Protein 1UT1 (pdb70)

Structure (mmCIF, N/CA/C/O backbone):
data_1UT1
#
_entry.id   1UT1
#
_cell.length_a   68.879
_cell.length_b   108.507
_cell.length_c   119.622
_cell.angle_alpha   90.00
_cell.angle_beta   90.00
_cell.angle_gamma   90.00
#
_symmetry.space_group_name_H-M   'P 21 21 21'
#
loop_
_entity.id
_entity.type
_entity.pdbx_description
1 polymer 'DR HEMAGGLUTININ STRUCTURAL SUBUNIT'
2 non-polymer 'SULFATE ION'
3 non-polymer 1,2-ETHANEDIOL
4 water water
#
loop_
_atom_site.group_PDB
_atom_site.id
_atom_site.type_symbol
_atom_site.label_atom_id
_atom_site.label_alt_id
_atom_site.label_comp_id
_atom_site.label_asym_id
_atom_site.label_entity_id
_atom_site.label_seq_id
_atom_site.pdbx_PDB_ins_code
_atom_site.Cartn_x
_atom_site.Cartn_y
_atom_site.Cartn_z
_atom_site.occupancy
_atom_site.B_iso_or_equiv
_atom_site.auth_seq_id
_atom_site.auth_comp_id
_atom_site.auth_asym_id
_atom_site.auth_atom_id
_atom_site.pdbx_PDB_model_num
ATOM 1 N N . GLY A 1 9 ? 67.253 32.762 91.402 1.00 35.13 0 GLY A N 1
ATOM 2 C CA . GLY A 1 9 ? 66.652 33.857 92.177 1.00 32.56 0 GLY A CA 1
ATOM 3 C C . GLY A 1 9 ? 65.208 33.542 92.559 1.00 31.54 0 GLY A C 1
ATOM 4 O O . GLY A 1 9 ? 64.581 32.652 91.989 1.00 31.09 0 GLY A O 1
ATOM 5 N N . SER A 1 10 ? 64.662 34.292 93.505 1.00 24.17 1 SER A N 1
ATOM 6 C CA . SER A 1 10 ? 63.289 34.049 93.905 1.00 22.36 1 SER A CA 1
ATOM 7 C C . SER A 1 10 ? 62.515 35.338 94.084 1.00 19.76 1 SER A C 1
ATOM 8 O O . SER A 1 10 ? 63.080 36.345 94.488 1.00 17.03 1 SER A O 1
ATOM 11 N N . PHE A 1 11 ? 61.202 35.257 93.861 1.00 15.47 2 PHE A N 1
ATOM 12 C CA . PHE A 1 11 ? 60.310 36.395 94.018 1.00 13.63 2 PHE A CA 1
ATOM 13 C C . PHE A 1 11 ? 59.537 36.305 95.331 1.00 16.29 2 PHE A C 1
ATOM 14 O O . PHE A 1 11 ? 58.955 35.264 95.657 1.00 16.04 2 PHE A O 1
ATOM 22 N N . THR A 1 12 ? 59.541 37.404 96.077 1.00 13.00 3 THR A N 1
ATOM 23 C CA . THR A 1 12 ? 58.760 37.524 97.302 1.00 12.89 3 THR A CA 1
ATOM 24 C C . THR A 1 12 ? 57.570 38.462 97.043 1.00 13.95 3 THR A C 1
ATOM 25 O O . THR A 1 12 ? 57.760 39.650 96.847 1.00 13.78 3 THR A O 1
ATOM 29 N N . PRO A 1 13 ? 56.354 37.928 97.077 1.00 12.93 4 PRO A N 1
ATOM 30 C CA . PRO A 1 13 ? 55.179 38.764 96.859 1.00 12.42 4 PRO A CA 1
ATOM 31 C C . PRO A 1 13 ? 55.066 39.759 98.002 1.00 14.99 4 PRO A C 1
ATOM 32 O O . PRO A 1 13 ? 55.096 39.379 99.191 1.00 16.26 4 PRO A O 1
ATOM 36 N N . SER A 1 14 ? 54.973 41.040 97.666 1.00 11.13 5 SER A N 1
ATOM 37 C CA . SER A 1 14 ? 54.884 42.093 98.694 1.00 10.92 5 SER A CA 1
ATOM 38 C C . SER A 1 14 ? 54.463 43.411 98.046 1.00 12.05 5 SER A C 1
ATOM 39 O O . SER A 1 14 ? 55.296 44.219 97.652 1.00 10.15 5 SER A O 1
ATOM 42 N N . GLY A 1 15 ? 53.164 43.577 97.890 1.00 9.67 6 GLY A N 1
ATOM 43 C CA . GLY A 1 15 ? 52.644 44.731 97.174 1.00 10.65 6 GLY A CA 1
ATOM 44 C C . GLY A 1 15 ? 51.235 44.441 96.685 1.00 13.43 6 GLY A C 1
ATOM 45 O O . GLY A 1 15 ? 50.633 43.403 96.999 1.00 13.64 6 GLY A O 1
ATOM 46 N N . THR A 1 16 ? 50.761 45.286 95.798 1.00 8.31 7 THR A N 1
ATOM 47 C CA . THR A 1 16 ? 49.463 45.085 95.230 1.00 7.79 7 THR A CA 1
ATOM 48 C C . THR A 1 16 ? 49.510 44.533 93.777 1.00 11.21 7 THR A C 1
ATOM 49 O O . THR A 1 16 ? 50.573 44.320 93.202 1.00 10.13 7 THR A O 1
ATOM 53 N N . THR A 1 17 ? 48.340 44.312 93.217 1.00 12.16 8 THR A N 1
ATOM 54 C CA . THR A 1 17 ? 48.219 43.694 91.914 1.00 12.34 8 THR A CA 1
ATOM 55 C C . THR A 1 17 ? 47.540 44.618 90.916 1.00 16.11 8 THR A C 1
ATOM 56 O O . THR A 1 17 ? 46.483 45.222 91.211 1.00 15.41 8 THR A O 1
ATOM 60 N N . GLY A 1 18 ? 48.161 44.746 89.751 1.00 12.37 9 GLY A N 1
ATOM 61 C CA . GLY A 1 18 ? 47.606 45.539 88.663 1.00 12.43 9 GLY A CA 1
ATOM 62 C C . GLY A 1 18 ? 47.099 44.578 87.573 1.00 14.57 9 GLY A C 1
ATOM 63 O O . GLY A 1 18 ? 47.813 43.653 87.160 1.00 13.96 9 GLY A O 1
ATOM 64 N N . THR A 1 19 ? 45.883 44.823 87.088 1.00 10.39 10 THR A N 1
ATOM 65 C CA . THR A 1 19 ? 45.310 43.986 86.054 1.00 9.69 10 THR A CA 1
ATOM 66 C C . THR A 1 19 ? 45.084 44.837 84.810 1.00 16.63 10 THR A C 1
ATOM 67 O O . THR A 1 19 ? 44.403 45.863 84.884 1.00 19.71 10 THR A O 1
ATOM 74 N N . THR A 1 20 ? 45.717 44.444 83.699 1.00 10.32 11 THR A N 1
ATOM 75 C CA . THR A 1 20 ? 45.604 45.140 82.407 1.00 9.91 11 THR A CA 1
ATOM 76 C C . THR A 1 20 ? 44.665 44.334 81.534 1.00 13.98 11 THR A C 1
ATOM 77 O O . THR A 1 20 ? 44.869 43.141 81.332 1.00 12.79 11 THR A O 1
ATOM 81 N N . LYS A 1 21 ? 43.579 44.962 81.109 1.00 12.01 12 LYS A N 1
ATOM 82 C CA . LYS A 1 21 ? 42.524 44.271 80.391 1.00 10.40 12 LYS A CA 1
ATOM 83 C C . LYS A 1 21 ? 42.332 44.883 79.027 1.00 16.50 12 LYS A C 1
ATOM 84 O O . LYS A 1 21 ? 42.502 46.117 78.836 1.00 14.89 12 LYS A O 1
ATOM 90 N N . LEU A 1 22 ? 41.947 44.040 78.075 1.00 10.36 13 LEU A N 1
ATOM 91 C CA . LEU A 1 22 ? 41.686 44.523 76.734 1.00 10.45 13 LEU A CA 1
ATOM 92 C C . LEU A 1 22 ? 40.633 43.619 76.119 1.00 11.64 13 LEU A C 1
ATOM 93 O O . LEU A 1 22 ? 40.781 42.428 76.151 1.00 11.75 13 LEU A O 1
ATOM 98 N N . THR A 1 23 ? 39.599 44.201 75.522 1.00 10.74 14 THR A N 1
ATOM 99 C CA . THR A 1 23 ? 38.658 43.434 74.730 1.00 10.61 14 THR A CA 1
ATOM 100 C C . THR A 1 23 ? 39.015 43.626 73.254 1.00 12.68 14 THR A C 1
ATOM 101 O O . THR A 1 23 ? 39.140 44.762 72.767 1.00 12.43 14 THR A O 1
ATOM 105 N N . VAL A 1 24 ? 39.196 42.509 72.557 1.00 9.90 15 VAL A N 1
ATOM 106 C CA . VAL A 1 24 ? 39.560 42.514 71.139 1.00 7.93 15 VAL A CA 1
ATOM 107 C C . VAL A 1 24 ? 38.274 42.234 70.338 1.00 11.08 15 VAL A C 1
ATOM 108 O O . VAL A 1 24 ? 37.488 41.361 70.706 1.00 11.35 15 VAL A O 1
ATOM 112 N N . THR A 1 25 ? 38.026 43.042 69.317 1.00 8.98 16 THR A N 1
ATOM 113 C CA . THR A 1 25 ? 36.835 42.869 68.504 1.00 11.92 16 THR A CA 1
ATOM 114 C C . THR A 1 25 ? 37.158 42.744 67.012 1.00 15.27 16 THR A C 1
ATOM 115 O O . THR A 1 25 ? 38.325 42.915 66.589 1.00 12.62 16 THR A O 1
ATOM 119 N N . GLU A 1 26 ? 36.102 42.539 66.209 1.00 12.34 17 GLU A N 1
ATOM 120 C CA . GLU A 1 26 ? 36.238 42.637 64.758 1.00 12.01 17 GLU A CA 1
ATOM 121 C C . GLU A 1 26 ? 35.989 44.113 64.388 1.00 16.43 17 GLU A C 1
ATOM 122 O O . GLU A 1 26 ? 35.731 44.935 65.261 1.00 15.26 17 GLU A O 1
ATOM 132 N N . LYS A 1 27 ? 36.036 44.442 63.099 1.00 13.40 18 LYS A N 1
ATOM 133 C CA . LYS A 1 27 ? 35.759 45.817 62.652 1.00 13.85 18 LYS A CA 1
ATOM 134 C C . LYS A 1 27 ? 34.329 46.285 63.028 1.00 15.88 18 LYS A C 1
ATOM 135 O O . LYS A 1 27 ? 34.135 47.436 63.416 1.00 18.16 18 LYS A O 1
ATOM 141 N N . CYS A 1 28 ? 33.336 45.398 62.883 1.00 13.04 19 CYS A N 1
ATOM 142 C CA . CYS A 1 28 ? 31.952 45.731 63.330 1.00 14.08 19 CYS A CA 1
ATOM 143 C C . CYS A 1 28 ? 31.980 45.463 64.822 1.00 15.12 19 CYS A C 1
ATOM 144 O O . CYS A 1 28 ? 32.165 44.322 65.244 1.00 15.79 19 CYS A O 1
ATOM 147 N N . GLN A 1 29 ? 32.002 46.545 65.590 1.00 13.71 20 GLN A N 1
ATOM 148 C CA . GLN A 1 29 ? 32.271 46.499 67.026 1.00 12.81 20 GLN A CA 1
ATOM 149 C C . GLN A 1 29 ? 31.055 47.040 67.764 1.00 16.54 20 GLN A C 1
ATOM 150 O O . GLN A 1 29 ? 30.666 48.181 67.548 1.00 17.97 20 GLN A O 1
ATOM 156 N N . VAL A 1 30 ? 30.506 46.253 68.698 1.00 11.09 21 VAL A N 1
ATOM 157 C CA . VAL A 1 30 ? 29.307 46.683 69.414 1.00 9.86 21 VAL A CA 1
ATOM 158 C C . VAL A 1 30 ? 29.609 46.861 70.892 1.00 13.78 21 VAL A C 1
ATOM 159 O O . VAL A 1 30 ? 29.841 45.869 71.608 1.00 13.84 21 VAL A O 1
ATOM 163 N N . ARG A 1 31 ? 29.659 48.122 71.326 1.00 10.44 22 ARG A N 1
ATOM 164 C CA . ARG A 1 31 ? 30.005 48.464 72.718 1.00 11.33 22 ARG A CA 1
ATOM 165 C C . ARG A 1 31 ? 28.731 48.391 73.535 1.00 14.33 22 ARG A C 1
ATOM 166 O O . ARG A 1 31 ? 27.718 48.965 73.169 1.00 16.23 22 ARG A O 1
ATOM 174 N N . VAL A 1 32 ? 28.771 47.611 74.603 1.00 13.22 23 VAL A N 1
ATOM 175 C CA . VAL A 1 32 ? 27.628 47.432 75.472 1.00 11.53 23 VAL A CA 1
ATOM 176 C C . VAL A 1 32 ? 27.993 47.921 76.866 1.00 17.63 23 VAL A C 1
ATOM 177 O O . VAL A 1 32 ? 28.967 47.453 77.465 1.00 14.99 23 VAL A O 1
ATOM 181 N N . GLY A 1 33 ? 27.208 48.864 77.375 1.00 18.25 24 GLY A N 1
ATOM 182 C CA . GLY A 1 33 ? 27.399 49.364 78.730 1.00 20.40 24 GLY A CA 1
ATOM 183 C C . GLY A 1 33 ? 28.537 50.348 78.816 1.00 27.82 24 GLY A C 1
ATOM 184 O O . GLY A 1 33 ? 28.949 50.949 77.828 1.00 27.07 24 GLY A O 1
ATOM 185 N N . ASP A 1 34 ? 29.097 50.449 80.007 1.00 31.98 25 ASP A N 1
ATOM 186 C CA . ASP A 1 34 ? 30.149 51.410 80.279 1.00 34.20 25 ASP A CA 1
ATOM 187 C C . ASP A 1 34 ? 31.366 51.256 79.393 1.00 37.57 25 ASP A C 1
ATOM 188 O O . ASP A 1 34 ? 31.703 50.152 78.955 1.00 35.20 25 ASP A O 1
ATOM 193 N N . LEU A 1 35 ? 32.004 52.378 79.103 1.00 35.38 26 LEU A N 1
ATOM 194 C CA . LEU A 1 35 ? 33.179 52.358 78.266 1.00 35.91 26 LEU A CA 1
ATOM 195 C C . LEU A 1 35 ? 34.259 51.525 78.937 1.00 35.93 26 LEU A C 1
ATOM 196 O O . LEU A 1 35 ? 34.511 51.668 80.133 1.00 32.72 26 LEU A O 1
ATOM 201 N N . THR A 1 36 ? 34.875 50.642 78.155 1.00 30.89 27 THR A N 1
ATOM 202 C CA . THR A 1 36 ? 36.013 49.857 78.608 1.00 29.93 27 THR A CA 1
ATOM 203 C C . THR A 1 36 ? 37.025 49.828 77.469 1.00 31.04 27 THR A C 1
ATOM 204 O O . THR A 1 36 ? 36.694 50.160 76.335 1.00 29.68 27 THR A O 1
ATOM 208 N N . VAL A 1 37 ? 38.262 49.451 77.779 1.00 25.91 28 VAL A N 1
ATOM 209 C CA . VAL A 1 37 ? 39.326 49.426 76.790 1.00 24.94 28 VAL A CA 1
ATOM 210 C C . VAL A 1 37 ? 39.069 48.322 75.749 1.00 25.44 28 VAL A C 1
ATOM 211 O O . VAL A 1 37 ? 39.208 47.129 76.057 1.00 20.27 28 VAL A O 1
ATOM 215 N N . ALA A 1 38 ? 38.765 48.733 74.515 1.00 21.53 29 ALA A N 1
ATOM 216 C CA . ALA A 1 38 ? 38.561 47.773 73.423 1.00 20.18 29 ALA A CA 1
ATOM 217 C C . ALA A 1 38 ? 39.338 48.199 72.183 1.00 22.38 29 ALA A C 1
ATOM 218 O O . ALA A 1 38 ? 39.446 49.395 71.908 1.00 22.25 29 ALA A O 1
ATOM 220 N N . LYS A 1 39 ? 39.833 47.221 71.418 1.00 13.71 30 LYS A N 1
ATOM 221 C CA . LYS A 1 39 ? 40.492 47.482 70.121 1.00 11.32 30 LYS A CA 1
ATOM 222 C C . LYS A 1 39 ? 39.962 46.466 69.124 1.00 15.62 30 LYS A C 1
ATOM 223 O O . LYS A 1 39 ? 39.715 45.298 69.498 1.00 13.83 30 LYS A O 1
ATOM 229 N N . THR A 1 40 ? 39.953 46.822 67.834 1.00 12.48 31 THR A N 1
ATOM 230 C CA . THR A 1 40 ? 39.682 45.805 66.810 1.00 11.58 31 THR A CA 1
ATOM 231 C C . THR A 1 40 ? 41.003 45.004 66.690 1.00 14.16 31 THR A C 1
ATOM 232 O O . THR A 1 40 ? 42.077 45.494 67.041 1.00 14.51 31 THR A O 1
ATOM 236 N N . ARG A 1 41 ? 40.945 43.821 66.116 1.00 12.22 32 ARG A N 1
ATOM 237 C CA . ARG A 1 41 ? 42.173 43.047 65.995 1.00 13.19 32 ARG A CA 1
ATOM 238 C C . ARG A 1 41 ? 43.123 43.705 64.991 1.00 15.92 32 ARG A C 1
ATOM 239 O O . ARG A 1 41 ? 44.311 43.650 65.166 1.00 13.53 32 ARG A O 1
ATOM 247 N N . GLY A 1 42 ? 42.573 44.486 64.069 1.00 15.85 33 GLY A N 1
ATOM 248 C CA . GLY A 1 42 ? 43.397 45.234 63.109 1.00 15.02 33 GLY A CA 1
ATOM 249 C C . GLY A 1 42 ? 44.259 46.294 63.790 1.00 19.87 33 GLY A C 1
ATOM 250 O O . GLY A 1 42 ? 45.237 46.757 63.206 1.00 20.12 33 GLY A O 1
ATOM 251 N N . GLN A 1 43 ? 43.887 46.697 65.015 1.00 16.34 34 GLN A N 1
ATOM 252 C CA . GLN A 1 43 ? 44.635 47.708 65.773 1.00 13.74 34 GLN A CA 1
ATOM 253 C C . GLN A 1 43 ? 45.781 47.082 66.572 1.00 15.32 34 GLN A C 1
ATOM 254 O O . GLN A 1 43 ? 46.538 47.787 67.241 1.00 12.42 34 GLN A O 1
ATOM 260 N N . LEU A 1 44 ? 45.865 45.748 66.535 1.00 13.62 35 LEU A N 1
ATOM 261 C CA . LEU A 1 44 ? 46.904 45.030 67.232 1.00 12.06 35 LEU A CA 1
ATOM 262 C C . LEU A 1 44 ? 48.183 44.974 66.410 1.00 14.29 35 LEU A C 1
ATOM 263 O O . LEU A 1 44 ? 48.729 43.914 66.173 1.00 13.18 35 LEU A O 1
ATOM 268 N N . THR A 1 45 ? 48.653 46.155 66.014 1.00 12.30 36 THR A N 1
ATOM 269 C CA . THR A 1 45 ? 49.875 46.277 65.226 1.00 11.68 36 THR A CA 1
ATOM 270 C C . THR A 1 45 ? 51.112 46.242 66.133 1.00 14.36 36 THR A C 1
ATOM 271 O O . THR A 1 45 ? 51.008 46.264 67.369 1.00 11.02 36 THR A O 1
ATOM 275 N N . ASP A 1 46 ? 52.283 46.067 65.524 1.00 11.12 37 ASP A N 1
ATOM 276 C CA . ASP A 1 46 ? 53.510 45.922 66.301 1.00 10.99 37 ASP A CA 1
ATOM 277 C C . ASP A 1 46 ? 53.755 47.160 67.174 1.00 13.87 37 ASP A C 1
ATOM 278 O O . ASP A 1 46 ? 53.663 48.309 66.694 1.00 11.92 37 ASP A O 1
ATOM 283 N N . ALA A 1 47 ? 54.010 46.910 68.455 1.00 11.05 38 ALA A N 1
ATOM 284 C CA . ALA A 1 47 ? 54.213 47.962 69.466 1.00 12.47 38 ALA A CA 1
ATOM 285 C C . ALA A 1 47 ? 52.973 48.778 69.856 1.00 14.51 38 ALA A C 1
ATOM 286 O O . ALA A 1 47 ? 53.089 49.805 70.560 1.00 13.30 38 ALA A O 1
ATOM 288 N N . ALA A 1 48 ? 51.782 48.363 69.407 1.00 11.22 39 ALA A N 1
ATOM 289 C CA . ALA A 1 48 ? 50.581 49.097 69.778 1.00 10.60 39 ALA A CA 1
ATOM 290 C C . ALA A 1 48 ? 50.460 49.045 71.292 1.00 13.85 39 ALA A C 1
ATOM 291 O O . ALA A 1 48 ? 50.678 47.997 71.905 1.00 11.01 39 ALA A O 1
ATOM 293 N N A PRO A 1 49 ? 50.117 50.170 71.905 0.65 9.09 40 PRO A N 1
ATOM 294 N N B PRO A 1 49 ? 50.155 50.180 71.911 0.35 9.51 40 PRO A N 1
ATOM 295 C CA . PRO A 1 49 ? 50.057 50.202 73.365 1.00 8.79 40 PRO A CA 1
ATOM 296 C C . PRO A 1 49 ? 48.797 49.534 73.868 1.00 10.86 40 PRO A C 1
ATOM 297 O O . PRO A 1 49 ? 47.721 49.717 73.325 1.00 12.83 40 PRO A O 1
ATOM 304 N N . ILE A 1 50 ? 48.966 48.678 74.858 1.00 9.50 41 ILE A N 1
ATOM 305 C CA . ILE A 1 50 ? 47.822 48.051 75.534 1.00 9.48 41 ILE A CA 1
ATOM 306 C C . ILE A 1 50 ? 47.426 48.930 76.709 1.00 14.20 41 ILE A C 1
ATOM 307 O O . ILE A 1 50 ? 46.262 49.300 76.833 1.00 14.63 41 ILE A O 1
ATOM 314 N N . GLY A 1 51 ? 48.408 49.386 77.486 1.00 10.50 42 GLY A N 1
ATOM 315 C CA . GLY A 1 51 ? 48.112 50.355 78.540 1.00 10.44 42 GLY A CA 1
ATOM 316 C C . GLY A 1 51 ? 49.319 50.532 79.445 1.00 9.26 42 GLY A C 1
ATOM 317 O O . GLY A 1 51 ? 50.259 49.767 79.389 1.00 10.01 42 GLY A O 1
ATOM 318 N N . PRO A 1 52 ? 49.286 51.562 80.271 1.00 8.78 43 PRO A N 1
ATOM 319 C CA . PRO A 1 52 ? 50.335 51.779 81.244 1.00 8.40 43 PRO A CA 1
ATOM 320 C C . PRO A 1 52 ? 49.996 51.043 82.551 1.00 9.27 43 PRO A C 1
ATOM 321 O O . PRO A 1 52 ? 48.825 50.871 82.904 1.00 10.30 43 PRO A O 1
ATOM 325 N N . VAL A 1 53 ? 51.028 50.757 83.332 1.00 7.60 44 VAL A N 1
ATOM 326 C CA . VAL A 1 53 ? 50.837 50.241 84.706 1.00 9.34 44 VAL A CA 1
ATOM 327 C C . VAL A 1 53 ? 51.735 51.083 85.600 1.00 11.34 44 VAL A C 1
ATOM 328 O O . VAL A 1 53 ? 52.959 51.100 85.405 1.00 11.74 44 VAL A O 1
ATOM 332 N N . THR A 1 54 ? 51.143 51.810 86.554 1.00 9.27 45 THR A N 1
ATOM 333 C CA . THR A 1 54 ? 51.948 52.641 87.439 1.00 9.93 45 THR A CA 1
ATOM 334 C C . THR A 1 54 ? 52.533 51.776 88.566 1.00 11.90 45 THR A C 1
ATOM 335 O O . THR A 1 54 ? 51.898 50.817 89.041 1.00 10.91 45 THR A O 1
ATOM 342 N N . VAL A 1 55 ? 53.774 52.061 88.929 1.00 8.42 46 VAL A N 1
ATOM 343 C CA . VAL A 1 55 ? 54.427 51.282 89.988 1.00 9.04 46 VAL A CA 1
ATOM 344 C C . VAL A 1 55 ? 55.034 52.243 90.984 1.00 11.51 46 VAL A C 1
ATOM 345 O O . VAL A 1 55 ? 55.684 53.222 90.610 1.00 11.39 46 VAL A O 1
ATOM 349 N N . GLN A 1 56 ? 54.834 51.976 92.264 1.00 10.12 47 GLN A N 1
ATOM 350 C CA . GLN A 1 56 ? 55.530 52.772 93.277 1.00 10.81 47 GLN A CA 1
ATOM 351 C C . GLN A 1 56 ? 55.946 51.927 94.431 1.00 13.78 47 GLN A C 1
ATOM 352 O O . GLN A 1 56 ? 55.096 51.352 95.130 1.00 13.30 47 GLN A O 1
ATOM 358 N N . ALA A 1 57 ? 57.256 51.822 94.622 1.00 11.45 48 ALA A N 1
ATOM 359 C CA . ALA A 1 57 ? 57.806 50.985 95.697 1.00 11.78 48 ALA A CA 1
ATOM 360 C C . ALA A 1 57 ? 58.171 51.890 96.863 1.00 16.25 48 ALA A C 1
ATOM 361 O O . ALA A 1 57 ? 58.602 53.022 96.665 1.00 17.39 48 ALA A O 1
ATOM 363 N N . LEU A 1 58 ? 57.979 51.385 98.073 1.00 15.58 49 LEU A N 1
ATOM 364 C CA . LEU A 1 58 ? 58.375 52.096 99.295 1.00 17.25 49 LEU A CA 1
ATOM 365 C C . LEU A 1 58 ? 59.050 51.077 100.204 1.00 16.57 49 LEU A C 1
ATOM 366 O O . LEU A 1 58 ? 58.588 49.949 100.296 1.00 14.84 49 LEU A O 1
ATOM 371 N N . GLY A 1 59 ? 60.101 51.492 100.924 1.00 15.14 50 GLY A N 1
ATOM 372 C CA . GLY A 1 59 ? 60.791 50.589 101.861 1.00 14.33 50 GLY A CA 1
ATOM 373 C C . GLY A 1 59 ? 61.702 49.550 101.195 1.00 19.33 50 GLY A C 1
ATOM 374 O O . GLY A 1 59 ? 62.083 48.549 101.821 1.00 17.86 50 GLY A O 1
ATOM 375 N N . CYS A 1 60 ? 62.078 49.803 99.939 1.00 15.65 51 CYS A N 1
ATOM 376 C CA . CYS A 1 60 ? 62.852 48.847 99.168 1.00 15.08 51 CYS A CA 1
ATOM 377 C C . CYS A 1 60 ? 64.219 49.391 98.853 1.00 19.04 51 CYS A C 1
ATOM 378 O O . CYS A 1 60 ? 64.812 49.036 97.824 1.00 17.06 51 CYS A O 1
ATOM 381 N N . ASP A 1 61 ? 64.749 50.220 99.742 1.00 18.32 52 ASP A N 1
ATOM 382 C CA . ASP A 1 61 ? 66.063 50.814 99.469 1.00 20.55 52 ASP A CA 1
ATOM 383 C C . ASP A 1 61 ? 67.141 49.753 99.251 1.00 23.52 52 ASP A C 1
ATOM 384 O O . ASP A 1 61 ? 68.059 49.949 98.462 1.00 24.17 52 ASP A O 1
ATOM 389 N N . ALA A 1 62 ? 66.951 48.586 99.849 1.00 19.69 53 ALA A N 1
ATOM 390 C CA . ALA A 1 62 ? 67.921 47.493 99.753 1.00 19.49 53 ALA A CA 1
ATOM 391 C C . ALA A 1 62 ? 67.427 46.253 99.003 1.00 22.55 53 ALA A C 1
ATOM 392 O O . ALA A 1 62 ? 67.987 45.161 99.157 1.00 22.28 53 ALA A O 1
ATOM 394 N N . ARG A 1 63 ? 66.313 46.375 98.285 1.00 17.61 54 ARG A N 1
ATOM 395 C CA . ARG A 1 63 ? 65.772 45.225 97.563 1.00 16.16 54 ARG A CA 1
ATOM 396 C C . ARG A 1 63 ? 65.619 45.601 96.097 1.00 15.03 54 ARG A C 1
ATOM 397 O O . ARG A 1 63 ? 65.476 46.784 95.772 1.00 13.62 54 ARG A O 1
ATOM 405 N N . GLN A 1 64 ? 65.498 44.583 95.255 1.00 11.31 55 GLN A N 1
ATOM 406 C CA . GLN A 1 64 ? 65.238 44.786 93.813 1.00 11.37 55 GLN A CA 1
ATOM 407 C C . GLN A 1 64 ? 63.737 44.673 93.540 1.00 14.31 55 GLN A C 1
ATOM 408 O O . GLN A 1 64 ? 63.148 43.604 93.677 1.00 13.19 55 GLN A O 1
ATOM 414 N N . VAL A 1 65 ? 63.127 45.786 93.175 1.00 11.48 56 VAL A N 1
ATOM 415 C CA . VAL A 1 65 ? 61.697 45.836 92.894 1.00 11.33 56 VAL A CA 1
ATOM 416 C C . VAL A 1 65 ? 61.382 44.872 91.763 1.00 12.59 56 VAL A C 1
ATOM 417 O O . VAL A 1 65 ? 62.150 44.769 90.788 1.00 12.22 56 VAL A O 1
ATOM 421 N N . ALA A 1 66 ? 60.203 44.254 91.836 1.00 10.15 57 ALA A N 1
ATOM 422 C CA . ALA A 1 66 ? 59.824 43.227 90.875 1.00 9.72 57 ALA A CA 1
ATOM 423 C C . ALA A 1 66 ? 58.321 43.108 90.665 1.00 12.60 57 ALA A C 1
ATOM 424 O O . ALA A 1 66 ? 57.522 43.377 91.565 1.00 10.73 57 ALA A O 1
ATOM 426 N N . LEU A 1 67 ? 57.941 42.683 89.465 1.00 9.67 58 LEU A N 1
ATOM 427 C CA . LEU A 1 67 ? 56.550 42.427 89.157 1.00 9.52 58 LEU A CA 1
ATOM 428 C C . LEU A 1 67 ? 56.467 40.980 88.698 1.00 13.16 58 LEU A C 1
ATOM 429 O O . LEU A 1 67 ? 57.247 40.548 87.828 1.00 13.68 58 LEU A O 1
ATOM 434 N N . LYS A 1 68 ? 55.538 40.235 89.263 1.00 9.93 59 LYS A N 1
ATOM 435 C CA . LYS A 1 68 ? 55.378 38.852 88.856 1.00 9.92 59 LYS A CA 1
ATOM 436 C C . LYS A 1 68 ? 54.077 38.727 88.081 1.00 11.51 59 LYS A C 1
ATOM 437 O O . LYS A 1 68 ? 53.013 39.096 88.573 1.00 12.85 59 LYS A O 1
ATOM 443 N N . ALA A 1 69 ? 54.160 38.132 86.900 1.00 9.46 60 ALA A N 1
ATOM 444 C CA . ALA A 1 69 ? 52.977 37.857 86.114 1.00 10.82 60 ALA A CA 1
ATOM 445 C C . ALA A 1 69 ? 52.264 36.611 86.678 1.00 14.13 60 ALA A C 1
ATOM 446 O O . ALA A 1 69 ? 52.902 35.667 87.164 1.00 14.24 60 ALA A O 1
ATOM 448 N N . ASP A 1 70 ? 50.953 36.593 86.571 1.00 11.06 61 ASP A N 1
ATOM 449 C CA . ASP A 1 70 ? 50.199 35.394 86.916 1.00 11.48 61 ASP A CA 1
ATOM 450 C C . ASP A 1 70 ? 50.742 34.225 86.088 1.00 14.76 61 ASP A C 1
ATOM 451 O O . ASP A 1 70 ? 51.206 34.399 84.965 1.00 13.35 61 ASP A O 1
ATOM 459 N N . THR A 1 71 ? 50.660 33.021 86.640 1.00 14.10 62 THR A N 1
ATOM 460 C CA . THR A 1 71 ? 51.114 31.830 85.944 1.00 14.64 62 THR A CA 1
ATOM 461 C C . THR A 1 71 ? 50.595 31.736 84.523 1.00 16.94 62 THR A C 1
ATOM 462 O O . THR A 1 71 ? 51.285 31.239 83.638 1.00 18.26 62 THR A O 1
ATOM 466 N N . ASP A 1 72 ? 49.343 32.125 84.319 1.00 14.07 63 ASP A N 1
ATOM 467 C CA . ASP A 1 72 ? 48.730 31.997 83.008 1.00 13.52 63 ASP A CA 1
ATOM 468 C C . ASP A 1 72 ? 49.180 33.037 81.986 1.00 16.33 63 ASP A C 1
ATOM 469 O O . ASP A 1 72 ? 48.677 33.052 80.847 1.00 15.67 63 ASP A O 1
ATOM 474 N N . ASN A 1 73 ? 50.065 33.950 82.405 1.00 12.69 64 ASN A N 1
ATOM 475 C CA . ASN A 1 73 ? 50.476 35.071 81.531 1.00 12.29 64 ASN A CA 1
ATOM 476 C C . ASN A 1 73 ? 51.927 34.984 81.047 1.00 14.16 64 ASN A C 1
ATOM 477 O O . ASN A 1 73 ? 52.463 35.959 80.510 1.00 12.28 64 ASN A O 1
ATOM 482 N N . PHE A 1 74 ? 52.596 33.878 81.340 1.00 12.06 65 PHE A N 1
ATOM 483 C CA . PHE A 1 74 ? 53.968 33.727 80.906 1.00 10.89 65 PHE A CA 1
ATOM 484 C C . PHE A 1 74 ? 54.327 32.290 80.562 1.00 18.11 65 PHE A C 1
ATOM 485 O O . PHE A 1 74 ? 53.833 31.331 81.181 1.00 18.13 65 PHE A O 1
ATOM 500 N N . GLU A 1 75 ? 55.265 32.176 79.638 1.00 19.14 66 GLU A N 1
ATOM 501 C CA . GLU A 1 75 ? 55.860 30.907 79.270 1.00 23.64 66 GLU A CA 1
ATOM 502 C C . GLU A 1 75 ? 57.116 31.149 78.449 1.00 33.01 66 GLU A C 1
ATOM 503 O O . GLU A 1 75 ? 57.105 31.943 77.514 1.00 30.79 66 GLU A O 1
ATOM 509 N N . GLN A 1 76 ? 58.174 30.401 78.747 1.00 34.93 67 GLN A N 1
ATOM 510 C CA . GLN A 1 76 ? 59.352 30.417 77.893 1.00 36.01 67 GLN A CA 1
ATOM 511 C C . GLN A 1 76 ? 59.873 31.837 77.684 1.00 37.75 67 GLN A C 1
ATOM 512 O O . GLN A 1 76 ? 60.118 32.251 76.559 1.00 39.37 67 GLN A O 1
ATOM 518 N N . GLY A 1 77 ? 60.066 32.566 78.779 1.00 32.68 68 GLY A N 1
ATOM 519 C CA . GLY A 1 77 ? 60.616 33.922 78.720 1.00 31.44 68 GLY A CA 1
ATOM 520 C C . GLY A 1 77 ? 59.720 34.930 77.987 1.00 29.31 68 GLY A C 1
ATOM 521 O O . GLY A 1 77 ? 60.138 36.053 77.731 1.00 28.69 68 GLY A O 1
ATOM 522 N N . LYS A 1 78 ? 58.479 34.541 77.710 1.00 22.52 69 LYS A N 1
ATOM 523 C CA . LYS A 1 78 ? 57.522 35.435 77.034 1.00 20.40 69 LYS A CA 1
ATOM 524 C C . LYS A 1 78 ? 56.317 35.766 77.906 1.00 19.75 69 LYS A C 1
ATOM 525 O O . LYS A 1 78 ? 55.759 34.885 78.570 1.00 21.43 69 LYS A O 1
ATOM 531 N N . PHE A 1 79 ? 55.888 37.031 77.858 1.00 12.65 70 PHE A N 1
ATOM 532 C CA . PHE A 1 79 ? 54.676 37.468 78.559 1.00 9.63 70 PHE A CA 1
ATOM 533 C C . PHE A 1 79 ? 53.557 37.623 77.521 1.00 9.82 70 PHE A C 1
ATOM 534 O O . PHE A 1 79 ? 53.798 37.984 76.360 1.00 9.94 70 PHE A O 1
ATOM 542 N N . PHE A 1 80 ? 52.321 37.448 77.980 1.00 8.85 71 PHE A N 1
ATOM 543 C CA . PHE A 1 80 ? 51.171 37.637 77.092 1.00 9.64 71 PHE A CA 1
ATOM 544 C C . PHE A 1 80 ? 49.939 37.872 77.911 1.00 10.36 71 PHE A C 1
ATOM 545 O O . PHE A 1 80 ? 49.824 37.346 79.036 1.00 10.73 71 PHE A O 1
ATOM 553 N N . LEU A 1 81 ? 49.026 38.678 77.378 1.00 8.03 72 LEU A N 1
ATOM 554 C CA . LEU A 1 81 ? 47.677 38.730 77.926 1.00 8.52 72 LEU A CA 1
ATOM 555 C C . LEU A 1 81 ? 47.060 37.400 77.501 1.00 11.09 72 LEU A C 1
ATOM 556 O O . LEU A 1 81 ? 47.430 36.842 76.472 1.00 10.56 72 LEU A O 1
ATOM 561 N N . ILE A 1 82 ? 46.130 36.905 78.303 1.00 10.99 73 ILE A N 1
ATOM 562 C CA . ILE A 1 82 ? 45.494 35.624 78.027 1.00 10.58 73 ILE A CA 1
ATOM 563 C C . ILE A 1 82 ? 43.979 35.808 77.958 1.00 13.62 73 ILE A C 1
ATOM 564 O O . ILE A 1 82 ? 43.418 36.619 78.681 1.00 11.16 73 ILE A O 1
ATOM 569 N N . SER A 1 83 ? 43.324 35.086 77.046 1.00 11.09 74 SER A N 1
ATOM 570 C CA . SER A 1 83 ? 41.855 35.168 76.933 1.00 10.18 74 SER A CA 1
ATOM 571 C C . SER A 1 83 ? 41.166 34.578 78.188 1.00 13.53 74 SER A C 1
ATOM 572 O O . SER A 1 83 ? 41.770 33.820 78.958 1.00 11.96 74 SER A O 1
ATOM 575 N N . ASP A 1 84 ? 39.892 34.912 78.365 1.00 14.04 75 ASP A N 1
ATOM 576 C CA . ASP A 1 84 ? 39.113 34.424 79.506 1.00 13.80 75 ASP A CA 1
ATOM 577 C C . ASP A 1 84 ? 39.136 32.870 79.598 1.00 16.83 75 ASP A C 1
ATOM 578 O O . ASP A 1 84 ? 39.181 32.311 80.692 1.00 17.83 75 ASP A O 1
ATOM 583 N N . ASN A 1 85 ? 39.136 32.197 78.451 1.00 13.85 76 ASN A N 1
ATOM 584 C CA . ASN A 1 85 ? 39.148 30.715 78.444 1.00 14.13 76 ASN A CA 1
ATOM 585 C C . ASN A 1 85 ? 40.540 30.065 78.557 1.00 15.60 76 ASN A C 1
ATOM 586 O O . ASN A 1 85 ? 40.655 28.835 78.593 1.00 16.02 76 ASN A O 1
ATOM 591 N N . ASN A 1 86 ? 41.569 30.900 78.779 1.00 11.39 77 ASN A N 1
ATOM 592 C CA . ASN A 1 86 ? 42.947 30.463 78.957 1.00 11.39 77 ASN A CA 1
ATOM 593 C C . ASN A 1 86 ? 43.617 29.961 77.710 1.00 14.08 77 ASN A C 1
ATOM 594 O O . ASN A 1 86 ? 44.752 29.510 77.742 1.00 14.75 77 ASN A O 1
ATOM 599 N N . ARG A 1 87 ? 42.945 30.073 76.579 1.00 13.58 78 ARG A N 1
ATOM 600 C CA . ARG A 1 87 ? 43.526 29.537 75.358 1.00 14.13 78 ARG A CA 1
ATOM 601 C C . ARG A 1 87 ? 44.386 30.454 74.514 1.00 16.19 78 ARG A C 1
ATOM 602 O O . ARG A 1 87 ? 45.396 30.021 73.954 1.00 15.68 78 ARG A O 1
ATOM 610 N N . ASP A 1 88 ? 43.900 31.666 74.284 1.00 12.15 79 ASP A N 1
ATOM 611 C CA . ASP A 1 88 ? 44.490 32.536 73.289 1.00 11.03 79 ASP A CA 1
ATOM 612 C C . ASP A 1 88 ? 45.396 33.582 73.903 1.00 13.54 79 ASP A C 1
ATOM 613 O O . ASP A 1 88 ? 45.048 34.215 74.918 1.00 11.22 79 ASP A O 1
ATOM 618 N N . LYS A 1 89 ? 46.594 33.679 73.325 1.00 11.26 80 LYS A N 1
ATOM 619 C CA . LYS A 1 89 ? 47.622 34.587 73.806 1.00 10.75 80 LYS A CA 1
ATOM 620 C C . LYS A 1 89 ? 47.772 35.855 72.948 1.00 12.26 80 LYS A C 1
ATOM 621 O O . LYS A 1 89 ? 47.732 35.810 71.702 1.00 11.76 80 LYS A O 1
ATOM 627 N N . LEU A 1 90 ? 48.048 36.969 73.624 1.00 10.14 81 LEU A N 1
ATOM 628 C CA . LEU A 1 90 ? 48.416 38.211 72.932 1.00 10.34 81 LEU A CA 1
ATOM 629 C C . LEU A 1 90 ? 49.771 38.599 73.509 1.00 12.33 81 LEU A C 1
ATOM 630 O O . LEU A 1 90 ? 49.857 39.018 74.671 1.00 10.79 81 LEU A O 1
ATOM 635 N N . TYR A 1 91 ? 50.842 38.320 72.755 1.00 9.90 82 TYR A N 1
ATOM 636 C CA . TYR A 1 91 ? 52.195 38.531 73.257 1.00 8.85 82 TYR A CA 1
ATOM 637 C C . TYR A 1 91 ? 52.471 40.005 73.409 1.00 10.72 82 TYR A C 1
ATOM 638 O O . TYR A 1 91 ? 52.183 40.810 72.508 1.00 9.60 82 TYR A O 1
ATOM 647 N N . VAL A 1 92 ? 53.154 40.339 74.493 1.00 8.59 83 VAL A N 1
ATOM 648 C CA . VAL A 1 92 ? 53.488 41.730 74.749 1.00 8.12 83 VAL A CA 1
ATOM 649 C C . VAL A 1 92 ? 54.936 41.915 75.191 1.00 10.77 83 VAL A C 1
ATOM 650 O O . VAL A 1 92 ? 55.540 41.014 75.797 1.00 10.21 83 VAL A O 1
ATOM 654 N N . ASN A 1 93 ? 55.408 43.159 75.043 1.00 8.07 84 ASN A N 1
ATOM 655 C CA . ASN A 1 93 ? 56.643 43.615 75.677 1.00 9.87 84 ASN A CA 1
ATOM 656 C C . ASN A 1 93 ? 56.257 44.486 76.850 1.00 12.29 84 ASN A C 1
ATOM 657 O O . ASN A 1 93 ? 55.219 45.141 76.831 1.00 10.69 84 ASN A O 1
ATOM 662 N N . ILE A 1 94 ? 57.073 44.435 77.888 1.00 9.83 85 ILE A N 1
ATOM 663 C CA . ILE A 1 94 ? 56.860 45.213 79.109 1.00 11.32 85 ILE A CA 1
ATOM 664 C C . ILE A 1 94 ? 58.090 46.076 79.261 1.00 13.02 85 ILE A C 1
ATOM 665 O O . ILE A 1 94 ? 59.216 45.569 79.229 1.00 11.34 85 ILE A O 1
ATOM 670 N N . ARG A 1 95 ? 57.895 47.393 79.341 1.00 10.60 86 ARG A N 1
ATOM 671 C CA . ARG A 1 95 ? 59.023 48.321 79.292 1.00 10.47 86 ARG A CA 1
ATOM 672 C C . ARG A 1 95 ? 58.781 49.554 80.184 1.00 11.32 86 ARG A C 1
ATOM 673 O O . ARG A 1 95 ? 57.818 50.266 79.982 1.00 10.81 86 ARG A O 1
ATOM 681 N N . PRO A 1 96 ? 59.693 49.839 81.108 1.00 11.19 87 PRO A N 1
ATOM 682 C CA . PRO A 1 96 ? 59.580 51.071 81.930 1.00 9.43 87 PRO A CA 1
ATOM 683 C C . PRO A 1 96 ? 59.755 52.251 81.021 1.00 13.44 87 PRO A C 1
ATOM 684 O O . PRO A 1 96 ? 60.432 52.143 79.996 1.00 13.15 87 PRO A O 1
ATOM 688 N N . THR A 1 97 ? 59.172 53.391 81.385 1.00 10.31 88 THR A N 1
ATOM 689 C CA . THR A 1 97 ? 59.246 54.561 80.506 1.00 11.42 88 THR A CA 1
ATOM 690 C C . THR A 1 97 ? 60.505 55.399 80.748 1.00 16.41 88 THR A C 1
ATOM 691 O O . THR A 1 97 ? 60.758 56.361 80.028 1.00 15.84 88 THR A O 1
ATOM 695 N N . ASP A 1 98 ? 61.268 55.078 81.786 1.00 13.05 89 ASP A N 1
ATOM 696 C CA . ASP A 1 98 ? 62.507 55.817 82.031 1.00 12.71 89 ASP A CA 1
ATOM 697 C C . ASP A 1 98 ? 63.657 54.981 81.446 1.00 18.18 89 ASP A C 1
ATOM 698 O O . ASP A 1 98 ? 63.427 54.037 80.687 1.00 19.82 89 ASP A O 1
ATOM 703 N N . ASN A 1 99 ? 64.877 55.292 81.817 1.00 20.39 90 ASN A N 1
ATOM 704 C CA . ASN A 1 99 ? 66.040 54.583 81.250 1.00 24.97 90 ASN A CA 1
ATOM 705 C C . ASN A 1 99 ? 66.421 53.309 81.982 1.00 29.43 90 ASN A C 1
ATOM 706 O O . ASN A 1 99 ? 67.534 52.819 81.798 1.00 30.50 90 ASN A O 1
ATOM 711 N N . SER A 1 100 ? 65.589 52.862 82.915 1.00 20.56 91 SER A N 1
ATOM 712 C CA . SER A 1 100 ? 66.016 51.825 83.825 1.00 15.86 91 SER A CA 1
ATOM 713 C C . SER A 1 100 ? 66.093 50.434 83.237 1.00 16.97 91 SER A C 1
ATOM 714 O O . SER A 1 100 ? 65.382 50.106 82.296 1.00 14.43 91 SER A O 1
ATOM 717 N N . ALA A 1 101 ? 67.031 49.640 83.754 1.00 15.16 92 ALA A N 1
ATOM 718 C CA . ALA A 1 101 ? 67.268 48.291 83.237 1.00 15.50 92 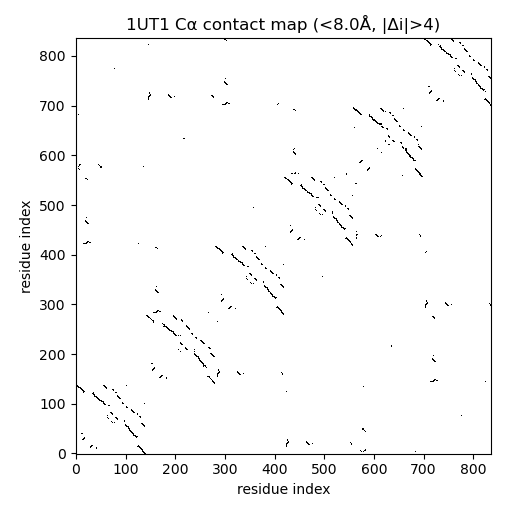ALA A CA 1
ATOM 719 C C . ALA A 1 101 ? 66.614 47.241 84.128 1.00 15.15 92 ALA A C 1
ATOM 720 O O . ALA A 1 101 ? 66.790 47.245 85.346 1.00 13.46 92 ALA A O 1
ATOM 722 N N . TRP A 1 102 ? 65.925 46.310 83.482 1.00 11.98 93 TRP A N 1
ATOM 723 C CA . TRP A 1 102 ? 65.202 45.234 84.146 1.00 11.15 93 TRP A CA 1
ATOM 724 C C . TRP A 1 102 ? 65.524 43.913 83.459 1.00 14.64 93 TRP A C 1
ATOM 725 O O . TRP A 1 102 ? 65.978 43.882 82.288 1.00 15.29 93 TRP A O 1
ATOM 736 N N . THR A 1 103 ? 65.248 42.821 84.165 1.00 11.90 94 THR A N 1
ATOM 737 C CA . THR A 1 103 ? 65.500 41.506 83.649 1.00 12.89 94 THR A CA 1
ATOM 738 C C . THR A 1 103 ? 64.217 40.677 83.723 1.00 15.30 94 THR A C 1
ATOM 739 O O . THR A 1 103 ? 63.434 40.827 84.648 1.00 13.32 94 THR A O 1
ATOM 743 N N . THR A 1 104 ? 64.056 39.754 82.782 1.00 14.36 95 THR A N 1
ATOM 744 C CA . THR A 1 104 ? 62.951 38.808 82.813 1.00 15.76 95 THR A CA 1
ATOM 745 C C . THR A 1 104 ? 63.465 37.421 83.262 1.00 21.93 95 THR A C 1
ATOM 746 O O . THR A 1 104 ? 64.463 36.902 82.722 1.00 22.89 95 THR A O 1
ATOM 750 N N . ASP A 1 105 ? 62.830 36.851 84.284 1.00 16.91 96 ASP A N 1
ATOM 751 C CA . ASP A 1 105 ? 63.206 35.527 84.785 1.00 17.18 96 ASP A CA 1
ATOM 752 C C . ASP A 1 105 ? 61.956 34.748 85.142 1.00 20.74 96 ASP A C 1
ATOM 753 O O . ASP A 1 105 ? 61.340 35.019 86.173 1.00 18.56 96 ASP A O 1
ATOM 758 N N . ASN A 1 106 ? 61.549 33.824 84.270 1.00 19.34 97 ASN A N 1
ATOM 759 C CA . ASN A 1 106 ? 60.435 32.920 84.570 1.00 20.07 97 ASN A CA 1
ATOM 760 C C . ASN A 1 106 ? 59.163 33.623 85.105 1.00 20.43 97 ASN A C 1
ATOM 761 O O . ASN A 1 106 ? 58.664 33.278 86.172 1.00 21.60 97 ASN A O 1
ATOM 766 N N . GLY A 1 107 ? 58.669 34.624 84.392 1.00 15.75 98 GLY A N 1
ATOM 767 C CA . GLY A 1 107 ? 57.418 35.290 84.789 1.00 14.60 98 GLY A CA 1
ATOM 768 C C . GLY A 1 107 ? 57.632 36.510 85.690 1.00 15.96 98 GLY A C 1
ATOM 769 O O . GLY A 1 107 ? 56.690 37.257 85.952 1.00 13.16 98 GLY A O 1
ATOM 770 N N . VAL A 1 108 ? 58.868 36.711 86.149 1.00 12.93 99 VAL A N 1
ATOM 771 C CA . VAL A 1 108 ? 59.181 37.858 86.985 1.00 12.36 99 VAL A CA 1
ATOM 772 C C . VAL A 1 108 ? 59.954 38.899 86.182 1.00 14.18 99 VAL A C 1
ATOM 773 O O . VAL A 1 108 ? 60.923 38.574 85.468 1.00 15.06 99 VAL A O 1
ATOM 777 N N . PHE A 1 109 ? 59.513 40.149 86.272 1.00 10.31 100 PHE A N 1
ATOM 778 C CA . PHE A 1 109 ? 60.188 41.254 85.609 1.00 10.82 100 PHE A CA 1
ATOM 779 C C . PHE A 1 109 ? 60.754 42.105 86.740 1.00 13.13 100 PHE A C 1
ATOM 780 O O . PHE A 1 109 ? 59.998 42.706 87.510 1.00 11.19 100 PHE A O 1
ATOM 788 N N . TYR A 1 110 ? 62.069 42.019 86.951 1.00 10.93 101 TYR A N 1
ATOM 789 C CA . TYR A 1 110 ? 62.684 42.656 88.126 1.00 10.94 101 TYR A CA 1
ATOM 790 C C . TYR A 1 110 ? 63.732 43.677 87.739 1.00 11.66 101 TYR A C 1
ATOM 791 O O . TYR A 1 110 ? 64.361 43.556 86.682 1.00 13.79 101 TYR A O 1
ATOM 800 N N . LYS A 1 111 ? 63.923 44.676 88.595 1.00 8.73 102 LYS A N 1
ATOM 801 C CA . LYS A 1 111 ? 64.836 45.768 88.311 1.00 10.31 102 LYS A CA 1
ATOM 802 C C . LYS A 1 111 ? 66.270 45.337 88.611 1.00 14.78 102 LYS A C 1
ATOM 803 O O . LYS A 1 111 ? 66.512 44.569 89.552 1.00 14.73 102 LYS A O 1
ATOM 809 N N . ASN A 1 112 ? 67.198 45.718 87.743 1.00 11.26 103 ASN A N 1
ATOM 810 C CA . ASN A 1 112 ? 68.581 45.208 87.879 1.00 12.87 103 ASN A CA 1
ATOM 811 C C . ASN A 1 112 ? 69.334 45.717 89.116 1.00 20.22 103 ASN A C 1
ATOM 812 O O . ASN A 1 112 ? 70.360 45.143 89.476 1.00 21.64 103 ASN A O 1
ATOM 817 N N . ASP A 1 113 ? 68.890 46.834 89.699 1.00 17.55 104 ASP A N 1
ATOM 818 C CA . ASP A 1 113 ? 69.528 47.398 90.920 1.00 18.66 104 ASP A CA 1
ATOM 819 C C . ASP A 1 113 ? 68.515 47.555 92.029 1.00 21.36 104 ASP A C 1
ATOM 820 O O . ASP A 1 113 ? 67.320 47.736 91.757 1.00 20.20 104 ASP A O 1
ATOM 825 N N . VAL A 1 114 ? 69.008 47.708 93.261 1.00 15.64 105 VAL A N 1
ATOM 826 C CA . VAL A 1 114 ? 68.108 47.919 94.401 1.00 15.88 105 VAL A CA 1
ATOM 827 C C . VAL A 1 114 ? 67.592 49.349 94.435 1.00 19.27 105 VAL A C 1
ATOM 828 O O . VAL A 1 114 ? 68.117 50.229 93.762 1.00 19.38 105 VAL A O 1
ATOM 832 N N . GLY A 1 115 ? 66.563 49.589 95.234 1.00 16.19 106 GLY A N 1
ATOM 833 C CA . GLY A 1 115 ? 66.048 50.934 95.387 1.00 14.68 106 GLY A CA 1
ATOM 834 C C . GLY A 1 115 ? 64.533 50.965 95.272 1.00 17.07 106 GLY A C 1
ATOM 835 O O . GLY A 1 115 ? 63.924 50.119 94.604 1.00 15.97 106 GLY A O 1
ATOM 836 N N . SER A 1 116 ? 63.935 51.943 95.936 1.00 13.67 107 SER A N 1
ATOM 837 C CA . SER A 1 116 ? 62.484 52.105 95.946 1.00 13.30 107 SER A CA 1
ATOM 838 C C . SER A 1 116 ? 62.025 52.825 94.681 1.00 17.53 107 SER A C 1
ATOM 839 O O . SER A 1 116 ? 61.680 53.993 94.716 1.00 19.23 107 SER A O 1
ATOM 842 N N . TRP A 1 117 ? 62.011 52.103 93.568 1.00 14.92 108 TRP A N 1
ATOM 843 C CA . TRP A 1 117 ? 61.660 52.678 92.280 1.00 13.57 108 TRP A CA 1
ATOM 844 C C . TRP A 1 117 ? 60.178 53.050 92.202 1.00 16.45 108 TRP A C 1
ATOM 845 O O . TRP A 1 117 ? 59.301 52.297 92.674 1.00 16.16 108 TRP A O 1
ATOM 856 N N . GLY A 1 118 ? 59.909 54.133 91.477 1.00 13.11 109 GLY A N 1
ATOM 857 C CA . GLY A 1 118 ? 58.560 54.514 91.114 1.00 13.43 109 GLY A CA 1
ATOM 858 C C . GLY A 1 118 ? 58.652 54.865 89.632 1.00 14.44 109 GLY A C 1
ATOM 859 O O . GLY A 1 118 ? 59.670 55.408 89.165 1.00 13.73 109 GLY A O 1
ATOM 860 N N . GLY A 1 119 ? 57.606 54.556 88.894 1.00 10.50 110 GLY A N 1
ATOM 861 C CA . GLY A 1 119 ? 57.617 54.820 87.468 1.00 10.33 110 GLY A CA 1
ATOM 862 C C . GLY A 1 119 ? 56.384 54.256 86.760 1.00 12.47 110 GLY A C 1
ATOM 863 O O . GLY A 1 119 ? 55.373 53.918 87.371 1.00 12.63 110 GLY A O 1
ATOM 864 N N . ILE A 1 120 ? 56.481 54.212 85.455 1.00 9.67 111 ILE A N 1
ATOM 865 C CA . ILE A 1 120 ? 55.383 53.779 84.612 1.00 8.25 111 ILE A CA 1
ATOM 866 C C . ILE A 1 120 ? 55.927 52.644 83.775 1.00 11.30 111 ILE A C 1
ATOM 867 O O . ILE A 1 120 ? 57.003 52.760 83.193 1.00 9.01 111 ILE A O 1
ATOM 872 N N . ILE A 1 121 ? 55.216 51.528 83.769 1.00 9.28 112 ILE A N 1
ATOM 873 C CA . ILE A 1 121 ? 55.570 50.388 82.932 1.00 10.18 112 ILE A CA 1
ATOM 874 C C . ILE A 1 121 ? 54.545 50.383 81.780 1.00 13.32 112 ILE A C 1
ATOM 875 O O . ILE A 1 121 ? 53.347 50.414 82.017 1.00 15.40 112 ILE A O 1
ATOM 880 N N . GLY A 1 122 ? 55.021 50.385 80.548 1.00 8.96 113 GLY A N 1
ATOM 881 C CA . GLY A 1 122 ? 54.140 50.307 79.389 1.00 8.88 113 GLY A CA 1
ATOM 882 C C . GLY A 1 122 ? 54.028 48.838 78.953 1.00 13.04 113 GLY A C 1
ATOM 883 O O . GLY A 1 122 ? 55.014 48.097 78.969 1.00 10.93 113 GLY A O 1
ATOM 884 N N . ILE A 1 123 ? 52.838 48.445 78.540 1.00 8.33 114 ILE A N 1
ATOM 885 C CA . ILE A 1 123 ? 52.607 47.096 78.014 1.00 7.28 114 ILE A CA 1
ATOM 886 C C . ILE A 1 123 ? 52.279 47.318 76.520 1.00 10.95 114 ILE A C 1
ATOM 887 O O . ILE A 1 123 ? 51.359 48.100 76.204 1.00 12.08 114 ILE A O 1
ATOM 892 N N . TYR A 1 124 ? 53.017 46.652 75.616 1.00 8.39 115 TYR A N 1
ATOM 893 C CA . TYR A 1 124 ? 52.839 46.882 74.171 1.00 9.02 115 TYR A CA 1
ATOM 894 C C . TYR A 1 124 ? 52.714 45.572 73.436 1.00 12.03 115 TYR A C 1
ATOM 895 O O . TYR A 1 124 ? 53.367 44.587 73.777 1.00 11.47 115 TYR A O 1
ATOM 904 N N . VAL A 1 125 ? 51.980 45.590 72.337 1.00 8.92 116 VAL A N 1
ATOM 905 C CA . VAL A 1 125 ? 51.874 44.386 71.499 1.00 8.01 116 VAL A CA 1
ATOM 906 C C . VAL A 1 125 ? 53.272 44.042 70.951 1.00 11.78 116 VAL A C 1
ATOM 907 O O . VAL A 1 125 ? 53.982 44.904 70.459 1.00 13.65 116 VAL A O 1
ATOM 911 N N . ASP A 1 126 ? 53.683 42.786 71.086 1.00 9.91 117 ASP A N 1
ATOM 912 C CA . ASP A 1 126 ? 55.008 42.363 70.592 1.00 10.33 117 ASP A CA 1
ATOM 913 C C . ASP A 1 126 ? 54.836 41.580 69.272 1.00 15.21 117 ASP A C 1
ATOM 914 O O . ASP A 1 126 ? 54.521 40.400 69.299 1.00 15.20 117 ASP A O 1
ATOM 919 N N . GLY A 1 127 ? 55.046 42.254 68.149 1.00 13.76 118 GLY A N 1
ATOM 920 C CA . GLY A 1 127 ? 54.863 41.645 66.821 1.00 13.42 118 GLY A CA 1
ATOM 921 C C . GLY A 1 127 ? 53.394 41.835 66.438 1.00 15.98 118 GLY A C 1
ATOM 922 O O . GLY A 1 127 ? 52.511 41.728 67.301 1.00 12.86 118 GLY A O 1
ATOM 923 N N . GLN A 1 128 ? 53.135 42.197 65.176 1.00 12.66 119 GLN A N 1
ATOM 924 C CA . GLN A 1 128 ? 51.760 42.430 64.734 1.00 12.92 119 GLN A CA 1
ATOM 925 C C . GLN A 1 128 ? 50.944 41.177 64.997 1.00 14.55 119 GLN A C 1
ATOM 926 O O . GLN A 1 128 ? 51.389 40.042 64.708 1.00 11.93 119 GLN A O 1
ATOM 932 N N . GLN A 1 129 ? 49.794 41.358 65.649 1.00 11.45 120 GLN A N 1
ATOM 933 C CA . GLN A 1 129 ? 48.930 40.216 65.981 1.00 11.24 120 GLN A CA 1
ATOM 934 C C . GLN A 1 129 ? 47.492 40.503 65.570 1.00 15.98 120 GLN A C 1
ATOM 935 O O . GLN A 1 129 ? 46.543 40.356 66.357 1.00 13.63 120 GLN A O 1
ATOM 941 N N . THR A 1 130 ? 47.352 40.957 64.319 1.00 12.79 121 THR A N 1
ATOM 942 C CA . THR A 1 130 ? 46.069 41.368 63.775 1.00 12.76 121 THR A CA 1
ATOM 943 C C . THR A 1 130 ? 45.060 40.238 63.506 1.00 15.68 121 THR A C 1
ATOM 944 O O . THR A 1 130 ? 43.938 40.503 63.075 1.00 16.67 121 THR A O 1
ATOM 948 N N . ASN A 1 131 ? 45.451 38.996 63.765 1.00 14.95 122 ASN A N 1
ATOM 949 C CA . ASN A 1 131 ? 44.526 37.840 63.653 1.00 16.30 122 ASN A CA 1
ATOM 950 C C . ASN A 1 131 ? 44.091 37.304 65.019 1.00 19.24 122 ASN A C 1
ATOM 951 O O . ASN A 1 131 ? 43.533 36.207 65.118 1.00 19.33 122 ASN A O 1
ATOM 956 N N . THR A 1 132 ? 44.376 38.057 66.079 1.00 13.92 123 THR A N 1
ATOM 957 C CA . THR A 1 132 ? 43.979 37.642 67.421 1.00 12.79 123 THR A CA 1
ATOM 958 C C . THR A 1 132 ? 42.470 37.435 67.460 1.00 12.97 123 THR A C 1
ATOM 959 O O . THR A 1 132 ? 41.724 38.294 67.019 1.00 13.96 123 THR A O 1
ATOM 963 N N . PRO A 1 133 ? 42.011 36.303 67.991 1.00 13.35 124 PRO A N 1
ATOM 964 C CA . PRO A 1 133 ? 40.555 36.071 68.058 1.00 13.27 124 PRO A CA 1
ATOM 965 C C . PRO A 1 133 ? 39.882 37.108 68.976 1.00 14.41 124 PRO A C 1
ATOM 966 O O . PRO A 1 133 ? 40.396 37.429 70.060 1.00 13.60 124 PRO A O 1
ATOM 970 N N . PRO A 1 134 ? 38.686 37.558 68.601 1.00 12.68 125 PRO A N 1
ATOM 971 C CA . PRO A 1 134 ? 37.934 38.451 69.486 1.00 12.85 125 PRO A CA 1
ATOM 972 C C . PRO A 1 134 ? 37.679 37.772 70.850 1.00 14.95 125 PRO A C 1
ATOM 973 O O . PRO A 1 134 ? 37.455 36.556 70.936 1.00 16.34 125 PRO A O 1
ATOM 977 N N . GLY A 1 135 ? 37.792 38.556 71.916 1.00 11.51 126 GLY A N 1
ATOM 978 C CA . GLY A 1 135 ? 37.578 38.053 73.263 1.00 10.74 126 GLY A CA 1
ATOM 979 C C . GLY A 1 135 ? 38.110 39.061 74.282 1.00 13.35 126 GLY A C 1
ATOM 980 O O . GLY A 1 135 ? 38.484 40.178 73.922 1.00 12.30 126 GLY A O 1
ATOM 981 N N . ASN A 1 136 ? 38.083 38.659 75.553 1.00 9.96 127 ASN A N 1
ATOM 982 C CA . ASN A 1 136 ? 38.583 39.479 76.669 1.00 9.36 127 ASN A CA 1
ATOM 983 C C . ASN A 1 136 ? 39.903 38.916 77.110 1.00 10.69 127 ASN A C 1
ATOM 984 O O . ASN A 1 136 ? 40.034 37.716 77.373 1.00 10.09 127 ASN A O 1
ATOM 989 N N . TYR A 1 137 ? 40.897 39.779 77.159 1.00 8.48 128 TYR A N 1
ATOM 990 C CA . TYR A 1 137 ? 42.264 39.382 77.443 1.00 8.16 128 TYR A CA 1
ATOM 991 C C . TYR A 1 137 ? 42.730 40.111 78.667 1.00 11.51 128 TYR A C 1
ATOM 992 O O . TYR A 1 137 ? 42.370 41.251 78.878 1.00 11.18 128 TYR A O 1
ATOM 1001 N N . THR A 1 138 ? 43.579 39.452 79.447 1.00 10.12 129 THR A N 1
ATOM 1002 C CA . THR A 1 138 ? 44.012 40.009 80.730 1.00 10.22 129 THR A CA 1
ATOM 1003 C C . THR A 1 138 ? 45.492 39.699 80.991 1.00 12.46 129 THR A C 1
ATOM 1004 O O . THR A 1 138 ? 45.969 38.584 80.678 1.00 11.58 129 THR A O 1
ATOM 1008 N N . LEU A 1 139 ? 46.187 40.654 81.630 1.00 8.96 130 LEU A N 1
ATOM 1009 C CA . LEU A 1 139 ? 47.553 40.455 82.098 1.00 9.45 130 LEU A CA 1
ATOM 1010 C C . LEU A 1 139 ? 47.572 40.941 83.546 1.00 13.60 130 LEU A C 1
ATOM 1011 O O . LEU A 1 139 ? 47.194 42.079 83.834 1.00 13.60 130 LEU A O 1
ATOM 1016 N N . THR A 1 140 ? 47.933 40.054 84.465 1.00 9.40 131 THR A N 1
ATOM 1017 C CA . THR A 1 140 ? 47.909 40.402 85.884 1.00 9.10 131 THR A CA 1
ATOM 1018 C C . THR A 1 140 ? 49.342 40.428 86.445 1.00 11.54 131 THR A C 1
ATOM 1019 O O . THR A 1 140 ? 50.117 39.481 86.225 1.00 12.07 131 THR A O 1
ATOM 1023 N N . LEU A 1 141 ? 49.710 41.534 87.095 1.00 8.99 132 LEU A N 1
ATOM 1024 C CA . LEU A 1 141 ? 51.080 41.732 87.627 1.00 8.84 132 LEU A CA 1
ATOM 1025 C C . LEU A 1 141 ? 51.007 42.078 89.113 1.00 12.89 132 LEU A C 1
ATOM 1026 O O . LEU A 1 141 ? 50.240 42.956 89.527 1.00 13.74 132 LEU A O 1
ATOM 1031 N N . THR A 1 142 ? 51.807 41.386 89.901 1.00 9.50 133 THR A N 1
ATOM 1032 C CA . THR A 1 142 ? 51.807 41.574 91.349 1.00 9.11 133 THR A CA 1
ATOM 1033 C C . THR A 1 142 ? 53.165 42.092 91.778 1.00 10.23 133 THR A C 1
ATOM 1034 O O . THR A 1 142 ? 54.196 41.545 91.397 1.00 9.62 133 THR A O 1
ATOM 1038 N N . GLY A 1 143 ? 53.159 43.102 92.636 1.00 8.05 134 GLY A N 1
ATOM 1039 C CA . GLY A 1 143 ? 54.394 43.715 93.109 1.00 8.20 134 GLY A CA 1
ATOM 1040 C C . GLY A 1 143 ? 55.057 42.902 94.183 1.00 11.79 134 GLY A C 1
ATOM 1041 O O . GLY A 1 143 ? 54.400 42.181 94.955 1.00 12.38 134 GLY A O 1
ATOM 1042 N N . GLY A 1 144 ? 56.367 43.031 94.251 1.00 9.96 135 GLY A N 1
ATOM 1043 C CA . GLY A 1 144 ? 57.150 42.295 95.232 1.00 9.73 135 GLY A CA 1
ATOM 1044 C C . GLY A 1 144 ? 58.615 42.597 94.987 1.00 11.71 135 GLY A C 1
ATOM 1045 O O . GLY A 1 144 ? 58.950 43.644 94.444 1.00 10.67 135 GLY A O 1
ATOM 1046 N N . TYR A 1 145 ? 59.498 41.740 95.495 1.00 10.43 136 TYR A N 1
ATOM 1047 C CA . TYR A 1 145 ? 60.936 41.970 95.296 1.00 10.95 136 TYR A CA 1
ATOM 1048 C C . TYR A 1 145 ? 61.649 40.691 94.983 1.00 14.60 136 TYR A C 1
ATOM 1049 O O . TYR A 1 145 ? 61.137 39.590 95.251 1.00 14.48 136 TYR A O 1
ATOM 1058 N N . TRP A 1 146 ? 62.761 40.820 94.285 1.00 11.54 137 TRP A N 1
ATOM 1059 C CA . TRP A 1 146 ? 63.454 39.647 93.788 1.00 14.22 137 TRP A CA 1
ATOM 1060 C C . TRP A 1 146 ? 64.837 39.564 94.424 1.00 18.33 137 TRP A C 1
ATOM 1061 O O . TRP A 1 146 ? 65.449 40.591 94.759 1.00 15.79 137 TRP A O 1
ATOM 1072 N N . ALA A 1 147 ? 65.332 38.336 94.567 1.00 18.14 138 ALA A N 1
ATOM 1073 C CA . ALA A 1 147 ? 66.705 38.116 95.023 1.00 20.77 138 ALA A CA 1
ATOM 1074 C C . ALA A 1 147 ? 67.269 36.814 94.455 1.00 24.45 138 ALA A C 1
ATOM 1075 O O . ALA A 1 147 ? 66.518 35.876 94.146 1.00 23.16 138 ALA A O 1
ATOM 1077 N N . LYS A 1 148 ? 68.597 36.765 94.282 1.00 24.22 139 LYS A N 1
ATOM 1078 C CA . LYS A 1 148 ? 69.277 35.517 93.888 1.00 25.11 139 LYS A CA 1
ATOM 1079 C C . LYS A 1 148 ? 69.475 34.696 95.167 1.00 36.17 139 LYS A C 1
ATOM 1080 O O . LYS A 1 148 ? 70.226 35.190 96.043 1.00 47.07 139 LYS A O 1
ATOM 1086 N N . GLY B 1 9 ? 67.875 21.542 90.652 1.00 36.21 0 GLY B N 1
ATOM 1087 C CA . GLY B 1 9 ? 67.123 20.566 89.856 1.00 33.87 0 GLY B CA 1
ATOM 1088 C C . GLY B 1 9 ? 65.671 20.991 89.611 1.00 31.93 0 GLY B C 1
ATOM 1089 O O . GLY B 1 9 ? 65.213 21.986 90.136 1.00 31.50 0 GLY B O 1
ATOM 1090 N N . SER B 1 10 ? 64.969 20.254 88.757 1.00 24.06 1 SER B N 1
ATOM 1091 C CA . SER B 1 10 ? 63.580 20.565 88.496 1.00 22.54 1 SER B CA 1
ATOM 1092 C C . SER B 1 10 ? 62.800 19.316 88.112 1.00 21.54 1 SER B C 1
ATOM 1093 O O . SER B 1 10 ? 63.359 18.337 87.647 1.00 20.82 1 SER B O 1
ATOM 1096 N N . PHE B 1 11 ? 61.506 19.359 88.377 1.00 17.04 2 PHE B N 1
ATOM 1097 C CA . PHE B 1 11 ? 60.607 18.244 88.088 1.00 15.88 2 PHE B CA 1
ATOM 1098 C C . PHE B 1 11 ? 60.075 18.406 86.682 1.00 19.66 2 PHE B C 1
ATOM 1099 O O . PHE B 1 11 ? 59.511 19.450 86.334 1.00 18.32 2 PHE B O 1
ATOM 1107 N N . THR B 1 12 ? 60.121 17.314 85.926 1.00 18.14 3 THR B N 1
ATOM 1108 C CA . THR B 1 12 ? 59.471 17.270 84.618 1.00 16.73 3 THR B CA 1
ATOM 1109 C C . THR B 1 12 ? 58.265 16.319 84.769 1.00 16.75 3 THR B C 1
ATOM 1110 O O . THR B 1 12 ? 58.451 15.119 84.963 1.00 15.01 3 THR B O 1
ATOM 1114 N N . PRO B 1 13 ? 57.052 16.854 84.671 1.00 15.32 4 PRO B N 1
ATOM 1115 C CA . PRO B 1 13 ? 55.852 15.998 84.716 1.00 15.17 4 PRO B CA 1
ATOM 1116 C C . PRO B 1 13 ? 55.863 15.002 83.561 1.00 18.77 4 PRO B C 1
ATOM 1117 O O . PRO B 1 13 ? 56.060 15.382 82.381 1.00 19.93 4 PRO B O 1
ATOM 1121 N N . SER B 1 14 ? 55.763 13.717 83.896 1.00 13.98 5 SER B N 1
ATOM 1122 C CA . SER B 1 14 ? 55.768 12.662 82.885 1.00 13.40 5 SER B CA 1
ATOM 1123 C C . SER B 1 14 ? 55.251 11.381 83.489 1.00 15.32 5 SER B C 1
ATOM 1124 O O . SER B 1 14 ? 56.007 10.569 83.977 1.00 15.38 5 SER B O 1
ATOM 1127 N N . GLY B 1 15 ? 53.948 11.220 83.506 1.00 11.73 6 GLY B N 1
ATOM 1128 C CA . GLY B 1 15 ? 53.404 10.047 84.153 1.00 11.22 6 GLY B CA 1
ATOM 1129 C C . GLY B 1 15 ? 51.944 10.314 84.458 1.00 14.85 6 GLY B C 1
ATOM 1130 O O . GLY B 1 15 ? 51.339 11.278 83.943 1.00 17.79 6 GLY B O 1
ATOM 1131 N N . THR B 1 16 ? 51.402 9.540 85.374 1.00 11.34 7 THR B N 1
ATOM 1132 C CA . THR B 1 16 ? 50.017 9.726 85.730 1.00 10.44 7 THR B CA 1
ATOM 1133 C C . THR B 1 16 ? 49.918 10.247 87.145 1.00 14.08 7 THR B C 1
ATOM 1134 O O . THR B 1 16 ? 50.927 10.362 87.848 1.00 11.88 7 THR B O 1
ATOM 1138 N N . THR B 1 17 ? 48.685 10.484 87.580 1.00 11.56 8 THR B N 1
ATOM 1139 C CA . THR B 1 17 ? 48.416 11.089 88.860 1.00 13.87 8 THR B CA 1
ATOM 1140 C C . THR B 1 17 ? 47.644 10.153 89.752 1.00 18.07 8 THR B C 1
ATOM 1141 O O . THR B 1 17 ? 46.628 9.573 89.335 1.00 19.86 8 THR B O 1
ATOM 1145 N N . GLY B 1 18 ? 48.119 10.017 90.976 1.00 14.45 9 GLY B N 1
ATOM 1146 C CA . GLY B 1 18 ? 47.467 9.206 92.001 1.00 14.37 9 GLY B CA 1
ATOM 1147 C C . GLY B 1 18 ? 46.864 10.119 93.059 1.00 16.36 9 GLY B C 1
ATOM 1148 O O . GLY B 1 18 ? 47.529 11.036 93.565 1.00 14.61 9 GLY B O 1
ATOM 1149 N N . THR B 1 19 ? 45.606 9.864 93.411 1.00 12.04 10 THR B N 1
ATOM 1150 C CA . THR B 1 19 ? 44.922 10.704 94.384 1.00 12.04 10 THR B CA 1
ATOM 1151 C C . THR B 1 19 ? 44.563 9.893 95.630 1.00 19.18 10 THR B C 1
ATOM 1152 O O . THR B 1 19 ? 43.917 8.839 95.538 1.00 20.18 10 THR B O 1
ATOM 1159 N N . THR B 1 20 ? 45.131 10.306 96.762 1.00 12.20 11 THR B N 1
ATOM 1160 C CA . THR B 1 20 ? 44.853 9.675 98.054 1.00 11.69 11 THR B CA 1
ATOM 1161 C C . THR B 1 20 ? 43.804 10.484 98.793 1.00 15.55 11 THR B C 1
ATOM 1162 O O . THR B 1 20 ? 43.974 11.680 99.018 1.00 15.18 11 THR B O 1
ATOM 1166 N N . LYS B 1 21 ? 42.680 9.845 99.109 1.00 12.57 12 LYS B N 1
ATOM 1167 C CA . LYS B 1 21 ? 41.572 10.541 99.762 1.00 13.11 12 LYS B CA 1
ATOM 1168 C C . LYS B 1 21 ? 41.260 9.945 101.121 1.00 18.14 12 LYS B C 1
ATOM 1169 O O . LYS B 1 21 ? 41.419 8.745 101.338 1.00 16.80 12 LYS B O 1
ATOM 1175 N N . LEU B 1 22 ? 40.760 10.784 102.021 1.00 12.63 13 LEU B N 1
ATOM 1176 C CA . LEU B 1 22 ? 40.323 10.309 103.317 1.00 12.66 13 LEU B CA 1
ATOM 1177 C C . LEU B 1 22 ? 39.205 11.217 103.805 1.00 14.30 13 LEU B C 1
ATOM 1178 O O . LEU B 1 22 ? 39.335 12.432 103.735 1.00 12.77 13 LEU B O 1
ATOM 1183 N N . THR B 1 23 ? 38.108 10.630 104.277 1.00 10.96 14 THR B N 1
ATOM 1184 C CA . THR B 1 23 ? 37.073 11.409 104.956 1.00 10.89 14 THR B CA 1
ATOM 1185 C C . THR B 1 23 ? 37.266 11.232 106.452 1.00 13.84 14 THR B C 1
ATOM 1186 O O . THR B 1 23 ? 37.352 10.105 106.953 1.00 13.73 14 THR B O 1
ATOM 1190 N N . VAL B 1 24 ? 37.376 12.357 107.150 1.00 11.32 15 VAL B N 1
ATOM 1191 C CA . VAL B 1 24 ? 37.564 12.372 108.610 1.00 10.05 15 VAL B CA 1
ATOM 1192 C C . VAL B 1 24 ? 36.208 12.691 109.235 1.00 12.90 15 VAL B C 1
ATOM 1193 O O . VAL B 1 24 ? 35.475 13.541 108.742 1.00 11.95 15 VAL B O 1
ATOM 1197 N N . THR B 1 25 ? 35.852 11.919 110.253 1.00 11.51 16 THR B N 1
ATOM 1198 C CA . THR B 1 25 ? 34.564 12.074 110.918 1.00 12.09 16 THR B CA 1
ATOM 1199 C C . THR B 1 25 ? 34.755 12.133 112.428 1.00 16.54 16 THR B C 1
ATOM 1200 O O . THR B 1 25 ? 35.850 11.920 112.936 1.00 15.53 16 THR B O 1
ATOM 1204 N N . GLU B 1 26 ? 33.662 12.385 113.137 1.00 12.53 17 GLU B N 1
ATOM 1205 C CA . GLU B 1 26 ? 33.652 12.267 114.590 1.00 13.32 17 GLU B CA 1
ATOM 1206 C C . GLU B 1 26 ? 33.344 10.799 114.910 1.00 17.35 17 GLU B C 1
ATOM 1207 O O . GLU B 1 26 ? 33.072 9.991 114.003 1.00 15.15 17 GLU B O 1
ATOM 1217 N N . LYS B 1 27 ? 33.307 10.458 116.203 1.00 14.41 18 LYS B N 1
ATOM 1218 C CA . LYS B 1 27 ? 33.014 9.098 116.627 1.00 14.21 18 LYS B CA 1
ATOM 1219 C C . LYS B 1 27 ? 31.646 8.628 116.105 1.00 15.40 18 LYS B C 1
ATOM 1220 O O . LYS B 1 27 ? 31.487 7.471 115.767 1.00 17.34 18 LYS B O 1
ATOM 1226 N N . CYS B 1 28 ? 30.635 9.494 116.188 1.00 13.72 19 CYS B N 1
ATOM 1227 C CA . CYS B 1 28 ? 29.319 9.148 115.639 1.00 13.20 19 CYS B CA 1
ATOM 1228 C C . CYS B 1 28 ? 29.446 9.433 114.158 1.00 14.51 19 CYS B C 1
ATOM 1229 O O . CYS B 1 28 ? 29.613 10.596 113.745 1.00 13.40 19 CYS B O 1
ATOM 1232 N N . GLN B 1 29 ? 29.501 8.344 113.384 1.00 12.19 20 GLN B N 1
ATOM 1233 C CA . GLN B 1 29 ? 29.918 8.377 111.979 1.00 11.58 20 GLN B CA 1
ATOM 1234 C C . GLN B 1 29 ? 28.810 7.828 111.094 1.00 14.07 20 GLN B C 1
ATOM 1235 O O . GLN B 1 29 ? 28.331 6.739 111.329 1.00 14.56 20 GLN B O 1
ATOM 1241 N N . VAL B 1 30 ? 28.355 8.622 110.126 1.00 10.60 21 VAL B N 1
ATOM 1242 C CA . VAL B 1 30 ? 27.237 8.212 109.267 1.00 8.83 21 VAL B CA 1
ATOM 1243 C C . VAL B 1 30 ? 27.679 8.006 107.820 1.00 10.61 21 VAL B C 1
ATOM 1244 O O . VAL B 1 30 ? 27.921 8.948 107.101 1.00 9.75 21 VAL B O 1
ATOM 1248 N N . ARG B 1 31 ? 27.870 6.749 107.445 1.00 9.63 22 ARG B N 1
ATOM 1249 C CA . ARG B 1 31 ? 28.259 6.429 106.069 1.00 10.04 22 ARG B CA 1
ATOM 1250 C C . ARG B 1 31 ? 27.059 6.489 105.149 1.00 12.91 22 ARG B C 1
ATOM 1251 O O . ARG B 1 31 ? 26.029 5.882 105.427 1.00 14.61 22 ARG B O 1
ATOM 1259 N N . VAL B 1 32 ? 27.195 7.222 104.061 1.00 10.44 23 VAL B N 1
ATOM 1260 C CA . VAL B 1 32 ? 26.098 7.403 103.099 1.00 10.14 23 VAL B CA 1
ATOM 1261 C C . VAL B 1 32 ? 26.611 6.951 101.730 1.00 16.70 23 VAL B C 1
ATOM 1262 O O . VAL B 1 32 ? 27.640 7.417 101.266 1.00 14.74 23 VAL B O 1
ATOM 1266 N N . GLY B 1 33 ? 25.961 5.944 101.155 1.00 16.49 24 GLY B N 1
ATOM 1267 C CA . GLY B 1 33 ? 26.316 5.473 99.821 1.00 18.01 24 GLY B CA 1
ATOM 1268 C C . GLY B 1 33 ? 27.442 4.482 99.910 1.00 23.63 24 GLY B C 1
ATOM 1269 O O . GLY B 1 33 ? 27.716 3.924 100.976 1.00 23.46 24 GLY B O 1
ATOM 1270 N N . ASP B 1 34 ? 28.153 4.323 98.799 1.00 25.34 25 ASP B N 1
ATOM 1271 C CA . ASP B 1 34 ? 29.215 3.326 98.713 1.00 26.42 25 ASP B CA 1
ATOM 1272 C C . ASP B 1 34 ? 30.363 3.541 99.671 1.00 32.12 25 ASP B C 1
ATOM 1273 O O . ASP B 1 34 ? 30.653 4.663 100.093 1.00 31.93 25 ASP B O 1
ATOM 1278 N N . LEU B 1 35 ? 30.976 2.435 100.064 1.00 29.78 26 LEU B N 1
ATOM 1279 C CA . LEU B 1 35 ? 32.053 2.469 101.020 1.00 29.56 26 LEU B CA 1
ATOM 1280 C C . LEU B 1 35 ? 33.234 3.271 100.472 1.00 30.73 26 LEU B C 1
ATOM 1281 O O . LEU B 1 35 ? 33.618 3.130 99.317 1.00 28.58 26 LEU B O 1
ATOM 1286 N N . THR B 1 36 ? 33.754 4.164 101.300 1.00 26.63 27 THR B N 1
ATOM 1287 C CA . THR B 1 36 ? 34.935 4.940 100.957 1.00 25.78 27 THR B CA 1
ATOM 1288 C C . THR B 1 36 ? 35.839 4.996 102.183 1.00 28.14 27 THR B C 1
ATOM 1289 O O . THR B 1 36 ? 35.443 4.600 103.272 1.00 29.53 27 THR B O 1
ATOM 1293 N N . VAL B 1 37 ? 37.070 5.424 101.986 1.00 23.30 28 VAL B N 1
ATOM 1294 C CA . VAL B 1 37 ? 38.033 5.469 103.067 1.00 24.04 28 VAL B CA 1
ATOM 1295 C C . VAL B 1 37 ? 37.671 6.590 104.055 1.00 24.32 28 VAL B C 1
ATOM 1296 O O . VAL B 1 37 ? 37.741 7.764 103.707 1.00 19.42 28 VAL B O 1
ATOM 1300 N N . ALA B 1 38 ? 37.284 6.210 105.275 1.00 21.73 29 ALA B N 1
ATOM 1301 C CA . ALA B 1 38 ? 36.927 7.174 106.317 1.00 21.24 29 ALA B CA 1
ATOM 1302 C C . ALA B 1 38 ? 37.524 6.745 107.654 1.00 24.28 29 ALA B C 1
ATOM 1303 O O . ALA B 1 38 ? 37.544 5.554 107.974 1.00 25.63 29 ALA B O 1
ATOM 1305 N N . LYS B 1 39 ? 37.986 7.715 108.438 1.00 15.91 30 LYS B N 1
ATOM 1306 C CA . LYS B 1 39 ? 38.474 7.448 109.799 1.00 13.34 30 LYS B CA 1
ATOM 1307 C C . LYS B 1 39 ? 37.847 8.485 110.718 1.00 16.31 30 LYS B C 1
ATOM 1308 O O . LYS B 1 39 ? 37.666 9.627 110.323 1.00 14.22 30 LYS B O 1
ATOM 1314 N N . THR B 1 40 ? 37.688 8.140 111.984 1.00 13.90 31 THR B N 1
ATOM 1315 C CA . THR B 1 40 ? 37.324 9.138 112.989 1.00 14.18 31 THR B CA 1
ATOM 1316 C C . THR B 1 40 ? 38.598 9.931 113.303 1.00 19.30 31 THR B C 1
ATOM 1317 O O . THR B 1 40 ? 39.709 9.462 113.026 1.00 18.69 31 THR B O 1
ATOM 1321 N N . ARG B 1 41 ? 38.449 11.155 113.792 1.00 17.54 32 ARG B N 1
ATOM 1322 C CA . ARG B 1 41 ? 39.630 11.960 114.050 1.00 18.19 32 ARG B CA 1
ATOM 1323 C C . ARG B 1 41 ? 40.477 11.329 115.162 1.00 21.92 32 ARG B C 1
ATOM 1324 O O . ARG B 1 41 ? 41.703 11.467 115.166 1.00 20.86 32 ARG B O 1
ATOM 1332 N N . GLY B 1 42 ? 39.835 10.512 115.989 1.00 17.80 33 GLY B N 1
ATOM 1333 C CA . GLY B 1 42 ? 40.523 9.771 117.040 1.00 18.25 33 GLY B CA 1
ATOM 1334 C C . GLY B 1 42 ? 41.457 8.719 116.463 1.00 24.96 33 GLY B C 1
ATOM 1335 O O . GLY B 1 42 ? 42.375 8.262 117.143 1.00 25.04 33 GLY B O 1
ATOM 1336 N N . GLN B 1 43 ? 41.195 8.305 115.218 1.00 20.92 34 GLN B N 1
ATOM 1337 C CA . GLN B 1 43 ? 42.014 7.317 114.527 1.00 19.04 34 GLN B CA 1
ATOM 1338 C C . GLN B 1 43 ? 43.265 7.934 113.856 1.00 18.94 34 GLN B C 1
ATOM 1339 O O . GLN B 1 43 ? 44.077 7.209 113.274 1.00 19.35 34 GLN B O 1
ATOM 1345 N N . LEU B 1 44 ? 43.393 9.251 113.914 1.00 17.58 35 LEU B N 1
ATOM 1346 C CA . LEU B 1 44 ? 44.484 9.963 113.256 1.00 16.84 35 LEU B CA 1
ATOM 1347 C C . LEU B 1 44 ? 45.708 10.033 114.178 1.00 19.82 35 LEU B C 1
ATOM 1348 O O . LEU B 1 44 ? 46.168 11.116 114.550 1.00 17.98 35 LEU B O 1
ATOM 1353 N N . THR B 1 45 ? 46.128 8.853 114.602 1.00 19.46 36 THR B N 1
ATOM 1354 C CA . THR B 1 45 ? 47.265 8.665 115.517 1.00 20.33 36 THR B CA 1
ATOM 1355 C C . THR B 1 45 ? 48.590 8.599 114.740 1.00 21.63 36 THR B C 1
ATOM 1356 O O . THR B 1 45 ? 48.602 8.484 113.504 1.00 16.36 36 THR B O 1
ATOM 1360 N N . ASP B 1 46 ? 49.707 8.776 115.445 1.00 18.54 37 ASP B N 1
ATOM 1361 C CA . ASP B 1 46 ? 50.981 8.811 114.750 1.00 17.04 37 ASP B CA 1
ATOM 1362 C C . ASP B 1 46 ? 51.152 7.565 113.942 1.00 17.18 37 ASP B C 1
ATOM 1363 O O . ASP B 1 46 ? 50.906 6.452 114.435 1.00 17.59 37 ASP B O 1
ATOM 1368 N N . ALA B 1 47 ? 51.675 7.744 112.725 1.00 14.48 38 ALA B N 1
ATOM 1369 C CA . ALA B 1 47 ? 51.958 6.613 111.830 1.00 15.38 38 ALA B CA 1
ATOM 1370 C C . ALA B 1 47 ? 50.731 5.810 111.348 1.00 17.95 38 ALA B C 1
ATOM 1371 O O . ALA B 1 47 ? 50.893 4.785 110.661 1.00 15.69 38 ALA B O 1
ATOM 1373 N N . ALA B 1 48 ? 49.516 6.294 111.623 1.00 13.58 39 ALA B N 1
ATOM 1374 C CA . ALA B 1 48 ? 48.324 5.618 111.090 1.00 14.81 39 ALA B CA 1
ATOM 1375 C C . ALA B 1 48 ? 48.377 5.699 109.563 1.00 16.44 39 ALA B C 1
ATOM 1376 O O . ALA B 1 48 ? 48.649 6.743 108.999 1.00 14.85 39 ALA B O 1
ATOM 1378 N N A PRO B 1 49 ? 48.098 4.586 108.901 0.65 13.08 40 PRO B N 1
ATOM 1379 N N B PRO B 1 49 ? 48.093 4.587 108.901 0.35 13.06 40 PRO B N 1
ATOM 1380 C CA A PRO B 1 49 ? 48.125 4.562 107.453 0.65 11.77 40 PRO B CA 1
ATOM 1381 C CA B PRO B 1 49 ? 48.179 4.551 107.449 0.35 12.21 40 PRO B CA 1
ATOM 1382 C C A PRO B 1 49 ? 46.948 5.299 106.864 0.65 14.19 40 PRO B C 1
ATOM 1383 C C B PRO B 1 49 ? 46.966 5.172 106.766 0.35 14.76 40 PRO B C 1
ATOM 1384 O O A PRO B 1 49 ? 45.798 5.128 107.292 0.65 15.07 40 PRO B O 1
ATOM 1385 O O B PRO B 1 49 ? 45.817 4.811 107.046 0.35 14.75 40 PRO B O 1
ATOM 1391 N N . ILE B 1 50 ? 47.237 6.091 105.848 1.00 10.70 41 ILE B N 1
ATOM 1392 C CA . ILE B 1 50 ? 46.198 6.756 105.099 1.00 11.34 41 ILE B CA 1
ATOM 1393 C C . ILE B 1 50 ? 45.931 5.877 103.887 1.00 15.37 41 ILE B C 1
ATOM 1394 O O . ILE B 1 50 ? 44.790 5.504 103.619 1.00 15.91 41 ILE B O 1
ATOM 1401 N N . GLY B 1 51 ? 46.997 5.428 103.237 1.00 12.72 42 GLY B N 1
ATOM 1402 C CA . GLY B 1 51 ? 46.832 4.456 102.157 1.00 13.13 42 GLY B CA 1
ATOM 1403 C C . GLY B 1 51 ? 48.138 4.247 101.423 1.00 12.55 42 GLY B C 1
ATOM 1404 O O . GLY B 1 51 ? 49.065 5.008 101.591 1.00 11.47 42 GLY B O 1
ATOM 1405 N N . PRO B 1 52 ? 48.168 3.249 100.547 1.00 10.64 43 PRO B N 1
ATOM 1406 C CA . PRO B 1 52 ? 49.313 3.009 99.702 1.00 10.21 43 PRO B CA 1
ATOM 1407 C C . PRO B 1 52 ? 49.156 3.704 98.358 1.00 11.97 43 PRO B C 1
ATOM 1408 O O . PRO B 1 52 ? 48.035 3.931 97.882 1.00 13.02 43 PRO B O 1
ATOM 1412 N N . VAL B 1 53 ? 50.283 3.949 97.706 1.00 8.17 44 VAL B N 1
ATOM 1413 C CA . VAL B 1 53 ? 50.281 4.482 96.359 1.00 10.77 44 VAL B CA 1
ATOM 1414 C C . VAL B 1 53 ? 51.262 3.619 95.537 1.00 14.23 44 VAL B C 1
ATOM 1415 O O . VAL B 1 53 ? 52.464 3.503 95.861 1.00 14.53 44 VAL B O 1
ATOM 1419 N N . THR B 1 54 ? 50.747 2.958 94.523 1.00 10.82 45 THR B N 1
ATOM 1420 C CA . THR B 1 54 ? 51.632 2.145 93.706 1.00 9.98 45 THR B CA 1
ATOM 1421 C C . THR B 1 54 ? 52.320 3.040 92.658 1.00 11.81 45 THR B C 1
ATOM 1422 O O . THR B 1 54 ? 51.733 3.977 92.159 1.00 11.98 45 THR B O 1
ATOM 1426 N N . VAL B 1 55 ? 53.574 2.727 92.357 1.00 9.26 46 VAL B N 1
ATOM 1427 C CA . VAL B 1 55 ? 54.352 3.492 91.385 1.00 10.33 46 VAL B CA 1
ATOM 1428 C C . VAL B 1 55 ? 55.073 2.520 90.470 1.00 13.16 46 VAL B C 1
ATOM 1429 O O . VAL B 1 55 ? 55.649 1.528 90.930 1.00 13.21 46 VAL B O 1
ATOM 1433 N N . GLN B 1 56 ? 55.009 2.786 89.169 1.00 12.47 47 GLN B N 1
ATOM 1434 C CA . GLN B 1 56 ? 55.768 2.000 88.210 1.00 12.50 47 GLN B CA 1
ATOM 1435 C C . GLN B 1 56 ? 56.334 2.881 87.120 1.00 14.78 47 GLN B C 1
ATOM 1436 O O . GLN B 1 56 ? 55.592 3.495 86.351 1.00 13.96 47 GLN B O 1
ATOM 1442 N N . ALA B 1 57 ? 57.656 2.994 87.088 1.00 13.87 48 ALA B N 1
ATOM 1443 C CA . ALA B 1 57 ? 58.294 3.801 86.064 1.00 14.87 48 ALA B CA 1
ATOM 1444 C C . ALA B 1 57 ? 58.721 2.883 84.913 1.00 17.93 48 ALA B C 1
ATOM 1445 O O . ALA B 1 57 ? 59.041 1.732 85.118 1.00 18.30 48 ALA B O 1
ATOM 1447 N N . LEU B 1 58 ? 58.701 3.417 83.710 1.00 17.45 49 LEU B N 1
ATOM 1448 C CA . LEU B 1 58 ? 59.174 2.723 82.509 1.00 19.40 49 LEU B CA 1
ATOM 1449 C C . LEU B 1 58 ? 59.897 3.757 81.652 1.00 20.71 49 LEU B C 1
ATOM 1450 O O . LEU B 1 58 ? 59.451 4.899 81.551 1.00 19.67 49 LEU B O 1
ATOM 1455 N N . GLY B 1 59 ? 61.001 3.352 81.016 1.00 19.18 50 GLY B N 1
ATOM 1456 C CA . GLY B 1 59 ? 61.759 4.249 80.139 1.00 18.20 50 GLY B CA 1
ATOM 1457 C C . GLY B 1 59 ? 62.674 5.207 80.915 1.00 22.09 50 GLY B C 1
ATOM 1458 O O . GLY B 1 59 ? 63.167 6.182 80.353 1.00 20.55 50 GLY B O 1
ATOM 1459 N N . CYS B 1 60 ? 62.875 4.944 82.206 1.00 18.50 51 CYS B N 1
ATOM 1460 C CA . CYS B 1 60 ? 63.630 5.873 83.068 1.00 17.70 51 CYS B CA 1
ATOM 1461 C C . CYS B 1 60 ? 64.952 5.311 83.526 1.00 21.85 51 CYS B C 1
ATOM 1462 O O . CYS B 1 60 ? 65.420 5.630 84.610 1.00 19.31 51 CYS B O 1
ATOM 1465 N N . ASP B 1 61 ? 65.582 4.490 82.697 1.00 22.60 52 ASP B N 1
ATOM 1466 C CA . ASP B 1 61 ? 66.846 3.889 83.096 1.00 23.42 52 ASP B CA 1
ATOM 1467 C C . ASP B 1 61 ? 67.926 4.956 83.329 1.00 26.88 52 ASP B C 1
ATOM 1468 O O . ASP B 1 61 ? 68.794 4.787 84.176 1.00 26.86 52 ASP B O 1
ATOM 1473 N N . ALA B 1 62 ? 67.794 6.089 82.649 1.00 23.64 53 ALA B N 1
ATOM 1474 C CA . ALA B 1 62 ? 68.738 7.207 82.791 1.00 24.45 53 ALA B CA 1
ATOM 1475 C C . ALA B 1 62 ? 68.160 8.412 83.525 1.00 27.28 53 ALA B C 1
ATOM 1476 O O . ALA B 1 62 ? 68.716 9.517 83.445 1.00 25.37 53 ALA B O 1
ATOM 1478 N N . ARG B 1 63 ? 67.016 8.223 84.186 1.00 21.76 54 ARG B N 1
ATOM 1479 C CA . ARG B 1 63 ? 66.345 9.325 84.883 1.00 19.37 54 ARG B CA 1
ATOM 1480 C C . ARG B 1 63 ? 66.088 8.985 86.346 1.00 19.61 54 ARG B C 1
ATOM 1481 O O . ARG B 1 63 ? 66.075 7.808 86.734 1.00 18.05 54 ARG B O 1
ATOM 1489 N N . GLN B 1 64 ? 65.972 10.018 87.172 1.00 15.12 55 GLN B N 1
ATOM 1490 C CA . GLN B 1 64 ? 65.617 9.818 88.577 1.00 14.31 55 GLN B CA 1
ATOM 1491 C C . GLN B 1 64 ? 64.098 9.959 88.718 1.00 15.36 55 GLN B C 1
ATOM 1492 O O . GLN B 1 64 ? 63.543 11.032 88.537 1.00 13.15 55 GLN B O 1
ATOM 1498 N N . VAL B 1 65 ? 63.446 8.852 89.040 1.00 13.23 56 VAL B N 1
ATOM 1499 C CA . VAL B 1 65 ? 61.991 8.827 89.225 1.00 13.24 56 VAL B CA 1
ATOM 1500 C C . VAL B 1 65 ? 61.575 9.793 90.321 1.00 14.24 56 VAL B C 1
ATOM 1501 O O . VAL B 1 65 ? 62.272 9.927 91.342 1.00 11.98 56 VAL B O 1
ATOM 1505 N N . ALA B 1 66 ? 60.484 10.535 90.082 1.00 12.20 57 ALA B N 1
ATOM 1506 C CA . ALA B 1 66 ? 60.034 11.536 91.059 1.00 11.70 57 ALA B CA 1
ATOM 1507 C C . ALA B 1 66 ? 58.512 11.578 91.110 1.00 15.25 57 ALA B C 1
ATOM 1508 O O . ALA B 1 66 ? 57.841 11.226 90.143 1.00 13.59 57 ALA B O 1
ATOM 1510 N N . LEU B 1 67 ? 57.994 12.039 92.244 1.00 12.18 58 LEU B N 1
ATOM 1511 C CA . LEU B 1 67 ? 56.559 12.247 92.451 1.00 12.22 58 LEU B CA 1
ATOM 1512 C C . LEU B 1 67 ? 56.452 13.652 92.968 1.00 16.44 58 LEU B C 1
ATOM 1513 O O . LEU B 1 67 ? 57.176 14.018 93.915 1.00 15.68 58 LEU B O 1
ATOM 1518 N N . LYS B 1 68 ? 55.557 14.438 92.358 1.00 12.46 59 LYS B N 1
ATOM 1519 C CA . LYS B 1 68 ? 55.344 15.824 92.763 1.00 13.02 59 LYS B CA 1
ATOM 1520 C C . LYS B 1 68 ? 53.961 15.980 93.355 1.00 16.20 59 LYS B C 1
ATOM 1521 O O . LYS B 1 68 ? 52.972 15.597 92.719 1.00 15.35 59 LYS B O 1
ATOM 1527 N N . ALA B 1 69 ? 53.898 16.517 94.571 1.00 11.68 60 ALA B N 1
ATOM 1528 C CA . ALA B 1 69 ? 52.607 16.784 95.203 1.00 11.03 60 ALA B CA 1
ATOM 1529 C C . ALA B 1 69 ? 51.987 18.034 94.591 1.00 18.06 60 ALA B C 1
ATOM 1530 O O . ALA B 1 69 ? 52.692 18.974 94.159 1.00 16.66 60 ALA B O 1
ATOM 1532 N N . ASP B 1 70 ? 50.666 18.058 94.539 1.00 13.48 61 ASP B N 1
ATOM 1533 C CA . ASP B 1 70 ? 49.981 19.247 94.086 1.00 13.94 61 ASP B CA 1
ATOM 1534 C C . ASP B 1 70 ? 50.436 20.465 94.950 1.00 17.76 61 ASP B C 1
ATOM 1535 O O . ASP B 1 70 ? 50.738 20.316 96.146 1.00 15.57 61 ASP B O 1
ATOM 1543 N N . THR B 1 71 ? 50.418 21.662 94.363 1.00 16.47 62 THR B N 1
ATOM 1544 C CA . THR B 1 71 ? 50.787 22.873 95.107 1.00 17.51 62 THR B CA 1
ATOM 1545 C C . THR B 1 71 ? 50.115 22.986 96.465 1.00 19.77 62 THR B C 1
ATOM 1546 O O . THR B 1 71 ? 50.723 23.435 97.437 1.00 19.31 62 THR B O 1
ATOM 1550 N N . ASP B 1 72 ? 48.836 22.633 96.524 1.00 17.39 63 ASP B N 1
ATOM 1551 C CA . ASP B 1 72 ? 48.103 22.774 97.762 1.00 15.86 63 ASP B CA 1
ATOM 1552 C C . ASP B 1 72 ? 48.412 21.699 98.787 1.00 17.34 63 ASP B C 1
ATOM 1553 O O . ASP B 1 72 ? 47.811 21.689 99.864 1.00 15.96 63 ASP B O 1
ATOM 1558 N N . ASN B 1 73 ? 49.356 20.803 98.466 1.00 13.33 64 ASN B N 1
ATOM 1559 C CA . ASN B 1 73 ? 49.675 19.695 99.355 1.00 13.27 64 ASN B CA 1
ATOM 1560 C C . ASN B 1 73 ? 51.047 19.773 99.993 1.00 15.98 64 ASN B C 1
ATOM 1561 O O . ASN B 1 73 ? 51.500 18.823 100.594 1.00 15.17 64 ASN B O 1
ATOM 1566 N N . PHE B 1 74 ? 51.765 20.865 99.785 1.00 12.79 65 PHE B N 1
ATOM 1567 C CA . PHE B 1 74 ? 53.076 20.932 100.413 1.00 12.28 65 PHE B CA 1
ATOM 1568 C C . PHE B 1 74 ? 53.432 22.359 100.791 1.00 18.80 65 PHE B C 1
ATOM 1569 O O . PHE B 1 74 ? 52.937 23.301 100.193 1.00 17.52 65 PHE B O 1
ATOM 1584 N N . GLU B 1 75 ? 54.322 22.479 101.756 1.00 21.57 66 GLU B N 1
ATOM 1585 C CA . GLU B 1 75 ? 54.832 23.772 102.189 1.00 26.23 66 GLU B CA 1
ATOM 1586 C C . GLU B 1 75 ? 55.922 23.565 103.215 1.00 35.00 66 GLU B C 1
ATOM 1587 O O . GLU B 1 75 ? 55.703 22.914 104.224 1.00 34.43 66 GLU B O 1
ATOM 1593 N N . GLN B 1 76 ? 57.083 24.162 102.980 1.00 38.04 67 GLN B N 1
ATOM 1594 C CA . GLN B 1 76 ? 58.141 24.185 103.991 1.00 39.41 67 GLN B CA 1
ATOM 1595 C C . GLN B 1 76 ? 58.682 22.775 104.331 1.00 43.27 67 GLN B C 1
ATOM 1596 O O . GLN B 1 76 ? 58.853 22.422 105.500 1.00 45.09 67 GLN B O 1
ATOM 1602 N N . GLY B 1 77 ? 58.985 21.994 103.292 1.00 36.88 68 GLY B N 1
ATOM 1603 C CA . GLY B 1 77 ? 59.533 20.650 103.464 1.00 34.71 68 GLY B CA 1
ATOM 1604 C C . GLY B 1 77 ? 58.514 19.654 104.026 1.00 33.83 68 GLY B C 1
ATOM 1605 O O . GLY B 1 77 ? 58.847 18.512 104.315 1.00 33.96 68 GLY B O 1
ATOM 1606 N N . LYS B 1 78 ? 57.271 20.093 104.163 1.00 26.55 69 LYS B N 1
ATOM 1607 C CA . LYS B 1 78 ? 56.209 19.231 104.694 1.00 23.90 69 LYS B CA 1
ATOM 1608 C C . LYS B 1 78 ? 55.133 18.931 103.668 1.00 21.57 69 LYS B C 1
ATOM 1609 O O . LYS B 1 78 ? 54.819 19.775 102.822 1.00 19.93 69 LYS B O 1
ATOM 1615 N N . PHE B 1 79 ? 54.603 17.700 103.734 1.00 15.02 70 PHE B N 1
ATOM 1616 C CA . PHE B 1 79 ? 53.509 17.252 102.838 1.00 12.76 70 PHE B CA 1
ATOM 1617 C C . PHE B 1 79 ? 52.275 17.101 103.710 1.00 12.84 70 PHE B C 1
ATOM 1618 O O . PHE B 1 79 ? 52.385 16.728 104.881 1.00 12.66 70 PHE B O 1
ATOM 1626 N N . PHE B 1 80 ? 51.101 17.284 103.113 1.00 10.98 71 PHE B N 1
ATOM 1627 C CA . PHE B 1 80 ? 49.862 17.101 103.868 1.00 11.86 71 PHE B CA 1
ATOM 1628 C C . PHE B 1 80 ? 48.690 16.917 102.929 1.00 13.35 71 PHE B C 1
ATOM 1629 O O . PHE B 1 80 ? 48.675 17.481 101.827 1.00 12.68 71 PHE B O 1
ATOM 1637 N N . LEU B 1 81 ? 47.706 16.126 103.369 1.00 11.07 72 LEU B N 1
ATOM 1638 C CA . LEU B 1 81 ? 46.433 16.066 102.679 1.00 10.58 72 LEU B CA 1
ATOM 1639 C C . LEU B 1 81 ? 45.799 17.424 103.003 1.00 14.91 72 LEU B C 1
ATOM 1640 O O . LEU B 1 81 ? 46.035 17.972 104.069 1.00 14.61 72 LEU B O 1
ATOM 1645 N N . ILE B 1 82 ? 44.978 17.937 102.097 1.00 12.45 73 ILE B N 1
ATOM 1646 C CA . ILE B 1 82 ? 44.307 19.228 102.311 1.00 12.05 73 ILE B CA 1
ATOM 1647 C C . ILE B 1 82 ? 42.799 19.035 102.200 1.00 15.53 73 ILE B C 1
ATOM 1648 O O . ILE B 1 82 ? 42.329 18.181 101.428 1.00 12.64 73 ILE B O 1
ATOM 1653 N N . SER B 1 83 ? 42.047 19.769 103.027 1.00 11.14 74 SER B N 1
ATOM 1654 C CA . SER B 1 83 ? 40.582 19.668 103.007 1.00 11.85 74 SER B CA 1
ATOM 1655 C C . SER B 1 83 ? 40.016 20.249 101.717 1.00 15.09 74 SER B C 1
ATOM 1656 O O . SER B 1 83 ? 40.691 21.004 101.023 1.00 14.65 74 SER B O 1
ATOM 1659 N N . ASP B 1 84 ? 38.780 19.882 101.381 1.00 14.08 75 ASP B N 1
ATOM 1660 C CA . ASP B 1 84 ? 38.136 20.385 100.152 1.00 14.50 75 ASP B CA 1
ATOM 1661 C C . ASP B 1 84 ? 38.161 21.914 100.031 1.00 17.30 75 ASP B C 1
ATOM 1662 O O . ASP B 1 84 ? 38.229 22.446 98.919 1.00 18.22 75 ASP B O 1
ATOM 1667 N N . ASN B 1 85 ? 38.019 22.593 101.156 1.00 13.74 76 ASN B N 1
ATOM 1668 C CA . ASN B 1 85 ? 38.023 24.065 101.159 1.00 15.53 76 ASN B CA 1
ATOM 1669 C C . ASN B 1 85 ? 39.415 24.728 101.185 1.00 17.77 76 ASN B C 1
ATOM 1670 O O . ASN B 1 85 ? 39.530 25.956 101.232 1.00 16.80 76 ASN B O 1
ATOM 1675 N N . ASN B 1 86 ? 40.455 23.898 101.126 1.00 15.58 77 ASN B N 1
ATOM 1676 C CA . ASN B 1 86 ? 41.851 24.340 101.066 1.00 14.69 77 ASN B CA 1
ATOM 1677 C C . ASN B 1 86 ? 42.385 24.862 102.383 1.00 15.08 77 ASN B C 1
ATOM 1678 O O . ASN B 1 86 ? 43.531 25.240 102.482 1.00 16.27 77 ASN B O 1
ATOM 1683 N N . ARG B 1 87 ? 41.587 24.772 103.433 1.00 12.78 78 ARG B N 1
ATOM 1684 C CA . ARG B 1 87 ? 42.015 25.315 104.709 1.00 14.11 78 ARG B CA 1
ATOM 1685 C C . ARG B 1 87 ? 42.774 24.397 105.652 1.00 18.97 78 ARG B C 1
ATOM 1686 O O . ARG B 1 87 ? 43.776 24.814 106.229 1.00 19.77 78 ARG B O 1
ATOM 1694 N N . ASP B 1 88 ? 42.250 23.186 105.871 1.00 11.93 79 ASP B N 1
ATOM 1695 C CA . ASP B 1 88 ? 42.742 22.293 106.914 1.00 11.63 79 ASP B CA 1
ATOM 1696 C C . ASP B 1 88 ? 43.737 21.249 106.398 1.00 16.05 79 ASP B C 1
ATOM 1697 O O . ASP B 1 88 ? 43.548 20.701 105.320 1.00 13.53 79 ASP B O 1
ATOM 1702 N N . LYS B 1 89 ? 44.868 21.131 107.096 1.00 14.01 80 LYS B N 1
ATOM 1703 C CA . LYS B 1 89 ? 45.967 20.230 106.696 1.00 14.78 80 LYS B CA 1
ATOM 1704 C C . LYS B 1 89 ? 46.050 18.997 107.586 1.00 16.99 80 LYS B C 1
ATOM 1705 O O . LYS B 1 89 ? 45.854 19.069 108.811 1.00 17.23 80 LYS B O 1
ATOM 1711 N N . LEU B 1 90 ? 46.374 17.860 106.975 1.00 12.64 81 LEU B N 1
ATOM 1712 C CA . LEU B 1 90 ? 46.625 16.636 107.719 1.00 11.80 81 LEU B CA 1
ATOM 1713 C C . LEU B 1 90 ? 48.031 16.174 107.306 1.00 14.86 81 LEU B C 1
ATOM 1714 O O . LEU B 1 90 ? 48.222 15.674 106.220 1.00 13.90 81 LEU B O 1
ATOM 1719 N N . TYR B 1 91 ? 49.017 16.461 108.143 1.00 12.60 82 TYR B N 1
ATOM 1720 C CA . TYR B 1 91 ? 50.416 16.208 107.821 1.00 11.62 82 TYR B CA 1
ATOM 1721 C C . TYR B 1 91 ? 50.691 14.728 107.731 1.00 11.56 82 TYR B C 1
ATOM 1722 O O . TYR B 1 91 ? 50.273 13.943 108.582 1.00 14.34 82 TYR B O 1
ATOM 1731 N N . VAL B 1 92 ? 51.466 14.372 106.729 1.00 10.94 83 VAL B N 1
ATOM 1732 C CA . VAL B 1 92 ? 51.790 12.959 106.482 1.00 9.88 83 VAL B CA 1
ATOM 1733 C C . VAL B 1 92 ? 53.263 12.761 106.168 1.00 13.27 83 VAL B C 1
ATOM 1734 O O . VAL B 1 92 ? 53.929 13.686 105.701 1.00 13.26 83 VAL B O 1
ATOM 1738 N N . ASN B 1 93 ? 53.748 11.541 106.444 1.00 12.35 84 ASN B N 1
ATOM 1739 C CA . ASN B 1 93 ? 55.050 11.053 105.977 1.00 12.75 84 ASN B CA 1
ATOM 1740 C C . ASN B 1 93 ? 54.804 10.172 104.740 1.00 16.22 84 ASN B C 1
ATOM 1741 O O . ASN B 1 93 ? 53.784 9.476 104.651 1.00 15.75 84 ASN B O 1
ATOM 1746 N N . ILE B 1 94 ? 55.708 10.261 103.771 1.00 12.57 85 ILE B N 1
ATOM 1747 C CA . ILE B 1 94 ? 55.609 9.497 102.525 1.00 12.67 85 ILE B CA 1
ATOM 1748 C C . ILE B 1 94 ? 56.853 8.620 102.500 1.00 16.61 85 ILE B C 1
ATOM 1749 O O . ILE B 1 94 ? 57.963 9.133 102.666 1.00 15.43 85 ILE B O 1
ATOM 1754 N N . ARG B 1 95 ? 56.668 7.293 102.473 1.00 13.04 86 ARG B N 1
ATOM 1755 C CA . ARG B 1 95 ? 57.818 6.388 102.583 1.00 12.80 86 ARG B CA 1
ATOM 1756 C C . ARG B 1 95 ? 57.671 5.150 101.690 1.00 14.81 86 ARG B C 1
ATOM 1757 O O . ARG B 1 95 ? 56.693 4.441 101.808 1.00 12.62 86 ARG B O 1
ATOM 1765 N N . PRO B 1 96 ? 58.666 4.871 100.830 1.00 13.52 87 PRO B N 1
ATOM 1766 C CA . PRO B 1 96 ? 58.618 3.644 100.018 1.00 11.59 87 PRO B CA 1
ATOM 1767 C C . PRO B 1 96 ? 58.745 2.440 100.945 1.00 17.99 87 PRO B C 1
ATOM 1768 O O . PRO B 1 96 ? 59.271 2.545 102.058 1.00 18.05 87 PRO B O 1
ATOM 1772 N N . THR B 1 97 ? 58.197 1.308 100.524 1.00 12.84 88 THR B N 1
ATOM 1773 C CA . THR B 1 97 ? 58.192 0.124 101.386 1.00 13.69 88 THR B CA 1
ATOM 1774 C C . THR B 1 97 ? 59.451 -0.704 101.260 1.00 18.72 88 THR B C 1
ATOM 1775 O O . THR B 1 97 ? 59.643 -1.637 102.027 1.00 19.39 88 THR B O 1
ATOM 1779 N N . ASP B 1 98 ? 60.288 -0.400 100.271 1.00 15.59 89 ASP B N 1
ATOM 1780 C CA . ASP B 1 98 ? 61.563 -1.112 100.123 1.00 16.59 89 ASP B CA 1
ATOM 1781 C C . ASP B 1 98 ? 62.658 -0.275 100.789 1.00 24.07 89 ASP B C 1
ATOM 1782 O O . ASP B 1 98 ? 62.361 0.626 101.591 1.00 22.47 89 ASP B O 1
ATOM 1787 N N . ASN B 1 99 ? 63.913 -0.561 100.504 1.00 24.13 90 ASN B N 1
ATOM 1788 C CA . ASN B 1 99 ? 64.930 0.296 101.092 1.00 27.91 90 ASN B CA 1
ATOM 1789 C C . ASN B 1 99 ? 65.637 1.307 100.203 1.00 33.52 90 ASN B C 1
ATOM 1790 O O . ASN B 1 99 ? 66.793 1.648 100.419 1.00 34.86 90 ASN B O 1
ATOM 1795 N N . SER B 1 100 ? 64.891 1.827 99.227 1.00 26.98 91 SER B N 1
ATOM 1796 C CA . SER B 1 100 ? 65.406 2.814 98.301 1.00 23.66 91 SER B CA 1
ATOM 1797 C C . SER B 1 100 ? 65.527 4.183 99.001 1.00 24.36 91 SER B C 1
ATOM 1798 O O . SER B 1 100 ? 64.803 4.479 99.955 1.00 22.38 91 SER B O 1
ATOM 1801 N N . ALA B 1 101 ? 66.482 4.984 98.553 1.00 22.49 92 ALA B N 1
ATOM 1802 C CA . ALA B 1 101 ? 66.704 6.292 99.175 1.00 22.22 92 ALA B CA 1
ATOM 1803 C C . ALA B 1 101 ? 66.101 7.367 98.311 1.00 20.05 92 ALA B C 1
ATOM 1804 O O . ALA B 1 101 ? 66.381 7.438 97.096 1.00 18.87 92 ALA B O 1
ATOM 1806 N N . TRP B 1 102 ? 65.353 8.261 98.963 1.00 15.68 93 TRP B N 1
ATOM 1807 C CA . TRP B 1 102 ? 64.687 9.361 98.278 1.00 15.15 93 TRP B CA 1
ATOM 1808 C C . TRP B 1 102 ? 65.006 10.664 98.961 1.00 17.15 93 TRP B C 1
ATOM 1809 O O . TRP B 1 102 ? 65.371 10.689 100.140 1.00 17.14 93 TRP B O 1
ATOM 1820 N N . THR B 1 103 ? 64.804 11.735 98.219 1.00 15.56 94 THR B N 1
ATOM 1821 C CA . THR B 1 103 ? 65.013 13.090 98.711 1.00 15.61 94 THR B CA 1
ATOM 1822 C C . THR B 1 103 ? 63.764 13.935 98.502 1.00 18.05 94 THR B C 1
ATOM 1823 O O . THR B 1 103 ? 63.049 13.766 97.534 1.00 15.93 94 THR B O 1
ATOM 1827 N N . THR B 1 104 ? 63.516 14.845 99.437 1.00 16.43 95 THR B N 1
ATOM 1828 C CA . THR B 1 104 ? 62.384 15.766 99.356 1.00 16.52 95 THR B CA 1
ATOM 1829 C C . THR B 1 104 ? 62.899 17.139 99.032 1.00 21.96 95 THR B C 1
ATOM 1830 O O . THR B 1 104 ? 63.832 17.631 99.680 1.00 21.79 95 THR B O 1
ATOM 1834 N N . ASP B 1 105 ? 62.313 17.750 98.018 1.00 17.52 96 ASP B N 1
ATOM 1835 C CA . ASP B 1 105 ? 62.717 19.078 97.590 1.00 17.90 96 ASP B CA 1
ATOM 1836 C C . ASP B 1 105 ? 61.520 19.897 97.097 1.00 20.25 96 ASP B C 1
ATOM 1837 O O . ASP B 1 105 ? 61.054 19.712 95.968 1.00 19.63 96 ASP B O 1
ATOM 1842 N N . ASN B 1 106 ? 61.016 20.787 97.955 1.00 21.47 97 ASN B N 1
ATOM 1843 C CA . ASN B 1 106 ? 59.960 21.729 97.568 1.00 20.37 97 ASN B CA 1
ATOM 1844 C C . ASN B 1 106 ? 58.776 21.047 96.866 1.00 19.90 97 ASN B C 1
ATOM 1845 O O . ASN B 1 106 ? 58.416 21.399 95.734 1.00 19.26 97 ASN B O 1
ATOM 1850 N N . GLY B 1 107 ? 58.181 20.070 97.544 1.00 16.36 98 GLY B N 1
ATOM 1851 C CA . GLY B 1 107 ? 56.995 19.377 97.013 1.00 15.55 98 GLY B CA 1
ATOM 1852 C C . GLY B 1 107 ? 57.299 18.165 96.107 1.00 18.23 98 GLY B C 1
ATOM 1853 O O . GLY B 1 107 ? 56.385 17.464 95.703 1.00 16.84 98 GLY B O 1
ATOM 1854 N N . VAL B 1 108 ? 58.571 17.970 95.747 1.00 13.85 99 VAL B N 1
ATOM 1855 C CA . VAL B 1 108 ? 58.973 16.824 94.930 1.00 13.14 99 VAL B CA 1
ATOM 1856 C C . VAL B 1 108 ? 59.686 15.789 95.790 1.00 14.95 99 VAL B C 1
ATOM 1857 O O . VAL B 1 108 ? 60.531 16.123 96.624 1.00 16.25 99 VAL B O 1
ATOM 1861 N N . PHE B 1 109 ? 59.331 14.528 95.596 1.00 11.95 100 PHE B N 1
ATOM 1862 C CA . PHE B 1 109 ? 59.906 13.419 96.360 1.00 11.10 100 PHE B CA 1
ATOM 1863 C C . PHE B 1 109 ? 60.587 12.547 95.290 1.00 15.95 100 PHE B C 1
ATOM 1864 O O . PHE B 1 109 ? 59.901 11.995 94.423 1.00 14.72 100 PHE B O 1
ATOM 1872 N N . TYR B 1 110 ? 61.921 12.621 95.193 1.00 12.25 101 TYR B N 1
ATOM 1873 C CA . TYR B 1 110 ? 62.616 11.943 94.085 1.00 13.22 101 TYR B CA 1
ATOM 1874 C C . TYR B 1 110 ? 63.645 10.922 94.510 1.00 15.19 101 TYR B C 1
ATOM 1875 O O . TYR B 1 110 ? 64.211 11.005 95.602 1.00 15.22 101 TYR B O 1
ATOM 1884 N N . LYS B 1 111 ? 63.859 9.920 93.660 1.00 12.87 102 LYS B N 1
ATOM 1885 C CA . LYS B 1 111 ? 64.790 8.847 93.991 1.00 12.04 102 LYS B CA 1
ATOM 1886 C C . LYS B 1 111 ? 66.218 9.306 93.808 1.00 16.70 102 LYS B C 1
ATOM 1887 O O . LYS B 1 111 ? 66.526 9.973 92.829 1.00 16.65 102 LYS B O 1
ATOM 1893 N N . ASN B 1 112 ? 67.063 8.942 94.764 1.00 17.52 103 ASN B N 1
ATOM 1894 C CA . ASN B 1 112 ? 68.468 9.387 94.832 1.00 19.13 103 ASN B CA 1
ATOM 1895 C C . ASN B 1 112 ? 69.345 8.916 93.680 1.00 25.18 103 ASN B C 1
ATOM 1896 O O . ASN B 1 112 ? 70.480 9.366 93.539 1.00 26.18 103 ASN B O 1
ATOM 1901 N N . ASP B 1 113 ? 68.852 7.977 92.888 1.00 22.48 104 ASP B N 1
ATOM 1902 C CA . ASP B 1 113 ? 69.617 7.482 91.738 1.00 24.77 104 ASP B CA 1
ATOM 1903 C C . ASP B 1 113 ? 68.722 7.198 90.557 1.00 27.20 104 ASP B C 1
ATOM 1904 O O . ASP B 1 113 ? 67.495 7.108 90.710 1.00 27.61 104 ASP B O 1
ATOM 1909 N N . VAL B 1 114 ? 69.334 7.059 89.381 1.00 22.35 105 VAL B N 1
ATOM 1910 C CA . VAL B 1 114 ? 68.583 6.785 88.159 1.00 21.51 105 VAL B CA 1
ATOM 1911 C C . VAL B 1 114 ? 68.072 5.339 88.157 1.00 22.53 105 VAL B C 1
ATOM 1912 O O . VAL B 1 114 ? 68.490 4.536 88.973 1.00 22.60 105 VAL B O 1
ATOM 1916 N N . GLY B 1 115 ? 67.108 5.044 87.285 1.00 19.43 106 GLY B N 1
ATOM 1917 C CA . GLY B 1 115 ? 66.575 3.688 87.182 1.00 18.19 106 GLY B CA 1
ATOM 1918 C C . GLY B 1 115 ? 65.053 3.706 87.122 1.00 21.40 106 GLY B C 1
ATOM 1919 O O . GLY B 1 115 ? 64.399 4.591 87.706 1.00 19.42 106 GLY B O 1
ATOM 1920 N N . SER B 1 116 ? 64.497 2.755 86.380 1.00 16.29 107 SER B N 1
ATOM 1921 C CA . SER B 1 116 ? 63.041 2.624 86.243 1.00 16.66 107 SER B CA 1
ATOM 1922 C C . SER B 1 116 ? 62.418 1.905 87.460 1.00 20.71 107 SER B C 1
ATOM 1923 O O . SER B 1 116 ? 62.006 0.738 87.388 1.00 21.80 107 SER B O 1
ATOM 1926 N N . TRP B 1 117 ? 62.286 2.631 88.558 1.00 17.63 108 TRP B N 1
ATOM 1927 C CA . TRP B 1 117 ? 61.800 2.029 89.787 1.00 16.60 108 TRP B CA 1
ATOM 1928 C C . TRP B 1 117 ? 60.331 1.675 89.739 1.00 18.49 108 TRP B C 1
ATOM 1929 O O . TRP B 1 117 ? 59.537 2.396 89.158 1.00 18.18 108 TRP B O 1
ATOM 1940 N N . GLY B 1 118 ? 59.988 0.582 90.410 1.00 16.05 109 GLY B N 1
ATOM 1941 C CA . GLY B 1 118 ? 58.596 0.215 90.669 1.00 15.56 109 GLY B CA 1
ATOM 1942 C C . GLY B 1 118 ? 58.524 -0.083 92.160 1.00 17.38 109 GLY B C 1
ATOM 1943 O O . GLY B 1 118 ? 59.440 -0.689 92.727 1.00 16.29 109 GLY B O 1
ATOM 1944 N N . GLY B 1 119 ? 57.416 0.259 92.794 1.00 12.46 110 GLY B N 1
ATOM 1945 C CA . GLY B 1 119 ? 57.285 -0.033 94.216 1.00 13.21 110 GLY B CA 1
ATOM 1946 C C . GLY B 1 119 ? 55.974 0.484 94.826 1.00 14.46 110 GLY B C 1
ATOM 1947 O O . GLY B 1 119 ? 55.042 0.847 94.115 1.00 13.50 110 GLY B O 1
ATOM 1948 N N . ILE B 1 120 ? 55.943 0.512 96.157 1.00 11.79 111 ILE B N 1
ATOM 1949 C CA . ILE B 1 120 ? 54.816 0.963 96.896 1.00 11.03 111 ILE B CA 1
ATOM 1950 C C . ILE B 1 120 ? 55.274 2.098 97.803 1.00 14.29 111 ILE B C 1
ATOM 1951 O O . ILE B 1 120 ? 56.293 1.990 98.496 1.00 11.38 111 ILE B O 1
ATOM 1956 N N . ILE B 1 121 ? 54.522 3.180 97.778 1.00 12.21 112 ILE B N 1
ATOM 1957 C CA . ILE B 1 121 ? 54.785 4.316 98.630 1.00 13.28 112 ILE B CA 1
ATOM 1958 C C . ILE B 1 121 ? 53.653 4.337 99.655 1.00 16.61 112 ILE B C 1
ATOM 1959 O O . ILE B 1 121 ? 52.474 4.260 99.272 1.00 16.92 112 ILE B O 1
ATOM 1964 N N . GLY B 1 122 ? 54.001 4.346 100.936 1.00 12.57 113 GLY B N 1
ATOM 1965 C CA . GLY B 1 122 ? 52.983 4.393 101.984 1.00 12.95 113 GLY B CA 1
ATOM 1966 C C . GLY B 1 122 ? 52.797 5.861 102.409 1.00 14.76 113 GLY B C 1
ATOM 1967 O O . GLY B 1 122 ? 53.770 6.612 102.463 1.00 12.89 113 GLY B O 1
ATOM 1968 N N . ILE B 1 123 ? 51.563 6.225 102.760 1.00 9.29 114 ILE B N 1
ATOM 1969 C CA . ILE B 1 123 ? 51.246 7.591 103.243 1.00 10.72 114 ILE B CA 1
ATOM 1970 C C . ILE B 1 123 ? 50.707 7.419 104.643 1.00 12.99 114 ILE B C 1
ATOM 1971 O O . ILE B 1 123 ? 49.735 6.669 104.867 1.00 13.38 114 ILE B O 1
ATOM 1976 N N . TYR B 1 124 ? 51.363 8.062 105.610 1.00 10.88 115 TYR B N 1
ATOM 1977 C CA . TYR B 1 124 ? 51.071 7.835 107.008 1.00 11.39 115 TYR B CA 1
ATOM 1978 C C . TYR B 1 124 ? 50.883 9.157 107.743 1.00 15.60 115 TYR B C 1
ATOM 1979 O O . TYR B 1 124 ? 51.600 10.125 107.480 1.00 13.89 115 TYR B O 1
ATOM 1988 N N . VAL B 1 125 ? 50.015 9.148 108.748 1.00 12.14 116 VAL B N 1
ATOM 1989 C CA . VAL B 1 125 ? 49.812 10.350 109.572 1.00 11.13 116 VAL B CA 1
ATOM 1990 C C . VAL B 1 125 ? 51.156 10.677 110.263 1.00 14.80 116 VAL B C 1
ATOM 1991 O O . VAL B 1 125 ? 51.791 9.794 110.839 1.00 16.05 116 VAL B O 1
ATOM 1995 N N . ASP B 1 126 ? 51.621 11.913 110.116 1.00 12.29 117 ASP B N 1
ATOM 1996 C CA . ASP B 1 126 ? 52.875 12.359 110.741 1.00 13.37 117 ASP B CA 1
ATOM 1997 C C . ASP B 1 126 ? 52.551 13.187 112.006 1.00 16.92 117 ASP B C 1
ATOM 1998 O O . ASP B 1 126 ? 52.245 14.389 111.904 1.00 16.89 117 ASP B O 1
ATOM 2003 N N . GLY B 1 127 ? 52.591 12.522 113.160 1.00 16.75 118 GLY B N 1
ATOM 2004 C CA . GLY B 1 127 ? 52.316 13.140 114.467 1.00 17.40 118 GLY B CA 1
ATOM 2005 C C . GLY B 1 127 ? 50.819 12.994 114.741 1.00 22.17 118 GLY B C 1
ATOM 2006 O O . GLY B 1 127 ? 50.012 13.156 113.839 1.00 18.19 118 GLY B O 1
ATOM 2007 N N . GLN B 1 128 ? 50.454 12.567 115.945 1.00 21.34 119 GLN B N 1
ATOM 2008 C CA . GLN B 1 128 ? 49.049 12.357 116.230 1.00 21.24 119 GLN B CA 1
ATOM 2009 C C . GLN B 1 128 ? 48.249 13.668 115.985 1.00 21.67 119 GLN B C 1
ATOM 2010 O O . GLN B 1 128 ? 48.710 14.776 116.262 1.00 22.46 119 GLN B O 1
ATOM 2016 N N . GLN B 1 129 ? 47.177 13.553 115.216 1.00 17.95 120 GLN B N 1
ATOM 2017 C CA . GLN B 1 129 ? 46.408 14.738 114.810 1.00 17.01 120 GLN B CA 1
ATOM 2018 C C . GLN B 1 129 ? 44.922 14.468 114.984 1.00 22.94 120 GLN B C 1
ATOM 2019 O O . GLN B 1 129 ? 44.126 14.594 114.039 1.00 22.37 120 GLN B O 1
ATOM 2025 N N . THR B 1 130 ? 44.575 14.073 116.204 1.00 20.67 121 THR B N 1
ATOM 2026 C CA . THR B 1 130 ? 43.232 13.654 116.566 1.00 19.81 121 THR B CA 1
ATOM 2027 C C . THR B 1 130 ? 42.252 14.795 116.754 1.00 22.16 121 THR B C 1
ATOM 2028 O O . THR B 1 130 ? 41.101 14.547 117.080 1.00 26.00 121 THR B O 1
ATOM 2032 N N . ASN B 1 131 ? 42.667 16.021 116.432 1.00 18.74 122 ASN B N 1
ATOM 2033 C CA . ASN B 1 131 ? 41.812 17.205 116.468 1.00 20.48 122 ASN B CA 1
ATOM 2034 C C . ASN B 1 131 ? 41.490 17.776 115.053 1.00 23.52 122 ASN B C 1
ATOM 2035 O O . ASN B 1 131 ? 40.969 18.882 114.913 1.00 23.13 122 ASN B O 1
ATOM 2040 N N . THR B 1 132 ? 41.882 17.047 114.015 1.00 18.39 123 THR B N 1
ATOM 2041 C CA . THR B 1 132 ? 41.634 17.445 112.637 1.00 16.26 123 THR B CA 1
ATOM 2042 C C . THR B 1 132 ? 40.106 17.605 112.478 1.00 17.31 123 THR B C 1
ATOM 2043 O O . THR B 1 132 ? 39.350 16.752 112.928 1.00 16.62 123 THR B O 1
ATOM 2047 N N . PRO B 1 133 ? 39.674 18.696 111.855 1.00 16.39 124 PRO B N 1
ATOM 2048 C CA . PRO B 1 133 ? 38.231 18.927 111.635 1.00 16.55 124 PRO B CA 1
ATOM 2049 C C . PRO B 1 133 ? 37.649 17.854 110.686 1.00 18.48 124 PRO B C 1
ATOM 2050 O O . PRO B 1 133 ? 38.289 17.511 109.692 1.00 15.31 124 PRO B O 1
ATOM 2054 N N . PRO B 1 134 ? 36.424 17.372 110.967 1.00 15.47 125 PRO B N 1
ATOM 2055 C CA . PRO B 1 134 ? 35.779 16.423 110.044 1.00 13.54 125 PRO B CA 1
ATOM 2056 C C . PRO B 1 134 ? 35.642 17.077 108.663 1.00 15.69 125 PRO B C 1
ATOM 2057 O O . PRO B 1 134 ? 35.368 18.278 108.550 1.00 16.24 125 PRO B O 1
ATOM 2061 N N . GLY B 1 135 ? 35.896 16.305 107.607 1.00 10.88 126 GLY B N 1
ATOM 2062 C CA . GLY B 1 135 ? 35.845 16.846 106.271 1.00 10.53 126 GLY B CA 1
ATOM 2063 C C . GLY B 1 135 ? 36.487 15.857 105.283 1.00 12.59 126 GLY B C 1
ATOM 2064 O O . GLY B 1 135 ? 36.813 14.727 105.665 1.00 14.26 126 GLY B O 1
ATOM 2065 N N . ASN B 1 136 ? 36.567 16.256 104.013 1.00 10.18 127 ASN B N 1
ATOM 2066 C CA . ASN B 1 136 ? 37.207 15.427 102.992 1.00 10.89 127 ASN B CA 1
ATOM 2067 C C . ASN B 1 136 ? 38.596 15.949 102.687 1.00 13.21 127 ASN B C 1
ATOM 2068 O O . ASN B 1 136 ? 38.771 17.144 102.389 1.00 12.04 127 ASN B O 1
ATOM 2073 N N . TYR B 1 137 ? 39.564 15.044 102.713 1.00 10.35 128 TYR B N 1
ATOM 2074 C CA . TYR B 1 137 ? 40.983 15.412 102.580 1.00 9.22 128 TYR B CA 1
ATOM 2075 C C . TYR B 1 137 ? 41.604 14.708 101.402 1.00 13.11 128 TYR B C 1
ATOM 2076 O O . TYR B 1 137 ? 41.345 13.543 101.186 1.00 11.48 128 TYR B O 1
ATOM 2085 N N . THR B 1 138 ? 42.492 15.401 100.695 1.00 10.59 129 THR B N 1
ATOM 2086 C CA . THR B 1 138 ? 43.099 14.842 99.486 1.00 10.85 129 THR B CA 1
ATOM 2087 C C . THR B 1 138 ? 44.587 15.159 99.382 1.00 13.12 129 THR B C 1
ATOM 2088 O O . THR B 1 138 ? 45.022 16.277 99.696 1.00 12.71 129 THR B O 1
ATOM 2092 N N . LEU B 1 139 ? 45.343 14.172 98.914 1.00 10.54 130 LEU B N 1
ATOM 2093 C CA . LEU B 1 139 ? 46.755 14.327 98.562 1.00 9.73 130 LEU B CA 1
ATOM 2094 C C . LEU B 1 139 ? 46.877 13.843 97.129 1.00 13.51 130 LEU B C 1
ATOM 2095 O O . LEU B 1 139 ? 46.503 12.690 96.804 1.00 12.62 130 LEU B O 1
ATOM 2100 N N . THR B 1 140 ? 47.445 14.684 96.276 1.00 10.22 131 THR B N 1
ATOM 2101 C CA . THR B 1 140 ? 47.558 14.348 94.864 1.00 9.42 131 THR B CA 1
ATOM 2102 C C . THR B 1 140 ? 49.016 14.312 94.444 1.00 12.90 131 THR B C 1
ATOM 2103 O O . THR B 1 140 ? 49.758 15.240 94.714 1.00 13.22 131 THR B O 1
ATOM 2107 N N . LEU B 1 141 ? 49.440 13.194 93.867 1.00 9.89 132 LEU B N 1
ATOM 2108 C CA . LEU B 1 141 ? 50.853 13.014 93.492 1.00 9.98 132 LEU B CA 1
ATOM 2109 C C . LEU B 1 141 ? 50.966 12.692 92.021 1.00 13.59 132 LEU B C 1
ATOM 2110 O O . LEU B 1 141 ? 50.260 11.831 91.524 1.00 13.16 132 LEU B O 1
ATOM 2115 N N . THR B 1 142 ? 51.851 13.398 91.316 1.00 12.04 133 THR B N 1
ATOM 2116 C CA . THR B 1 142 ? 52.023 13.200 89.876 1.00 11.84 133 THR B CA 1
ATOM 2117 C C . THR B 1 142 ? 53.404 12.651 89.567 1.00 14.00 133 THR B C 1
ATOM 2118 O O . THR B 1 142 ? 54.390 13.094 90.118 1.00 14.33 133 THR B O 1
ATOM 2122 N N . GLY B 1 143 ? 53.457 11.664 88.697 1.00 10.08 134 GLY B N 1
ATOM 2123 C CA . GLY B 1 143 ? 54.711 11.021 88.368 1.00 10.41 134 GLY B CA 1
ATOM 2124 C C . GLY B 1 143 ? 55.519 11.831 87.348 1.00 12.11 134 GLY B C 1
ATOM 2125 O O . GLY B 1 143 ? 54.988 12.490 86.475 1.00 10.60 134 GLY B O 1
ATOM 2126 N N . GLY B 1 144 ? 56.818 11.706 87.439 1.00 11.08 135 GLY B N 1
ATOM 2127 C CA . GLY B 1 144 ? 57.685 12.416 86.510 1.00 11.84 135 GLY B CA 1
ATOM 2128 C C . GLY B 1 144 ? 59.127 12.087 86.874 1.00 14.23 135 GLY B C 1
ATOM 2129 O O . GLY B 1 144 ? 59.403 11.049 87.440 1.00 12.90 135 GLY B O 1
ATOM 2130 N N . TYR B 1 145 ? 60.037 12.994 86.568 1.00 13.22 136 TYR B N 1
ATOM 2131 C CA . TYR B 1 145 ? 61.447 12.768 86.869 1.00 13.22 136 TYR B CA 1
ATOM 2132 C C . TYR B 1 145 ? 62.164 14.063 87.213 1.00 16.97 136 TYR B C 1
ATOM 2133 O O . TYR B 1 145 ? 61.676 15.152 86.914 1.00 15.13 136 TYR B O 1
ATOM 2142 N N . TRP B 1 146 ? 63.248 13.922 87.970 1.00 16.86 137 TRP B N 1
ATOM 2143 C CA . TRP B 1 146 ? 63.986 15.033 88.547 1.00 19.57 137 TRP B CA 1
ATOM 2144 C C . TRP B 1 146 ? 65.203 15.294 87.700 1.00 24.63 137 TRP B C 1
ATOM 2145 O O . TRP B 1 146 ? 66.147 14.530 87.738 1.00 24.23 137 TRP B O 1
ATOM 2156 N N . ALA B 1 147 ? 65.153 16.342 86.898 1.00 24.59 138 ALA B N 1
ATOM 2157 C CA . ALA B 1 147 ? 66.222 16.610 85.925 1.00 26.41 138 ALA B CA 1
ATOM 2158 C C . ALA B 1 147 ? 66.869 17.970 86.118 1.00 30.05 138 ALA B C 1
ATOM 2159 O O . ALA B 1 147 ? 66.629 18.634 87.117 1.00 28.32 138 ALA B O 1
ATOM 2161 N N . GLY C 1 9 ? 18.120 22.589 117.237 1.00 33.65 0 GLY C N 1
ATOM 2162 C CA . GLY C 1 9 ? 19.463 22.030 117.104 1.00 31.67 0 GLY C CA 1
ATOM 2163 C C . GLY C 1 9 ? 20.100 22.358 115.748 1.00 29.37 0 GLY C C 1
ATOM 2164 O O . GLY C 1 9 ? 19.600 23.183 114.989 1.00 28.51 0 GLY C O 1
ATOM 2165 N N . SER C 1 10 ? 21.218 21.710 115.448 1.00 22.25 1 SER C N 1
ATOM 2166 C CA . SER C 1 10 ? 21.872 21.943 114.171 1.00 21.08 1 SER C CA 1
ATOM 2167 C C . SER C 1 10 ? 22.630 20.709 113.703 1.00 19.53 1 SER C C 1
ATOM 2168 O O . SER C 1 10 ? 22.900 19.818 114.473 1.00 17.40 1 SER C O 1
ATOM 2171 N N . PHE C 1 11 ? 22.991 20.701 112.429 1.00 15.34 2 PHE C N 1
ATOM 2172 C CA . PHE C 1 11 ? 23.704 19.580 111.824 1.00 12.36 2 PHE C CA 1
ATOM 2173 C C . PHE C 1 11 ? 25.217 19.643 112.049 1.00 13.79 2 PHE C C 1
ATOM 2174 O O . PHE C 1 11 ? 25.861 20.640 111.759 1.00 15.17 2 PHE C O 1
ATOM 2182 N N . THR C 1 12 ? 25.787 18.539 112.488 1.00 10.31 3 THR C N 1
ATOM 2183 C CA . THR C 1 12 ? 27.240 18.400 112.595 1.00 8.66 3 THR C CA 1
ATOM 2184 C C . THR C 1 12 ? 27.661 17.393 111.489 1.00 12.64 3 THR C C 1
ATOM 2185 O O . THR C 1 12 ? 27.322 16.210 111.568 1.00 10.62 3 THR C O 1
ATOM 2189 N N . PRO C 1 13 ? 28.427 17.842 110.491 1.00 8.45 4 PRO C N 1
ATOM 2190 C CA . PRO C 1 13 ? 28.913 16.910 109.445 1.00 9.32 4 PRO C CA 1
ATOM 2191 C C . PRO C 1 13 ? 29.825 15.859 110.078 1.00 11.68 4 PRO C C 1
ATOM 2192 O O . PRO C 1 13 ? 30.743 16.180 110.840 1.00 12.23 4 PRO C O 1
ATOM 2196 N N . SER C 1 14 ? 29.555 14.591 109.804 1.00 9.52 5 SER C N 1
ATOM 2197 C CA . SER C 1 14 ? 30.350 13.527 110.390 1.00 8.91 5 SER C CA 1
ATOM 2198 C C . SER C 1 14 ? 29.945 12.255 109.702 1.00 11.18 5 SER C C 1
ATOM 2199 O O . SER C 1 14 ? 29.026 11.550 110.130 1.00 11.89 5 SER C O 1
ATOM 2202 N N . GLY C 1 15 ? 30.618 11.970 108.610 1.00 9.82 6 GLY C N 1
ATOM 2203 C CA . GLY C 1 15 ? 30.250 10.810 107.831 1.00 9.53 6 GLY C CA 1
ATOM 2204 C C . GLY C 1 15 ? 30.668 11.003 106.385 1.00 14.74 6 GLY C C 1
ATOM 2205 O O . GLY C 1 15 ? 31.471 11.860 106.066 1.00 15.01 6 GLY C O 1
ATOM 2206 N N . THR C 1 16 ? 30.151 10.175 105.514 1.00 10.84 7 THR C N 1
ATOM 2207 C CA . THR C 1 16 ? 30.540 10.303 104.126 1.00 9.32 7 THR C CA 1
ATOM 2208 C C . THR C 1 16 ? 29.375 10.845 103.287 1.00 12.61 7 THR C C 1
ATOM 2209 O O . THR C 1 16 ? 28.282 11.078 103.793 1.00 10.67 7 THR C O 1
ATOM 2213 N N . THR C 1 17 ? 29.616 10.976 101.993 1.00 12.42 8 THR C N 1
ATOM 2214 C CA . THR C 1 17 ? 28.646 11.603 101.096 1.00 11.74 8 THR C CA 1
ATOM 2215 C C . THR C 1 17 ? 28.253 10.650 99.980 1.00 16.89 8 THR C C 1
ATOM 2216 O O . THR C 1 17 ? 29.117 10.034 99.346 1.00 17.49 8 THR C O 1
ATOM 2220 N N . GLY C 1 18 ? 26.951 10.547 99.728 1.00 13.50 9 GLY C N 1
ATOM 2221 C CA . GLY C 1 18 ? 26.442 9.736 98.627 1.00 14.16 9 GLY C CA 1
ATOM 2222 C C . GLY C 1 18 ? 25.797 10.673 97.603 1.00 16.80 9 GLY C C 1
ATOM 2223 O O . GLY C 1 18 ? 25.107 11.634 97.966 1.00 14.87 9 GLY C O 1
ATOM 2224 N N . THR C 1 19 ? 26.058 10.409 96.325 1.00 13.29 10 THR C N 1
ATOM 2225 C CA . THR C 1 19 ? 25.514 11.220 95.241 1.00 12.07 10 THR C CA 1
ATOM 2226 C C . THR C 1 19 ? 24.605 10.364 94.396 1.00 16.74 10 THR C C 1
ATOM 2227 O O . THR C 1 19 ? 25.025 9.333 93.882 1.00 16.84 10 THR C O 1
ATOM 2231 N N . THR C 1 20 ? 23.348 10.790 94.299 1.00 11.18 11 THR C N 1
ATOM 2232 C CA . THR C 1 20 ? 22.321 10.141 93.489 1.00 11.03 11 THR C CA 1
ATOM 2233 C C . THR C 1 20 ? 22.286 10.867 92.159 1.00 15.07 11 THR C C 1
ATOM 2234 O O . THR C 1 20 ? 22.233 12.111 92.124 1.00 14.29 11 THR C O 1
ATOM 2238 N N . LYS C 1 21 ? 22.435 10.106 91.069 1.00 11.21 12 LYS C N 1
ATOM 2239 C CA . LYS C 1 21 ? 22.521 10.694 89.735 1.00 11.97 12 LYS C CA 1
ATOM 2240 C C . LYS C 1 21 ? 21.414 10.178 88.832 1.00 17.16 12 LYS C C 1
ATOM 2241 O O . LYS C 1 21 ? 21.023 9.010 88.917 1.00 18.39 12 LYS C O 1
ATOM 2247 N N . LEU C 1 22 ? 20.868 11.072 88.004 1.00 11.94 13 LEU C N 1
ATOM 2248 C CA . LEU C 1 22 ? 19.876 10.681 87.025 1.00 10.67 13 LEU C CA 1
ATOM 2249 C C . LEU C 1 22 ? 20.080 11.542 85.783 1.00 13.91 13 LEU C C 1
ATOM 2250 O O . LEU C 1 22 ? 20.103 12.753 85.876 1.00 11.90 13 LEU C O 1
ATOM 2255 N N . THR C 1 23 ? 20.121 10.916 84.616 1.00 11.34 14 THR C N 1
ATOM 2256 C CA . THR C 1 23 ? 20.094 11.680 83.379 1.00 9.84 14 THR C CA 1
ATOM 2257 C C . THR C 1 23 ? 18.671 11.666 82.824 1.00 13.05 14 THR C C 1
ATOM 2258 O O . THR C 1 23 ? 18.056 10.604 82.684 1.00 13.68 14 THR C O 1
ATOM 2262 N N . VAL C 1 24 ? 18.131 12.853 82.569 1.00 8.80 15 VAL C N 1
ATOM 2263 C CA . VAL C 1 24 ? 16.787 12.981 82.013 1.00 7.68 15 VAL C CA 1
ATOM 2264 C C . VAL C 1 24 ? 16.916 13.282 80.525 1.00 10.25 15 VAL C C 1
ATOM 2265 O O . VAL C 1 24 ? 17.784 14.058 80.109 1.00 10.30 15 VAL C O 1
ATOM 2269 N N . THR C 1 25 ? 16.133 12.594 79.721 1.00 9.58 16 THR C N 1
ATOM 2270 C CA . THR C 1 25 ? 16.242 12.742 78.270 1.00 9.90 16 THR C CA 1
ATOM 2271 C C . THR C 1 25 ? 14.849 12.984 77.672 1.00 14.32 16 THR C C 1
ATOM 2272 O O . THR C 1 25 ? 13.827 12.890 78.368 1.00 12.72 16 THR C O 1
ATOM 2276 N N . GLU C 1 26 ? 14.808 13.177 76.360 1.00 10.82 17 GLU C N 1
ATOM 2277 C CA . GLU C 1 26 ? 13.543 13.166 75.650 1.00 11.18 17 GLU C CA 1
ATOM 2278 C C . GLU C 1 26 ? 13.283 11.683 75.253 1.00 13.77 17 GLU C C 1
ATOM 2279 O O . GLU C 1 26 ? 14.095 10.803 75.544 1.00 12.57 17 GLU C O 1
ATOM 2289 N N . LYS C 1 27 ? 12.209 11.413 74.512 1.00 11.43 18 LYS C N 1
ATOM 2290 C CA . LYS C 1 27 ? 11.964 10.048 74.021 1.00 11.50 18 LYS C CA 1
ATOM 2291 C C . LYS C 1 27 ? 13.079 9.504 73.073 1.00 14.14 18 LYS C C 1
ATOM 2292 O O . LYS C 1 27 ? 13.452 8.337 73.166 1.00 13.78 18 LYS C O 1
ATOM 2298 N N . CYS C 1 28 ? 13.559 10.314 72.138 1.00 12.11 19 CYS C N 1
ATOM 2299 C CA . CYS C 1 28 ? 14.743 9.930 71.337 1.00 11.71 19 CYS C CA 1
ATOM 2300 C C . CYS C 1 28 ? 15.934 10.232 72.225 1.00 14.85 19 CYS C C 1
ATOM 2301 O O . CYS C 1 28 ? 16.152 11.373 72.609 1.00 15.27 19 CYS C O 1
ATOM 2304 N N . GLN C 1 29 ? 16.575 9.166 72.678 1.00 12.37 20 GLN C N 1
ATOM 2305 C CA . GLN C 1 29 ? 17.609 9.237 73.701 1.00 13.30 20 GLN C CA 1
ATOM 2306 C C . GLN C 1 29 ? 18.852 8.497 73.229 1.00 16.93 20 GLN C C 1
ATOM 2307 O O . GLN C 1 29 ? 18.785 7.347 72.736 1.00 16.37 20 GLN C O 1
ATOM 2318 N N . VAL C 1 30 ? 19.998 9.148 73.377 1.00 10.79 21 VAL C N 1
ATOM 2319 C CA . VAL C 1 30 ? 21.239 8.584 72.889 1.00 10.76 21 VAL C CA 1
ATOM 2320 C C . VAL C 1 30 ? 22.255 8.367 74.022 1.00 14.47 21 VAL C C 1
ATOM 2321 O O . VAL C 1 30 ? 22.805 9.324 74.575 1.00 13.71 21 VAL C O 1
ATOM 2325 N N . ARG C 1 31 ? 22.508 7.096 74.324 1.00 10.28 22 ARG C N 1
ATOM 2326 C CA . ARG C 1 31 ? 23.480 6.709 75.343 1.00 11.63 22 ARG C CA 1
ATOM 2327 C C . ARG C 1 31 ? 24.890 6.718 74.781 1.00 14.54 22 ARG C C 1
ATOM 2328 O O . ARG C 1 31 ? 25.161 6.154 73.729 1.00 15.10 22 ARG C O 1
ATOM 2342 N N . VAL C 1 32 ? 25.754 7.491 75.410 1.00 11.33 23 VAL C N 1
ATOM 2343 C CA . VAL C 1 32 ? 27.119 7.629 74.921 1.00 11.34 23 VAL C CA 1
ATOM 2344 C C . VAL C 1 32 ? 28.042 7.224 76.036 1.00 17.77 23 VAL C C 1
ATOM 2345 O O . VAL C 1 32 ? 27.988 7.804 77.117 1.00 18.46 23 VAL C O 1
ATOM 2349 N N . GLY C 1 33 ? 28.898 6.247 75.783 1.00 14.62 24 GLY C N 1
ATOM 2350 C CA . GLY C 1 33 ? 29.886 5.849 76.792 1.00 15.12 24 GLY C CA 1
ATOM 2351 C C . GLY C 1 33 ? 29.303 4.860 77.801 1.00 20.94 24 GLY C C 1
ATOM 2352 O O . GLY C 1 33 ? 28.378 4.122 77.488 1.00 18.06 24 GLY C O 1
ATOM 2353 N N . ASP C 1 34 ? 29.820 4.884 79.030 1.00 22.50 25 ASP C N 1
ATOM 2354 C CA . ASP C 1 34 ? 29.377 3.939 80.062 1.00 24.26 25 ASP C CA 1
ATOM 2355 C C . ASP C 1 34 ? 27.905 3.988 80.426 1.00 24.01 25 ASP C C 1
ATOM 2356 O O . ASP C 1 34 ? 27.280 5.050 80.449 1.00 21.06 25 ASP C O 1
ATOM 2361 N N . LEU C 1 35 ? 27.373 2.834 80.799 1.00 21.49 26 LEU C N 1
ATOM 2362 C CA . LEU C 1 35 ? 25.978 2.727 81.185 1.00 22.35 26 LEU C CA 1
ATOM 2363 C C . LEU C 1 35 ? 25.710 3.604 82.406 1.00 24.94 26 LEU C C 1
ATOM 2364 O O . LEU C 1 35 ? 26.424 3.514 83.415 1.00 26.41 26 LEU C O 1
ATOM 2369 N N . THR C 1 36 ? 24.679 4.442 82.318 1.00 20.42 27 THR C N 1
ATOM 2370 C CA . THR C 1 36 ? 24.306 5.344 83.424 1.00 19.88 27 THR C CA 1
ATOM 2371 C C . THR C 1 36 ? 22.776 5.330 83.558 1.00 23.65 27 THR C C 1
ATOM 2372 O O . THR C 1 36 ? 22.068 5.116 82.567 1.00 24.17 27 THR C O 1
ATOM 2376 N N . VAL C 1 37 ? 22.266 5.542 84.771 1.00 19.96 28 VAL C N 1
ATOM 2377 C CA . VAL C 1 37 ? 20.811 5.528 84.999 1.00 20.66 28 VAL C CA 1
ATOM 2378 C C . VAL C 1 37 ? 20.147 6.717 84.293 1.00 20.39 28 VAL C C 1
ATOM 2379 O O . VAL C 1 37 ? 20.570 7.844 84.471 1.00 15.72 28 VAL C O 1
ATOM 2383 N N . ALA C 1 38 ? 19.190 6.444 83.403 1.00 18.02 29 ALA C N 1
ATOM 2384 C CA . ALA C 1 38 ? 18.528 7.504 82.635 1.00 18.06 29 ALA C CA 1
ATOM 2385 C C . ALA C 1 38 ? 17.039 7.271 82.594 1.00 23.81 29 ALA C C 1
ATOM 2386 O O . ALA C 1 38 ? 16.583 6.126 82.601 1.00 27.35 29 ALA C O 1
ATOM 2388 N N . LYS C 1 39 ? 16.275 8.344 82.507 1.00 15.81 30 LYS C N 1
ATOM 2389 C CA . LYS C 1 39 ? 14.823 8.239 82.363 1.00 14.57 30 LYS C CA 1
ATOM 2390 C C . LYS C 1 39 ? 14.399 9.270 81.339 1.00 17.70 30 LYS C C 1
ATOM 2391 O O . LYS C 1 39 ? 15.013 10.341 81.240 1.00 16.51 30 LYS C O 1
ATOM 2397 N N . THR C 1 40 ? 13.298 9.011 80.635 1.00 13.73 31 THR C N 1
ATOM 2398 C CA . THR C 1 40 ? 12.764 10.047 79.759 1.00 13.42 31 THR C CA 1
ATOM 2399 C C . THR C 1 40 ? 11.956 10.959 80.671 1.00 14.36 31 THR C C 1
ATOM 2400 O O . THR C 1 40 ? 11.544 10.538 81.754 1.00 14.60 31 THR C O 1
ATOM 2404 N N . ARG C 1 41 ? 11.743 12.215 80.280 1.00 12.91 32 ARG C N 1
ATOM 2405 C CA . ARG C 1 41 ? 11.011 13.117 81.180 1.00 13.47 32 ARG C CA 1
ATOM 2406 C C . ARG C 1 41 ? 9.577 12.613 81.385 1.00 17.62 32 ARG C C 1
ATOM 2407 O O . ARG C 1 41 ? 8.975 12.877 82.410 1.00 16.00 32 ARG C O 1
ATOM 2415 N N . GLY C 1 42 ? 9.072 11.825 80.434 1.00 15.05 33 GLY C N 1
ATOM 2416 C CA . GLY C 1 42 ? 7.733 11.212 80.559 1.00 14.84 33 GLY C CA 1
ATOM 2417 C C . GLY C 1 42 ? 7.626 10.227 81.737 1.00 18.07 33 GLY C C 1
ATOM 2418 O O . GLY C 1 42 ? 6.518 9.964 82.255 1.00 18.60 33 GLY C O 1
ATOM 2419 N N . GLN C 1 43 ? 8.768 9.683 82.165 1.00 14.45 34 GLN C N 1
ATOM 2420 C CA . GLN C 1 43 ? 8.798 8.758 83.307 1.00 12.40 34 GLN C CA 1
ATOM 2421 C C . GLN C 1 43 ? 8.754 9.453 84.656 1.00 12.98 34 GLN C C 1
ATOM 2422 O O . GLN C 1 43 ? 8.658 8.783 85.697 1.00 15.26 34 GLN C O 1
ATOM 2428 N N . LEU C 1 44 ? 8.843 10.785 84.646 1.00 11.45 35 LEU C N 1
ATOM 2429 C CA . LEU C 1 44 ? 8.940 11.545 85.886 1.00 12.13 35 LEU C CA 1
ATOM 2430 C C . LEU C 1 44 ? 7.561 11.874 86.398 1.00 14.02 35 LEU C C 1
ATOM 2431 O O . LEU C 1 44 ? 7.229 13.045 86.643 1.00 12.39 35 LEU C O 1
ATOM 2436 N N . THR C 1 45 ? 6.762 10.827 86.601 1.00 11.99 36 THR C N 1
ATOM 2437 C CA . THR C 1 45 ? 5.432 11.007 87.181 1.00 10.21 36 THR C CA 1
ATOM 2438 C C . THR C 1 45 ? 5.534 11.042 88.724 1.00 13.05 36 THR C C 1
ATOM 2439 O O . THR C 1 45 ? 6.589 10.747 89.303 1.00 11.70 36 THR C O 1
ATOM 2443 N N . ASP C 1 46 ? 4.438 11.423 89.378 1.00 11.61 37 ASP C N 1
ATOM 2444 C CA . ASP C 1 46 ? 4.426 11.533 90.836 1.00 12.74 37 ASP C CA 1
ATOM 2445 C C . ASP C 1 46 ? 4.874 10.208 91.450 1.00 15.64 37 ASP C C 1
ATOM 2446 O O . ASP C 1 46 ? 4.370 9.149 91.095 1.00 15.66 37 ASP C O 1
ATOM 2451 N N . ALA C 1 47 ? 5.771 10.301 92.417 1.00 13.15 38 ALA C N 1
ATOM 2452 C CA . ALA C 1 47 ? 6.266 9.137 93.163 1.00 13.92 38 ALA C CA 1
ATOM 2453 C C . ALA C 1 47 ? 7.122 8.154 92.382 1.00 16.03 38 ALA C C 1
ATOM 2454 O O . ALA C 1 47 ? 7.537 7.126 92.918 1.00 17.08 38 ALA C O 1
ATOM 2456 N N . ALA C 1 48 ? 7.481 8.502 91.157 1.00 12.12 39 ALA C N 1
ATOM 2457 C CA . ALA C 1 48 ? 8.380 7.651 90.401 1.00 12.93 39 ALA C CA 1
ATOM 2458 C C . ALA C 1 48 ? 9.721 7.542 91.164 1.00 16.36 39 ALA C C 1
ATOM 2459 O O . ALA C 1 48 ? 10.228 8.529 91.689 1.00 12.22 39 ALA C O 1
ATOM 2461 N N . PRO C 1 49 ? 10.284 6.341 91.253 1.00 13.88 40 PRO C N 1
ATOM 2462 C CA . PRO C 1 49 ? 11.552 6.173 91.970 1.00 12.25 40 PRO C CA 1
ATOM 2463 C C . PRO C 1 49 ? 12.736 6.724 91.217 1.00 15.67 40 PRO C C 1
ATOM 2464 O O . PRO C 1 49 ? 12.838 6.553 90.002 1.00 17.30 40 PRO C O 1
ATOM 2468 N N . ILE C 1 50 ? 13.655 7.353 91.946 1.00 11.38 41 ILE C N 1
ATOM 2469 C CA . ILE C 1 50 ? 14.906 7.811 91.371 1.00 10.89 41 ILE C CA 1
ATOM 2470 C C . ILE C 1 50 ? 16.030 6.863 91.782 1.00 17.19 41 ILE C C 1
ATOM 2471 O O . ILE C 1 50 ? 16.764 6.335 90.939 1.00 18.32 41 ILE C O 1
ATOM 2478 N N . GLY C 1 51 ? 16.094 6.535 93.062 1.00 12.88 42 GLY C N 1
ATOM 2479 C CA . GLY C 1 51 ? 17.049 5.527 93.493 1.00 12.83 42 GLY C CA 1
ATOM 2480 C C . GLY C 1 51 ? 17.120 5.415 95.003 1.00 11.51 42 GLY C C 1
ATOM 2481 O O . GLY C 1 51 ? 16.554 6.234 95.714 1.00 11.44 42 GLY C O 1
ATOM 2482 N N . PRO C 1 52 ? 17.849 4.409 95.471 1.00 8.47 43 PRO C N 1
ATOM 2483 C CA . PRO C 1 52 ? 18.071 4.196 96.906 1.00 8.52 43 PRO C CA 1
ATOM 2484 C C . PRO C 1 52 ? 19.378 4.852 97.334 1.00 10.69 43 PRO C C 1
ATOM 2485 O O . PRO C 1 52 ? 20.353 4.924 96.559 1.00 9.84 43 PRO C O 1
ATOM 2489 N N . VAL C 1 53 ? 19.468 5.132 98.627 1.00 8.29 44 VAL C N 1
ATOM 2490 C CA . VAL C 1 53 ? 20.718 5.573 99.216 1.00 9.36 44 VAL C CA 1
ATOM 2491 C C . VAL C 1 53 ? 20.903 4.772 100.484 1.00 13.22 44 VAL C C 1
ATOM 2492 O O . VAL C 1 53 ? 20.036 4.784 101.353 1.00 12.42 44 VAL C O 1
ATOM 2496 N N . THR C 1 54 ? 22.014 4.062 100.581 1.00 10.53 45 THR C N 1
ATOM 2497 C CA . THR C 1 54 ? 22.263 3.237 101.771 1.00 8.08 45 THR C CA 1
ATOM 2498 C C . THR C 1 54 ? 22.869 4.110 102.845 1.00 10.74 45 THR C C 1
ATOM 2499 O O . THR C 1 54 ? 23.689 4.974 102.549 1.00 10.70 45 THR C O 1
ATOM 2503 N N . VAL C 1 55 ? 22.446 3.892 104.088 1.00 7.71 46 VAL C N 1
ATOM 2504 C CA . VAL C 1 55 ? 22.963 4.674 105.220 1.00 8.58 46 VAL C CA 1
ATOM 2505 C C . VAL C 1 55 ? 23.335 3.733 106.360 1.00 12.62 46 VAL C C 1
ATOM 2506 O O . VAL C 1 55 ? 22.537 2.884 106.747 1.00 11.49 46 VAL C O 1
ATOM 2510 N N . GLN C 1 56 ? 24.533 3.893 106.907 1.00 8.48 47 GLN C N 1
ATOM 2511 C CA . GLN C 1 56 ? 24.930 3.071 108.049 1.00 8.39 47 GLN C CA 1
ATOM 2512 C C . GLN C 1 56 ? 25.685 3.914 109.057 1.00 12.56 47 GLN C C 1
ATOM 2513 O O . GLN C 1 56 ? 26.756 4.458 108.755 1.00 12.21 47 GLN C O 1
ATOM 2519 N N . ALA C 1 57 ? 25.078 4.096 110.224 1.00 10.81 48 ALA C N 1
ATOM 2520 C CA . ALA C 1 57 ? 25.686 4.890 111.272 1.00 11.39 48 ALA C CA 1
ATOM 2521 C C . ALA C 1 57 ? 26.376 3.980 112.244 1.00 17.24 48 ALA C C 1
ATOM 2522 O O . ALA C 1 57 ? 25.924 2.867 112.485 1.00 17.49 48 ALA C O 1
ATOM 2524 N N . LEU C 1 58 ? 27.442 4.484 112.851 1.00 17.02 49 LEU C N 1
ATOM 2525 C CA . LEU C 1 58 ? 28.105 3.768 113.937 1.00 18.56 49 LEU C CA 1
ATOM 2526 C C . LEU C 1 58 ? 28.646 4.775 114.930 1.00 15.19 49 LEU C C 1
ATOM 2527 O O . LEU C 1 58 ? 28.979 5.893 114.560 1.00 12.75 49 LEU C O 1
ATOM 2532 N N . GLY C 1 59 ? 28.596 4.431 116.217 1.00 13.50 50 GLY C N 1
ATOM 2533 C CA . GLY C 1 59 ? 29.043 5.355 117.266 1.00 13.77 50 GLY C CA 1
ATOM 2534 C C . GLY C 1 59 ? 27.983 6.391 117.626 1.00 15.71 50 GLY C C 1
ATOM 2535 O O . GLY C 1 59 ? 28.276 7.376 118.311 1.00 14.14 50 GLY C O 1
ATOM 2536 N N . CYS C 1 60 ? 26.761 6.197 117.107 1.00 13.34 51 CYS C N 1
ATOM 2537 C CA . CYS C 1 60 ? 25.683 7.163 117.295 1.00 12.35 51 CYS C CA 1
ATOM 2538 C C . CYS C 1 60 ? 24.587 6.718 118.281 1.00 15.43 51 CYS C C 1
ATOM 2539 O O . CYS C 1 60 ? 23.449 7.170 118.187 1.00 13.16 51 CYS C O 1
ATOM 2542 N N . ASP C 1 61 ? 24.916 5.851 119.234 1.00 15.64 52 ASP C N 1
ATOM 2543 C CA . ASP C 1 61 ? 23.882 5.407 120.188 1.00 17.16 52 ASP C CA 1
ATOM 2544 C C . ASP C 1 61 ? 23.182 6.556 120.934 1.00 19.00 52 ASP C C 1
ATOM 2545 O O . ASP C 1 61 ? 22.001 6.466 121.246 1.00 20.04 52 ASP C O 1
ATOM 2550 N N . ALA C 1 62 ? 23.894 7.650 121.142 1.00 15.62 53 ALA C N 1
ATOM 2551 C CA . ALA C 1 62 ? 23.350 8.812 121.841 1.00 16.02 53 ALA C CA 1
ATOM 2552 C C . ALA C 1 62 ? 23.063 10.033 120.953 1.00 17.12 53 ALA C C 1
ATOM 2553 O O . ALA C 1 62 ? 22.814 11.111 121.470 1.00 16.15 53 ALA C O 1
ATOM 2555 N N . ARG C 1 63 ? 23.116 9.874 119.624 1.00 11.97 54 ARG C N 1
ATOM 2556 C CA . ARG C 1 63 ? 22.851 11.008 118.726 1.00 11.03 54 ARG C CA 1
ATOM 2557 C C . ARG C 1 63 ? 21.784 10.678 117.690 1.00 12.03 54 ARG C C 1
ATOM 2558 O O . ARG C 1 63 ? 21.566 9.519 117.366 1.00 9.82 54 ARG C O 1
ATOM 2566 N N . GLN C 1 64 ? 21.141 11.718 117.160 1.00 10.69 55 GLN C N 1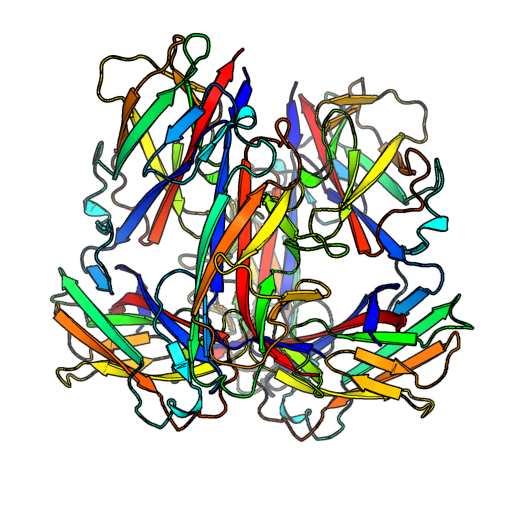
ATOM 2567 C CA . GLN C 1 64 ? 20.182 11.557 116.057 1.00 10.09 55 GLN C CA 1
ATOM 2568 C C . GLN C 1 64 ? 20.918 11.582 114.727 1.00 12.69 55 GLN C C 1
ATOM 2569 O O . GLN C 1 64 ? 21.479 12.622 114.330 1.00 11.37 55 GLN C O 1
ATOM 2575 N N . VAL C 1 65 ? 20.880 10.455 114.021 1.00 9.97 56 VAL C N 1
ATOM 2576 C CA . VAL C 1 65 ? 21.495 10.368 112.685 1.00 10.39 56 VAL C CA 1
ATOM 2577 C C . VAL C 1 65 ? 20.831 11.411 111.753 1.00 11.21 56 VAL C C 1
ATOM 2578 O O . VAL C 1 65 ? 19.634 11.687 111.841 1.00 9.19 56 VAL C O 1
ATOM 2582 N N . ALA C 1 66 ? 21.633 12.012 110.877 1.00 9.06 57 ALA C N 1
ATOM 2583 C CA . ALA C 1 66 ? 21.104 13.032 109.987 1.00 8.56 57 ALA C CA 1
ATOM 2584 C C . ALA C 1 66 ? 21.785 12.938 108.648 1.00 9.56 57 ALA C C 1
ATOM 2585 O O . ALA C 1 66 ? 22.941 12.523 108.553 1.00 10.74 57 ALA C O 1
ATOM 2587 N N . LEU C 1 67 ? 21.084 13.436 107.635 1.00 7.59 58 LEU C N 1
ATOM 2588 C CA . LEU C 1 67 ? 21.639 13.611 106.304 1.00 7.37 58 LEU C CA 1
ATOM 2589 C C . LEU C 1 67 ? 21.420 15.083 105.910 1.00 10.68 58 LEU C C 1
ATOM 2590 O O . LEU C 1 67 ? 20.299 15.581 106.012 1.00 11.51 58 LEU C O 1
ATOM 2598 N N . LYS C 1 68 ? 22.450 15.729 105.346 1.00 7.64 59 LYS C N 1
ATOM 2599 C CA . LYS C 1 68 ? 22.307 17.084 104.869 1.00 6.72 59 LYS C CA 1
ATOM 2600 C C . LYS C 1 68 ? 22.508 17.144 103.361 1.00 10.19 59 LYS C C 1
ATOM 2601 O O . LYS C 1 68 ? 23.508 16.657 102.848 1.00 9.55 59 LYS C O 1
ATOM 2607 N N . ALA C 1 69 ? 21.582 17.795 102.675 1.00 9.89 60 ALA C N 1
ATOM 2608 C CA . ALA C 1 69 ? 21.706 18.004 101.230 1.00 8.99 60 ALA C CA 1
ATOM 2609 C C . ALA C 1 69 ? 22.656 19.161 100.911 1.00 11.34 60 ALA C C 1
ATOM 2610 O O . ALA C 1 69 ? 22.791 20.098 101.696 1.00 12.13 60 ALA C O 1
ATOM 2612 N N . ASP C 1 70 ? 23.313 19.098 99.761 1.00 10.72 61 ASP C N 1
ATOM 2613 C CA . ASP C 1 70 ? 24.146 20.218 99.313 1.00 11.25 61 ASP C CA 1
ATOM 2614 C C . ASP C 1 70 ? 23.260 21.439 99.179 1.00 13.48 61 ASP C C 1
ATOM 2615 O O . ASP C 1 70 ? 22.039 21.326 99.016 1.00 12.81 61 ASP C O 1
ATOM 2620 N N . THR C 1 71 ? 23.882 22.620 99.265 1.00 13.40 62 THR C N 1
ATOM 2621 C CA . THR C 1 71 ? 23.157 23.874 99.211 1.00 13.15 62 THR C CA 1
ATOM 2622 C C . THR C 1 71 ? 22.327 24.012 97.936 1.00 15.42 62 THR C C 1
ATOM 2623 O O . THR C 1 71 ? 21.299 24.667 97.939 1.00 16.75 62 THR C O 1
ATOM 2627 N N . ASP C 1 72 ? 22.785 23.416 96.842 1.00 15.12 63 ASP C N 1
ATOM 2628 C CA . ASP C 1 72 ? 22.011 23.485 95.585 1.00 14.27 63 ASP C CA 1
ATOM 2629 C C . ASP C 1 72 ? 20.984 22.345 95.419 1.00 15.63 63 ASP C C 1
ATOM 2630 O O . ASP C 1 72 ? 20.532 22.080 94.298 1.00 14.81 63 ASP C O 1
ATOM 2635 N N . ASN C 1 73 ? 20.612 21.696 96.532 1.00 10.29 64 ASN C N 1
ATOM 2636 C CA . ASN C 1 73 ? 19.629 20.600 96.522 1.00 10.31 64 ASN C CA 1
ATOM 2637 C C . ASN C 1 73 ? 18.411 20.810 97.438 1.00 14.18 64 ASN C C 1
ATOM 2638 O O . ASN C 1 73 ? 17.631 19.889 97.644 1.00 11.26 64 ASN C O 1
ATOM 2643 N N . PHE C 1 74 ? 18.233 22.012 97.991 1.00 12.41 65 PHE C N 1
ATOM 2644 C CA . PHE C 1 74 ? 17.059 22.268 98.799 1.00 10.99 65 PHE C CA 1
ATOM 2645 C C . PHE C 1 74 ? 16.756 23.758 98.848 1.00 16.42 65 PHE C C 1
ATOM 2646 O O . PHE C 1 74 ? 17.610 24.599 98.572 1.00 15.66 65 PHE C O 1
ATOM 2654 N N . GLU C 1 75 ? 15.523 24.050 99.192 1.00 15.36 66 GLU C N 1
ATOM 2655 C CA . GLU C 1 75 ? 15.091 25.398 99.467 1.00 17.42 66 GLU C CA 1
ATOM 2656 C C . GLU C 1 75 ? 14.088 25.227 100.595 1.00 26.20 66 GLU C C 1
ATOM 2657 O O . GLU C 1 75 ? 13.159 24.439 100.477 1.00 24.54 66 GLU C O 1
ATOM 2663 N N . GLN C 1 76 ? 14.473 25.699 101.778 1.00 27.80 67 GLN C N 1
ATOM 2664 C CA . GLN C 1 76 ? 13.675 25.483 102.973 1.00 29.27 67 GLN C CA 1
ATOM 2665 C C . GLN C 1 76 ? 13.390 23.997 103.195 1.00 33.55 67 GLN C C 1
ATOM 2666 O O . GLN C 1 76 ? 14.316 23.176 103.370 1.00 33.87 67 GLN C O 1
ATOM 2672 N N . GLY C 1 77 ? 12.097 23.655 103.141 1.00 28.04 68 GLY C N 1
ATOM 2673 C CA . GLY C 1 77 ? 11.642 22.294 103.424 1.00 26.32 68 GLY C CA 1
ATOM 2674 C C . GLY C 1 77 ? 11.569 21.335 102.223 1.00 27.66 68 GLY C C 1
ATOM 2675 O O . GLY C 1 77 ? 11.236 20.165 102.409 1.00 26.05 68 GLY C O 1
ATOM 2676 N N . LYS C 1 78 ? 11.909 21.827 101.016 1.00 18.02 69 LYS C N 1
ATOM 2677 C CA . LYS C 1 78 ? 11.846 21.030 99.796 1.00 18.03 69 LYS C CA 1
ATOM 2678 C C . LYS C 1 78 ? 13.231 20.587 99.315 1.00 18.67 69 LYS C C 1
ATOM 2679 O O . LYS C 1 78 ? 14.180 21.361 99.335 1.00 19.59 69 LYS C O 1
ATOM 2685 N N . PHE C 1 79 ? 13.329 19.332 98.868 1.00 10.14 70 PHE C N 1
ATOM 2686 C CA . PHE C 1 79 ? 14.581 18.806 98.306 1.00 8.92 70 PHE C CA 1
ATOM 2687 C C . PHE C 1 79 ? 14.419 18.659 96.802 1.00 8.38 70 PHE C C 1
ATOM 2688 O O . PHE C 1 79 ? 13.317 18.456 96.304 1.00 9.75 70 PHE C O 1
ATOM 2696 N N . PHE C 1 80 ? 15.531 18.750 96.094 1.00 9.21 71 PHE C N 1
ATOM 2697 C CA . PHE C 1 80 ? 15.535 18.535 94.652 1.00 9.93 71 PHE C CA 1
ATOM 2698 C C . PHE C 1 80 ? 16.874 18.102 94.135 1.00 10.23 71 PHE C C 1
ATOM 2699 O O . PHE C 1 80 ? 17.921 18.543 94.645 1.00 9.86 71 PHE C O 1
ATOM 2707 N N . LEU C 1 81 ? 16.856 17.324 93.048 1.00 8.99 72 LEU C N 1
ATOM 2708 C CA . LEU C 1 81 ? 18.086 17.068 92.317 1.00 8.52 72 LEU C CA 1
ATOM 2709 C C . LEU C 1 81 ? 18.261 18.348 91.489 1.00 11.50 72 LEU C C 1
ATOM 2710 O O . LEU C 1 81 ? 17.268 19.022 91.133 1.00 11.55 72 LEU C O 1
ATOM 2715 N N . ILE C 1 82 ? 19.510 18.709 91.249 1.00 9.19 73 ILE C N 1
ATOM 2716 C CA . ILE C 1 82 ? 19.830 19.913 90.452 1.00 9.16 73 ILE C CA 1
ATOM 2717 C C . ILE C 1 82 ? 20.580 19.497 89.184 1.00 12.46 73 ILE C C 1
ATOM 2718 O O . ILE C 1 82 ? 21.450 18.622 89.217 1.00 11.28 73 ILE C O 1
ATOM 2723 N N . SER C 1 83 ? 20.209 20.095 88.059 1.00 9.17 74 SER C N 1
ATOM 2724 C CA . SER C 1 83 ? 20.906 19.870 86.806 1.00 9.62 74 SER C CA 1
ATOM 2725 C C . SER C 1 83 ? 22.373 20.303 86.917 1.00 13.77 74 SER C C 1
ATOM 2726 O O . SER C 1 83 ? 22.716 21.228 87.676 1.00 14.15 74 SER C O 1
ATOM 2729 N N . ASP C 1 84 ? 23.210 19.758 86.040 1.00 11.23 75 ASP C N 1
ATOM 2730 C CA . ASP C 1 84 ? 24.593 20.199 85.945 1.00 12.88 75 ASP C CA 1
ATOM 2731 C C . ASP C 1 84 ? 24.674 21.669 85.454 1.00 18.66 75 ASP C C 1
ATOM 2732 O O . ASP C 1 84 ? 25.747 22.290 85.540 1.00 18.43 75 ASP C O 1
ATOM 2737 N N . ASN C 1 85 ? 23.567 22.207 84.918 1.00 15.54 76 ASN C N 1
ATOM 2738 C CA . ASN C 1 85 ? 23.526 23.656 84.550 1.00 17.08 76 ASN C CA 1
ATOM 2739 C C . ASN C 1 85 ? 23.263 24.546 85.777 1.00 17.94 76 ASN C C 1
ATOM 2740 O O . ASN C 1 85 ? 23.202 25.787 85.676 1.00 17.26 76 ASN C O 1
ATOM 2745 N N . ASN C 1 86 ? 23.158 23.902 86.946 1.00 14.61 77 ASN C N 1
ATOM 2746 C CA . ASN C 1 86 ? 22.915 24.593 88.229 1.00 15.60 77 ASN C CA 1
ATOM 2747 C C . ASN C 1 86 ? 21.559 25.281 88.417 1.00 17.67 77 ASN C C 1
ATOM 2748 O O . ASN C 1 86 ? 21.304 25.835 89.488 1.00 17.64 77 ASN C O 1
ATOM 2753 N N . ARG C 1 87 ? 20.671 25.189 87.417 1.00 13.52 78 ARG C N 1
ATOM 2754 C CA . ARG C 1 87 ? 19.374 25.850 87.462 1.00 15.02 78 ARG C CA 1
ATOM 2755 C C . ARG C 1 87 ? 18.165 24.925 87.569 1.00 15.99 78 ARG C C 1
ATOM 2756 O O . ARG C 1 87 ? 17.274 25.169 88.375 1.00 16.72 78 ARG C O 1
ATOM 2764 N N . ASP C 1 88 ? 18.069 23.957 86.655 1.00 12.57 79 ASP C N 1
ATOM 2765 C CA . ASP C 1 88 ? 16.868 23.134 86.532 1.00 11.85 79 ASP C CA 1
ATOM 2766 C C . ASP C 1 88 ? 16.760 22.187 87.731 1.00 13.40 79 ASP C C 1
ATOM 2767 O O . ASP C 1 88 ? 17.748 21.586 88.128 1.00 12.85 79 ASP C O 1
ATOM 2772 N N . LYS C 1 89 ? 15.573 22.138 88.314 1.00 11.09 80 LYS C N 1
ATOM 2773 C CA . LYS C 1 89 ? 15.325 21.377 89.547 1.00 10.49 80 LYS C CA 1
ATOM 2774 C C . LYS C 1 89 ? 14.376 20.220 89.281 1.00 14.33 80 LYS C C 1
ATOM 2775 O O . LYS C 1 89 ? 13.406 20.352 88.517 1.00 14.14 80 LYS C O 1
ATOM 2781 N N . LEU C 1 90 ? 14.612 19.111 89.962 1.00 10.62 81 LEU C N 1
ATOM 2782 C CA . LEU C 1 90 ? 13.683 17.989 89.910 1.00 8.81 81 LEU C CA 1
ATOM 2783 C C . LEU C 1 90 ? 13.344 17.701 91.395 1.00 12.03 81 LEU C C 1
ATOM 2784 O O . LEU C 1 90 ? 14.170 17.101 92.128 1.00 11.36 81 LEU C O 1
ATOM 2789 N N . TYR C 1 91 ? 12.162 18.156 91.825 1.00 8.84 82 TYR C N 1
ATOM 2790 C CA . TYR C 1 91 ? 11.749 18.032 93.234 1.00 8.82 82 TYR C CA 1
ATOM 2791 C C . TYR C 1 91 ? 11.487 16.590 93.618 1.00 10.31 82 TYR C C 1
ATOM 2792 O O . TYR C 1 91 ? 10.913 15.826 92.848 1.00 11.09 82 TYR C O 1
ATOM 2801 N N . VAL C 1 92 ? 11.995 16.217 94.785 1.00 9.26 83 VAL C N 1
ATOM 2802 C CA . VAL C 1 92 ? 11.884 14.841 95.262 1.00 8.78 83 VAL C CA 1
ATOM 2803 C C . VAL C 1 92 ? 11.497 14.789 96.711 1.00 12.38 83 VAL C C 1
ATOM 2804 O O . VAL C 1 92 ? 11.665 15.767 97.467 1.00 11.38 83 VAL C O 1
ATOM 2808 N N . ASN C 1 93 ? 10.949 13.639 97.086 1.00 9.69 84 ASN C N 1
ATOM 2809 C CA . ASN C 1 93 ? 10.706 13.300 98.481 1.00 10.19 84 ASN C CA 1
ATOM 2810 C C . ASN C 1 93 ? 11.748 12.230 98.873 1.00 14.17 84 ASN C C 1
ATOM 2811 O O . ASN C 1 93 ? 12.148 11.407 98.059 1.00 12.32 84 ASN C O 1
ATOM 2816 N N . ILE C 1 94 ? 12.207 12.308 100.112 1.00 10.52 85 ILE C N 1
ATOM 2817 C CA . ILE C 1 94 ? 13.158 11.340 100.641 1.00 10.42 85 ILE C CA 1
ATOM 2818 C C . ILE C 1 94 ? 12.462 10.602 101.780 1.00 10.79 85 ILE C C 1
ATOM 2819 O O . ILE C 1 94 ? 11.832 11.221 102.641 1.00 10.85 85 ILE C O 1
ATOM 2828 N N . ARG C 1 95 ? 12.505 9.271 101.749 1.00 9.85 86 ARG C N 1
ATOM 2829 C CA . ARG C 1 95 ? 11.759 8.469 102.727 1.00 10.04 86 ARG C CA 1
ATOM 2830 C C . ARG C 1 95 ? 12.521 7.181 103.097 1.00 11.88 86 ARG C C 1
ATOM 2831 O O . ARG C 1 95 ? 12.893 6.417 102.212 1.00 11.84 86 ARG C O 1
ATOM 2839 N N . PRO C 1 96 ? 12.710 6.925 104.395 1.00 9.43 87 PRO C N 1
ATOM 2840 C CA . PRO C 1 96 ? 13.362 5.652 104.824 1.00 6.93 87 PRO C CA 1
ATOM 2841 C C . PRO C 1 96 ? 12.462 4.466 104.482 1.00 10.79 87 PRO C C 1
ATOM 2842 O O . PRO C 1 96 ? 11.246 4.610 104.349 1.00 11.01 87 PRO C O 1
ATOM 2846 N N . THR C 1 97 ? 13.061 3.309 104.217 1.00 11.56 88 THR C N 1
ATOM 2847 C CA . THR C 1 97 ? 12.239 2.148 103.800 1.00 11.97 88 THR C CA 1
ATOM 2848 C C . THR C 1 97 ? 11.586 1.383 104.950 1.00 16.70 88 THR C C 1
ATOM 2849 O O . THR C 1 97 ? 10.759 0.496 104.724 1.00 15.43 88 THR C O 1
ATOM 2853 N N . ASP C 1 98 ? 12.004 1.691 106.179 1.00 12.79 89 ASP C N 1
ATOM 2854 C CA . ASP C 1 98 ? 11.475 1.059 107.381 1.00 12.42 89 ASP C CA 1
ATOM 2855 C C . ASP C 1 98 ? 10.400 1.911 108.066 1.00 17.83 89 ASP C C 1
ATOM 2856 O O . ASP C 1 98 ? 9.991 1.633 109.180 1.00 16.96 89 ASP C O 1
ATOM 2861 N N . ASN C 1 99 ? 9.952 2.945 107.380 1.00 19.70 90 ASN C N 1
ATOM 2862 C CA . ASN C 1 99 ? 8.992 3.897 107.939 1.00 24.07 90 ASN C CA 1
ATOM 2863 C C . ASN C 1 99 ? 9.246 4.395 109.372 1.00 25.23 90 ASN C C 1
ATOM 2864 O O . ASN C 1 99 ? 8.324 4.696 110.148 1.00 26.38 90 ASN C O 1
ATOM 2869 N N . SER C 1 100 ? 10.518 4.551 109.685 1.00 15.12 91 SER C N 1
ATOM 2870 C CA . SER C 1 100 ? 10.911 5.155 110.939 1.00 12.91 91 SER C CA 1
ATOM 2871 C C . SER C 1 100 ? 10.590 6.675 110.798 1.00 14.60 91 SER C C 1
ATOM 2872 O O . SER C 1 100 ? 10.411 7.185 109.682 1.00 12.38 91 SER C O 1
ATOM 2875 N N . ALA C 1 101 ? 10.559 7.397 111.916 1.00 13.32 92 ALA C N 1
ATOM 2876 C CA . ALA C 1 101 ? 10.159 8.803 111.904 1.00 10.83 92 ALA C CA 1
ATOM 2877 C C . ALA C 1 101 ? 11.363 9.743 111.820 1.00 12.79 92 ALA C C 1
ATOM 2878 O O . ALA C 1 101 ? 12.285 9.659 112.638 1.00 11.84 92 ALA C O 1
ATOM 2880 N N . TRP C 1 102 ? 11.286 10.678 110.865 1.00 11.08 93 TRP C N 1
ATOM 2881 C CA . TRP C 1 102 ? 12.344 11.663 110.596 1.00 9.53 93 TRP C CA 1
ATOM 2882 C C . TRP C 1 102 ? 11.735 13.063 110.450 1.00 13.25 93 TRP C C 1
ATOM 2883 O O . TRP C 1 102 ? 10.527 13.227 110.193 1.00 13.71 93 TRP C O 1
ATOM 2894 N N . THR C 1 103 ? 12.581 14.065 110.603 1.00 9.67 94 THR C N 1
ATOM 2895 C CA . THR C 1 103 ? 12.164 15.464 110.513 1.00 10.88 94 THR C CA 1
ATOM 2896 C C . THR C 1 103 ? 13.026 16.182 109.491 1.00 15.08 94 THR C C 1
ATOM 2897 O O . THR C 1 103 ? 14.216 15.902 109.369 1.00 12.65 94 THR C O 1
ATOM 2901 N N . THR C 1 104 ? 12.406 17.080 108.731 1.00 13.23 95 THR C N 1
ATOM 2902 C CA . THR C 1 104 ? 13.148 17.881 107.741 1.00 14.03 95 THR C CA 1
ATOM 2903 C C . THR C 1 104 ? 13.290 19.304 108.294 1.00 17.24 95 THR C C 1
ATOM 2904 O O . THR C 1 104 ? 12.325 19.895 108.757 1.00 17.19 95 THR C O 1
ATOM 2908 N N . ASP C 1 105 ? 14.498 19.824 108.263 1.00 14.45 96 ASP C N 1
ATOM 2909 C CA . ASP C 1 105 ? 14.753 21.173 108.722 1.00 15.29 96 ASP C CA 1
ATOM 2910 C C . ASP C 1 105 ? 15.810 21.831 107.856 1.00 15.24 96 ASP C C 1
ATOM 2911 O O . ASP C 1 105 ? 16.988 21.539 107.971 1.00 14.38 96 ASP C O 1
ATOM 2916 N N . ASN C 1 106 ? 15.366 22.691 106.950 1.00 15.52 97 ASN C N 1
ATOM 2917 C CA . ASN C 1 106 ? 16.285 23.479 106.127 1.00 15.85 97 ASN C CA 1
ATOM 2918 C C . ASN C 1 106 ? 17.451 22.703 105.544 1.00 14.88 97 ASN C C 1
ATOM 2919 O O . ASN C 1 106 ? 18.611 23.025 105.813 1.00 15.27 97 ASN C O 1
ATOM 2924 N N . GLY C 1 107 ? 17.160 21.704 104.715 1.00 12.36 98 GLY C N 1
ATOM 2925 C CA . GLY C 1 107 ? 18.221 20.957 104.037 1.00 11.05 98 GLY C CA 1
ATOM 2926 C C . GLY C 1 107 ? 18.642 19.709 104.789 1.00 14.42 98 GLY C C 1
ATOM 2927 O O . GLY C 1 107 ? 19.431 18.925 104.279 1.00 13.32 98 GLY C O 1
ATOM 2928 N N . VAL C 1 108 ? 18.262 19.619 106.057 1.00 9.59 99 VAL C N 1
ATOM 2929 C CA . VAL C 1 108 ? 18.700 18.478 106.879 1.00 8.84 99 VAL C CA 1
ATOM 2930 C C . VAL C 1 108 ? 17.521 17.522 107.096 1.00 12.12 99 VAL C C 1
ATOM 2931 O O . VAL C 1 108 ? 16.426 17.939 107.429 1.00 11.67 99 VAL C O 1
ATOM 2935 N N . PHE C 1 109 ? 17.767 16.234 106.904 1.00 10.20 100 PHE C N 1
ATOM 2936 C CA . PHE C 1 109 ? 16.749 15.207 107.136 1.00 8.52 100 PHE C CA 1
ATOM 2937 C C . PHE C 1 109 ? 17.314 14.391 108.283 1.00 11.66 100 PHE C C 1
ATOM 2938 O O . PHE C 1 109 ? 18.339 13.741 108.127 1.00 10.73 100 PHE C O 1
ATOM 2946 N N . TYR C 1 110 ? 16.708 14.523 109.462 1.00 9.05 101 TYR C N 1
ATOM 2947 C CA . TYR C 1 110 ? 17.260 13.888 110.641 1.00 9.63 101 TYR C CA 1
ATOM 2948 C C . TYR C 1 110 ? 16.285 12.964 111.354 1.00 11.84 101 TYR C C 1
ATOM 2949 O O . TYR C 1 110 ? 15.056 13.171 111.330 1.00 10.70 101 TYR C O 1
ATOM 2958 N N . LYS C 1 111 ? 16.829 11.976 112.052 1.00 10.12 102 LYS C N 1
ATOM 2959 C CA . LYS C 1 111 ? 15.980 10.954 112.660 1.00 9.11 102 LYS C CA 1
ATOM 2960 C C . LYS C 1 111 ? 15.432 11.439 113.994 1.00 12.74 102 LYS C C 1
ATOM 2961 O O . LYS C 1 111 ? 16.158 12.076 114.773 1.00 10.95 102 LYS C O 1
ATOM 2967 N N . ASN C 1 112 ? 14.166 11.127 114.273 1.00 10.09 103 ASN C N 1
ATOM 2968 C CA . ASN C 1 112 ? 13.530 11.635 115.502 1.00 10.43 103 ASN C CA 1
ATOM 2969 C C . ASN C 1 112 ? 14.101 10.972 116.763 1.00 11.82 103 ASN C C 1
ATOM 2970 O O . ASN C 1 112 ? 13.915 11.466 117.865 1.00 13.32 103 ASN C O 1
ATOM 2975 N N . ASP C 1 113 ? 14.689 9.805 116.602 1.00 10.35 104 ASP C N 1
ATOM 2976 C CA . ASP C 1 113 ? 15.239 9.075 117.740 1.00 9.04 104 ASP C CA 1
ATOM 2977 C C . ASP C 1 113 ? 16.772 9.012 117.638 1.00 14.82 104 ASP C C 1
ATOM 2978 O O . ASP C 1 113 ? 17.349 9.080 116.528 1.00 12.40 104 ASP C O 1
ATOM 2983 N N . VAL C 1 114 ? 17.426 8.862 118.786 1.00 12.57 105 VAL C N 1
ATOM 2984 C CA . VAL C 1 114 ? 18.877 8.623 118.815 1.00 11.18 105 VAL C CA 1
ATOM 2985 C C . VAL C 1 114 ? 19.096 7.167 118.386 1.00 13.94 105 VAL C C 1
ATOM 2986 O O . VAL C 1 114 ? 18.156 6.336 118.402 1.00 14.33 105 VAL C O 1
ATOM 2990 N N . GLY C 1 115 ? 20.329 6.832 118.022 1.00 11.94 106 GLY C N 1
ATOM 2991 C CA . GLY C 1 115 ? 20.663 5.437 117.708 1.00 13.06 106 GLY C CA 1
ATOM 2992 C C . GLY C 1 115 ? 21.477 5.303 116.449 1.00 15.92 106 GLY C C 1
ATOM 2993 O O . GLY C 1 115 ? 21.375 6.134 115.541 1.00 13.32 106 GLY C O 1
ATOM 2994 N N . SER C 1 116 ? 22.288 4.247 116.389 1.00 10.99 107 SER C N 1
ATOM 2995 C CA . SER C 1 116 ? 23.118 3.972 115.216 1.00 11.39 107 SER C CA 1
ATOM 2996 C C . SER C 1 116 ? 22.290 3.252 114.151 1.00 15.35 107 SER C C 1
ATOM 2997 O O . SER C 1 116 ? 22.414 2.036 113.928 1.00 18.58 107 SER C O 1
ATOM 3000 N N . TRP C 1 117 ? 21.486 4.022 113.454 1.00 12.10 108 TRP C N 1
ATOM 3001 C CA . TRP C 1 117 ? 20.588 3.479 112.456 1.00 11.30 108 TRP C CA 1
ATOM 3002 C C . TRP C 1 117 ? 21.318 2.931 111.244 1.00 15.19 108 TRP C C 1
ATOM 3003 O O . TRP C 1 117 ? 22.298 3.518 110.785 1.00 14.36 108 TRP C O 1
ATOM 3014 N N . GLY C 1 118 ? 20.788 1.826 110.714 1.00 12.02 109 GLY C N 1
ATOM 3015 C CA . GLY C 1 118 ? 21.256 1.222 109.471 1.00 13.60 109 GLY C CA 1
ATOM 3016 C C . GLY C 1 118 ? 19.984 1.147 108.621 1.00 15.08 109 GLY C C 1
ATOM 3017 O O . GLY C 1 118 ? 18.956 0.671 109.083 1.00 14.01 109 GLY C O 1
ATOM 3018 N N . GLY C 1 119 ? 20.025 1.665 107.409 1.00 12.77 110 GLY C N 1
ATOM 3019 C CA . GLY C 1 119 ? 18.788 1.726 106.632 1.00 13.51 110 GLY C CA 1
ATOM 3020 C C . GLY C 1 119 ? 18.983 2.083 105.170 1.00 13.57 110 GLY C C 1
ATOM 3021 O O . GLY C 1 119 ? 20.108 2.226 104.689 1.00 12.57 110 GLY C O 1
ATOM 3022 N N . ILE C 1 120 ? 17.867 2.247 104.475 1.00 9.81 111 ILE C N 1
ATOM 3023 C CA . ILE C 1 120 ? 17.876 2.613 103.089 1.00 9.06 111 ILE C CA 1
ATOM 3024 C C . ILE C 1 120 ? 16.935 3.794 102.933 1.00 11.50 111 ILE C C 1
ATOM 3025 O O . ILE C 1 120 ? 15.811 3.788 103.473 1.00 8.98 111 ILE C O 1
ATOM 3030 N N . ILE C 1 121 ? 17.417 4.833 102.275 1.00 10.83 112 ILE C N 1
ATOM 3031 C CA . ILE C 1 121 ? 16.589 5.997 102.021 1.00 10.41 112 ILE C CA 1
ATOM 3032 C C . ILE C 1 121 ? 16.180 5.949 100.555 1.00 13.79 112 ILE C C 1
ATOM 3033 O O . ILE C 1 121 ? 17.038 5.839 99.671 1.00 15.50 112 ILE C O 1
ATOM 3038 N N . GLY C 1 122 ? 14.887 6.029 100.299 1.00 10.37 113 GLY C N 1
ATOM 3039 C CA . GLY C 1 122 ? 14.377 6.043 98.935 1.00 8.35 113 GLY C CA 1
ATOM 3040 C C . GLY C 1 122 ? 14.245 7.502 98.469 1.00 10.81 113 GLY C C 1
ATOM 3041 O O . GLY C 1 122 ? 13.812 8.335 99.225 1.00 10.16 113 GLY C O 1
ATOM 3042 N N . ILE C 1 123 ? 14.549 7.762 97.196 1.00 8.09 114 ILE C N 1
ATOM 3043 C CA . ILE C 1 123 ? 14.392 9.120 96.609 1.00 7.55 114 ILE C CA 1
ATOM 3044 C C . ILE C 1 123 ? 13.328 9.006 95.510 1.00 11.55 114 ILE C C 1
ATOM 3045 O O . ILE C 1 123 ? 13.423 8.129 94.642 1.00 12.28 114 ILE C O 1
ATOM 3050 N N . TYR C 1 124 ? 12.262 9.793 95.617 1.00 9.49 115 TYR C N 1
ATOM 3051 C CA . TYR C 1 124 ? 11.094 9.656 94.726 1.00 8.40 115 TYR C CA 1
ATOM 3052 C C . TYR C 1 124 ? 10.730 10.991 94.139 1.00 11.91 115 TYR C C 1
ATOM 3053 O O . TYR C 1 124 ? 10.802 12.010 94.831 1.00 10.63 115 TYR C O 1
ATOM 3062 N N . VAL C 1 125 ? 10.232 10.977 92.906 1.00 9.54 116 VAL C N 1
ATOM 3063 C CA . VAL C 1 125 ? 9.717 12.223 92.298 1.00 8.21 116 VAL C CA 1
ATOM 3064 C C . VAL C 1 125 ? 8.565 12.814 93.152 1.00 11.45 116 VAL C C 1
ATOM 3065 O O . VAL C 1 125 ? 7.652 12.097 93.553 1.00 12.26 116 VAL C O 1
ATOM 3069 N N . ASP C 1 126 ? 8.655 14.110 93.471 1.00 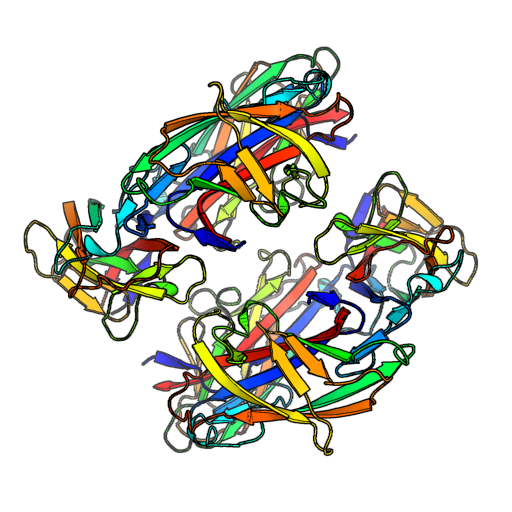9.21 117 ASP C N 1
ATOM 3070 C CA . ASP C 1 126 ? 7.613 14.769 94.242 1.00 10.96 117 ASP C CA 1
ATOM 3071 C C . ASP C 1 126 ? 6.749 15.647 93.340 1.00 14.98 117 ASP C C 1
ATOM 3072 O O . ASP C 1 126 ? 7.092 16.779 93.053 1.00 14.30 117 ASP C O 1
ATOM 3077 N N . GLY C 1 127 ? 5.640 15.096 92.876 1.00 13.38 118 GLY C N 1
ATOM 3078 C CA . GLY C 1 127 ? 4.728 15.798 91.982 1.00 13.44 118 GLY C CA 1
ATOM 3079 C C . GLY C 1 127 ? 5.121 15.518 90.527 1.00 14.98 118 GLY C C 1
ATOM 3080 O O . GLY C 1 127 ? 6.305 15.505 90.188 1.00 13.59 118 GLY C O 1
ATOM 3081 N N . GLN C 1 128 ? 4.125 15.373 89.655 1.00 12.25 119 GLN C N 1
ATOM 3082 C CA . GLN C 1 128 ? 4.402 15.150 88.241 1.00 11.30 119 GLN C CA 1
ATOM 3083 C C . GLN C 1 128 ? 5.321 16.247 87.699 1.00 13.72 119 GLN C C 1
ATOM 3084 O O . GLN C 1 128 ? 5.043 17.446 87.876 1.00 13.78 119 GLN C O 1
ATOM 3090 N N . GLN C 1 129 ? 6.419 15.831 87.059 1.00 10.96 120 GLN C N 1
ATOM 3091 C CA . GLN C 1 129 ? 7.371 16.754 86.467 1.00 11.35 120 GLN C CA 1
ATOM 3092 C C . GLN C 1 129 ? 7.843 16.224 85.107 1.00 15.95 120 GLN C C 1
ATOM 3093 O O . GLN C 1 129 ? 9.050 16.165 84.815 1.00 14.03 120 GLN C O 1
ATOM 3099 N N . THR C 1 130 ? 6.876 15.892 84.263 1.00 12.31 121 THR C N 1
ATOM 3100 C CA . THR C 1 130 ? 7.155 15.283 82.973 1.00 12.70 121 THR C CA 1
ATOM 3101 C C . THR C 1 130 ? 7.641 16.286 81.918 1.00 19.28 121 THR C C 1
ATOM 3102 O O . THR C 1 130 ? 7.901 15.907 80.772 1.00 20.05 121 THR C O 1
ATOM 3106 N N . ASN C 1 131 ? 7.751 17.559 82.303 1.00 16.17 122 ASN C N 1
ATOM 3107 C CA . ASN C 1 131 ? 8.333 18.582 81.429 1.00 18.43 122 ASN C CA 1
ATOM 3108 C C . ASN C 1 131 ? 9.729 19.016 81.922 1.00 20.31 122 ASN C C 1
ATOM 3109 O O . ASN C 1 131 ? 10.190 20.090 81.579 1.00 19.54 122 ASN C O 1
ATOM 3114 N N . THR C 1 132 ? 10.359 18.221 82.773 1.00 15.38 123 THR C N 1
ATOM 3115 C CA . THR C 1 132 ? 11.704 18.567 83.287 1.00 13.72 123 THR C CA 1
ATOM 3116 C C . THR C 1 132 ? 12.631 18.626 82.060 1.00 13.34 123 THR C C 1
ATOM 3117 O O . THR C 1 132 ? 12.596 17.703 81.249 1.00 12.59 123 THR C O 1
ATOM 3121 N N . PRO C 1 133 ? 13.554 19.589 82.012 1.00 11.84 124 PRO C N 1
ATOM 3122 C CA . PRO C 1 133 ? 14.456 19.689 80.867 1.00 11.82 124 PRO C CA 1
ATOM 3123 C C . PRO C 1 133 ? 15.475 18.552 80.873 1.00 13.30 124 PRO C C 1
ATOM 3124 O O . PRO C 1 133 ? 15.907 18.110 81.935 1.00 11.66 124 PRO C O 1
ATOM 3128 N N . PRO C 1 134 ? 15.900 18.102 79.691 1.00 13.36 125 PRO C N 1
ATOM 3129 C CA . PRO C 1 134 ? 16.945 17.077 79.664 1.00 11.44 125 PRO C CA 1
ATOM 3130 C C . PRO C 1 134 ? 18.202 17.617 80.346 1.00 14.47 125 PRO C C 1
ATOM 3131 O O . PRO C 1 134 ? 18.452 18.840 80.357 1.00 13.01 125 PRO C O 1
ATOM 3135 N N . GLY C 1 135 ? 18.944 16.726 80.990 1.00 11.03 126 GLY C N 1
ATOM 3136 C CA . GLY C 1 135 ? 20.169 17.144 81.668 1.00 11.05 126 GLY C CA 1
ATOM 3137 C C . GLY C 1 135 ? 20.643 16.056 82.610 1.00 12.77 126 GLY C C 1
ATOM 3138 O O . GLY C 1 135 ? 19.978 15.031 82.770 1.00 11.89 126 GLY C O 1
ATOM 3139 N N . ASN C 1 136 ? 21.823 16.252 83.184 1.00 9.92 127 ASN C N 1
ATOM 3140 C CA . ASN C 1 136 ? 22.352 15.290 84.162 1.00 9.40 127 ASN C CA 1
ATOM 3141 C C . ASN C 1 136 ? 22.102 15.907 85.516 1.00 12.89 127 ASN C C 1
ATOM 3142 O O . ASN C 1 136 ? 22.537 17.027 85.776 1.00 15.16 127 ASN C O 1
ATOM 3147 N N . TYR C 1 137 ? 21.260 15.250 86.304 1.00 8.42 128 TYR C N 1
ATOM 3148 C CA . TYR C 1 137 ? 20.820 15.793 87.587 1.00 7.90 128 TYR C CA 1
ATOM 3149 C C . TYR C 1 137 ? 21.494 15.040 88.724 1.00 13.08 128 TYR C C 1
ATOM 3150 O O . TYR C 1 137 ? 21.743 13.820 88.616 1.00 10.72 128 TYR C O 1
ATOM 3159 N N . THR C 1 138 ? 21.687 15.719 89.858 1.00 9.77 129 THR C N 1
ATOM 3160 C CA . THR C 1 138 ? 22.310 15.047 91.027 1.00 8.90 129 THR C CA 1
ATOM 3161 C C . THR C 1 138 ? 21.718 15.518 92.345 1.00 11.66 129 THR C C 1
ATOM 3162 O O . THR C 1 138 ? 21.324 16.654 92.483 1.00 11.95 129 THR C O 1
ATOM 3166 N N . LEU C 1 139 ? 21.695 14.634 93.330 1.00 10.37 130 LEU C N 1
ATOM 3167 C CA . LEU C 1 139 ? 21.326 15.009 94.693 1.00 9.45 130 LEU C CA 1
ATOM 3168 C C . LEU C 1 139 ? 22.423 14.448 95.571 1.00 13.10 130 LEU C C 1
ATOM 3169 O O . LEU C 1 139 ? 22.728 13.256 95.501 1.00 12.44 130 LEU C O 1
ATOM 3174 N N . THR C 1 140 ? 23.037 15.323 96.364 1.00 9.99 131 THR C N 1
ATOM 3175 C CA . THR C 1 140 ? 24.185 14.971 97.193 1.00 8.88 131 THR C CA 1
ATOM 3176 C C . THR C 1 140 ? 23.823 15.078 98.659 1.00 10.92 131 THR C C 1
ATOM 3177 O O . THR C 1 140 ? 23.320 16.095 99.082 1.00 10.56 131 THR C O 1
ATOM 3181 N N . LEU C 1 141 ? 23.977 13.962 99.382 1.00 8.81 132 LEU C N 1
ATOM 3182 C CA . LEU C 1 141 ? 23.608 13.872 100.812 1.00 9.69 132 LEU C CA 1
ATOM 3183 C C . LEU C 1 141 ? 24.849 13.505 101.625 1.00 12.00 132 LEU C C 1
ATOM 3184 O O . LEU C 1 141 ? 25.494 12.522 101.340 1.00 12.19 132 LEU C O 1
ATOM 3189 N N . THR C 1 142 ? 25.111 14.254 102.684 1.00 8.36 133 THR C N 1
ATOM 3190 C CA . THR C 1 142 ? 26.252 13.997 103.552 1.00 8.75 133 THR C CA 1
ATOM 3191 C C . THR C 1 142 ? 25.795 13.539 104.930 1.00 10.04 133 THR C C 1
ATOM 3192 O O . THR C 1 142 ? 24.882 14.120 105.519 1.00 10.59 133 THR C O 1
ATOM 3196 N N . GLY C 1 143 ? 26.429 12.494 105.442 1.00 11.05 134 GLY C N 1
ATOM 3197 C CA . GLY C 1 143 ? 26.059 11.963 106.771 1.00 9.56 134 GLY C CA 1
ATOM 3198 C C . GLY C 1 143 ? 26.578 12.858 107.916 1.00 10.79 134 GLY C C 1
ATOM 3199 O O . GLY C 1 143 ? 27.625 13.525 107.804 1.00 9.91 134 GLY C O 1
ATOM 3200 N N . GLY C 1 144 ? 25.850 12.848 109.024 1.00 7.57 135 GLY C N 1
ATOM 3201 C CA . GLY C 1 144 ? 26.283 13.530 110.242 1.00 7.72 135 GLY C CA 1
ATOM 3202 C C . GLY C 1 144 ? 25.192 13.344 111.272 1.00 11.08 135 GLY C C 1
ATOM 3203 O O . GLY C 1 144 ? 24.472 12.367 111.250 1.00 10.09 135 GLY C O 1
ATOM 3204 N N . TYR C 1 145 ? 25.141 14.232 112.243 1.00 9.93 136 TYR C N 1
ATOM 3205 C CA . TYR C 1 145 ? 24.130 14.057 113.263 1.00 10.82 136 TYR C CA 1
ATOM 3206 C C . TYR C 1 145 ? 23.574 15.396 113.692 1.00 15.60 136 TYR C C 1
ATOM 3207 O O . TYR C 1 145 ? 24.143 16.433 113.411 1.00 13.67 136 TYR C O 1
ATOM 3216 N N . TRP C 1 146 ? 22.403 15.339 114.299 1.00 12.63 137 TRP C N 1
ATOM 3217 C CA . TRP C 1 146 ? 21.662 16.516 114.716 1.00 15.42 137 TRP C CA 1
ATOM 3218 C C . TRP C 1 146 ? 21.996 16.713 116.187 1.00 24.79 137 TRP C C 1
ATOM 3219 O O . TRP C 1 146 ? 21.690 15.855 116.994 1.00 23.31 137 TRP C O 1
ATOM 3230 N N . ALA C 1 147 ? 22.679 17.809 116.513 1.00 27.12 138 ALA C N 1
ATOM 3231 C CA . ALA C 1 147 ? 23.126 18.051 117.895 1.00 28.62 138 ALA C CA 1
ATOM 3232 C C . ALA C 1 147 ? 22.434 19.264 118.508 1.00 30.36 138 ALA C C 1
ATOM 3233 O O . ALA C 1 147 ? 21.814 20.058 117.795 1.00 28.90 138 ALA C O 1
ATOM 3235 N N . GLY D 1 9 ? 20.986 31.934 60.938 1.00 35.47 0 GLY D N 1
ATOM 3236 C CA . GLY D 1 9 ? 22.226 32.692 61.094 1.00 33.31 0 GLY D CA 1
ATOM 3237 C C . GLY D 1 9 ? 22.906 32.322 62.404 1.00 32.58 0 GLY D C 1
ATOM 3238 O O . GLY D 1 9 ? 22.542 31.342 63.050 1.00 31.44 0 GLY D O 1
ATOM 3239 N N . SER D 1 10 ? 23.918 33.090 62.793 1.00 25.52 1 SER D N 1
ATOM 3240 C CA . SER D 1 10 ? 24.585 32.818 64.055 1.00 23.90 1 SER D CA 1
ATOM 3241 C C . SER D 1 10 ? 25.285 34.058 64.585 1.00 22.05 1 SER D C 1
ATOM 3242 O O . SER D 1 10 ? 25.447 35.033 63.872 1.00 20.75 1 SER D O 1
ATOM 3245 N N . PHE D 1 11 ? 25.562 34.049 65.878 1.00 18.30 2 PHE D N 1
ATOM 3246 C CA . PHE D 1 11 ? 26.162 35.203 66.545 1.00 16.47 2 PHE D CA 1
ATOM 3247 C C . PHE D 1 11 ? 27.678 35.178 66.448 1.00 17.61 2 PHE D C 1
ATOM 3248 O O . PHE D 1 11 ? 28.301 34.163 66.744 1.00 17.01 2 PHE D O 1
ATOM 3256 N N . THR D 1 12 ? 28.266 36.327 66.127 1.00 12.76 3 THR D N 1
ATOM 3257 C CA . THR D 1 12 ? 29.741 36.492 66.157 1.00 11.70 3 THR D CA 1
ATOM 3258 C C . THR D 1 12 ? 30.063 37.511 67.251 1.00 13.28 3 THR D C 1
ATOM 3259 O O . THR D 1 12 ? 29.703 38.685 67.148 1.00 13.08 3 THR D O 1
ATOM 3263 N N . PRO D 1 13 ? 30.704 37.059 68.320 1.00 12.40 4 PRO D N 1
ATOM 3264 C CA . PRO D 1 13 ? 31.075 37.979 69.391 1.00 12.20 4 PRO D CA 1
ATOM 3265 C C . PRO D 1 13 ? 32.041 39.036 68.842 1.00 16.84 4 PRO D C 1
ATOM 3266 O O . PRO D 1 13 ? 33.041 38.716 68.216 1.00 17.26 4 PRO D O 1
ATOM 3270 N N . SER D 1 14 ? 31.734 40.305 69.069 1.00 12.55 5 SER D N 1
ATOM 3271 C CA . SER D 1 14 ? 32.593 41.372 68.583 1.00 10.09 5 SER D CA 1
ATOM 3272 C C . SER D 1 14 ? 32.157 42.647 69.228 1.00 12.29 5 SER D C 1
ATOM 3273 O O . SER D 1 14 ? 31.292 43.346 68.719 1.00 12.20 5 SER D O 1
ATOM 3276 N N . GLY D 1 15 ? 32.631 42.864 70.440 1.00 10.54 6 GLY D N 1
ATOM 3277 C CA . GLY D 1 15 ? 32.204 44.031 71.192 1.00 11.31 6 GLY D CA 1
ATOM 3278 C C . GLY D 1 15 ? 32.511 43.838 72.669 1.00 14.77 6 GLY D C 1
ATOM 3279 O O . GLY D 1 15 ? 33.264 42.942 73.053 1.00 15.41 6 GLY D O 1
ATOM 3280 N N . THR D 1 16 ? 31.930 44.697 73.488 1.00 11.17 7 THR D N 1
ATOM 3281 C CA . THR D 1 16 ? 32.142 44.628 74.923 1.00 10.53 7 THR D CA 1
ATOM 3282 C C . THR D 1 16 ? 30.901 44.049 75.641 1.00 13.53 7 THR D C 1
ATOM 3283 O O . THR D 1 16 ? 29.890 43.715 75.018 1.00 12.09 7 THR D O 1
ATOM 3287 N N . THR D 1 17 ? 31.021 43.882 76.951 1.00 14.16 8 THR D N 1
ATOM 3288 C CA . THR D 1 17 ? 29.988 43.213 77.742 1.00 13.86 8 THR D CA 1
ATOM 3289 C C . THR D 1 17 ? 29.473 44.157 78.820 1.00 19.40 8 THR D C 1
ATOM 3290 O O . THR D 1 17 ? 30.245 44.815 79.504 1.00 19.59 8 THR D O 1
ATOM 3294 N N . GLY D 1 18 ? 28.159 44.226 78.948 1.00 15.63 9 GLY D N 1
ATOM 3295 C CA . GLY D 1 18 ? 27.527 45.052 79.953 1.00 15.95 9 GLY D CA 1
ATOM 3296 C C . GLY D 1 18 ? 26.810 44.119 80.936 1.00 18.18 9 GLY D C 1
ATOM 3297 O O . GLY D 1 18 ? 26.183 43.155 80.533 1.00 16.06 9 GLY D O 1
ATOM 3298 N N . THR D 1 19 ? 26.983 44.381 82.226 1.00 14.77 10 THR D N 1
ATOM 3299 C CA . THR D 1 19 ? 26.319 43.594 83.258 1.00 11.73 10 THR D CA 1
ATOM 3300 C C . THR D 1 19 ? 25.299 44.446 83.991 1.00 16.22 10 THR D C 1
ATOM 3301 O O . THR D 1 19 ? 25.620 45.530 84.461 1.00 18.03 10 THR D O 1
ATOM 3305 N N . THR D 1 20 ? 24.054 43.994 83.998 1.00 10.34 11 THR D N 1
ATOM 3306 C CA . THR D 1 20 ? 22.973 44.672 84.722 1.00 11.83 11 THR D CA 1
ATOM 3307 C C . THR D 1 20 ? 22.806 43.932 86.042 1.00 16.14 11 THR D C 1
ATOM 3308 O O . THR D 1 20 ? 22.649 42.704 86.042 1.00 14.62 11 THR D O 1
ATOM 3312 N N . LYS D 1 21 ? 22.915 44.662 87.155 1.00 12.51 12 LYS D N 1
ATOM 3313 C CA . LYS D 1 21 ? 22.857 44.054 88.497 1.00 13.55 12 LYS D CA 1
ATOM 3314 C C . LYS D 1 21 ? 21.654 44.560 89.275 1.00 16.91 12 LYS D C 1
ATOM 3315 O O . LYS D 1 21 ? 21.262 45.713 89.138 1.00 17.96 12 LYS D O 1
ATOM 3321 N N . LEU D 1 22 ? 21.057 43.689 90.082 1.00 12.68 13 LEU D N 1
ATOM 3322 C CA . LEU D 1 22 ? 19.926 44.069 90.937 1.00 11.96 13 LEU D CA 1
ATOM 3323 C C . LEU D 1 22 ? 19.972 43.199 92.168 1.00 14.19 13 LEU D C 1
ATOM 3324 O O . LEU D 1 22 ? 20.045 41.973 92.065 1.00 11.71 13 LEU D O 1
ATOM 3329 N N . THR D 1 23 ? 19.922 43.820 93.334 1.00 11.20 14 THR D N 1
ATOM 3330 C CA . THR D 1 23 ? 19.793 43.043 94.557 1.00 9.80 14 THR D CA 1
ATOM 3331 C C . THR D 1 23 ? 18.315 43.041 94.929 1.00 12.22 14 THR D C 1
ATOM 3332 O O . THR D 1 23 ? 17.693 44.115 95.021 1.00 13.48 14 THR D O 1
ATOM 3336 N N . VAL D 1 24 ? 17.759 41.845 95.161 1.00 9.53 15 VAL D N 1
ATOM 3337 C CA . VAL D 1 24 ? 16.342 41.712 95.523 1.00 9.58 15 VAL D CA 1
ATOM 3338 C C . VAL D 1 24 ? 16.292 41.435 97.022 1.00 12.41 15 VAL D C 1
ATOM 3339 O O . VAL D 1 24 ? 17.083 40.661 97.525 1.00 11.80 15 VAL D O 1
ATOM 3343 N N . THR D 1 25 ? 15.446 42.165 97.741 1.00 11.00 16 THR D N 1
ATOM 3344 C CA . THR D 1 25 ? 15.373 42.045 99.206 1.00 10.83 16 THR D CA 1
ATOM 3345 C C . THR D 1 25 ? 13.927 41.807 99.678 1.00 15.57 16 THR D C 1
ATOM 3346 O O . THR D 1 25 ? 12.984 41.862 98.890 1.00 13.46 16 THR D O 1
ATOM 3350 N N . GLU D 1 26 ? 13.769 41.567 100.974 1.00 12.19 17 GLU D N 1
ATOM 3351 C CA . GLU D 1 26 ? 12.429 41.589 101.589 1.00 12.98 17 GLU D CA 1
ATOM 3352 C C . GLU D 1 26 ? 12.119 43.040 101.978 1.00 15.91 17 GLU D C 1
ATOM 3353 O O . GLU D 1 26 ? 12.912 43.963 101.726 1.00 15.42 17 GLU D O 1
ATOM 3363 N N . LYS D 1 27 ? 10.961 43.259 102.597 1.00 14.92 18 LYS D N 1
ATOM 3364 C CA . LYS D 1 27 ? 10.575 44.601 103.054 1.00 15.20 18 LYS D CA 1
ATOM 3365 C C . LYS D 1 27 ? 11.611 45.195 104.035 1.00 16.80 18 LYS D C 1
ATOM 3366 O O . LYS D 1 27 ? 11.943 46.354 103.934 1.00 17.54 18 LYS D O 1
ATOM 3372 N N . CYS D 1 28 ? 12.036 44.416 105.021 1.00 14.08 19 CYS D N 1
ATOM 3373 C CA . CYS D 1 28 ? 13.114 44.844 105.928 1.00 14.34 19 CYS D CA 1
ATOM 3374 C C . CYS D 1 28 ? 14.395 44.562 105.137 1.00 17.37 19 CYS D C 1
ATOM 3375 O O . CYS D 1 28 ? 14.730 43.413 104.866 1.00 17.43 19 CYS D O 1
ATOM 3378 N N . GLN D 1 29 ? 15.052 45.639 104.745 1.00 15.35 20 GLN D N 1
ATOM 3379 C CA . GLN D 1 29 ? 16.162 45.663 103.792 1.00 14.61 20 GLN D CA 1
ATOM 3380 C C . GLN D 1 29 ? 17.375 46.328 104.484 1.00 16.30 20 GLN D C 1
ATOM 3381 O O . GLN D 1 29 ? 17.284 47.467 104.966 1.00 16.04 20 GLN D O 1
ATOM 3387 N N . VAL D 1 30 ? 18.509 45.642 104.487 1.00 13.74 21 VAL D N 1
ATOM 3388 C CA . VAL D 1 30 ? 19.725 46.166 105.130 1.00 11.53 21 VAL D CA 1
ATOM 3389 C C . VAL D 1 30 ? 20.827 46.423 104.102 1.00 12.33 21 VAL D C 1
ATOM 3390 O O . VAL D 1 30 ? 21.410 45.486 103.571 1.00 12.69 21 VAL D O 1
ATOM 3394 N N . ARG D 1 31 ? 21.066 47.692 103.804 1.00 12.27 22 ARG D N 1
ATOM 3395 C CA . ARG D 1 31 ? 22.098 48.081 102.850 1.00 13.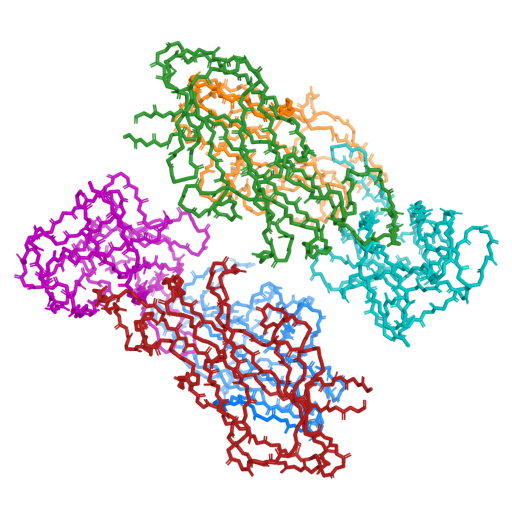57 22 ARG D CA 1
ATOM 3396 C C . ARG D 1 31 ? 23.440 48.059 103.561 1.00 16.28 22 ARG D C 1
ATOM 3397 O O . ARG D 1 31 ? 23.575 48.627 104.634 1.00 15.94 22 ARG D O 1
ATOM 3405 N N . VAL D 1 32 ? 24.398 47.302 103.016 1.00 11.16 23 VAL D N 1
ATOM 3406 C CA . VAL D 1 32 ? 25.711 47.174 103.662 1.00 10.64 23 VAL D CA 1
ATOM 3407 C C . VAL D 1 32 ? 26.794 47.593 102.670 1.00 16.42 23 VAL D C 1
ATOM 3408 O O . VAL D 1 32 ? 26.849 47.085 101.553 1.00 16.41 23 VAL D O 1
ATOM 3412 N N . GLY D 1 33 ? 27.628 48.557 103.052 1.00 14.30 24 GLY D N 1
ATOM 3413 C CA . GLY D 1 33 ? 28.705 48.996 102.148 1.00 14.38 24 GLY D CA 1
ATOM 3414 C C . GLY D 1 33 ? 28.240 49.971 101.089 1.00 19.99 24 GLY D C 1
ATOM 3415 O O . GLY D 1 33 ? 27.304 50.749 101.289 1.00 17.94 24 GLY D O 1
ATOM 3416 N N . ASP D 1 34 ? 28.931 49.952 99.959 1.00 21.72 25 ASP D N 1
ATOM 3417 C CA . ASP D 1 34 ? 28.657 50.887 98.880 1.00 22.81 25 ASP D CA 1
ATOM 3418 C C . ASP D 1 34 ? 27.238 50.790 98.392 1.00 27.38 25 ASP D C 1
ATOM 3419 O O . ASP D 1 34 ? 26.661 49.697 98.326 1.00 25.71 25 ASP D O 1
ATOM 3424 N N . LEU D 1 35 ? 26.707 51.932 97.958 1.00 22.92 26 LEU D N 1
ATOM 3425 C CA . LEU D 1 35 ? 25.369 52.013 97.408 1.00 23.14 26 LEU D CA 1
ATOM 3426 C C . LEU D 1 35 ? 25.208 51.103 96.185 1.00 27.10 26 LEU D C 1
ATOM 3427 O O . LEU D 1 35 ? 26.071 51.047 95.314 1.00 26.44 26 LEU D O 1
ATOM 3432 N N . THR D 1 36 ? 24.101 50.382 96.134 1.00 24.98 27 THR D N 1
ATOM 3433 C CA . THR D 1 36 ? 23.848 49.461 95.020 1.00 24.76 27 THR D CA 1
ATOM 3434 C C . THR D 1 36 ? 22.367 49.433 94.772 1.00 25.15 27 THR D C 1
ATOM 3435 O O . THR D 1 36 ? 21.592 49.713 95.660 1.00 26.50 27 THR D O 1
ATOM 3439 N N . VAL D 1 37 ? 21.986 49.232 93.523 1.00 22.49 28 VAL D N 1
ATOM 3440 C CA . VAL D 1 37 ? 20.584 49.246 93.155 1.00 23.17 28 VAL D CA 1
ATOM 3441 C C . VAL D 1 37 ? 19.915 48.036 93.753 1.00 22.53 28 VAL D C 1
ATOM 3442 O O . VAL D 1 37 ? 20.367 46.900 93.552 1.00 19.42 28 VAL D O 1
ATOM 3446 N N . ALA D 1 38 ? 18.866 48.279 94.527 1.00 20.43 29 ALA D N 1
ATOM 3447 C CA . ALA D 1 38 ? 18.142 47.193 95.188 1.00 19.08 29 ALA D CA 1
ATOM 3448 C C . ALA D 1 38 ? 16.646 47.431 95.063 1.00 24.56 29 ALA D C 1
ATOM 3449 O O . ALA D 1 38 ? 16.204 48.575 94.994 1.00 26.91 29 ALA D O 1
ATOM 3451 N N . LYS D 1 39 ? 15.872 46.347 95.017 1.00 17.81 30 LYS D N 1
ATOM 3452 C CA . LYS D 1 39 ? 14.418 46.425 95.004 1.00 15.75 30 LYS D CA 1
ATOM 3453 C C . LYS D 1 39 ? 13.887 45.386 95.974 1.00 17.33 30 LYS D C 1
ATOM 3454 O O . LYS D 1 39 ? 14.472 44.311 96.091 1.00 14.96 30 LYS D O 1
ATOM 3460 N N . THR D 1 40 ? 12.732 45.659 96.615 1.00 13.09 31 THR D N 1
ATOM 3461 C CA . THR D 1 40 ? 12.113 44.638 97.422 1.00 12.71 31 THR D CA 1
ATOM 3462 C C . THR D 1 40 ? 11.422 43.734 96.420 1.00 14.53 31 THR D C 1
ATOM 3463 O O . THR D 1 40 ? 11.138 44.165 95.287 1.00 13.58 31 THR D O 1
ATOM 3467 N N . ARG D 1 41 ? 11.152 42.497 96.805 1.00 13.75 32 ARG D N 1
ATOM 3468 C CA . ARG D 1 41 ? 10.521 41.591 95.874 1.00 15.02 32 ARG D CA 1
ATOM 3469 C C . ARG D 1 41 ? 9.123 42.085 95.480 1.00 18.39 32 ARG D C 1
ATOM 3470 O O . ARG D 1 41 ? 8.718 41.932 94.328 1.00 15.87 32 ARG D O 1
ATOM 3478 N N . GLY D 1 42 ? 8.476 42.823 96.387 1.00 15.81 33 GLY D N 1
ATOM 3479 C CA . GLY D 1 42 ? 7.160 43.422 96.101 1.00 15.85 33 GLY D CA 1
ATOM 3480 C C . GLY D 1 42 ? 7.163 44.426 94.918 1.00 18.46 33 GLY D C 1
ATOM 3481 O O . GLY D 1 42 ? 6.116 44.683 94.304 1.00 17.41 33 GLY D O 1
ATOM 3482 N N . GLN D 1 43 ? 8.338 44.958 94.566 1.00 13.93 34 GLN D N 1
ATOM 3483 C CA . GLN D 1 43 ? 8.461 45.878 93.448 1.00 12.90 34 GLN D CA 1
ATOM 3484 C C . GLN D 1 43 ? 8.604 45.165 92.092 1.00 14.23 34 GLN D C 1
ATOM 3485 O O . GLN D 1 43 ? 8.662 45.825 91.041 1.00 15.93 34 GLN D O 1
ATOM 3491 N N . LEU D 1 44 ? 8.703 43.839 92.127 1.00 11.37 35 LEU D N 1
ATOM 3492 C CA . LEU D 1 44 ? 8.940 43.046 90.905 1.00 11.08 35 LEU D CA 1
ATOM 3493 C C . LEU D 1 44 ? 7.640 42.686 90.208 1.00 12.27 35 LEU D C 1
ATOM 3494 O O . LEU D 1 44 ? 7.348 41.517 89.943 1.00 13.61 35 LEU D O 1
ATOM 3499 N N . THR D 1 45 ? 6.852 43.701 89.936 1.00 10.88 36 THR D N 1
ATOM 3500 C CA . THR D 1 45 ? 5.581 43.509 89.253 1.00 11.55 36 THR D CA 1
ATOM 3501 C C . THR D 1 45 ? 5.851 43.556 87.735 1.00 13.79 36 THR D C 1
ATOM 3502 O O . THR D 1 45 ? 6.963 43.905 87.291 1.00 11.87 36 THR D O 1
ATOM 3506 N N . ASP D 1 46 ? 4.866 43.143 86.947 1.00 11.71 37 ASP D N 1
ATOM 3507 C CA . ASP D 1 46 ? 5.049 43.060 85.494 1.00 11.53 37 ASP D CA 1
ATOM 3508 C C . ASP D 1 46 ? 5.497 44.369 84.907 1.00 15.92 37 ASP D C 1
ATOM 3509 O O . ASP D 1 46 ? 4.957 45.436 85.229 1.00 13.65 37 ASP D O 1
ATOM 3514 N N . ALA D 1 47 ? 6.523 44.285 84.057 1.00 12.32 38 ALA D N 1
ATOM 3515 C CA . ALA D 1 47 ? 7.091 45.461 83.381 1.00 12.97 38 ALA D CA 1
ATOM 3516 C C . ALA D 1 47 ? 7.897 46.422 84.266 1.00 14.63 38 ALA D C 1
ATOM 3517 O O . ALA D 1 47 ? 8.375 47.449 83.792 1.00 14.75 38 ALA D O 1
ATOM 3519 N N . ALA D 1 48 ? 8.123 46.061 85.532 1.00 12.49 39 ALA D N 1
ATOM 3520 C CA . ALA D 1 48 ? 8.909 46.923 86.393 1.00 12.78 39 ALA D CA 1
ATOM 3521 C C . ALA D 1 48 ? 10.323 47.095 85.797 1.00 15.03 39 ALA D C 1
ATOM 3522 O O . ALA D 1 48 ? 10.947 46.134 85.360 1.00 12.98 39 ALA D O 1
ATOM 3524 N N . PRO D 1 49 ? 10.819 48.333 85.743 1.00 13.13 40 PRO D N 1
ATOM 3525 C CA . PRO D 1 49 ? 12.141 48.543 85.162 1.00 11.53 40 PRO D CA 1
ATOM 3526 C C . PRO D 1 49 ? 13.250 48.015 86.038 1.00 15.24 40 PRO D C 1
ATOM 3527 O O . PRO D 1 49 ? 13.276 48.256 87.254 1.00 15.45 40 PRO D O 1
ATOM 3531 N N . ILE D 1 50 ? 14.232 47.397 85.400 1.00 9.65 41 ILE D N 1
ATOM 3532 C CA . ILE D 1 50 ? 15.406 46.942 86.104 1.00 10.32 41 ILE D CA 1
ATOM 3533 C C . ILE D 1 50 ? 16.542 47.910 85.801 1.00 17.23 41 ILE D C 1
ATOM 3534 O O . ILE D 1 50 ? 17.170 48.435 86.708 1.00 17.73 41 ILE D O 1
ATOM 3541 N N . GLY D 1 51 ? 16.732 48.244 84.526 1.00 12.79 42 GLY D N 1
ATOM 3542 C CA . GLY D 1 51 ? 17.737 49.247 84.189 1.00 11.79 42 GLY D CA 1
ATOM 3543 C C . GLY D 1 51 ? 17.959 49.357 82.695 1.00 12.98 42 GLY D C 1
ATOM 3544 O O . GLY D 1 51 ? 17.513 48.491 81.900 1.00 12.19 42 GLY D O 1
ATOM 3545 N N . PRO D 1 52 ? 18.698 50.391 82.310 1.00 10.33 43 PRO D N 1
ATOM 3546 C CA . PRO D 1 52 ? 19.049 50.569 80.930 1.00 8.77 43 PRO D CA 1
ATOM 3547 C C . PRO D 1 52 ? 20.435 49.974 80.639 1.00 11.43 43 PRO D C 1
ATOM 3548 O O . PRO D 1 52 ? 21.315 49.905 81.522 1.00 9.94 43 PRO D O 1
ATOM 3552 N N . VAL D 1 53 ? 20.650 49.665 79.371 1.00 9.75 44 VAL D N 1
ATOM 3553 C CA . VAL D 1 53 ? 21.952 49.229 78.873 1.00 11.50 44 VAL D CA 1
ATOM 3554 C C . VAL D 1 53 ? 22.263 50.023 77.592 1.00 13.27 44 VAL D C 1
ATOM 3555 O O . VAL D 1 53 ? 21.494 49.992 76.619 1.00 13.36 44 VAL D O 1
ATOM 3559 N N . THR D 1 54 ? 23.350 50.771 77.603 1.00 10.64 45 THR D N 1
ATOM 3560 C CA . THR D 1 54 ? 23.673 51.577 76.424 1.00 10.42 45 THR D CA 1
ATOM 3561 C C . THR D 1 54 ? 24.372 50.702 75.383 1.00 13.35 45 THR D C 1
ATOM 3562 O O . THR D 1 54 ? 25.162 49.830 75.725 1.00 12.79 45 THR D O 1
ATOM 3566 N N . VAL D 1 55 ? 24.062 50.932 74.112 1.00 11.07 46 VAL D N 1
ATOM 3567 C CA . VAL D 1 55 ? 24.659 50.147 73.039 1.00 11.10 46 VAL D CA 1
ATOM 3568 C C . VAL D 1 55 ? 25.114 51.103 71.943 1.00 15.91 46 VAL D C 1
ATOM 3569 O O . VAL D 1 55 ? 24.356 51.983 71.508 1.00 13.92 46 VAL D O 1
ATOM 3573 N N . GLN D 1 56 ? 26.359 50.951 71.511 1.00 11.88 47 GLN D N 1
ATOM 3574 C CA . GLN D 1 56 ? 26.861 51.760 70.392 1.00 12.57 47 GLN D CA 1
ATOM 3575 C C . GLN D 1 56 ? 27.680 50.873 69.485 1.00 14.91 47 GLN D C 1
ATOM 3576 O O . GLN D 1 56 ? 28.755 50.360 69.877 1.00 13.77 47 GLN D O 1
ATOM 3582 N N . ALA D 1 57 ? 27.151 50.658 68.288 1.00 12.12 48 ALA D N 1
ATOM 3583 C CA . ALA D 1 57 ? 27.860 49.924 67.260 1.00 14.14 48 ALA D CA 1
ATOM 3584 C C . ALA D 1 57 ? 28.609 50.880 66.330 1.00 20.75 48 ALA D C 1
ATOM 3585 O O . ALA D 1 57 ? 28.118 51.942 65.991 1.00 21.02 48 ALA D O 1
ATOM 3587 N N . LEU D 1 58 ? 29.756 50.432 65.847 1.00 18.56 49 LEU D N 1
ATOM 3588 C CA . LEU D 1 58 ? 30.505 51.145 64.815 1.00 20.32 49 LEU D CA 1
ATOM 3589 C C . LEU D 1 58 ? 31.133 50.105 63.871 1.00 19.93 49 LEU D C 1
ATOM 3590 O O . LEU D 1 58 ? 31.413 48.976 64.293 1.00 17.52 49 LEU D O 1
ATOM 3595 N N . GLY D 1 59 ? 31.219 50.439 62.574 1.00 16.24 50 GLY D N 1
ATOM 3596 C CA . GLY D 1 59 ? 31.774 49.520 61.577 1.00 16.37 50 GLY D CA 1
ATOM 3597 C C . GLY D 1 59 ? 30.759 48.469 61.129 1.00 18.20 50 GLY D C 1
ATOM 3598 O O . GLY D 1 59 ? 31.134 47.446 60.547 1.00 17.95 50 GLY D O 1
ATOM 3599 N N . CYS D 1 60 ? 29.489 48.676 61.484 1.00 17.05 51 CYS D N 1
ATOM 3600 C CA . CYS D 1 60 ? 28.454 47.658 61.259 1.00 15.92 51 CYS D CA 1
ATOM 3601 C C . CYS D 1 60 ? 27.461 48.007 60.148 1.00 21.47 51 CYS D C 1
ATOM 3602 O O . CYS D 1 60 ? 26.330 47.526 60.134 1.00 19.44 51 CYS D O 1
ATOM 3605 N N . ASP D 1 61 ? 27.882 48.852 59.224 1.00 22.19 52 ASP D N 1
ATOM 3606 C CA . ASP D 1 61 ? 26.974 49.293 58.173 1.00 23.25 52 ASP D CA 1
ATOM 3607 C C . ASP D 1 61 ? 26.328 48.167 57.375 1.00 25.42 52 ASP D C 1
ATOM 3608 O O . ASP D 1 61 ? 25.170 48.277 56.968 1.00 26.49 52 ASP D O 1
ATOM 3613 N N . ALA D 1 62 ? 26.999 47.027 57.297 1.00 20.70 53 ALA D N 1
ATOM 3614 C CA . ALA D 1 62 ? 26.444 45.903 56.570 1.00 22.61 53 ALA D CA 1
ATOM 3615 C C . ALA D 1 62 ? 26.178 44.664 57.428 1.00 25.72 53 ALA D C 1
ATOM 3616 O O . ALA D 1 62 ? 26.132 43.538 56.915 1.00 25.29 53 ALA D O 1
ATOM 3618 N N . ARG D 1 63 ? 26.069 44.850 58.742 1.00 21.24 54 ARG D N 1
ATOM 3619 C CA . ARG D 1 63 ? 25.815 43.713 59.633 1.00 19.15 54 ARG D CA 1
ATOM 3620 C C . ARG D 1 63 ? 24.658 44.050 60.559 1.00 18.72 54 ARG D C 1
ATOM 3621 O O . ARG D 1 63 ? 24.380 45.229 60.810 1.00 18.14 54 ARG D O 1
ATOM 3629 N N . GLN D 1 64 ? 23.974 43.022 61.044 1.00 13.34 55 GLN D N 1
ATOM 3630 C CA . GLN D 1 64 ? 22.928 43.230 62.043 1.00 13.64 55 GLN D CA 1
ATOM 3631 C C . GLN D 1 64 ? 23.545 43.198 63.443 1.00 16.60 55 GLN D C 1
ATOM 3632 O O . GLN D 1 64 ? 24.079 42.173 63.884 1.00 18.47 55 GLN D O 1
ATOM 3638 N N . VAL D 1 65 ? 23.380 44.295 64.154 1.00 14.08 56 VAL D N 1
ATOM 3639 C CA . VAL D 1 65 ? 23.896 44.429 65.526 1.00 13.63 56 VAL D CA 1
ATOM 3640 C C . VAL D 1 65 ? 23.196 43.412 66.421 1.00 14.87 56 VAL D C 1
ATOM 3641 O O . VAL D 1 65 ? 21.996 43.110 66.231 1.00 13.22 56 VAL D O 1
ATOM 3645 N N . ALA D 1 66 ? 23.940 42.842 67.374 1.00 12.98 57 ALA D N 1
ATOM 3646 C CA . ALA D 1 66 ? 23.355 41.828 68.227 1.00 13.03 57 ALA D CA 1
ATOM 3647 C C . ALA D 1 66 ? 23.895 41.880 69.615 1.00 12.91 57 ALA D C 1
ATOM 3648 O O . ALA D 1 66 ? 25.034 42.284 69.823 1.00 12.92 57 ALA D O 1
ATOM 3650 N N . LEU D 1 67 ? 23.098 41.382 70.556 1.00 10.99 58 LEU D N 1
ATOM 3651 C CA . LEU D 1 67 ? 23.543 41.189 71.953 1.00 10.95 58 LEU D CA 1
ATOM 3652 C C . LEU D 1 67 ? 23.318 39.729 72.308 1.00 13.94 58 LEU D C 1
ATOM 3653 O O . LEU D 1 67 ? 22.272 39.177 71.975 1.00 14.39 58 LEU D O 1
ATOM 3661 N N . LYS D 1 68 ? 24.311 39.098 72.943 1.00 10.85 59 LYS D N 1
ATOM 3662 C CA . LYS D 1 6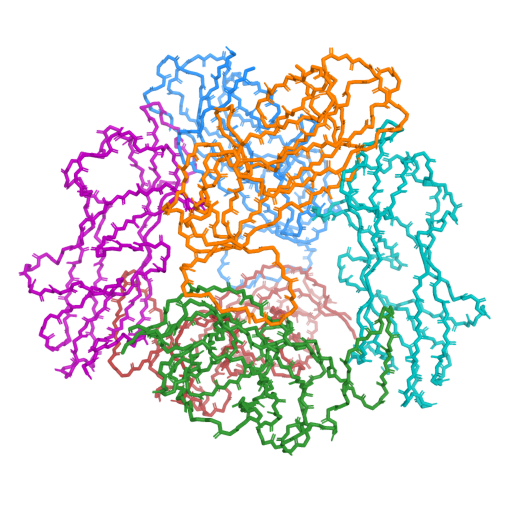8 ? 24.162 37.713 73.374 1.00 10.35 59 LYS D CA 1
ATOM 3663 C C . LYS D 1 68 ? 24.212 37.622 74.880 1.00 12.28 59 LYS D C 1
ATOM 3664 O O . LYS D 1 68 ? 25.147 38.138 75.509 1.00 10.93 59 LYS D O 1
ATOM 3670 N N . ALA D 1 69 ? 23.214 36.969 75.471 1.00 11.80 60 ALA D N 1
ATOM 3671 C CA . ALA D 1 69 ? 23.209 36.829 76.951 1.00 12.04 60 ALA D CA 1
ATOM 3672 C C . ALA D 1 69 ? 24.157 35.685 77.369 1.00 15.69 60 ALA D C 1
ATOM 3673 O O . ALA D 1 69 ? 24.396 34.766 76.603 1.00 15.00 60 ALA D O 1
ATOM 3675 N N . ASP D 1 70 ? 24.678 35.732 78.591 1.00 13.68 61 ASP D N 1
ATOM 3676 C CA . ASP D 1 70 ? 25.499 34.612 79.083 1.00 13.13 61 ASP D CA 1
ATOM 3677 C C . ASP D 1 70 ? 24.629 33.357 79.138 1.00 16.56 61 ASP D C 1
ATOM 3678 O O . ASP D 1 70 ? 23.396 33.451 79.156 1.00 15.03 61 ASP D O 1
ATOM 3683 N N . THR D 1 71 ? 25.281 32.186 79.153 1.00 13.05 62 THR D N 1
ATOM 3684 C CA . THR D 1 71 ? 24.580 30.911 79.130 1.00 13.55 62 THR D CA 1
ATOM 3685 C C . THR D 1 71 ? 23.639 30.725 80.327 1.00 15.90 62 THR D C 1
ATOM 3686 O O . THR D 1 71 ? 22.632 30.040 80.232 1.00 16.98 62 THR D O 1
ATOM 3693 N N . ASP D 1 72 ? 23.968 31.347 81.451 1.00 13.90 63 ASP D N 1
ATOM 3694 C CA . ASP D 1 72 ? 23.103 31.252 82.614 1.00 13.74 63 ASP D CA 1
ATOM 3695 C C . ASP D 1 72 ? 22.049 32.381 82.674 1.00 16.62 63 ASP D C 1
ATOM 3696 O O . ASP D 1 72 ? 21.461 32.608 83.714 1.00 15.55 63 ASP D O 1
ATOM 3701 N N . ASN D 1 73 ? 21.774 33.025 81.536 1.00 11.14 64 ASN D N 1
ATOM 3702 C CA . ASN D 1 73 ? 20.779 34.132 81.481 1.00 10.29 64 ASN D CA 1
ATOM 3703 C C . ASN D 1 73 ? 19.681 33.906 80.445 1.00 15.02 64 ASN D C 1
ATOM 3704 O O . ASN D 1 73 ? 18.954 34.848 80.072 1.00 12.85 64 ASN D O 1
ATOM 3709 N N . PHE D 1 74 ? 19.599 32.707 79.888 1.00 11.58 65 PHE D N 1
ATOM 3710 C CA . PHE D 1 74 ? 18.554 32.461 78.932 1.00 10.87 65 PHE D CA 1
ATOM 3711 C C . PHE D 1 74 ? 18.228 30.984 78.861 1.00 16.28 65 PHE D C 1
ATOM 3712 O O . PHE D 1 74 ? 19.010 30.129 79.308 1.00 13.80 65 PHE D O 1
ATOM 3720 N N . GLU D 1 75 ? 17.015 30.719 78.426 1.00 16.40 66 GLU D N 1
ATOM 3721 C CA . GLU D 1 75 ? 16.556 29.363 78.134 1.00 17.98 66 GLU D CA 1
ATOM 3722 C C . GLU D 1 75 ? 15.655 29.563 76.920 1.00 22.89 66 GLU D C 1
ATOM 3723 O O . GLU D 1 75 ? 14.681 30.302 76.974 1.00 21.10 66 GLU D O 1
ATOM 3729 N N . GLN D 1 76 ? 16.092 29.051 75.783 1.00 24.02 67 GLN D N 1
ATOM 3730 C CA . GLN D 1 76 ? 15.358 29.230 74.533 1.00 24.74 67 GLN D CA 1
ATOM 3731 C C . GLN D 1 76 ? 15.075 30.704 74.251 1.00 27.85 67 GLN D C 1
ATOM 3732 O O . GLN D 1 76 ? 16.008 31.498 74.045 1.00 29.94 67 GLN D O 1
ATOM 3738 N N . GLY D 1 77 ? 13.780 31.042 74.184 1.00 21.48 68 GLY D N 1
ATOM 3739 C CA . GLY D 1 77 ? 13.336 32.387 73.820 1.00 20.88 68 GLY D CA 1
ATOM 3740 C C . GLY D 1 77 ? 13.184 33.365 74.997 1.00 23.38 68 GLY D C 1
ATOM 3741 O O . GLY D 1 77 ? 12.823 34.512 74.794 1.00 23.64 68 GLY D O 1
ATOM 3742 N N . LYS D 1 78 ? 13.474 32.903 76.215 1.00 18.66 69 LYS D N 1
ATOM 3743 C CA . LYS D 1 78 ? 13.323 33.735 77.425 1.00 18.72 69 LYS D CA 1
ATOM 3744 C C . LYS D 1 78 ? 14.673 34.148 78.025 1.00 19.89 69 LYS D C 1
ATOM 3745 O O . LYS D 1 78 ? 15.622 33.358 78.056 1.00 21.64 69 LYS D O 1
ATOM 3751 N N . PHE D 1 79 ? 14.729 35.387 78.511 1.00 12.56 70 PHE D N 1
ATOM 3752 C CA . PHE D 1 79 ? 15.896 35.917 79.202 1.00 10.84 70 PHE D CA 1
ATOM 3753 C C . PHE D 1 79 ? 15.595 36.049 80.692 1.00 12.67 70 PHE D C 1
ATOM 3754 O O . PHE D 1 79 ? 14.465 36.313 81.091 1.00 11.63 70 PHE D O 1
ATOM 3762 N N . PHE D 1 80 ? 16.642 35.986 81.498 1.00 10.69 71 PHE D N 1
ATOM 3763 C CA . PHE D 1 80 ? 16.474 36.188 82.921 1.00 10.31 71 PHE D CA 1
ATOM 3764 C C . PHE D 1 80 ? 17.762 36.633 83.537 1.00 11.46 71 PHE D C 1
ATOM 3765 O O . PHE D 1 80 ? 18.851 36.247 83.085 1.00 11.11 71 PHE D O 1
ATOM 3773 N N . LEU D 1 81 ? 17.646 37.411 84.604 1.00 9.55 72 LEU D N 1
ATOM 3774 C CA . LEU D 1 81 ? 18.787 37.648 85.478 1.00 9.64 72 LEU D CA 1
ATOM 3775 C C . LEU D 1 81 ? 18.902 36.365 86.308 1.00 11.87 72 LEU D C 1
ATOM 3776 O O . LEU D 1 81 ? 17.891 35.695 86.575 1.00 11.88 72 LEU D O 1
ATOM 3781 N N . ILE D 1 82 ? 20.124 36.052 86.714 1.00 9.69 73 ILE D N 1
ATOM 3782 C CA . ILE D 1 82 ? 20.387 34.850 87.512 1.00 10.37 73 ILE D CA 1
ATOM 3783 C C . ILE D 1 82 ? 20.952 35.268 88.842 1.00 12.74 73 ILE D C 1
ATOM 3784 O O . ILE D 1 82 ? 21.761 36.180 88.934 1.00 10.23 73 ILE D O 1
ATOM 3789 N N . SER D 1 83 ? 20.501 34.601 89.895 1.00 10.69 74 SER D N 1
ATOM 3790 C CA . SER D 1 83 ? 21.019 34.839 91.211 1.00 10.55 74 SER D CA 1
ATOM 3791 C C . SER D 1 83 ? 22.506 34.432 91.326 1.00 14.79 74 SER D C 1
ATOM 3792 O O . SER D 1 83 ? 22.983 33.570 90.604 1.00 14.27 74 SER D O 1
ATOM 3795 N N . ASP D 1 84 ? 23.196 34.978 92.321 1.00 13.85 75 ASP D N 1
ATOM 3796 C CA . ASP D 1 84 ? 24.574 34.574 92.596 1.00 15.20 75 ASP D CA 1
ATOM 3797 C C . ASP D 1 84 ? 24.627 33.111 93.063 1.00 18.96 75 ASP D C 1
ATOM 3798 O O . ASP D 1 84 ? 25.703 32.511 93.099 1.00 20.81 75 ASP D O 1
ATOM 3803 N N . ASN D 1 85 ? 23.488 32.561 93.465 1.00 14.43 76 ASN D N 1
ATOM 3804 C CA . ASN D 1 85 ? 23.445 31.124 93.826 1.00 15.41 76 ASN D CA 1
ATOM 3805 C C . ASN D 1 85 ? 23.336 30.243 92.578 1.00 19.44 76 ASN D C 1
ATOM 3806 O O . ASN D 1 85 ? 23.349 29.012 92.663 1.00 17.98 76 ASN D O 1
ATOM 3811 N N . ASN D 1 86 ? 23.348 30.890 91.410 1.00 16.07 77 ASN D N 1
ATOM 3812 C CA . ASN D 1 86 ? 23.305 30.193 90.104 1.00 16.86 77 ASN D CA 1
ATOM 3813 C C . ASN D 1 86 ? 21.987 29.499 89.780 1.00 19.51 77 ASN D C 1
ATOM 3814 O O . ASN D 1 86 ? 21.844 28.906 88.704 1.00 19.39 77 ASN D O 1
ATOM 3819 N N . ARG D 1 87 ? 21.015 29.589 90.685 1.00 16.71 78 ARG D N 1
ATOM 3820 C CA . ARG D 1 87 ? 19.746 28.865 90.557 1.00 16.01 78 ARG D CA 1
ATOM 3821 C C . ARG D 1 87 ? 18.568 29.775 90.307 1.00 18.07 78 ARG D C 1
ATOM 3822 O O . ARG D 1 87 ? 17.754 29.514 89.426 1.00 17.83 78 ARG D O 1
ATOM 3830 N N . ASP D 1 88 ? 18.348 30.711 91.228 1.00 14.11 79 ASP D N 1
ATOM 3831 C CA . ASP D 1 88 ? 17.140 31.574 91.165 1.00 13.54 79 ASP D CA 1
ATOM 3832 C C . ASP D 1 88 ? 17.131 32.519 89.968 1.00 15.05 79 ASP D C 1
ATOM 3833 O O . ASP D 1 88 ? 18.153 33.126 89.626 1.00 13.24 79 ASP D O 1
ATOM 3838 N N . LYS D 1 89 ? 15.972 32.599 89.324 1.00 13.15 80 LYS D N 1
ATOM 3839 C CA . LYS D 1 89 ? 15.814 33.365 88.074 1.00 12.73 80 LYS D CA 1
ATOM 3840 C C . LYS D 1 89 ? 14.834 34.517 88.225 1.00 16.40 80 LYS D C 1
ATOM 3841 O O . LYS D 1 89 ? 13.779 34.379 88.856 1.00 15.95 80 LYS D O 1
ATOM 3847 N N . LEU D 1 90 ? 15.112 35.604 87.509 1.00 9.97 81 LEU D N 1
ATOM 3848 C CA . LEU D 1 90 ? 14.178 36.730 87.429 1.00 8.88 81 LEU D CA 1
ATOM 3849 C C . LEU D 1 90 ? 13.971 37.039 85.943 1.00 10.85 81 LEU D C 1
ATOM 3850 O O . LEU D 1 90 ? 14.867 37.581 85.294 1.00 11.08 81 LEU D O 1
ATOM 3855 N N . TYR D 1 91 ? 12.862 36.546 85.377 1.00 8.93 82 TYR D N 1
ATOM 3856 C CA . TYR D 1 91 ? 12.629 36.653 83.939 1.00 8.41 82 TYR D CA 1
ATOM 3857 C C . TYR D 1 91 ? 12.436 38.086 83.548 1.00 11.94 82 TYR D C 1
ATOM 3858 O O . TYR D 1 91 ? 11.686 38.805 84.211 1.00 11.02 82 TYR D O 1
ATOM 3867 N N . VAL D 1 92 ? 13.016 38.464 82.403 1.00 8.98 83 VAL D N 1
ATOM 3868 C CA . VAL D 1 92 ? 12.919 39.833 81.916 1.00 8.16 83 VAL D CA 1
ATOM 3869 C C . VAL D 1 92 ? 12.686 39.914 80.426 1.00 12.23 83 VAL D C 1
ATOM 3870 O O . VAL D 1 92 ? 12.933 38.944 79.683 1.00 12.50 83 VAL D O 1
ATOM 3874 N N . ASN D 1 93 ? 12.123 41.040 80.013 1.00 10.74 84 ASN D N 1
ATOM 3875 C CA . ASN D 1 93 ? 12.041 41.395 78.617 1.00 10.64 84 ASN D CA 1
ATOM 3876 C C . ASN D 1 93 ? 13.120 42.440 78.352 1.00 15.11 84 ASN D C 1
ATOM 3877 O O . ASN D 1 93 ? 13.413 43.282 79.200 1.00 13.28 84 ASN D O 1
ATOM 3882 N N . ILE D 1 94 ? 13.642 42.417 77.132 1.00 14.59 85 ILE D N 1
ATOM 3883 C CA . ILE D 1 94 ? 14.655 43.358 76.677 1.00 14.38 85 ILE D CA 1
ATOM 3884 C C . ILE D 1 94 ? 14.061 44.127 75.479 1.00 15.37 85 ILE D C 1
ATOM 3885 O O . ILE D 1 94 ? 13.528 43.533 74.544 1.00 12.43 85 ILE D O 1
ATOM 3894 N N . ARG D 1 95 ? 14.088 45.458 75.550 1.00 14.06 86 ARG D N 1
ATOM 3895 C CA . ARG D 1 95 ? 13.425 46.267 74.535 1.00 14.10 86 ARG D CA 1
ATOM 3896 C C . ARG D 1 95 ? 14.224 47.522 74.242 1.00 13.02 86 ARG D C 1
ATOM 3897 O O . ARG D 1 95 ? 14.488 48.284 75.154 1.00 13.31 86 ARG D O 1
ATOM 3905 N N . PRO D 1 96 ? 14.460 47.819 72.954 1.00 11.71 87 PRO D N 1
ATOM 3906 C CA . PRO D 1 96 ? 15.145 49.063 72.581 1.00 10.82 87 PRO D CA 1
ATOM 3907 C C . PRO D 1 96 ? 14.182 50.246 72.851 1.00 14.29 87 PRO D C 1
ATOM 3908 O O . PRO D 1 96 ? 12.962 50.078 72.809 1.00 13.77 87 PRO D O 1
ATOM 3912 N N . THR D 1 97 ? 14.721 51.416 73.197 1.00 13.22 88 THR D N 1
ATOM 3913 C CA . THR D 1 97 ? 13.845 52.551 73.515 1.00 12.47 88 THR D CA 1
ATOM 3914 C C . THR D 1 97 ? 13.329 53.260 72.264 1.00 16.42 88 THR D C 1
ATOM 3915 O O . THR D 1 97 ? 12.416 54.085 72.338 1.00 17.62 88 THR D O 1
ATOM 3919 N N . ASP D 1 98 ? 13.915 52.941 71.118 1.00 14.71 89 ASP D N 1
ATOM 3920 C CA . ASP D 1 98 ? 13.501 53.565 69.875 1.00 15.11 89 ASP D CA 1
ATOM 3921 C C . ASP D 1 98 ? 12.476 52.692 69.137 1.00 21.54 89 ASP D C 1
ATOM 3922 O O . ASP D 1 98 ? 12.067 53.005 68.026 1.00 21.80 89 ASP D O 1
ATOM 3927 N N . ASN D 1 99 ? 12.059 51.605 69.786 1.00 21.82 90 ASN D N 1
ATOM 3928 C CA . ASN D 1 99 ? 11.030 50.722 69.238 1.00 24.31 90 ASN D CA 1
ATOM 3929 C C . ASN D 1 99 ? 11.345 50.179 67.850 1.00 26.31 90 ASN D C 1
ATOM 3930 O O . ASN D 1 99 ? 10.445 49.910 67.043 1.00 30.00 90 ASN D O 1
ATOM 3935 N N . SER D 1 100 ? 12.624 50.019 67.572 1.00 18.02 91 SER D N 1
ATOM 3936 C CA . SER D 1 100 ? 13.082 49.388 66.350 1.00 16.14 91 SER D CA 1
ATOM 3937 C C . SER D 1 100 ? 12.783 47.887 66.441 1.00 18.73 91 SER D C 1
ATOM 3938 O O . SER D 1 100 ? 12.491 47.347 67.527 1.00 16.79 91 SER D O 1
ATOM 3941 N N . ALA D 1 101 ? 12.860 47.209 65.301 1.00 16.68 92 ALA D N 1
ATOM 3942 C CA . ALA D 1 101 ? 12.524 45.800 65.260 1.00 15.48 92 ALA D CA 1
ATOM 3943 C C . ALA D 1 101 ? 13.743 44.891 65.486 1.00 17.12 92 ALA D C 1
ATOM 3944 O O . ALA D 1 101 ? 14.760 44.994 64.777 1.00 14.79 92 ALA D O 1
ATOM 3946 N N . TRP D 1 102 ? 13.607 44.004 66.477 1.00 15.46 93 TRP D N 1
ATOM 3947 C CA . TRP D 1 102 ? 14.633 43.024 66.852 1.00 14.38 93 TRP D CA 1
ATOM 3948 C C . TRP D 1 102 ? 14.025 41.632 66.940 1.00 17.11 93 TRP D C 1
ATOM 3949 O O . TRP D 1 102 ? 12.793 41.466 66.977 1.00 16.28 93 TRP D O 1
ATOM 3960 N N . THR D 1 103 ? 14.888 40.632 66.940 1.00 13.79 94 THR D N 1
ATOM 3961 C CA . THR D 1 103 ? 14.468 39.233 66.962 1.00 14.07 94 THR D CA 1
ATOM 3962 C C . THR D 1 103 ? 15.234 38.498 68.050 1.00 17.67 94 THR D C 1
ATOM 3963 O O . THR D 1 103 ? 16.411 38.803 68.320 1.00 15.86 94 THR D O 1
ATOM 3967 N N . THR D 1 104 ? 14.553 37.583 68.727 1.00 14.93 95 THR D N 1
ATOM 3968 C CA . THR D 1 104 ? 15.207 36.784 69.746 1.00 15.15 95 THR D CA 1
ATOM 3969 C C . THR D 1 104 ? 15.407 35.371 69.196 1.00 19.90 95 THR D C 1
ATOM 3970 O O . THR D 1 104 ? 14.515 34.801 68.551 1.00 20.12 95 THR D O 1
ATOM 3974 N N . ASP D 1 105 ? 16.610 34.855 69.367 1.00 15.90 96 ASP D N 1
ATOM 3975 C CA . ASP D 1 105 ? 16.934 33.513 68.914 1.00 16.44 96 ASP D CA 1
ATOM 3976 C C . ASP D 1 105 ? 17.908 32.872 69.866 1.00 19.28 96 ASP D C 1
ATOM 3977 O O . ASP D 1 105 ? 19.113 33.102 69.773 1.00 18.91 96 ASP D O 1
ATOM 3982 N N . ASN D 1 106 ? 17.378 32.095 70.806 1.00 18.63 97 ASN D N 1
ATOM 3983 C CA . ASN D 1 106 ? 18.214 31.304 71.690 1.00 18.15 97 ASN D CA 1
ATOM 3984 C C . ASN D 1 106 ? 19.368 32.094 72.312 1.00 19.03 97 ASN D C 1
ATOM 3985 O O . ASN D 1 106 ? 20.555 31.777 72.093 1.00 20.53 97 ASN D O 1
ATOM 3990 N N . GLY D 1 107 ? 19.031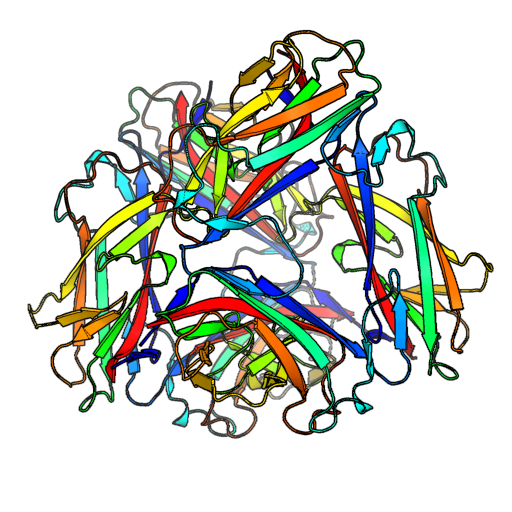 33.096 73.111 1.00 14.99 98 GLY D N 1
ATOM 3991 C CA . GLY D 1 107 ? 20.057 33.830 73.874 1.00 13.43 98 GLY D CA 1
ATOM 3992 C C . GLY D 1 107 ? 20.558 35.053 73.145 1.00 15.91 98 GLY D C 1
ATOM 3993 O O . GLY D 1 107 ? 21.265 35.885 73.715 1.00 15.03 98 GLY D O 1
ATOM 3994 N N . VAL D 1 108 ? 20.273 35.120 71.856 1.00 12.95 99 VAL D N 1
ATOM 3995 C CA . VAL D 1 108 ? 20.708 36.270 71.052 1.00 11.44 99 VAL D CA 1
ATOM 3996 C C . VAL D 1 108 ? 19.536 37.206 70.764 1.00 15.11 99 VAL D C 1
ATOM 3997 O O . VAL D 1 108 ? 18.456 36.760 70.366 1.00 14.03 99 VAL D O 1
ATOM 4001 N N . PHE D 1 109 ? 19.747 38.501 71.011 1.00 11.88 100 PHE D N 1
ATOM 4002 C CA . PHE D 1 109 ? 18.751 39.549 70.689 1.00 10.86 100 PHE D CA 1
ATOM 4003 C C . PHE D 1 109 ? 19.372 40.385 69.575 1.00 13.58 100 PHE D C 1
ATOM 4004 O O . PHE D 1 109 ? 20.382 41.078 69.783 1.00 12.88 100 PHE D O 1
ATOM 4012 N N . TYR D 1 110 ? 18.876 40.210 68.356 1.00 12.02 101 TYR D N 1
ATOM 4013 C CA . TYR D 1 110 ? 19.534 40.859 67.222 1.00 11.85 101 TYR D CA 1
ATOM 4014 C C . TYR D 1 110 ? 18.622 41.777 66.450 1.00 16.41 101 TYR D C 1
ATOM 4015 O O . TYR D 1 110 ? 17.386 41.611 66.447 1.00 16.17 101 TYR D O 1
ATOM 4024 N N . LYS D 1 111 ? 19.217 42.789 65.850 1.00 13.42 102 LYS D N 1
ATOM 4025 C CA . LYS D 1 111 ? 18.443 43.807 65.152 1.00 14.78 102 LYS D CA 1
ATOM 4026 C C . LYS D 1 111 ? 18.028 43.271 63.773 1.00 18.33 102 LYS D C 1
ATOM 4027 O O . LYS D 1 111 ? 18.790 42.539 63.154 1.00 17.98 102 LYS D O 1
ATOM 4033 N N . ASN D 1 112 ? 16.769 43.507 63.378 1.00 15.61 103 ASN D N 1
ATOM 4034 C CA . ASN D 1 112 ? 16.272 42.973 62.097 1.00 14.68 103 ASN D CA 1
ATOM 4035 C C . ASN D 1 112 ? 16.954 43.609 60.878 1.00 18.17 103 ASN D C 1
ATOM 4036 O O . ASN D 1 112 ? 16.993 43.012 59.803 1.00 18.01 103 ASN D O 1
ATOM 4041 N N . ASP D 1 113 ? 17.429 44.836 61.038 1.00 16.05 104 ASP D N 1
ATOM 4042 C CA . ASP D 1 113 ? 18.083 45.583 59.958 1.00 16.64 104 ASP D CA 1
ATOM 4043 C C . ASP D 1 113 ? 19.593 45.750 60.199 1.00 24.10 104 ASP D C 1
ATOM 4044 O O . ASP D 1 113 ? 20.054 45.873 61.355 1.00 24.33 104 ASP D O 1
ATOM 4049 N N . VAL D 1 114 ? 20.349 45.824 59.112 1.00 20.41 105 VAL D N 1
ATOM 4050 C CA . VAL D 1 114 ? 21.784 46.124 59.205 1.00 19.31 105 VAL D CA 1
ATOM 4051 C C . VAL D 1 114 ? 21.954 47.583 59.616 1.00 21.05 105 VAL D C 1
ATOM 4052 O O . VAL D 1 114 ? 21.017 48.372 59.526 1.00 20.61 105 VAL D O 1
ATOM 4056 N N . GLY D 1 115 ? 23.164 47.951 60.053 1.00 18.77 106 GLY D N 1
ATOM 4057 C CA . GLY D 1 115 ? 23.470 49.349 60.364 1.00 18.02 106 GLY D CA 1
ATOM 4058 C C . GLY D 1 115 ? 24.190 49.454 61.695 1.00 20.20 106 GLY D C 1
ATOM 4059 O O . GLY D 1 115 ? 24.006 48.603 62.574 1.00 18.32 106 GLY D O 1
ATOM 4060 N N . SER D 1 116 ? 24.964 50.519 61.853 1.00 15.87 107 SER D N 1
ATOM 4061 C CA . SER D 1 116 ? 25.691 50.823 63.103 1.00 14.77 107 SER D CA 1
ATOM 4062 C C . SER D 1 116 ? 24.789 51.574 64.079 1.00 19.21 107 SER D C 1
ATOM 4063 O O . SER D 1 116 ? 24.892 52.793 64.266 1.00 21.10 107 SER D O 1
ATOM 4066 N N . TRP D 1 117 ? 23.954 50.818 64.749 1.00 16.71 108 TRP D N 1
ATOM 4067 C CA . TRP D 1 117 ? 22.944 51.371 65.623 1.00 15.13 108 TRP D CA 1
ATOM 4068 C C . TRP D 1 117 ? 23.533 51.908 66.914 1.00 18.27 108 TRP D C 1
ATOM 4069 O O . TRP D 1 117 ? 24.467 51.307 67.498 1.00 17.42 108 TRP D O 1
ATOM 4080 N N . GLY D 1 118 ? 23.000 53.043 67.351 1.00 14.06 109 GLY D N 1
ATOM 4081 C CA . GLY D 1 118 ? 23.297 53.609 68.666 1.00 14.97 109 GLY D CA 1
ATOM 4082 C C . GLY D 1 118 ? 21.945 53.647 69.405 1.00 15.41 109 GLY D C 1
ATOM 4083 O O . GLY D 1 118 ? 20.943 54.102 68.872 1.00 13.71 109 GLY D O 1
ATOM 4084 N N . GLY D 1 119 ? 21.889 53.108 70.603 1.00 12.21 110 GLY D N 1
ATOM 4085 C CA . GLY D 1 119 ? 20.626 53.103 71.272 1.00 11.92 110 GLY D CA 1
ATOM 4086 C C . GLY D 1 119 ? 20.705 52.717 72.729 1.00 14.21 110 GLY D C 1
ATOM 4087 O O . GLY D 1 119 ? 21.790 52.602 73.324 1.00 13.33 110 GLY D O 1
ATOM 4088 N N . ILE D 1 120 ? 19.534 52.567 73.313 1.00 12.01 111 ILE D N 1
ATOM 4089 C CA . ILE D 1 120 ? 19.423 52.214 74.719 1.00 11.81 111 ILE D CA 1
ATOM 4090 C C . ILE D 1 120 ? 18.487 51.012 74.785 1.00 15.70 111 ILE D C 1
ATOM 4091 O O . ILE D 1 120 ? 17.430 51.029 74.157 1.00 13.15 111 ILE D O 1
ATOM 4096 N N . ILE D 1 121 ? 18.921 49.949 75.470 1.00 11.75 112 ILE D N 1
ATOM 4097 C CA . ILE D 1 121 ? 18.083 48.762 75.686 1.00 13.02 112 ILE D CA 1
ATOM 4098 C C . ILE D 1 121 ? 17.579 48.814 77.124 1.00 15.38 112 ILE D C 1
ATOM 4099 O O . ILE D 1 121 ? 18.364 48.972 78.043 1.00 16.44 112 ILE D O 1
ATOM 4104 N N . GLY D 1 122 ? 16.272 48.706 77.306 1.00 9.67 113 GLY D N 1
ATOM 4105 C CA . GLY D 1 122 ? 15.699 48.678 78.636 1.00 8.87 113 GLY D CA 1
ATOM 4106 C C . GLY D 1 122 ? 15.460 47.227 79.040 1.00 11.05 113 GLY D C 1
ATOM 4107 O O . GLY D 1 122 ? 15.064 46.401 78.211 1.00 11.41 113 GLY D O 1
ATOM 4108 N N . ILE D 1 123 ? 15.720 46.927 80.304 1.00 7.68 114 ILE D N 1
ATOM 4109 C CA . ILE D 1 123 ? 15.474 45.586 80.868 1.00 8.35 114 ILE D CA 1
ATOM 4110 C C . ILE D 1 123 ? 14.327 45.720 81.873 1.00 12.17 114 ILE D C 1
ATOM 4111 O O . ILE D 1 123 ? 14.407 46.511 82.792 1.00 10.48 114 ILE D O 1
ATOM 4116 N N . TYR D 1 124 ? 13.260 44.947 81.660 1.00 9.93 115 TYR D N 1
ATOM 4117 C CA . TYR D 1 124 ? 12.034 45.064 82.461 1.00 9.60 115 TYR D CA 1
ATOM 4118 C C . TYR D 1 124 ? 11.616 43.681 82.975 1.00 12.63 115 TYR D C 1
ATOM 4119 O O . TYR D 1 124 ? 11.703 42.714 82.250 1.00 10.58 115 TYR D O 1
ATOM 4128 N N . VAL D 1 125 ? 10.987 43.652 84.143 1.00 9.82 116 VAL D N 1
ATOM 4129 C CA . VAL D 1 125 ? 10.443 42.411 84.662 1.00 10.24 116 VAL D CA 1
ATOM 4130 C C . VAL D 1 125 ? 9.409 41.837 83.667 1.00 12.09 116 VAL D C 1
ATOM 4131 O O . VAL D 1 125 ? 8.535 42.571 83.165 1.00 12.24 116 VAL D O 1
ATOM 4135 N N . ASP D 1 126 ? 9.554 40.543 83.348 1.00 10.79 117 ASP D N 1
ATOM 4136 C CA . ASP D 1 126 ? 8.636 39.853 82.425 1.00 11.55 117 ASP D CA 1
ATOM 4137 C C . ASP D 1 126 ? 7.690 38.966 83.236 1.00 14.42 117 ASP D C 1
ATOM 4138 O O . ASP D 1 126 ? 8.045 37.834 83.589 1.00 13.78 117 ASP D O 1
ATOM 4143 N N . GLY D 1 127 ? 6.506 39.481 83.537 1.00 11.06 118 GLY D N 1
ATOM 4144 C CA . GLY D 1 127 ? 5.513 38.724 84.331 1.00 11.74 118 GLY D CA 1
ATOM 4145 C C . GLY D 1 127 ? 5.734 38.990 85.813 1.00 14.08 118 GLY D C 1
ATOM 4146 O O . GLY D 1 127 ? 6.865 39.141 86.255 1.00 12.57 118 GLY D O 1
ATOM 4147 N N . GLN D 1 128 ? 4.655 39.123 86.573 1.00 11.00 119 GLN D N 1
ATOM 4148 C CA . GLN D 1 128 ? 4.797 39.413 87.993 1.00 10.75 119 GLN D CA 1
ATOM 4149 C C . GLN D 1 128 ? 5.617 38.338 88.723 1.00 11.48 119 GLN D C 1
ATOM 4150 O O . GLN D 1 128 ? 5.336 37.148 88.625 1.00 11.85 119 GLN D O 1
ATOM 4156 N N . GLN D 1 129 ? 6.614 38.769 89.473 1.00 11.18 120 GLN D N 1
ATOM 4157 C CA . GLN D 1 129 ? 7.514 37.836 90.161 1.00 11.30 120 GLN D CA 1
ATOM 4158 C C . GLN D 1 129 ? 7.825 38.353 91.547 1.00 13.69 120 GLN D C 1
ATOM 4159 O O . GLN D 1 129 ? 8.972 38.463 91.959 1.00 13.78 120 GLN D O 1
ATOM 4165 N N . THR D 1 130 ? 6.770 38.683 92.275 1.00 13.18 121 THR D N 1
ATOM 4166 C CA . THR D 1 130 ? 6.928 39.349 93.554 1.00 13.59 121 THR D CA 1
ATOM 4167 C C . THR D 1 130 ? 7.288 38.378 94.685 1.00 18.65 121 THR D C 1
ATOM 4168 O O . THR D 1 130 ? 7.350 38.773 95.849 1.00 18.71 121 THR D O 1
ATOM 4172 N N . ASN D 1 131 ? 7.474 37.112 94.333 1.00 17.25 122 ASN D N 1
ATOM 4173 C CA . ASN D 1 131 ? 7.917 36.077 95.276 1.00 18.88 122 ASN D CA 1
ATOM 4174 C C . ASN D 1 131 ? 9.380 35.676 94.994 1.00 19.54 122 ASN D C 1
ATOM 4175 O O . ASN D 1 131 ? 9.880 34.707 95.561 1.00 18.60 122 ASN D O 1
ATOM 4180 N N . THR D 1 132 ? 10.057 36.416 94.111 1.00 15.08 123 THR D N 1
ATOM 4181 C CA . THR D 1 132 ? 11.479 36.146 93.813 1.00 13.88 123 THR D CA 1
ATOM 4182 C C . THR D 1 132 ? 12.268 36.121 95.117 1.00 15.37 123 THR D C 1
ATOM 4183 O O . THR D 1 132 ? 12.148 37.047 95.924 1.00 13.50 123 THR D O 1
ATOM 4187 N N . PRO D 1 133 ? 13.104 35.093 95.318 1.00 12.80 124 PRO D N 1
ATOM 4188 C CA . PRO D 1 133 ? 13.881 35.025 96.560 1.00 12.83 124 PRO D CA 1
ATOM 4189 C C . PRO D 1 133 ? 14.918 36.155 96.617 1.00 15.14 124 PRO D C 1
ATOM 4190 O O . PRO D 1 133 ? 15.509 36.524 95.586 1.00 14.07 124 PRO D O 1
ATOM 4194 N N . PRO D 1 134 ? 15.193 36.668 97.811 1.00 12.14 125 PRO D N 1
ATOM 4195 C CA . PRO D 1 134 ? 16.239 37.699 97.938 1.00 11.95 125 PRO D CA 1
ATOM 4196 C C . PRO D 1 134 ? 17.556 37.159 97.420 1.00 15.94 125 PRO D C 1
ATOM 4197 O O . PRO D 1 134 ? 17.812 35.945 97.481 1.00 14.30 125 PRO D O 1
ATOM 4201 N N . GLY D 1 135 ? 18.372 38.050 96.857 1.00 12.54 126 GLY D N 1
ATOM 4202 C CA . GLY D 1 135 ? 19.680 37.648 96.357 1.00 13.21 126 GLY D CA 1
ATOM 4203 C C . GLY D 1 135 ? 20.234 38.729 95.452 1.00 13.81 126 GLY D C 1
ATOM 4204 O O . GLY D 1 135 ? 19.620 39.788 95.289 1.00 10.89 126 GLY D O 1
ATOM 4205 N N . ASN D 1 136 ? 21.461 38.508 94.976 1.00 9.59 127 ASN D N 1
ATOM 4206 C CA . ASN D 1 136 ? 22.098 39.448 94.056 1.00 10.06 127 ASN D CA 1
ATOM 4207 C C . ASN D 1 136 ? 22.001 38.840 92.671 1.00 13.91 127 ASN D C 1
ATOM 4208 O O . ASN D 1 136 ? 22.523 37.742 92.415 1.00 15.94 127 ASN D O 1
ATOM 4213 N N . TYR D 1 137 ? 21.255 39.508 91.798 1.00 9.20 128 TYR D N 1
ATOM 4214 C CA . TYR D 1 137 ? 20.953 38.993 90.478 1.00 9.52 128 TYR D CA 1
ATOM 4215 C C . TYR D 1 137 ? 21.745 39.759 89.398 1.00 12.55 128 TYR D C 1
ATOM 4216 O O . TYR D 1 137 ? 21.956 40.967 89.515 1.00 10.87 128 TYR D O 1
ATOM 4225 N N . THR D 1 138 ? 22.071 39.067 88.307 1.00 10.12 129 THR D N 1
ATOM 4226 C CA . THR D 1 138 ? 22.806 39.687 87.199 1.00 10.81 129 THR D CA 1
ATOM 4227 C C . THR D 1 138 ? 22.361 39.179 85.837 1.00 13.28 129 THR D C 1
ATOM 4228 O O . THR D 1 138 ? 21.998 38.008 85.677 1.00 12.42 129 THR D O 1
ATOM 4232 N N . LEU D 1 139 ? 22.410 40.072 84.845 1.00 11.54 130 LEU D N 1
ATOM 4233 C CA . LEU D 1 139 ? 22.175 39.736 83.426 1.00 10.45 130 LEU D CA 1
ATOM 4234 C C . LEU D 1 139 ? 23.365 40.322 82.672 1.00 13.68 130 LEU D C 1
ATOM 4235 O O . LEU D 1 139 ? 23.656 41.493 82.798 1.00 12.30 130 LEU D O 1
ATOM 4240 N N . THR D 1 140 ? 24.037 39.477 81.905 1.00 11.45 131 THR D N 1
ATOM 4241 C CA . THR D 1 140 ? 25.250 39.847 81.225 1.00 11.13 131 THR D CA 1
ATOM 4242 C C . THR D 1 140 ? 25.060 39.740 79.710 1.00 12.91 131 THR D C 1
ATOM 4243 O O . THR D 1 140 ? 24.633 38.703 79.216 1.00 11.90 131 THR D O 1
ATOM 4247 N N . LEU D 1 141 ? 25.260 40.866 79.007 1.00 10.15 132 LEU D N 1
ATOM 4248 C CA . LEU D 1 141 ? 25.015 40.930 77.547 1.00 8.85 132 LEU D CA 1
ATOM 4249 C C . LEU D 1 141 ? 26.284 41.299 76.836 1.00 14.04 132 LEU D C 1
ATOM 4250 O O . LEU D 1 141 ? 26.923 42.272 77.203 1.00 12.75 132 LEU D O 1
ATOM 4255 N N . THR D 1 142 ? 26.627 40.535 75.792 1.00 12.21 133 THR D N 1
ATOM 4256 C CA . THR D 1 142 ? 27.845 40.786 75.025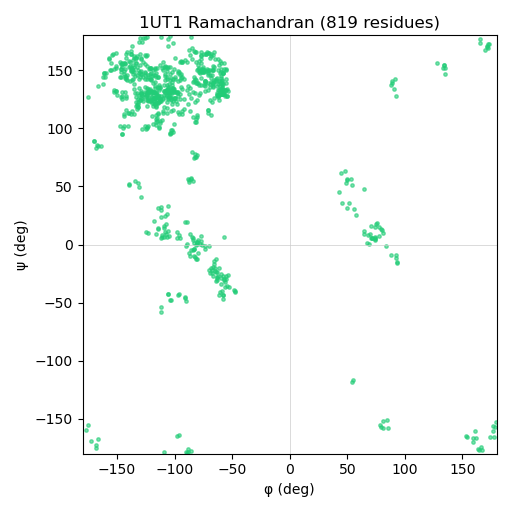 1.00 11.28 133 THR D CA 1
ATOM 4257 C C . THR D 1 142 ? 27.505 41.232 73.599 1.00 12.78 133 THR D C 1
ATOM 4258 O O . THR D 1 142 ? 26.664 40.602 72.927 1.00 11.91 133 THR D O 1
ATOM 4262 N N . GLY D 1 143 ? 28.175 42.305 73.145 1.00 8.45 134 GLY D N 1
ATOM 4263 C CA . GLY D 1 143 ? 27.932 42.831 71.806 1.00 8.89 134 GLY D CA 1
ATOM 4264 C C . GLY D 1 143 ? 28.563 41.986 70.714 1.00 10.72 134 GLY D C 1
ATOM 4265 O O . GLY D 1 143 ? 29.619 41.373 70.900 1.00 10.44 134 GLY D O 1
ATOM 4266 N N . GLY D 1 144 ? 27.911 41.961 69.558 1.00 9.25 135 GLY D N 1
ATOM 4267 C CA . GLY D 1 144 ? 28.469 41.273 68.393 1.00 8.92 135 GLY D CA 1
ATOM 4268 C C . GLY D 1 144 ? 27.533 41.542 67.226 1.00 13.67 135 GLY D C 1
ATOM 4269 O O . GLY D 1 144 ? 26.803 42.519 67.232 1.00 12.40 135 GLY D O 1
ATOM 4270 N N . TYR D 1 145 ? 27.543 40.650 66.246 1.00 12.03 136 TYR D N 1
ATOM 4271 C CA . TYR D 1 145 ? 26.629 40.785 65.128 1.00 12.55 136 TYR D CA 1
ATOM 4272 C C . TYR D 1 145 ? 26.061 39.474 64.689 1.00 15.79 136 TYR D C 1
ATOM 4273 O O . TYR D 1 145 ? 26.571 38.426 65.015 1.00 14.82 136 TYR D O 1
ATOM 4282 N N . TRP D 1 146 ? 24.920 39.533 64.021 1.00 16.30 137 TRP D N 1
ATOM 4283 C CA . TRP D 1 146 ? 24.235 38.321 63.578 1.00 19.52 137 TRP D CA 1
ATOM 4284 C C . TRP D 1 146 ? 24.433 38.186 62.081 1.00 28.76 137 TRP D C 1
ATOM 4285 O O . TRP D 1 146 ? 24.298 39.158 61.355 1.00 30.21 137 TRP D O 1
ATOM 4296 N N . ALA D 1 147 ? 24.783 36.997 61.622 1.00 30.67 138 ALA D N 1
ATOM 4297 C CA . ALA D 1 147 ? 24.931 36.770 60.180 1.00 33.58 138 ALA D CA 1
ATOM 4298 C C . ALA D 1 147 ? 24.183 35.518 59.768 1.00 36.61 138 ALA D C 1
ATOM 4299 O O . ALA D 1 147 ? 24.187 34.528 60.493 1.00 35.74 138 ALA D O 1
ATOM 4301 N N . GLY E 1 9 ? 17.305 31.927 117.399 1.00 34.68 0 GLY E N 1
ATOM 4302 C CA . GLY E 1 9 ? 16.806 32.570 116.176 1.00 32.41 0 GLY E CA 1
ATOM 4303 C C . GLY E 1 9 ? 17.641 32.178 114.953 1.00 31.50 0 GLY E C 1
ATOM 4304 O O . GLY E 1 9 ? 18.460 31.263 115.008 1.00 29.56 0 GLY E O 1
ATOM 4305 N N . SER E 1 10 ? 17.394 32.851 113.829 1.00 26.05 1 SER E N 1
ATOM 4306 C CA . SER E 1 10 ? 18.165 32.591 112.603 1.00 23.45 1 SER E CA 1
ATOM 4307 C C . SER E 1 10 ? 18.185 33.793 111.691 1.00 20.93 1 SER E C 1
ATOM 4308 O O . SER E 1 10 ? 17.435 34.747 111.869 1.00 21.17 1 SER E O 1
ATOM 4311 N N . PHE E 1 11 ? 19.119 33.777 110.764 1.00 17.48 2 PHE E N 1
ATOM 4312 C CA . PHE E 1 11 ? 19.340 34.917 109.874 1.00 15.54 2 PHE E CA 1
ATOM 4313 C C . PHE E 1 11 ? 18.577 34.770 108.556 1.00 18.55 2 PHE E C 1
ATOM 4314 O O . PHE E 1 11 ? 18.607 33.723 107.929 1.00 19.97 2 PHE E O 1
ATOM 4322 N N . THR E 1 12 ? 17.943 35.852 108.131 1.00 13.37 3 THR E N 1
ATOM 4323 C CA . THR E 1 12 ? 17.291 35.925 106.821 1.00 12.62 3 THR E CA 1
ATOM 4324 C C . THR E 1 12 ? 18.045 36.964 105.978 1.00 14.31 3 THR E C 1
ATOM 4325 O O . THR E 1 12 ? 18.051 38.136 106.287 1.00 13.57 3 THR E O 1
ATOM 4329 N N . PRO E 1 13 ? 18.706 36.513 104.922 1.00 12.72 4 PRO E N 1
ATOM 4330 C CA . PRO E 1 13 ? 19.415 37.452 104.048 1.00 12.02 4 PRO E CA 1
ATOM 4331 C C . PRO E 1 13 ? 18.395 38.386 103.425 1.00 15.21 4 PRO E C 1
ATOM 4332 O O . PRO E 1 13 ? 17.382 37.935 102.862 1.00 14.62 4 PRO E O 1
ATOM 4336 N N . SER E 1 14 ? 18.636 39.693 103.525 1.00 11.70 5 SER E N 1
ATOM 4337 C CA . SER E 1 14 ? 17.730 40.680 102.927 1.00 9.89 5 SER E CA 1
ATOM 4338 C C . SER E 1 14 ? 18.424 42.003 102.932 1.00 14.30 5 SER E C 1
ATOM 4339 O O . SER E 1 14 ? 18.315 42.772 103.886 1.00 12.96 5 SER E O 1
ATOM 4342 N N . GLY E 1 15 ? 19.220 42.245 101.891 1.00 11.87 6 GLY E N 1
ATOM 4343 C CA . GLY E 1 15 ? 20.046 43.441 101.860 1.00 9.63 6 GLY E CA 1
ATOM 4344 C C . GLY E 1 15 ? 21.188 43.258 100.889 1.00 12.52 6 GLY E C 1
ATOM 4345 O O . GLY E 1 15 ? 21.252 42.279 100.149 1.00 11.94 6 GLY E O 1
ATOM 4346 N N . THR E 1 16 ? 22.122 44.191 100.924 1.00 12.16 7 THR E N 1
ATOM 4347 C CA . THR E 1 16 ? 23.248 44.118 100.007 1.00 11.65 7 THR E CA 1
ATOM 4348 C C . THR E 1 16 ? 24.470 43.582 100.748 1.00 13.88 7 THR E C 1
ATOM 4349 O O . THR E 1 16 ? 24.424 43.322 101.953 1.00 12.54 7 THR E O 1
ATOM 4353 N N . THR E 1 17 ? 25.537 43.329 100.012 1.00 13.17 8 THR E N 1
ATOM 4354 C CA . THR E 1 17 ? 26.727 42.693 100.607 1.00 13.75 8 THR E CA 1
ATOM 4355 C C . THR E 1 17 ? 27.885 43.664 100.535 1.00 17.48 8 THR E C 1
ATOM 4356 O O . THR E 1 17 ? 28.101 44.303 99.509 1.00 18.17 8 THR E O 1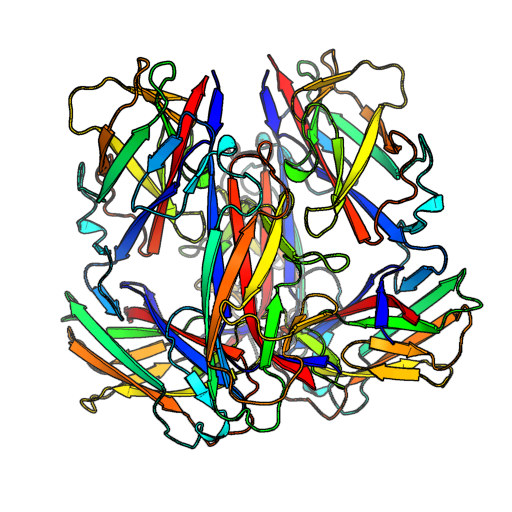
ATOM 4360 N N . GLY E 1 18 ? 28.580 43.839 101.649 1.00 15.72 9 GLY E N 1
ATOM 4361 C CA . GLY E 1 18 ? 29.728 44.753 101.682 1.00 15.75 9 GLY E CA 1
ATOM 4362 C C . GLY E 1 18 ? 30.978 43.918 101.799 1.00 14.35 9 GLY E C 1
ATOM 4363 O O . GLY E 1 18 ? 31.056 43.025 102.641 1.00 15.32 9 GLY E O 1
ATOM 4364 N N . THR E 1 19 ? 31.967 44.216 100.974 1.00 12.01 10 THR E N 1
ATOM 4365 C CA . THR E 1 19 ? 33.233 43.499 101.017 1.00 11.31 10 THR E CA 1
ATOM 4366 C C . THR E 1 19 ? 34.337 44.418 101.520 1.00 14.66 10 THR E C 1
ATOM 4367 O O . THR E 1 19 ? 34.552 45.488 100.954 1.00 17.30 10 THR E O 1
ATOM 4371 N N . THR E 1 20 ? 35.064 43.972 102.536 1.00 10.85 11 THR E N 1
ATOM 4372 C CA . THR E 1 20 ? 36.202 44.731 103.126 1.00 10.41 11 THR E CA 1
ATOM 4373 C C . THR E 1 20 ? 37.487 44.020 102.739 1.00 14.37 11 THR E C 1
ATOM 4374 O O . THR E 1 20 ? 37.601 42.793 102.936 1.00 14.13 11 THR E O 1
ATOM 4378 N N . LYS E 1 21 ? 38.358 44.724 102.003 1.00 10.78 12 LYS E N 1
ATOM 4379 C CA . LYS E 1 21 ? 39.554 44.096 101.452 1.00 11.96 12 LYS E CA 1
ATOM 4380 C C . LYS E 1 21 ? 40.794 44.748 102.039 1.00 15.72 12 LYS E C 1
ATOM 4381 O O . LYS E 1 21 ? 40.812 45.933 102.306 1.00 16.36 12 LYS E O 1
ATOM 4387 N N . LEU E 1 22 ? 41.865 43.984 102.117 1.00 12.47 13 LEU E N 1
ATOM 4388 C CA . LEU E 1 22 ? 43.126 44.517 102.599 1.00 10.50 13 LEU E CA 1
ATOM 4389 C C . LEU E 1 22 ? 44.234 43.702 101.954 1.00 13.71 13 LEU E C 1
ATOM 4390 O O . LEU E 1 22 ? 44.203 42.493 102.007 1.00 12.60 13 LEU E O 1
ATOM 4395 N N . THR E 1 23 ? 45.244 44.374 101.417 1.00 9.06 14 THR E N 1
ATOM 4396 C CA . THR E 1 23 ? 46.427 43.677 100.973 1.00 8.61 14 THR E CA 1
ATOM 4397 C C . THR E 1 23 ? 47.494 43.920 102.038 1.00 11.09 14 THR E C 1
ATOM 4398 O O . THR E 1 23 ? 47.769 45.068 102.426 1.00 12.08 14 THR E O 1
ATOM 4402 N N . VAL E 1 24 ? 48.036 42.815 102.549 1.00 9.63 15 VAL E N 1
ATOM 4403 C CA . VAL E 1 24 ? 49.108 42.844 103.532 1.00 9.13 15 VAL E CA 1
ATOM 4404 C C . VAL E 1 24 ? 50.432 42.644 102.806 1.00 12.08 15 VAL E C 1
ATOM 4405 O O . VAL E 1 24 ? 50.555 41.772 101.930 1.00 9.17 15 VAL E O 1
ATOM 4409 N N . THR E 1 25 ? 51.400 43.507 103.116 1.00 10.11 16 THR E N 1
ATOM 4410 C CA . THR E 1 25 ? 52.715 43.428 102.483 1.00 9.06 16 THR E CA 1
ATOM 4411 C C . THR E 1 25 ? 53.855 43.303 103.517 1.00 13.23 16 THR E C 1
ATOM 4412 O O . THR E 1 25 ? 53.638 43.374 104.738 1.00 12.13 16 THR E O 1
ATOM 4416 N N . GLU E 1 26 ? 55.084 43.196 103.013 1.00 12.17 17 GLU E N 1
ATOM 4417 C CA . GLU E 1 26 ? 56.269 43.326 103.877 1.00 12.74 17 GLU E CA 1
ATOM 4418 C C . GLU E 1 26 ? 56.605 44.819 103.888 1.00 14.98 17 GLU E C 1
ATOM 4419 O O . GLU E 1 26 ? 55.913 45.619 103.271 1.00 13.18 17 GLU E O 1
ATOM 4429 N N . LYS E 1 27 ? 57.674 45.180 104.605 1.00 14.16 18 LYS E N 1
ATOM 4430 C CA . LYS E 1 27 ? 58.138 46.539 104.685 1.00 14.35 18 LYS E CA 1
ATOM 4431 C C . LYS E 1 27 ? 58.470 47.106 103.291 1.00 15.53 18 LYS E C 1
ATOM 4432 O O . LYS E 1 27 ? 58.153 48.249 102.982 1.00 15.03 18 LYS E O 1
ATOM 4438 N N . CYS E 1 28 ? 59.147 46.308 102.472 1.00 13.89 19 CYS E N 1
ATOM 4439 C CA . CYS E 1 28 ? 59.404 46.713 101.078 1.00 13.70 19 CYS E CA 1
ATOM 4440 C C . CYS E 1 28 ? 58.149 46.311 100.344 1.00 16.37 19 CYS E C 1
ATOM 4441 O O . CYS E 1 28 ? 57.835 45.117 100.222 1.00 16.11 19 CYS E O 1
ATOM 4444 N N . GLN E 1 29 ? 57.401 47.332 99.943 1.00 13.59 20 GLN E N 1
ATOM 4445 C CA . GLN E 1 29 ? 56.025 47.235 99.468 1.00 13.63 20 GLN E CA 1
ATOM 4446 C C . GLN E 1 29 ? 55.965 47.841 98.063 1.00 17.79 20 GLN E C 1
ATOM 4447 O O . GLN E 1 29 ? 56.293 49.015 97.888 1.00 18.34 20 GLN E O 1
ATOM 4453 N N . VAL E 1 30 ? 55.478 47.071 97.085 1.00 11.16 21 VAL E N 1
ATOM 4454 C CA . VAL E 1 30 ? 55.436 47.549 95.693 1.00 8.84 21 VAL E CA 1
ATOM 4455 C C . VAL E 1 30 ? 53.989 47.662 95.220 1.00 10.47 21 VAL E C 1
ATOM 4456 O O . VAL E 1 30 ? 53.311 46.683 95.006 1.00 10.97 21 VAL E O 1
ATOM 4460 N N . ARG E 1 31 ? 53.518 48.888 95.138 1.00 9.78 22 ARG E N 1
ATOM 4461 C CA . ARG E 1 31 ? 52.168 49.141 94.716 1.00 9.98 22 ARG E CA 1
ATOM 4462 C C . ARG E 1 31 ? 52.119 49.108 93.184 1.00 13.16 22 ARG E C 1
ATOM 4463 O O . ARG E 1 31 ? 52.945 49.710 92.522 1.00 13.80 22 ARG E O 1
ATOM 4478 N N . VAL E 1 32 ? 51.171 48.355 92.638 1.00 9.35 23 VAL E N 1
ATOM 4479 C CA . VAL E 1 32 ? 51.063 48.188 91.182 1.00 9.00 23 VAL E CA 1
ATOM 4480 C C . VAL E 1 32 ? 49.630 48.512 90.788 1.00 13.64 23 VAL E C 1
ATOM 4481 O O . VAL E 1 32 ? 48.676 47.900 91.305 1.00 14.27 23 VAL E O 1
ATOM 4485 N N . GLY E 1 33 ? 49.479 49.440 89.854 1.00 12.60 24 GLY E N 1
ATOM 4486 C CA . GLY E 1 33 ? 48.148 49.828 89.367 1.00 13.05 24 GLY E CA 1
ATOM 4487 C C . GLY E 1 33 ? 47.455 50.795 90.338 1.00 17.87 24 GLY E C 1
ATOM 4488 O O . GLY E 1 33 ? 48.106 51.472 91.113 1.00 17.27 24 GLY E O 1
ATOM 4489 N N . ASP E 1 34 ? 46.122 50.851 90.284 1.00 18.46 25 ASP E N 1
ATOM 4490 C CA . ASP E 1 34 ? 45.364 51.792 91.123 1.00 19.57 25 ASP E CA 1
ATOM 4491 C C . ASP E 1 34 ? 45.579 51.583 92.610 1.00 22.66 25 ASP E C 1
ATOM 4492 O O . ASP E 1 34 ? 45.839 50.462 93.062 1.00 21.11 25 ASP E O 1
ATOM 4497 N N . LEU E 1 35 ? 45.461 52.664 93.375 1.00 20.47 26 LEU E N 1
ATOM 4498 C CA . LEU E 1 35 ? 45.582 52.595 94.821 1.00 20.26 26 LEU E CA 1
ATOM 4499 C C . LEU E 1 35 ? 44.478 51.710 95.384 1.00 21.51 26 LEU E C 1
ATOM 4500 O O . LEU E 1 35 ? 43.320 51.780 94.934 1.00 21.49 26 LEU E O 1
ATOM 4505 N N . THR E 1 36 ? 44.851 50.871 96.348 1.00 17.78 27 THR E N 1
ATOM 4506 C CA . THR E 1 36 ? 43.927 49.997 97.066 1.00 16.92 27 THR E CA 1
ATOM 4507 C C . THR E 1 36 ? 44.377 49.988 98.524 1.00 20.80 27 THR E C 1
ATOM 4508 O O . THR E 1 36 ? 45.472 50.447 98.837 1.00 23.23 27 THR E O 1
ATOM 4512 N N . VAL E 1 37 ? 43.527 49.507 99.422 1.00 17.87 28 VAL E N 1
ATOM 4513 C CA . VAL E 1 37 ? 43.849 49.492 100.853 1.00 18.36 28 VAL E CA 1
ATOM 4514 C C . VAL E 1 37 ? 44.932 48.445 101.130 1.00 19.90 28 VAL E C 1
ATOM 4515 O O . VAL E 1 37 ? 44.725 47.260 100.888 1.00 17.04 28 VAL E O 1
ATOM 4519 N N . ALA E 1 38 ? 46.106 48.896 101.573 1.00 17.22 29 ALA E N 1
ATOM 4520 C CA . ALA E 1 38 ? 47.222 47.991 101.834 1.00 15.28 29 ALA E CA 1
ATOM 4521 C C . ALA E 1 38 ? 47.862 48.406 103.131 1.00 20.10 29 ALA E C 1
ATOM 4522 O O . ALA E 1 38 ? 47.871 49.609 103.467 1.00 20.15 29 ALA E O 1
ATOM 4524 N N . LYS E 1 39 ? 48.448 47.438 103.837 1.00 13.23 30 LYS E N 1
ATOM 4525 C CA . LYS E 1 39 ? 49.189 47.724 105.067 1.00 13.20 30 LYS E CA 1
ATOM 4526 C C . LYS E 1 39 ? 50.369 46.773 105.089 1.00 14.21 30 LYS E C 1
ATOM 4527 O O . LYS E 1 39 ? 50.248 45.623 104.660 1.00 13.24 30 LYS E O 1
ATOM 4533 N N . THR E 1 40 ? 51.460 47.185 105.723 1.00 12.38 31 THR E N 1
ATOM 4534 C CA . THR E 1 40 ? 52.545 46.239 105.972 1.00 12.11 31 THR E CA 1
ATOM 4535 C C . THR E 1 40 ? 52.106 45.372 107.128 1.00 15.62 31 THR E C 1
ATOM 4536 O O . THR E 1 40 ? 51.254 45.773 107.918 1.00 14.95 31 THR E O 1
ATOM 4540 N N . ARG E 1 41 ? 52.698 44.200 107.276 1.00 14.06 32 ARG E N 1
ATOM 4541 C CA . ARG E 1 41 ? 52.289 43.369 108.421 1.00 14.75 32 ARG E CA 1
ATOM 4542 C C . ARG E 1 41 ? 52.616 44.066 109.763 1.00 18.05 32 ARG E C 1
ATOM 4543 O O . ARG E 1 41 ? 51.855 43.974 110.714 1.00 14.12 32 ARG E O 1
ATOM 4551 N N . GLY E 1 42 ? 53.635 44.910 109.762 1.00 18.17 33 GLY E N 1
ATOM 4552 C CA . GLY E 1 42 ? 54.001 45.657 110.980 1.00 17.46 33 GLY E CA 1
ATOM 4553 C C . GLY E 1 42 ? 52.945 46.680 111.401 1.00 19.35 33 GLY E C 1
ATOM 4554 O O . GLY E 1 42 ? 52.921 47.150 112.575 1.00 17.76 33 GLY E O 1
ATOM 4555 N N . GLN E 1 43 ? 52.083 47.052 110.459 1.00 14.28 34 GLN E N 1
ATOM 4556 C CA . GLN E 1 43 ? 50.971 47.960 110.756 1.00 13.08 34 GLN E CA 1
ATOM 4557 C C . GLN E 1 43 ? 49.734 47.236 111.352 1.00 15.04 34 GLN E C 1
ATOM 4558 O O . GLN E 1 43 ? 48.744 47.883 111.699 1.00 14.23 34 GLN E O 1
ATOM 4564 N N . LEU E 1 44 ? 49.785 45.907 111.447 1.00 10.54 35 LEU E N 1
ATOM 4565 C CA . LEU E 1 44 ? 48.631 45.156 111.951 1.00 11.06 35 LEU E CA 1
ATOM 4566 C C . LEU E 1 44 ? 48.682 45.101 113.485 1.00 14.14 35 LEU E C 1
ATOM 4567 O O . LEU E 1 44 ? 48.714 44.037 114.088 1.00 13.75 35 LEU E O 1
ATOM 4572 N N . THR E 1 45 ? 48.742 46.274 114.093 1.00 11.95 36 THR E N 1
ATOM 4573 C CA . THR E 1 45 ? 48.836 46.349 115.550 1.00 12.79 36 THR E CA 1
ATOM 4574 C C . THR E 1 45 ? 47.429 46.189 116.162 1.00 14.53 36 THR E C 1
ATOM 4575 O O . THR E 1 45 ? 46.427 46.206 115.446 1.00 12.66 36 THR E O 1
ATOM 4579 N N . ASP E 1 46 ? 47.365 45.933 117.468 1.00 13.28 37 ASP E N 1
ATOM 4580 C CA . ASP E 1 46 ? 46.067 45.732 118.121 1.00 13.07 37 ASP E CA 1
ATOM 4581 C C . ASP E 1 46 ? 45.131 46.928 117.917 1.00 13.95 37 ASP E C 1
ATOM 4582 O O . ASP E 1 46 ? 45.530 48.079 118.104 1.00 11.92 37 ASP E O 1
ATOM 4587 N N . ALA E 1 47 ? 43.921 46.640 117.440 1.00 12.49 38 ALA E N 1
ATOM 4588 C CA . ALA E 1 47 ? 42.912 47.670 117.163 1.00 12.28 38 ALA E CA 1
ATOM 4589 C C . ALA E 1 47 ? 43.166 48.520 115.918 1.00 13.37 38 ALA E C 1
ATOM 4590 O O . ALA E 1 47 ? 42.461 49.519 115.690 1.00 12.51 38 ALA E O 1
ATOM 4592 N N . ALA E 1 48 ? 44.188 48.179 115.127 1.00 11.31 39 ALA E N 1
ATOM 4593 C CA . ALA E 1 48 ? 44.433 48.941 113.888 1.00 11.06 39 ALA E CA 1
ATOM 4594 C C . ALA E 1 48 ? 43.161 48.822 113.036 1.00 13.62 39 ALA E C 1
ATOM 4595 O O . ALA E 1 48 ? 42.617 47.722 112.876 1.00 11.01 39 ALA E O 1
ATOM 4597 N N . PRO E 1 49 ? 42.673 49.941 112.499 1.00 11.15 40 PRO E N 1
ATOM 4598 C CA . PRO E 1 49 ? 41.434 49.891 111.719 1.00 8.96 40 PRO E CA 1
ATOM 4599 C C . PRO E 1 49 ? 41.670 49.247 110.360 1.00 13.22 40 PRO E C 1
ATOM 4600 O O . PRO E 1 49 ? 42.642 49.572 109.679 1.00 15.63 40 PRO E O 1
ATOM 4604 N N . ILE E 1 50 ? 40.748 48.401 109.916 1.00 10.12 41 ILE E N 1
ATOM 4605 C CA . ILE E 1 50 ? 40.851 47.846 108.556 1.00 10.08 41 ILE E CA 1
ATOM 4606 C C . ILE E 1 50 ? 39.939 48.702 107.653 1.00 14.12 41 ILE E C 1
ATOM 4607 O O . ILE E 1 50 ? 40.348 49.172 106.579 1.00 14.22 41 ILE E O 1
ATOM 4614 N N . GLY E 1 51 ? 38.749 49.009 108.149 1.00 10.83 42 GLY E N 1
ATOM 4615 C CA . GLY E 1 51 ? 37.930 49.977 107.423 1.00 9.41 42 GLY E CA 1
ATOM 4616 C C . GLY E 1 51 ? 36.544 50.054 108.017 1.00 11.03 42 GLY E C 1
ATOM 4617 O O . GLY E 1 51 ? 36.161 49.240 108.848 1.00 10.60 42 GLY E O 1
ATOM 4618 N N . PRO E 1 52 ? 35.796 51.054 107.586 1.00 8.63 43 PRO E N 1
ATOM 4619 C CA . PRO E 1 52 ? 34.412 51.221 108.018 1.00 9.40 43 PRO E CA 1
ATOM 4620 C C . PRO E 1 52 ? 33.468 50.484 107.050 1.00 12.68 43 PRO E C 1
ATOM 4621 O O . PRO E 1 52 ? 33.808 50.271 105.875 1.00 10.10 43 PRO E O 1
ATOM 4625 N N . VAL E 1 53 ? 32.262 50.167 107.526 1.00 10.11 44 VAL E N 1
ATOM 4626 C CA . VAL E 1 53 ? 31.223 49.566 106.680 1.00 10.30 44 VAL E CA 1
ATOM 4627 C C . VAL E 1 53 ? 29.913 50.305 106.996 1.00 13.62 44 VAL E C 1
ATOM 4628 O O . VAL E 1 53 ? 29.414 50.273 108.139 1.00 13.80 44 VAL E O 1
ATOM 4632 N N . THR E 1 54 ? 29.422 51.059 106.024 1.00 10.27 45 THR E N 1
ATOM 4633 C CA . THR E 1 54 ? 28.195 51.803 106.231 1.00 10.54 45 THR E CA 1
ATOM 4634 C C . THR E 1 54 ? 27.032 50.833 106.186 1.00 13.53 45 THR E C 1
ATOM 4635 O O . THR E 1 54 ? 27.018 49.919 105.363 1.00 14.09 45 THR E O 1
ATOM 4642 N N . VAL E 1 55 ? 26.083 51.006 107.102 1.00 10.69 46 VAL E N 1
ATOM 4643 C CA . VAL E 1 55 ? 24.905 50.136 107.188 1.00 10.52 46 VAL E CA 1
ATOM 4644 C C . VAL E 1 55 ? 23.666 51.007 107.302 1.00 15.47 46 VAL E C 1
ATOM 4645 O O . VAL E 1 55 ? 23.584 51.858 108.180 1.00 15.62 46 VAL E O 1
ATOM 4649 N N . GLN E 1 56 ? 22.706 50.800 106.405 1.00 12.42 47 GLN E N 1
ATOM 4650 C CA . GLN E 1 56 ? 21.422 51.486 106.521 1.00 12.44 47 GLN E CA 1
ATOM 4651 C C . GLN E 1 56 ? 20.268 50.530 106.313 1.00 16.22 47 GLN E C 1
ATOM 4652 O O . GLN E 1 56 ? 20.130 49.933 105.243 1.00 15.04 47 GLN E O 1
ATOM 4658 N N . ALA E 1 57 ? 19.437 50.390 107.333 1.00 13.46 48 ALA E N 1
ATOM 4659 C CA . ALA E 1 57 ? 18.283 49.505 107.257 1.00 12.79 48 ALA E CA 1
ATOM 4660 C C . ALA E 1 57 ? 17.029 50.348 106.992 1.00 19.74 48 ALA E C 1
ATOM 4661 O O . ALA E 1 57 ? 16.969 51.535 107.346 1.00 20.52 48 ALA E O 1
ATOM 4663 N N . LEU E 1 58 ? 16.048 49.740 106.329 1.00 17.43 49 LEU E N 1
ATOM 4664 C CA . LEU E 1 58 ? 14.750 50.387 106.094 1.00 18.93 49 LEU E CA 1
ATOM 4665 C C . LEU E 1 58 ? 13.712 49.302 106.104 1.00 19.13 49 LEU E C 1
ATOM 4666 O O . LEU E 1 58 ? 14.009 48.156 105.776 1.00 16.75 49 LEU E O 1
ATOM 4671 N N . GLY E 1 59 ? 12.530 49.618 106.629 1.00 17.63 50 GLY E N 1
ATOM 4672 C CA . GLY E 1 59 ? 11.464 48.629 106.748 1.00 16.94 50 GLY E CA 1
ATOM 4673 C C . GLY E 1 59 ? 11.666 47.608 107.862 1.00 19.40 50 GLY E C 1
ATOM 4674 O O . GLY E 1 59 ? 11.001 46.544 107.875 1.00 21.19 50 GLY E O 1
ATOM 4675 N N . CYS E 1 60 ? 12.558 47.911 108.812 1.00 17.43 51 CYS E N 1
ATOM 4676 C CA . CYS E 1 60 ? 12.893 46.952 109.879 1.00 16.15 51 CYS E CA 1
ATOM 4677 C C . CYS E 1 60 ? 12.422 47.381 111.261 1.00 21.44 51 CYS E C 1
ATOM 4678 O O . CYS E 1 60 ? 12.999 46.961 112.279 1.00 19.20 51 CYS E O 1
ATOM 4681 N N . ASP E 1 61 ? 11.408 48.240 111.310 1.00 21.14 52 ASP E N 1
ATOM 4682 C CA . ASP E 1 61 ? 10.960 48.763 112.602 1.00 21.37 52 ASP E CA 1
ATOM 4683 C C . ASP E 1 61 ? 10.660 47.634 113.577 1.00 24.51 52 ASP E C 1
ATOM 4684 O O . ASP E 1 61 ? 10.837 47.785 114.803 1.00 25.66 52 ASP E O 1
ATOM 4689 N N . ALA E 1 62 ? 10.306 46.467 113.045 1.00 22.86 53 ALA E N 1
ATOM 4690 C CA . ALA E 1 62 ? 9.980 45.334 113.903 1.00 23.53 53 ALA E CA 1
ATOM 4691 C C . ALA E 1 62 ? 10.926 44.126 113.828 1.00 26.73 53 ALA E C 1
ATOM 4692 O O . ALA E 1 62 ? 10.602 43.050 114.330 1.00 27.19 53 ALA E O 1
ATOM 4694 N N . ARG E 1 63 ? 12.102 44.306 113.225 1.00 22.03 54 ARG E N 1
ATOM 4695 C CA . ARG E 1 63 ? 13.109 43.238 113.186 1.00 20.15 54 ARG E CA 1
ATOM 4696 C C . ARG E 1 63 ? 14.443 43.730 113.736 1.00 18.51 54 ARG E C 1
ATOM 4697 O O . ARG E 1 63 ? 14.718 44.941 113.768 1.00 19.36 54 ARG E O 1
ATOM 4705 N N . GLN E 1 64 ? 15.291 42.769 114.058 1.00 16.21 55 GLN E N 1
ATOM 4706 C CA . GLN E 1 64 ? 16.653 43.050 114.502 1.00 14.76 55 GLN E CA 1
ATOM 4707 C C . GLN E 1 64 ? 17.582 42.997 113.286 1.00 16.97 55 GLN E C 1
ATOM 4708 O O . GLN E 1 64 ? 17.804 41.920 112.707 1.00 17.51 55 GLN E O 1
ATOM 4714 N N . VAL E 1 65 ? 18.156 44.150 112.968 1.00 14.64 56 VAL E N 1
ATOM 4715 C CA . VAL E 1 65 ? 19.114 44.301 111.850 1.00 13.60 56 VAL E CA 1
ATOM 4716 C C . VAL E 1 65 ? 20.302 43.352 112.080 1.00 15.42 56 VAL E C 1
ATOM 4717 O O . VAL E 1 65 ? 20.777 43.200 113.219 1.00 13.17 56 VAL E O 1
ATOM 4721 N N . ALA E 1 66 ? 20.774 42.674 111.022 1.00 12.06 57 ALA E N 1
ATOM 4722 C CA . ALA E 1 66 ? 21.878 41.749 111.188 1.00 10.60 57 ALA E CA 1
ATOM 4723 C C . ALA E 1 66 ? 22.857 41.755 109.996 1.00 14.42 57 ALA E C 1
ATOM 4724 O O . ALA E 1 66 ? 22.472 42.058 108.874 1.00 14.02 57 ALA E O 1
ATOM 4726 N N . LEU E 1 67 ? 24.104 41.357 110.258 1.00 11.13 58 LEU E N 1
ATOM 4727 C CA . LEU E 1 67 ? 25.115 41.182 109.217 1.00 11.33 58 LEU E CA 1
ATOM 4728 C C . LEU E 1 67 ? 25.624 39.764 109.334 1.00 16.11 58 LEU E C 1
ATOM 4729 O O . LEU E 1 67 ? 26.068 39.348 110.412 1.00 15.99 58 LEU E O 1
ATOM 4737 N N . LYS E 1 68 ? 25.664 39.052 108.214 1.00 10.95 59 LYS E N 1
ATOM 4738 C CA . LYS E 1 68 ? 26.172 37.692 108.227 1.00 10.70 59 LYS E CA 1
ATOM 4739 C C . LYS E 1 68 ? 27.472 37.595 107.455 1.00 13.16 59 LYS E C 1
ATOM 4740 O O . LYS E 1 68 ? 27.544 37.995 106.296 1.00 13.27 59 LYS E O 1
ATOM 4746 N N . ALA E 1 69 ? 28.506 37.095 108.111 1.00 11.82 60 ALA E N 1
ATOM 4747 C CA . ALA E 1 69 ? 29.790 36.941 107.432 1.00 12.27 60 ALA E CA 1
ATOM 4748 C C . ALA E 1 69 ? 29.747 35.724 106.511 1.00 16.96 60 ALA E C 1
ATOM 4749 O O . ALA E 1 69 ? 29.055 34.741 106.793 1.00 14.61 60 ALA E O 1
ATOM 4751 N N . ASP E 1 70 ? 30.523 35.760 105.431 1.00 13.10 61 ASP E N 1
ATOM 4752 C CA . ASP E 1 70 ? 30.619 34.584 104.572 1.00 13.43 61 ASP E CA 1
ATOM 4753 C C . ASP E 1 70 ? 31.106 33.404 105.438 1.00 16.53 61 ASP E C 1
ATOM 4754 O O . ASP E 1 70 ? 31.800 33.576 106.423 1.00 16.33 61 ASP E O 1
ATOM 4759 N N . THR E 1 71 ? 30.807 32.188 105.016 1.00 16.79 62 THR E N 1
ATOM 4760 C CA . THR E 1 71 ? 31.229 31.001 105.776 1.00 16.83 62 THR E CA 1
ATOM 4761 C C . THR E 1 71 ? 32.735 30.941 106.011 1.00 16.60 62 THR E C 1
ATOM 4762 O O . THR E 1 71 ? 33.188 30.509 107.067 1.00 17.08 62 THR E O 1
ATOM 4769 N N . ASP E 1 72 ? 33.509 31.464 105.064 1.00 15.40 63 ASP E N 1
ATOM 4770 C CA . ASP E 1 72 ? 34.969 31.438 105.196 1.00 15.28 63 ASP E CA 1
ATOM 4771 C C . ASP E 1 72 ? 35.546 32.543 106.094 1.00 18.50 63 ASP E C 1
ATOM 4772 O O . ASP E 1 72 ? 36.768 32.576 106.336 1.00 16.14 63 ASP E O 1
ATOM 4777 N N . ASN E 1 73 ? 34.656 33.385 106.658 1.00 14.55 64 ASN E N 1
ATOM 4778 C CA . ASN E 1 73 ? 35.067 34.507 107.529 1.00 13.20 64 ASN E CA 1
ATOM 4779 C C . ASN E 1 73 ? 34.741 34.363 109.014 1.00 16.67 64 ASN E C 1
ATOM 4780 O O . ASN E 1 73 ? 34.974 35.282 109.772 1.00 14.02 64 ASN E O 1
ATOM 4785 N N . PHE E 1 74 ? 34.235 33.208 109.451 1.00 15.07 65 PHE E N 1
ATOM 4786 C CA . PHE E 1 74 ? 33.961 33.079 110.879 1.00 14.62 65 PHE E CA 1
ATOM 4787 C C . PHE E 1 74 ? 34.193 31.675 111.419 1.00 22.59 65 PHE E C 1
ATOM 4788 O O . PHE E 1 74 ? 34.101 30.694 110.667 1.00 18.85 65 PHE E O 1
ATOM 4803 N N . GLU E 1 75 ? 34.512 31.623 112.716 1.00 26.61 66 GLU E N 1
ATOM 4804 C CA . GLU E 1 75 ? 34.749 30.391 113.463 1.00 30.66 66 GLU E CA 1
ATOM 4805 C C . GLU E 1 75 ? 34.652 30.672 114.971 1.00 43.21 66 GLU E C 1
ATOM 4806 O O . GLU E 1 75 ? 35.209 31.654 115.463 1.00 45.08 66 GLU E O 1
ATOM 4812 N N . GLN E 1 76 ? 34.014 29.769 115.706 1.00 43.24 67 GLN E N 1
ATOM 4813 C CA . GLN E 1 76 ? 34.062 29.796 117.163 1.00 43.28 67 GLN E CA 1
ATOM 4814 C C . GLN E 1 76 ? 33.714 31.166 117.804 1.00 44.68 67 GLN E C 1
ATOM 4815 O O . GLN E 1 76 ? 34.208 31.514 118.887 1.00 45.06 67 GLN E O 1
ATOM 4821 N N . GLY E 1 77 ? 32.777 31.885 117.196 1.00 37.42 68 GLY E N 1
ATOM 4822 C CA . GLY E 1 77 ? 32.404 33.192 117.721 1.00 35.83 68 GLY E CA 1
ATOM 4823 C C . GLY E 1 77 ? 33.468 34.221 117.337 1.00 33.57 68 GLY E C 1
ATOM 4824 O O . GLY E 1 77 ? 33.390 35.398 117.720 1.00 32.74 68 GLY E O 1
ATOM 4825 N N . LYS E 1 78 ? 34.411 33.793 116.511 1.00 25.99 69 LYS E N 1
ATOM 4826 C CA . LYS E 1 78 ? 35.449 34.700 115.997 1.00 23.83 69 LYS E CA 1
ATOM 4827 C C . LYS E 1 78 ? 35.196 35.109 114.550 1.00 22.06 69 LYS E C 1
ATOM 4828 O O . LYS E 1 78 ? 34.844 34.278 113.728 1.00 22.08 69 LYS E O 1
ATOM 4834 N N . PHE E 1 79 ? 35.483 36.368 114.226 1.00 14.68 70 PHE E N 1
ATOM 4835 C CA . PHE E 1 79 ? 35.459 36.809 112.835 1.00 12.08 70 PHE E CA 1
ATOM 4836 C C . PHE E 1 79 ? 36.894 37.063 112.359 1.00 12.15 70 PHE E C 1
ATOM 4837 O O . PHE E 1 79 ? 37.750 37.477 113.131 1.00 12.91 70 PHE E O 1
ATOM 4845 N N . PHE E 1 80 ? 37.106 36.927 111.069 1.00 9.85 71 PHE E N 1
ATOM 4846 C CA . PHE E 1 80 ? 38.427 37.201 110.498 1.00 9.92 71 PHE E CA 1
ATOM 4847 C C . PHE E 1 80 ? 38.357 37.400 108.993 1.00 12.82 71 PHE E C 1
ATOM 4848 O O . PHE E 1 80 ? 37.532 36.768 108.306 1.00 11.17 71 PHE E O 1
ATOM 4856 N N . LEU E 1 81 ? 39.185 38.313 108.473 1.00 10.79 72 LEU E N 1
ATOM 4857 C CA . LEU E 1 81 ? 39.390 38.397 107.031 1.00 9.70 72 LEU E CA 1
ATOM 4858 C C . LEU E 1 81 ? 40.169 37.108 106.707 1.00 12.93 72 LEU E C 1
ATOM 4859 O O . LEU E 1 81 ? 40.901 36.573 107.556 1.00 13.19 72 LEU E O 1
ATOM 4864 N N . ILE E 1 82 ? 39.977 36.606 105.500 1.00 10.09 73 ILE E N 1
ATOM 4865 C CA . ILE E 1 82 ? 40.650 35.391 105.063 1.00 9.48 73 ILE E CA 1
ATOM 4866 C C . ILE E 1 82 ? 41.445 35.681 103.786 1.00 11.78 73 ILE E C 1
ATOM 4867 O O . ILE E 1 82 ? 41.041 36.507 102.946 1.00 10.79 73 ILE E O 1
ATOM 4872 N N . SER E 1 83 ? 42.590 35.022 103.641 1.00 10.04 74 SER E N 1
ATOM 4873 C CA . SER E 1 83 ? 43.423 35.189 102.444 1.00 9.38 74 SER E CA 1
ATOM 4874 C C . SER E 1 83 ? 42.771 34.535 101.216 1.00 12.95 74 SER E C 1
ATOM 4875 O O . SER E 1 83 ? 41.846 33.738 101.332 1.00 13.76 74 SER E O 1
ATOM 4878 N N . ASP E 1 84 ? 43.260 34.884 100.040 1.00 10.46 75 ASP E N 1
ATOM 4879 C CA . ASP E 1 84 ? 42.669 34.391 98.793 1.00 11.46 75 ASP E CA 1
ATOM 4880 C C . ASP E 1 84 ? 42.627 32.847 98.753 1.00 15.55 75 ASP E C 1
ATOM 4881 O O . ASP E 1 84 ? 41.720 32.272 98.157 1.00 16.26 75 ASP E O 1
ATOM 4886 N N . ASN E 1 85 ? 43.660 32.211 99.299 1.00 15.10 76 ASN E N 1
ATOM 4887 C CA . ASN E 1 85 ? 43.739 30.757 99.286 1.00 17.06 76 ASN E CA 1
ATOM 4888 C C . ASN E 1 85 ? 42.967 30.072 100.403 1.00 18.76 76 ASN E C 1
ATOM 4889 O O . ASN E 1 85 ? 42.920 28.849 100.466 1.00 18.69 76 ASN E O 1
ATOM 4894 N N . ASN E 1 86 ? 42.297 30.862 101.233 1.00 15.20 77 ASN E N 1
ATOM 4895 C CA . ASN E 1 86 ? 41.437 30.333 102.282 1.00 15.90 77 ASN E CA 1
ATOM 4896 C C . ASN E 1 86 ? 42.167 29.743 103.485 1.00 19.23 77 ASN E C 1
ATOM 4897 O O . ASN E 1 86 ? 41.540 29.086 104.308 1.00 20.31 77 ASN E O 1
ATOM 4902 N N . ARG E 1 87 ? 43.470 30.027 103.644 1.00 16.08 78 ARG E N 1
ATOM 4903 C CA . ARG E 1 87 ? 44.229 29.468 104.753 1.00 16.28 78 ARG E CA 1
ATOM 4904 C C . ARG E 1 87 ? 44.559 30.408 105.885 1.00 19.36 78 ARG E C 1
ATOM 4905 O O . ARG E 1 87 ? 44.658 29.988 107.031 1.00 18.93 78 ARG E O 1
ATOM 4913 N N . ASP E 1 88 ? 44.953 31.627 105.539 1.00 13.24 79 ASP E N 1
ATOM 4914 C CA . ASP E 1 88 ? 45.493 32.560 106.537 1.00 11.26 79 ASP E CA 1
ATOM 4915 C C . ASP E 1 88 ? 44.434 33.529 107.011 1.00 14.53 79 ASP E C 1
ATOM 4916 O O . ASP E 1 88 ? 43.723 34.096 106.196 1.00 15.24 79 ASP E O 1
ATOM 4921 N N . LYS E 1 89 ? 44.311 33.655 108.329 1.00 12.93 80 LYS E N 1
ATOM 4922 C CA . LYS E 1 89 ? 43.265 34.461 108.964 1.00 13.86 80 LYS E CA 1
ATOM 4923 C C . LYS E 1 89 ? 43.849 35.715 109.576 1.00 17.73 80 LYS E C 1
ATOM 4924 O O . LYS E 1 89 ? 44.912 35.682 110.211 1.00 17.06 80 LYS E O 1
ATOM 4930 N N . LEU E 1 90 ? 43.070 36.783 109.514 1.00 11.00 81 LEU E N 1
ATOM 4931 C CA . LEU E 1 90 ? 43.415 38.025 110.192 1.00 9.43 81 LEU E CA 1
ATOM 4932 C C . LEU E 1 90 ? 42.219 38.314 111.067 1.00 12.10 81 LEU E C 1
ATOM 4933 O O . LEU E 1 90 ? 41.174 38.731 110.567 1.00 10.16 81 LEU E O 1
ATOM 4938 N N . TYR E 1 91 ? 42.341 38.001 112.363 1.00 11.85 82 TYR E N 1
ATOM 4939 C CA . TYR E 1 91 ? 41.234 38.148 113.290 1.00 11.88 82 TYR E CA 1
ATOM 4940 C C . TYR E 1 91 ? 40.846 39.599 113.496 1.00 12.52 82 TYR E C 1
ATOM 4941 O O . TYR E 1 91 ? 41.694 40.447 113.695 1.00 10.10 82 TYR E O 1
ATOM 4950 N N . VAL E 1 92 ? 39.540 39.867 113.499 1.00 10.95 83 VAL E N 1
ATOM 4951 C CA . VAL E 1 92 ? 39.036 41.230 113.687 1.00 10.48 83 VAL E CA 1
ATOM 4952 C C . VAL E 1 92 ? 37.895 41.319 114.704 1.00 14.92 83 VAL E C 1
ATOM 4953 O O . VAL E 1 92 ? 37.140 40.348 114.926 1.00 13.10 83 VAL E O 1
ATOM 4957 N N . ASN E 1 93 ? 37.746 42.517 115.258 1.00 11.69 84 ASN E N 1
ATOM 4958 C CA . ASN E 1 93 ? 36.578 42.873 116.052 1.00 12.44 84 ASN E CA 1
ATOM 4959 C C . ASN E 1 93 ? 35.705 43.701 115.141 1.00 15.34 84 ASN E C 1
ATOM 4960 O O . ASN E 1 93 ? 36.214 44.447 114.286 1.00 13.84 84 ASN E O 1
ATOM 4965 N N . ILE E 1 94 ? 34.398 43.515 115.263 1.00 11.83 85 ILE E N 1
ATOM 4966 C CA . ILE E 1 94 ? 33.428 44.278 114.460 1.00 11.57 85 ILE E CA 1
ATOM 4967 C C . ILE E 1 94 ? 32.641 45.085 115.493 1.00 14.68 85 ILE E C 1
ATOM 4968 O O . ILE E 1 94 ? 32.180 44.511 116.469 1.00 11.25 85 ILE E O 1
ATOM 4973 N N . ARG E 1 95 ? 32.563 46.416 115.337 1.00 10.15 86 ARG E N 1
ATOM 4974 C CA . ARG E 1 95 ? 31.942 47.263 116.389 1.00 9.85 86 ARG E CA 1
ATOM 4975 C C . ARG E 1 95 ? 31.223 48.466 115.803 1.00 12.30 86 ARG E C 1
ATOM 4976 O O . ARG E 1 95 ? 31.826 49.211 115.034 1.00 11.13 86 ARG E O 1
ATOM 4984 N N . PRO E 1 96 ? 29.942 48.669 116.162 1.00 10.92 87 PRO E N 1
ATOM 4985 C CA . PRO E 1 96 ? 29.239 49.868 115.716 1.00 11.09 87 PRO E CA 1
ATOM 4986 C C . PRO E 1 96 ? 29.864 51.088 116.367 1.00 14.24 87 PRO E C 1
ATOM 4987 O O . PRO E 1 96 ? 30.413 51.000 117.471 1.00 15.22 87 PRO E O 1
ATOM 4991 N N . THR E 1 97 ? 29.808 52.218 115.670 1.00 12.88 88 THR E N 1
ATOM 4992 C CA . THR E 1 97 ? 30.427 53.456 116.170 1.00 13.81 88 THR E CA 1
ATOM 4993 C C . THR E 1 97 ? 29.570 54.188 117.181 1.00 17.34 88 THR E C 1
ATOM 4994 O O . THR E 1 97 ? 30.032 55.089 117.868 1.00 16.41 88 THR E O 1
ATOM 4998 N N . ASP E 1 98 ? 28.313 53.780 117.288 1.00 14.72 89 ASP E N 1
ATOM 4999 C CA . ASP E 1 98 ? 27.414 54.410 118.227 1.00 14.21 89 ASP E CA 1
ATOM 5000 C C . ASP E 1 98 ? 27.357 53.605 119.517 1.00 20.97 89 ASP E C 1
ATOM 5001 O O . ASP E 1 98 ? 26.597 53.912 120.419 1.00 21.21 89 ASP E O 1
ATOM 5006 N N . ASN E 1 99 ? 28.236 52.612 119.596 1.00 22.48 90 ASN E N 1
ATOM 5007 C CA . ASN E 1 99 ? 28.338 51.706 120.744 1.00 25.26 90 ASN E CA 1
ATOM 5008 C C . ASN E 1 99 ? 27.021 51.081 121.198 1.00 29.51 90 ASN E C 1
ATOM 5009 O O . ASN E 1 99 ? 26.858 50.731 122.375 1.00 28.60 90 ASN E O 1
ATOM 5014 N N . SER E 1 100 ? 26.119 50.860 120.237 1.00 24.27 91 SER E N 1
ATOM 5015 C CA . SER E 1 100 ? 24.861 50.139 120.507 1.00 22.17 91 SER E CA 1
ATOM 5016 C C . SER E 1 100 ? 25.170 48.690 120.802 1.00 22.81 91 SER E C 1
ATOM 5017 O O . SER E 1 100 ? 26.279 48.217 120.545 1.00 21.93 91 SER E O 1
ATOM 5020 N N . ALA E 1 101 ? 24.221 47.989 121.414 1.00 20.58 92 ALA E N 1
ATOM 5021 C CA . ALA E 1 101 ? 24.453 46.608 121.795 1.00 18.79 92 ALA E CA 1
ATOM 5022 C C . ALA E 1 101 ? 24.112 45.611 120.670 1.00 20.72 92 ALA E C 1
ATOM 5023 O O . ALA E 1 101 ? 23.008 45.636 120.104 1.00 18.58 92 ALA E O 1
ATOM 5025 N N . TRP E 1 102 ? 25.058 44.722 120.392 1.00 16.69 93 TRP E N 1
ATOM 5026 C CA . TRP E 1 102 ? 24.922 43.693 119.355 1.00 16.45 93 TRP E CA 1
ATOM 5027 C C . TRP E 1 102 ? 25.367 42.356 119.907 1.00 19.89 93 TRP E C 1
ATOM 5028 O O . TRP E 1 102 ? 26.107 42.294 120.909 1.00 20.90 93 TRP E O 1
ATOM 5039 N N . THR E 1 103 ? 24.943 41.282 119.249 1.00 15.07 94 THR E N 1
ATOM 5040 C CA . THR E 1 103 ? 25.304 39.949 119.669 1.00 15.38 94 THR E CA 1
ATOM 5041 C C . THR E 1 103 ? 25.942 39.196 118.513 1.00 19.85 94 THR E C 1
ATOM 5042 O O . THR E 1 103 ? 25.589 39.411 117.366 1.00 17.21 94 THR E O 1
ATOM 5046 N N . THR E 1 104 ? 26.872 38.306 118.828 1.00 18.73 95 THR E N 1
ATOM 5047 C CA . THR E 1 104 ? 27.454 37.447 117.810 1.00 19.07 95 THR E CA 1
ATOM 5048 C C . THR E 1 104 ? 26.914 36.037 117.986 1.00 24.18 95 THR E C 1
ATOM 5049 O O . THR E 1 104 ? 26.896 35.490 119.096 1.00 24.10 95 THR E O 1
ATOM 5053 N N . ASP E 1 105 ? 26.484 35.441 116.885 1.00 20.87 96 ASP E N 1
ATOM 5054 C CA . ASP E 1 105 ? 25.985 34.087 116.924 1.00 20.88 96 ASP E CA 1
ATOM 5055 C C . ASP E 1 105 ? 26.333 33.350 115.641 1.00 24.08 96 ASP E C 1
ATOM 5056 O O . ASP E 1 105 ? 25.643 33.477 114.620 1.00 20.56 96 ASP E O 1
ATOM 5061 N N . ASN E 1 106 ? 27.444 32.620 115.694 1.00 23.49 97 ASN E N 1
ATOM 5062 C CA . ASN E 1 106 ? 27.819 31.707 114.634 1.00 23.95 97 ASN E CA 1
ATOM 5063 C C . ASN E 1 106 ? 27.846 32.390 113.262 1.00 25.52 97 ASN E C 1
ATOM 5064 O O . ASN E 1 106 ? 27.162 31.966 112.323 1.00 24.44 97 ASN E O 1
ATOM 5069 N N . GLY E 1 107 ? 28.638 33.454 113.149 1.00 20.99 98 GLY E N 1
ATOM 5070 C CA . GLY E 1 107 ? 28.795 34.149 111.869 1.00 17.94 98 GLY E CA 1
ATOM 5071 C C . GLY E 1 107 ? 27.841 35.310 111.670 1.00 19.21 98 GLY E C 1
ATOM 5072 O O . GLY E 1 107 ? 27.996 36.097 110.726 1.00 18.42 98 GLY E O 1
ATOM 5073 N N . VAL E 1 108 ? 26.846 35.419 112.544 1.00 15.51 99 VAL E N 1
ATOM 5074 C CA . VAL E 1 108 ? 25.908 36.534 112.474 1.00 13.65 99 VAL E CA 1
ATOM 5075 C C . VAL E 1 108 ? 26.186 37.530 113.570 1.00 15.45 99 VAL E C 1
ATOM 5076 O O . VAL E 1 108 ? 26.376 37.162 114.720 1.00 15.70 99 VAL E O 1
ATOM 5080 N N . PHE E 1 109 ? 26.256 38.795 113.185 1.00 11.10 100 PHE E N 1
ATOM 5081 C CA . PHE E 1 109 ? 26.447 39.903 114.114 1.00 10.60 100 PHE E CA 1
ATOM 5082 C C . PHE E 1 109 ? 25.133 40.711 114.043 1.00 15.35 100 PHE E C 1
ATOM 5083 O O . PHE E 1 109 ? 24.848 41.373 113.051 1.00 13.93 100 PHE E O 1
ATOM 5091 N N . TYR E 1 110 ? 24.260 40.498 115.026 1.00 16.01 101 TYR E N 1
ATOM 5092 C CA . TYR E 1 110 ? 22.934 41.123 115.016 1.00 16.07 101 TYR E CA 1
ATOM 5093 C C . TYR E 1 110 ? 22.688 42.088 116.161 1.00 18.62 101 TYR E C 1
ATOM 5094 O O . TYR E 1 110 ? 23.258 41.939 117.243 1.00 18.06 101 TYR E O 1
ATOM 5103 N N . LYS E 1 111 ? 21.893 43.114 115.874 1.00 15.30 102 LYS E N 1
ATOM 5104 C CA . LYS E 1 111 ? 21.546 44.163 116.829 1.00 15.94 102 LYS E CA 1
ATOM 5105 C C . LYS E 1 111 ? 20.548 43.656 117.883 1.00 22.03 102 LYS E C 1
ATOM 5106 O O . LYS E 1 111 ? 19.615 42.937 117.558 1.00 21.07 102 LYS E O 1
ATOM 5112 N N . ASN E 1 112 ? 20.838 43.927 119.155 1.00 19.03 103 ASN E N 1
ATOM 5113 C CA . ASN E 1 112 ? 20.043 43.373 120.263 1.00 17.84 103 ASN E CA 1
ATOM 5114 C C . ASN E 1 112 ? 18.607 43.886 120.221 1.00 21.44 103 ASN E C 1
ATOM 5115 O O . ASN E 1 112 ? 17.704 43.251 120.763 1.00 21.35 103 ASN E O 1
ATOM 5120 N N . ASP E 1 113 ? 18.440 45.113 119.730 1.00 18.54 104 ASP E N 1
ATOM 5121 C CA . ASP E 1 113 ? 17.134 45.757 119.641 1.00 18.18 104 ASP E CA 1
ATOM 5122 C C . ASP E 1 113 ? 16.559 45.655 118.233 1.00 26.48 104 ASP E C 1
ATOM 5123 O O . ASP E 1 113 ? 17.299 45.466 117.251 1.00 26.09 104 ASP E O 1
ATOM 5128 N N . VAL E 1 114 ? 15.242 45.828 118.126 1.00 23.84 105 VAL E N 1
ATOM 5129 C CA . VAL E 1 114 ? 14.577 45.907 116.820 1.00 22.49 105 VAL E CA 1
ATOM 5130 C C . VAL E 1 114 ? 14.720 47.330 116.300 1.00 24.16 105 VAL E C 1
ATOM 5131 O O . VAL E 1 114 ? 15.032 48.248 117.058 1.00 22.85 105 VAL E O 1
ATOM 5135 N N . GLY E 1 115 ? 14.453 47.534 115.014 1.00 21.07 106 GLY E N 1
ATOM 5136 C CA . GLY E 1 115 ? 14.439 48.881 114.462 1.00 20.42 106 GLY E CA 1
ATOM 5137 C C . GLY E 1 115 ? 15.314 49.020 113.220 1.00 22.33 106 GLY E C 1
ATOM 5138 O O . GLY E 1 115 ? 16.233 48.219 113.000 1.00 19.23 106 GLY E O 1
ATOM 5139 N N . SER E 1 116 ? 14.982 50.014 112.408 1.00 17.91 107 SER E N 1
ATOM 5140 C CA . SER E 1 116 ? 15.702 50.325 111.167 1.00 17.65 107 SER E CA 1
ATOM 5141 C C . SER E 1 116 ? 16.948 51.156 111.453 1.00 21.33 107 SER E C 1
ATOM 5142 O O . SER E 1 116 ? 17.009 52.361 111.172 1.00 21.04 107 SER E O 1
ATOM 5145 N N . TRP E 1 117 ? 17.956 50.497 111.976 1.00 16.67 108 TRP E N 1
ATOM 5146 C CA . TRP E 1 117 ? 19.200 51.172 112.316 1.00 16.38 108 TRP E CA 1
ATOM 5147 C C . TRP E 1 117 ? 19.989 51.732 111.111 1.00 17.64 108 TRP E C 1
ATOM 5148 O O . TRP E 1 117 ? 20.057 51.134 110.031 1.00 15.60 108 TRP E O 1
ATOM 5159 N N . GLY E 1 118 ? 20.566 52.903 111.311 1.00 16.40 109 GLY E N 1
ATOM 5160 C CA . GLY E 1 118 ? 21.487 53.493 110.353 1.00 16.31 109 GLY E CA 1
ATOM 5161 C C . GLY E 1 118 ? 22.783 53.707 111.138 1.00 16.60 109 GLY E C 1
ATOM 5162 O O . GLY E 1 118 ? 22.773 54.260 112.244 1.00 14.22 109 GLY E O 1
ATOM 5163 N N . GLY E 1 119 ? 23.889 53.205 110.626 1.00 13.73 110 GLY E N 1
ATOM 5164 C CA . GLY E 1 119 ? 25.126 53.375 111.370 1.00 13.69 110 GLY E CA 1
ATOM 5165 C C . GLY E 1 119 ? 26.388 53.068 110.591 1.00 15.99 110 GLY E C 1
ATOM 5166 O O . GLY E 1 119 ? 26.376 52.936 109.375 1.00 13.68 110 GLY E O 1
ATOM 5167 N N . ILE E 1 120 ? 27.483 52.971 111.328 1.00 12.09 111 ILE E N 1
ATOM 5168 C CA . ILE E 1 120 ? 28.783 52.659 110.759 1.00 11.18 111 ILE E CA 1
ATOM 5169 C C . ILE E 1 120 ? 29.366 51.537 111.614 1.00 14.85 111 ILE E C 1
ATOM 5170 O O . ILE E 1 120 ? 29.373 51.618 112.835 1.00 15.07 111 ILE E O 1
ATOM 5175 N N . ILE E 1 121 ? 29.803 50.476 110.960 1.00 11.49 112 ILE E N 1
ATOM 5176 C CA . ILE E 1 121 ? 30.441 49.364 111.637 1.00 10.98 112 ILE E CA 1
ATOM 5177 C C . ILE E 1 121 ? 31.941 49.460 111.311 1.00 13.29 112 ILE E C 1
ATOM 5178 O O . ILE E 1 121 ? 32.332 49.517 110.150 1.00 15.45 112 ILE E O 1
ATOM 5183 N N . GLY E 1 122 ? 32.770 49.543 112.332 1.00 9.36 113 GLY E N 1
ATOM 5184 C CA . GLY E 1 122 ? 34.221 49.548 112.111 1.00 8.18 113 GLY E CA 1
ATOM 5185 C C . GLY E 1 122 ? 34.742 48.106 112.220 1.00 12.30 113 GLY E C 1
ATOM 5186 O O . GLY E 1 122 ? 34.260 47.322 113.036 1.00 12.32 113 GLY E O 1
ATOM 5187 N N . ILE E 1 123 ? 35.732 47.783 111.402 1.00 8.14 114 ILE E N 1
ATOM 5188 C CA . ILE E 1 123 ? 36.409 46.467 111.441 1.00 8.05 114 ILE E CA 1
ATOM 5189 C C . ILE E 1 123 ? 37.840 46.766 111.895 1.00 10.90 114 ILE E C 1
ATOM 5190 O O . ILE E 1 123 ? 38.537 47.576 111.274 1.00 11.10 114 ILE E O 1
ATOM 5195 N N . TYR E 1 124 ? 38.265 46.149 112.990 1.00 9.16 115 TYR E N 1
ATOM 5196 C CA . TYR E 1 124 ? 39.588 46.445 113.582 1.00 8.16 115 TYR E CA 1
ATOM 5197 C C . TYR E 1 124 ? 40.367 45.165 113.853 1.00 11.90 115 TYR E C 1
ATOM 5198 O O . TYR E 1 124 ? 39.792 44.155 114.251 1.00 12.56 115 TYR E O 1
ATOM 5207 N N . VAL E 1 125 ? 41.681 45.249 113.751 1.00 10.23 116 VAL E N 1
ATOM 5208 C CA . VAL E 1 125 ? 42.519 44.101 114.060 1.00 9.53 116 VAL E CA 1
ATOM 5209 C C . VAL E 1 125 ? 42.289 43.680 115.537 1.00 13.79 116 VAL E C 1
ATOM 5210 O O . VAL E 1 125 ? 42.300 44.517 116.434 1.00 13.16 116 VAL E O 1
ATOM 5214 N N . ASP E 1 126 ? 42.053 42.390 115.781 1.00 11.94 117 ASP E N 1
ATOM 5215 C CA . ASP E 1 126 ? 41.845 41.927 117.158 1.00 12.53 117 ASP E CA 1
ATOM 5216 C C . ASP E 1 126 ? 43.111 41.222 117.703 1.00 15.37 117 ASP E C 1
ATOM 5217 O O . ASP E 1 126 ? 43.335 40.047 117.412 1.00 14.48 117 ASP E O 1
ATOM 5222 N N . GLY E 1 127 ? 43.943 41.970 118.429 1.00 15.03 118 GLY E N 1
ATOM 5223 C CA . GLY E 1 127 ? 45.213 41.451 118.970 1.00 14.65 118 GLY E CA 1
ATOM 5224 C C . GLY E 1 127 ? 46.295 41.681 117.913 1.00 17.27 118 GLY E C 1
ATOM 5225 O O . GLY E 1 127 ? 46.036 41.532 116.727 1.00 15.78 118 GLY E O 1
ATOM 5226 N N . GLN E 1 128 ? 47.486 42.099 118.329 1.00 13.68 119 GLN E N 1
ATOM 5227 C CA . GLN E 1 128 ? 48.534 42.391 117.349 1.00 12.37 119 GLN E CA 1
ATOM 5228 C C . GLN E 1 128 ? 48.824 41.155 116.477 1.00 14.05 119 GLN E C 1
ATOM 5229 O O . GLN E 1 128 ? 48.908 40.031 116.981 1.00 13.36 119 GLN E O 1
ATOM 5235 N N . GLN E 1 129 ? 48.819 41.349 115.161 1.00 11.71 120 GLN E N 1
ATOM 5236 C CA . GLN E 1 129 ? 49.048 40.269 114.213 1.00 11.20 120 GLN E CA 1
ATOM 5237 C C . GLN E 1 129 ? 50.074 40.691 113.169 1.00 17.68 120 GLN E C 1
ATOM 5238 O O . GLN E 1 129 ? 49.848 40.567 111.941 1.00 14.50 120 GLN E O 1
ATOM 5244 N N . THR E 1 130 ? 51.217 41.159 113.676 1.00 13.95 121 THR E N 1
ATOM 5245 C CA . THR E 1 130 ? 52.312 41.687 112.843 1.00 14.85 121 THR E CA 1
ATOM 5246 C C . THR E 1 130 ? 53.104 40.599 112.090 1.00 18.40 121 THR E C 1
ATOM 5247 O O . THR E 1 130 ? 54.043 40.906 111.378 1.00 18.91 121 THR E O 1
ATOM 5251 N N . ASN E 1 131 ? 52.751 39.343 112.284 1.00 16.58 122 ASN E N 1
ATOM 5252 C CA . ASN E 1 131 ? 53.382 38.253 111.523 1.00 18.01 122 ASN E CA 1
ATOM 5253 C C . ASN E 1 131 ? 52.486 37.686 110.414 1.00 21.33 122 ASN E C 1
ATOM 5254 O O . ASN E 1 131 ? 52.779 36.627 109.849 1.00 19.07 122 ASN E O 1
ATOM 5259 N N . THR E 1 132 ? 51.346 38.336 110.180 1.00 16.96 123 THR E N 1
ATOM 5260 C CA . THR E 1 132 ? 50.397 37.871 109.165 1.00 16.50 123 THR E CA 1
ATOM 5261 C C . THR E 1 132 ? 51.145 37.780 107.840 1.00 17.11 123 THR E C 1
ATOM 5262 O O . THR E 1 132 ? 51.788 38.737 107.434 1.00 13.76 123 THR E O 1
ATOM 5266 N N . PRO E 1 133 ? 50.975 36.671 107.129 1.00 14.46 124 PRO E N 1
ATOM 5267 C CA . PRO E 1 133 ? 51.636 36.500 105.814 1.00 14.03 124 PRO E CA 1
ATOM 5268 C C . PRO E 1 133 ? 51.135 37.519 104.763 1.00 14.53 124 PRO E C 1
ATOM 5269 O O . PRO E 1 133 ? 49.945 37.797 104.688 1.00 14.12 124 PRO E O 1
ATOM 5273 N N . PRO E 1 134 ? 52.033 38.031 103.929 1.00 12.65 125 PRO E N 1
ATOM 5274 C CA . PRO E 1 134 ? 51.607 38.939 102.856 1.00 11.53 125 PRO E CA 1
ATOM 5275 C C . PRO E 1 134 ? 50.599 38.219 101.975 1.00 14.97 125 PRO E C 1
ATOM 5276 O O . PRO E 1 134 ? 50.705 37.013 101.742 1.00 14.57 125 PRO E O 1
ATOM 5280 N N . GLY E 1 135 ? 49.575 38.946 101.531 1.00 10.81 126 GLY E N 1
ATOM 5281 C CA . GLY E 1 135 ? 48.549 38.346 100.686 1.00 9.13 126 GLY E CA 1
ATOM 5282 C C . GLY E 1 135 ? 47.335 39.264 100.641 1.00 11.55 126 GLY E C 1
ATOM 5283 O O . GLY E 1 135 ? 47.390 40.389 101.124 1.00 10.45 126 GLY E O 1
ATOM 5284 N N . ASN E 1 136 ? 46.287 38.812 99.963 1.00 9.77 127 ASN E N 1
ATOM 5285 C CA . ASN E 1 136 ? 45.048 39.599 99.844 1.00 9.69 127 ASN E CA 1
ATOM 5286 C C . ASN E 1 136 ? 44.017 38.959 100.736 1.00 13.69 127 ASN E C 1
ATOM 5287 O O . ASN E 1 136 ? 43.754 37.742 100.643 1.00 11.37 127 ASN E O 1
ATOM 5292 N N . TYR E 1 137 ? 43.445 39.774 101.607 1.00 9.76 128 TYR E N 1
ATOM 5293 C CA . TYR E 1 137 ? 42.518 39.299 102.631 1.00 8.04 128 TYR E CA 1
ATOM 5294 C C . TYR E 1 137 ? 41.161 39.954 102.422 1.00 10.85 128 TYR E C 1
ATOM 5295 O O . TYR E 1 137 ? 41.085 41.144 102.066 1.00 10.11 128 TYR E O 1
ATOM 5304 N N . THR E 1 138 ? 40.087 39.224 102.724 1.00 8.18 129 THR E N 1
ATOM 5305 C CA . THR E 1 138 ? 38.753 39.747 102.471 1.00 8.01 129 THR E CA 1
ATOM 5306 C C . THR E 1 138 ? 37.807 39.356 103.597 1.00 11.91 129 THR E C 1
ATOM 5307 O O . THR E 1 138 ? 37.923 38.264 104.164 1.00 11.31 129 THR E O 1
ATOM 5311 N N . LEU E 1 139 ? 36.865 40.248 103.897 1.00 10.92 130 LEU E N 1
ATOM 5312 C CA . LEU E 1 139 ? 35.774 39.944 104.832 1.00 9.95 130 LEU E CA 1
ATOM 5313 C C . LEU E 1 139 ? 34.499 40.393 104.128 1.00 12.41 130 LEU E C 1
ATOM 5314 O O . LEU E 1 139 ? 34.397 41.548 103.685 1.00 13.12 130 LEU E O 1
ATOM 5319 N N . THR E 1 140 ? 33.563 39.461 103.959 1.00 9.40 131 THR E N 1
ATOM 5320 C CA . THR E 1 140 ? 32.310 39.754 103.246 1.00 7.92 131 THR E CA 1
ATOM 5321 C C . THR E 1 140 ? 31.117 39.643 104.191 1.00 12.82 131 THR E C 1
ATOM 5322 O O . THR E 1 140 ? 30.982 38.644 104.905 1.00 11.22 131 THR E O 1
ATOM 5326 N N . LEU E 1 141 ? 30.340 40.728 104.259 1.00 10.17 132 LEU E N 1
ATOM 5327 C CA . LEU E 1 141 ? 29.192 40.828 105.161 1.00 10.73 132 LEU E CA 1
ATOM 5328 C C . LEU E 1 141 ? 27.946 41.057 104.346 1.00 13.99 132 LEU E C 1
ATOM 5329 O O . LEU E 1 141 ? 27.882 42.004 103.524 1.00 15.22 132 LEU E O 1
ATOM 5334 N N . THR E 1 142 ? 26.911 40.288 104.655 1.00 9.88 133 THR E N 1
ATOM 5335 C CA . THR E 1 142 ? 25.632 40.425 103.978 1.00 10.51 133 THR E CA 1
ATOM 5336 C C . THR E 1 142 ? 24.558 40.935 104.925 1.00 11.95 133 THR E C 1
ATOM 5337 O O . THR E 1 142 ? 24.400 40.407 106.026 1.00 11.59 133 THR E O 1
ATOM 5341 N N . GLY E 1 143 ? 23.772 41.891 104.440 1.00 9.06 134 GLY E N 1
ATOM 5342 C CA . GLY E 1 143 ? 22.694 42.491 105.227 1.00 9.98 134 GLY E CA 1
ATOM 5343 C C . GLY E 1 143 ? 21.462 41.596 105.312 1.00 13.98 134 GLY E C 1
ATOM 5344 O O . GLY E 1 143 ? 21.099 40.885 104.351 1.00 12.54 134 GLY E O 1
ATOM 5345 N N . GLY E 1 144 ? 20.826 41.617 106.474 1.00 11.76 135 GLY E N 1
ATOM 5346 C CA . GLY E 1 144 ? 19.601 40.853 106.675 1.00 12.87 135 GLY E CA 1
ATOM 5347 C C . GLY E 1 144 ? 19.065 41.138 108.067 1.00 14.85 135 GLY E C 1
ATOM 5348 O O . GLY E 1 144 ? 19.336 42.185 108.641 1.00 13.02 135 GLY E O 1
ATOM 5349 N N . TYR E 1 145 ? 18.235 40.245 108.565 1.00 14.32 136 TYR E N 1
ATOM 5350 C CA . TYR E 1 145 ? 17.662 40.461 109.889 1.00 14.24 136 TYR E CA 1
ATOM 5351 C C . TYR E 1 145 ? 17.605 39.177 110.678 1.00 18.55 136 TYR E C 1
ATOM 5352 O O . TYR E 1 145 ? 17.689 38.052 110.120 1.00 15.76 136 TYR E O 1
ATOM 5361 N N . TRP E 1 146 ? 17.643 39.334 111.990 1.00 17.71 137 TRP E N 1
ATOM 5362 C CA . TRP E 1 146 ? 17.661 38.202 112.877 1.00 20.17 137 TRP E CA 1
ATOM 5363 C C . TRP E 1 146 ? 16.274 38.035 113.444 1.00 27.21 137 TRP E C 1
ATOM 5364 O O . TRP E 1 146 ? 15.609 39.025 113.759 1.00 27.93 137 TRP E O 1
ATOM 5375 N N . ALA E 1 147 ? 15.812 36.798 113.509 1.00 27.22 138 ALA E N 1
ATOM 5376 C CA . ALA E 1 147 ? 14.479 36.515 114.059 1.00 30.30 138 ALA E CA 1
ATOM 5377 C C . ALA E 1 147 ? 14.554 35.322 115.005 1.00 38.74 138 ALA E C 1
ATOM 5378 O O . ALA E 1 147 ? 15.224 34.320 114.707 1.00 38.16 138 ALA E O 1
ATOM 5380 N N . LYS E 1 148 ? 13.850 35.432 116.134 1.00 39.62 139 LYS E N 1
ATOM 5381 C CA . LYS E 1 148 ? 13.845 34.388 117.171 1.00 44.71 139 LYS E CA 1
ATOM 5382 C C . LYS E 1 148 ? 12.796 33.291 116.947 1.00 52.54 139 LYS E C 1
ATOM 5383 O O . LYS E 1 148 ? 11.975 33.421 116.009 1.00 56.26 139 LYS E O 1
ATOM 5389 N N . GLY F 1 9 ? 19.650 22.453 60.443 1.00 35.14 0 GLY F N 1
ATOM 5390 C CA . GLY F 1 9 ? 19.122 21.996 61.738 1.00 33.06 0 GLY F CA 1
ATOM 5391 C C . GLY F 1 9 ? 19.955 22.482 62.939 1.00 32.27 0 GLY F C 1
ATOM 5392 O O . GLY F 1 9 ? 20.788 23.373 62.813 1.00 30.16 0 GLY F O 1
ATOM 5393 N N . SER F 1 10 ? 19.706 21.884 64.103 1.00 25.54 1 SER F N 1
ATOM 5394 C CA . SER F 1 10 ? 20.437 22.208 65.326 1.00 24.11 1 SER F CA 1
ATOM 5395 C C . SER F 1 10 ? 20.410 20.978 66.256 1.00 22.71 1 SER F C 1
ATOM 5396 O O . SER F 1 10 ? 19.607 20.070 66.070 1.00 20.49 1 SER F O 1
ATOM 5399 N N . PHE F 1 11 ? 21.284 20.975 67.250 1.00 16.89 2 PHE F N 1
ATOM 5400 C CA . PHE F 1 11 ? 21.399 19.845 68.175 1.00 14.77 2 PHE F CA 1
ATOM 5401 C C . PHE F 1 11 ? 20.461 19.974 69.368 1.00 19.52 2 PHE F C 1
ATOM 5402 O O . PHE F 1 11 ? 20.392 21.022 70.010 1.00 21.43 2 PHE F O 1
ATOM 5410 N N . THR F 1 12 ? 19.801 18.875 69.725 1.00 13.35 3 THR F N 1
ATOM 5411 C CA . THR F 1 12 ? 18.995 18.828 70.938 1.00 11.00 3 THR F CA 1
ATOM 5412 C C . THR F 1 12 ? 19.637 17.787 71.863 1.00 14.72 3 THR F C 1
ATOM 5413 O O . THR F 1 12 ? 19.720 16.598 71.512 1.00 13.46 3 THR F O 1
ATOM 5417 N N . PRO F 1 13 ? 20.209 18.243 72.970 1.00 11.85 4 PRO F N 1
ATOM 5418 C CA . PRO F 1 13 ? 20.796 17.298 73.942 1.00 11.41 4 PRO F CA 1
ATOM 5419 C C . PRO F 1 13 ? 19.712 16.376 74.466 1.00 15.11 4 PRO F C 1
ATOM 5420 O O . PRO F 1 13 ? 18.642 16.825 74.880 1.00 13.16 4 PRO F O 1
ATOM 5424 N N . SER F 1 14 ? 19.988 15.067 74.423 1.00 11.84 5 SER F N 1
ATOM 5425 C CA . SER F 1 14 ? 19.039 14.074 74.901 1.00 10.12 5 SER F CA 1
ATOM 5426 C C . SER F 1 14 ? 19.737 12.724 74.945 1.00 13.84 5 SER F C 1
ATOM 5427 O O . SER F 1 14 ? 19.791 11.997 73.942 1.00 12.88 5 SER F O 1
ATOM 5430 N N . GLY F 1 15 ? 20.369 12.436 76.083 1.00 11.16 6 GLY F N 1
ATOM 5431 C CA . GLY F 1 15 ? 21.159 11.243 76.202 1.00 9.92 6 GLY F CA 1
ATOM 5432 C C . GLY F 1 15 ? 22.230 11.473 77.236 1.00 14.83 6 GLY F C 1
ATOM 5433 O O . GLY F 1 15 ? 22.205 12.464 77.978 1.00 13.62 6 GLY F O 1
ATOM 5434 N N . THR F 1 16 ? 23.215 10.604 77.230 1.00 12.42 7 THR F N 1
ATOM 5435 C CA . THR F 1 16 ? 24.262 10.672 78.227 1.00 12.11 7 THR F CA 1
ATOM 5436 C C . THR F 1 16 ? 25.532 11.216 77.638 1.00 15.25 7 THR F C 1
ATOM 5437 O O . THR F 1 16 ? 25.612 11.463 76.432 1.00 13.32 7 THR F O 1
ATOM 5441 N N . THR F 1 17 ? 26.489 11.486 78.519 1.00 15.52 8 THR F N 1
ATOM 5442 C CA . THR F 1 17 ? 27.761 12.096 78.146 1.00 16.56 8 THR F CA 1
ATOM 5443 C C . THR F 1 17 ? 28.898 11.135 78.377 1.00 19.07 8 THR F C 1
ATOM 5444 O O . THR F 1 17 ? 28.979 10.485 79.424 1.00 20.14 8 THR F O 1
ATOM 5448 N N . GLY F 1 18 ? 29.705 10.960 77.349 1.00 15.76 9 GLY F N 1
ATOM 5449 C CA . GLY F 1 18 ? 30.847 10.070 77.414 1.00 15.47 9 GLY F CA 1
ATOM 5450 C C . GLY F 1 18 ? 32.125 10.918 77.416 1.00 19.60 9 GLY F C 1
ATOM 5451 O O . GLY F 1 18 ? 32.261 11.862 76.640 1.00 18.86 9 GLY F O 1
ATOM 5452 N N . THR F 1 19 ? 33.071 10.544 78.265 1.00 15.70 10 THR F N 1
ATOM 5453 C CA . THR F 1 19 ? 34.318 11.261 78.359 1.00 15.00 10 THR F CA 1
ATOM 5454 C C . THR F 1 19 ? 35.465 10.334 77.959 1.00 17.86 10 THR F C 1
ATOM 5455 O O . THR F 1 19 ? 35.558 9.208 78.459 1.00 18.44 10 THR F O 1
ATOM 5459 N N . THR F 1 20 ? 36.268 10.789 76.998 1.00 11.07 11 THR F N 1
ATOM 5460 C CA . THR F 1 20 ? 37.449 10.095 76.523 1.00 9.41 11 THR F CA 1
ATOM 5461 C C . THR F 1 20 ? 38.700 10.807 77.046 1.00 15.58 11 THR F C 1
ATOM 5462 O O . THR F 1 20 ? 38.875 11.988 76.806 1.00 14.59 11 THR F O 1
ATOM 5466 N N . LYS F 1 21 ? 39.493 10.103 77.846 1.00 13.34 12 LYS F N 1
ATOM 5467 C CA . LYS F 1 21 ? 40.673 10.681 78.497 1.00 12.99 12 LYS F CA 1
ATOM 5468 C C . LYS F 1 21 ? 41.978 10.065 78.029 1.00 18.53 12 LYS F C 1
ATOM 5469 O O . LYS F 1 21 ? 42.041 8.887 77.689 1.00 17.06 12 LYS F O 1
ATOM 5475 N N . LEU F 1 22 ? 43.048 10.852 78.082 1.00 12.98 13 LEU F N 1
ATOM 5476 C CA . LEU F 1 22 ? 44.359 10.333 77.740 1.00 12.79 13 LEU F CA 1
ATOM 5477 C C . LEU F 1 22 ? 45.388 11.137 78.487 1.00 14.68 13 LEU F C 1
ATOM 5478 O O . LEU F 1 22 ? 45.362 12.348 78.432 1.00 15.31 13 LEU F O 1
ATOM 5483 N N . THR F 1 23 ? 46.321 10.463 79.138 1.00 11.84 14 THR F N 1
ATOM 5484 C CA . THR F 1 23 ? 47.483 11.162 79.719 1.00 11.46 14 THR F CA 1
ATOM 5485 C C . THR F 1 23 ? 48.677 10.953 78.787 1.00 14.60 14 THR F C 1
ATOM 5486 O O . THR F 1 23 ? 48.934 9.831 78.333 1.00 13.91 14 THR F O 1
ATOM 5490 N N . VAL F 1 24 ? 49.256 12.072 78.351 1.00 13.40 15 VAL F N 1
ATOM 5491 C CA . VAL F 1 24 ? 50.430 12.084 77.454 1.00 13.02 15 VAL F CA 1
ATOM 5492 C C . VAL F 1 24 ? 51.669 12.300 78.348 1.00 15.15 15 VAL F C 1
ATOM 5493 O O . VAL F 1 24 ? 51.679 13.176 79.228 1.00 12.82 15 VAL F O 1
ATOM 5497 N N . THR F 1 25 ? 52.671 11.458 78.140 1.00 15.35 16 THR F N 1
ATOM 5498 C CA . THR F 1 25 ? 53.911 11.489 78.921 1.00 14.89 16 THR F CA 1
ATOM 5499 C C . THR F 1 25 ? 55.133 11.558 77.991 1.00 19.85 16 THR F C 1
ATOM 5500 O O . THR F 1 25 ? 55.010 11.405 76.768 1.00 17.42 16 THR F O 1
ATOM 5504 N N . GLU F 1 26 ? 56.325 11.647 78.584 1.00 17.20 17 GLU F N 1
ATOM 5505 C CA . GLU F 1 26 ? 57.557 11.474 77.797 1.00 16.26 17 GLU F CA 1
ATOM 5506 C C . GLU F 1 26 ? 57.911 9.986 77.831 1.00 22.44 17 GLU F C 1
ATOM 5507 O O . GLU F 1 26 ? 57.207 9.171 78.439 1.00 22.48 17 GLU F O 1
ATOM 5517 N N . LYS F 1 27 ? 59.015 9.611 77.198 1.00 20.28 18 LYS F N 1
ATOM 5518 C CA . LYS F 1 27 ? 59.450 8.217 77.191 1.00 19.86 18 LYS F CA 1
ATOM 5519 C C . LYS F 1 27 ? 59.699 7.660 78.607 1.00 20.93 18 LYS F C 1
ATOM 5520 O O . LYS F 1 27 ? 59.431 6.493 78.875 1.00 20.58 18 LYS F O 1
ATOM 5526 N N . CYS F 1 28 ? 60.298 8.471 79.477 1.00 17.19 19 CYS F N 1
ATOM 5527 C CA . CYS F 1 28 ? 60.432 8.111 80.876 1.00 15.47 19 CYS F CA 1
ATOM 5528 C C . CYS F 1 28 ? 59.087 8.488 81.488 1.00 18.28 19 CYS F C 1
ATOM 5529 O O . CYS F 1 28 ? 58.753 9.662 81.616 1.00 19.62 19 CYS F O 1
ATOM 5532 N N . GLN F 1 29 ? 58.306 7.454 81.755 1.00 16.83 20 GLN F N 1
ATOM 5533 C CA . GLN F 1 29 ? 56.886 7.542 82.130 1.00 16.86 20 GLN F CA 1
ATOM 5534 C C . GLN F 1 29 ? 56.751 6.959 83.537 1.00 17.29 20 GLN F C 1
ATOM 5535 O O . GLN F 1 29 ? 57.093 5.813 83.751 1.00 19.81 20 GLN F O 1
ATOM 5541 N N . VAL F 1 30 ? 56.170 7.714 84.467 1.00 12.48 21 VAL F N 1
ATOM 5542 C CA . VAL F 1 30 ? 56.019 7.229 85.842 1.00 10.79 21 VAL F CA 1
ATOM 5543 C C . VAL F 1 30 ? 54.525 7.078 86.229 1.00 13.69 21 VAL F C 1
ATOM 5544 O O . VAL F 1 30 ? 53.836 8.054 86.436 1.00 13.54 21 VAL F O 1
ATOM 5548 N N . ARG F 1 31 ? 54.040 5.842 86.233 1.00 11.85 22 ARG F N 1
ATOM 5549 C CA . ARG F 1 31 ? 52.652 5.572 86.580 1.00 11.42 22 ARG F CA 1
ATOM 5550 C C . ARG F 1 31 ? 52.482 5.643 88.104 1.00 12.86 22 ARG F C 1
ATOM 5551 O O . ARG F 1 31 ? 53.224 5.010 88.849 1.00 13.18 22 ARG F O 1
ATOM 5559 N N . VAL F 1 32 ? 51.481 6.400 88.536 1.00 10.42 23 VAL F N 1
ATOM 5560 C CA . VAL F 1 32 ? 51.181 6.588 89.949 1.00 9.44 23 VAL F CA 1
ATOM 5561 C C . VAL F 1 32 ? 49.703 6.260 90.135 1.00 14.53 23 VAL F C 1
ATOM 5562 O O . VAL F 1 32 ? 48.833 6.831 89.462 1.00 16.13 23 VAL F O 1
ATOM 5566 N N . GLY F 1 33 ? 49.424 5.326 91.026 1.00 12.90 24 GLY F N 1
ATOM 5567 C CA . GLY F 1 33 ? 48.037 4.946 91.315 1.00 13.01 24 GLY F CA 1
ATOM 5568 C C . GLY F 1 33 ? 47.498 3.966 90.268 1.00 18.99 24 GLY F C 1
ATOM 5569 O O . GLY F 1 33 ? 48.249 3.357 89.509 1.00 19.55 24 GLY F O 1
ATOM 5570 N N . ASP F 1 34 ? 46.174 3.919 90.156 1.00 20.02 25 ASP F N 1
ATOM 5571 C CA . ASP F 1 34 ? 45.507 2.973 89.261 1.00 20.96 25 ASP F CA 1
ATOM 5572 C C . ASP F 1 34 ? 45.889 3.186 87.817 1.00 24.87 25 ASP F C 1
ATOM 5573 O O . ASP F 1 34 ? 46.306 4.292 87.426 1.00 24.26 25 ASP F O 1
ATOM 5578 N N . LEU F 1 35 ? 45.789 2.123 87.024 1.00 20.08 26 LEU F N 1
ATOM 5579 C CA . LEU F 1 35 ? 46.143 2.223 85.628 1.00 20.95 26 LEU F CA 1
ATOM 5580 C C . LEU F 1 35 ? 45.099 3.086 84.943 1.00 23.10 26 LEU F C 1
ATOM 5581 O O . LEU F 1 35 ? 43.903 3.016 85.254 1.00 23.99 26 LEU F O 1
ATOM 5586 N N . THR F 1 36 ? 45.564 3.954 84.064 1.00 18.03 27 THR F N 1
ATOM 5587 C CA . THR F 1 36 ? 44.680 4.768 83.253 1.00 17.57 27 THR F CA 1
ATOM 5588 C C . THR F 1 36 ? 45.252 4.758 81.845 1.00 22.92 27 THR F C 1
ATOM 5589 O O . THR F 1 36 ? 46.382 4.292 81.615 1.00 25.24 27 THR F O 1
ATOM 5593 N N . VAL F 1 37 ? 44.488 5.282 80.908 1.00 19.43 28 VAL F N 1
ATOM 5594 C CA . VAL F 1 37 ? 44.917 5.336 79.519 1.00 20.30 28 VAL F CA 1
ATOM 5595 C C . VAL F 1 37 ? 46.044 6.374 79.353 1.00 21.10 28 VAL F C 1
ATOM 5596 O O . VAL F 1 37 ? 45.826 7.548 79.541 1.00 18.36 28 VAL F O 1
ATOM 5600 N N . ALA F 1 38 ? 47.235 5.922 78.986 1.00 18.75 29 ALA F N 1
ATOM 5601 C CA . ALA F 1 38 ? 48.385 6.818 78.813 1.00 18.31 29 ALA F CA 1
ATOM 5602 C C . ALA F 1 38 ? 49.176 6.473 77.534 1.00 21.80 29 ALA F C 1
ATOM 5603 O O . ALA F 1 38 ? 49.319 5.313 77.198 1.00 23.90 29 ALA F O 1
ATOM 5605 N N . LYS F 1 39 ? 49.752 7.480 76.893 1.00 15.76 30 LYS F N 1
ATOM 5606 C CA . LYS F 1 39 ? 50.666 7.259 75.786 1.00 15.95 30 LYS F CA 1
ATOM 5607 C C . LYS F 1 39 ? 51.848 8.206 75.934 1.00 18.52 30 LYS F C 1
ATOM 5608 O O . LYS F 1 39 ? 51.689 9.352 76.366 1.00 18.74 30 LYS F O 1
ATOM 5614 N N . THR F 1 40 ? 53.013 7.773 75.458 1.00 18.39 31 THR F N 1
ATOM 5615 C CA . THR F 1 40 ? 54.139 8.677 75.325 1.00 17.82 31 THR F CA 1
ATOM 5616 C C . THR F 1 40 ? 53.854 9.547 74.108 1.00 23.44 31 THR F C 1
ATOM 5617 O O . THR F 1 40 ? 53.062 9.157 73.240 1.00 24.18 31 THR F O 1
ATOM 5621 N N . ARG F 1 41 ? 54.391 10.762 74.088 1.00 21.43 32 ARG F N 1
ATOM 5622 C CA . ARG F 1 41 ? 54.131 11.641 72.946 1.00 23.12 32 ARG F CA 1
ATOM 5623 C C . ARG F 1 41 ? 54.628 11.015 71.661 1.00 27.18 32 ARG F C 1
ATOM 5624 O O . ARG F 1 41 ? 54.032 11.212 70.590 1.00 26.78 32 ARG F O 1
ATOM 5632 N N . GLY F 1 42 ? 55.617 10.134 71.795 1.00 23.89 33 GLY F N 1
ATOM 5633 C CA . GLY F 1 42 ? 56.167 9.422 70.654 1.00 23.17 33 GLY F CA 1
ATOM 5634 C C . GLY F 1 42 ? 55.114 8.537 70.021 1.00 27.99 33 GLY F C 1
ATOM 5635 O O . GLY F 1 42 ? 55.120 8.331 68.798 1.00 27.78 33 GLY F O 1
ATOM 5636 N N . GLN F 1 43 ? 54.183 8.058 70.851 1.00 24.34 34 GLN F N 1
ATOM 5637 C CA . GLN F 1 43 ? 53.119 7.150 70.414 1.00 21.65 34 GLN F CA 1
ATOM 5638 C C . GLN F 1 43 ? 51.939 7.867 69.762 1.00 22.01 34 GLN F C 1
ATOM 5639 O O . GLN F 1 43 ? 50.984 7.204 69.351 1.00 23.79 34 GLN F O 1
ATOM 5645 N N . LEU F 1 44 ? 51.987 9.198 69.674 1.00 18.49 35 LEU F N 1
ATOM 5646 C CA . LEU F 1 44 ? 50.879 9.956 69.094 1.00 18.26 35 LEU F CA 1
ATOM 5647 C C . LEU F 1 44 ? 51.041 10.029 67.560 1.00 22.25 35 LEU F C 1
ATOM 5648 O O . LEU F 1 44 ? 51.194 11.110 66.999 1.00 21.65 35 LEU F O 1
ATOM 5653 N N . THR F 1 45 ? 51.111 8.854 66.955 1.00 20.69 36 THR F N 1
ATOM 5654 C CA . THR F 1 45 ? 51.299 8.673 65.505 1.00 21.22 36 THR F CA 1
ATOM 5655 C C . THR F 1 45 ? 49.916 8.761 64.799 1.00 24.59 36 THR F C 1
ATOM 5656 O O . THR F 1 45 ? 48.857 8.636 65.446 1.00 20.13 36 THR F O 1
ATOM 5660 N N . ASP F 1 46 ? 49.915 9.039 63.494 1.00 22.01 37 ASP F N 1
ATOM 5661 C CA . ASP F 1 46 ? 48.633 9.170 62.787 1.00 20.59 37 ASP F CA 1
ATOM 5662 C C . ASP F 1 46 ? 47.772 7.901 62.862 1.00 19.34 37 ASP F C 1
ATOM 5663 O O . ASP F 1 46 ? 48.264 6.786 62.726 1.00 21.40 37 ASP F O 1
ATOM 5668 N N . ALA F 1 47 ? 46.490 8.101 63.166 1.00 16.61 38 ALA F N 1
ATOM 5669 C CA . ALA F 1 47 ? 45.534 7.016 63.307 1.00 16.30 38 ALA F CA 1
ATOM 5670 C C . ALA F 1 47 ? 45.684 6.196 64.600 1.00 19.84 38 ALA F C 1
ATOM 5671 O O . ALA F 1 47 ? 44.967 5.210 64.793 1.00 18.01 38 ALA F O 1
ATOM 5673 N N . ALA F 1 48 ? 46.609 6.592 65.486 1.00 17.69 39 ALA F N 1
ATOM 5674 C CA . ALA F 1 48 ? 46.758 5.884 66.765 1.00 15.97 39 ALA F CA 1
ATOM 5675 C C . ALA F 1 48 ? 45.395 5.957 67.496 1.00 17.09 39 ALA F C 1
ATOM 5676 O O . ALA F 1 48 ? 44.820 7.031 67.655 1.00 14.03 39 ALA F O 1
ATOM 5678 N N . PRO F 1 49 ? 44.884 4.823 67.956 1.00 16.01 40 PRO F N 1
ATOM 5679 C CA . PRO F 1 49 ? 43.571 4.852 68.617 1.00 13.74 40 PRO F CA 1
ATOM 5680 C C . PRO F 1 49 ? 43.706 5.469 70.001 1.00 15.46 40 PRO F C 1
ATOM 5681 O O . PRO F 1 49 ? 44.632 5.133 70.746 1.00 15.74 40 PRO F O 1
ATOM 5685 N N . ILE F 1 50 ? 42.783 6.344 70.360 1.00 11.61 41 ILE F N 1
ATOM 5686 C CA . ILE F 1 50 ? 42.758 6.909 71.720 1.00 11.67 41 ILE F CA 1
ATOM 5687 C C . ILE F 1 50 ? 41.757 6.079 72.512 1.00 14.44 41 ILE F C 1
ATOM 5688 O O . ILE F 1 50 ? 42.043 5.596 73.615 1.00 14.70 41 ILE F O 1
ATOM 5695 N N . GLY F 1 51 ? 40.631 5.786 71.880 1.00 11.16 42 GLY F N 1
ATOM 5696 C CA . GLY F 1 51 ? 39.697 4.814 72.474 1.00 10.94 42 GLY F CA 1
ATOM 5697 C C . GLY F 1 51 ? 38.383 4.719 71.717 1.00 12.82 42 GLY F C 1
ATOM 5698 O O . GLY F 1 51 ? 38.092 5.538 70.833 1.00 12.16 42 GLY F O 1
ATOM 5699 N N . PRO F 1 52 ? 37.567 3.747 72.108 1.00 9.99 43 PRO F N 1
ATOM 5700 C CA . PRO F 1 52 ? 36.224 3.616 71.563 1.00 9.96 43 PRO F CA 1
ATOM 5701 C C . PRO F 1 52 ? 35.204 4.337 72.435 1.00 13.00 43 PRO F C 1
ATOM 5702 O O . PRO F 1 52 ? 35.388 4.515 73.651 1.00 11.74 43 PRO F O 1
ATOM 5706 N N . VAL F 1 53 ? 34.085 4.679 71.813 1.00 11.42 44 VAL F N 1
ATOM 5707 C CA . VAL F 1 53 ? 32.942 5.249 72.507 1.00 11.63 44 VAL F CA 1
ATOM 5708 C C . VAL F 1 53 ? 31.704 4.488 72.032 1.00 11.39 44 VAL F C 1
ATOM 5709 O O . VAL F 1 53 ? 31.394 4.458 70.824 1.00 12.49 44 VAL F O 1
ATOM 5713 N N . THR F 1 54 ? 31.062 3.795 72.954 1.00 10.50 45 THR F N 1
ATOM 5714 C CA . THR F 1 54 ? 29.855 3.041 72.612 1.00 10.41 45 THR F CA 1
ATOM 5715 C C . THR F 1 54 ? 28.645 3.988 72.549 1.00 13.61 45 THR F C 1
ATOM 5716 O O . THR F 1 54 ? 28.537 4.921 73.336 1.00 13.55 45 THR F O 1
ATOM 5723 N N . VAL F 1 55 ? 27.788 3.789 71.551 1.00 9.05 46 VAL F N 1
ATOM 5724 C CA . VAL F 1 55 ? 26.644 4.650 71.336 1.00 9.07 46 VAL F CA 1
ATOM 5725 C C . VAL F 1 55 ? 25.417 3.797 71.086 1.00 14.18 46 VAL F C 1
ATOM 5726 O O . VAL F 1 55 ? 25.466 2.823 70.333 1.00 12.71 46 VAL F O 1
ATOM 5730 N N . GLN F 1 56 ? 24.366 4.044 71.855 1.00 11.64 47 GLN F N 1
ATOM 5731 C CA . GLN F 1 56 ? 23.132 3.330 71.642 1.00 11.78 47 GLN F CA 1
ATOM 5732 C C . GLN F 1 56 ? 21.951 4.278 71.730 1.00 15.14 47 GLN F C 1
ATOM 5733 O O . GLN F 1 56 ? 21.672 4.839 72.783 1.00 11.55 47 GLN F O 1
ATOM 5739 N N . ALA F 1 57 ? 21.256 4.440 70.605 1.00 11.61 48 ALA F N 1
ATOM 5740 C CA . ALA F 1 57 ? 20.097 5.309 70.545 1.00 11.89 48 ALA F CA 1
ATOM 5741 C C . ALA F 1 57 ? 18.835 4.463 70.716 1.00 15.71 48 ALA F C 1
ATOM 5742 O O . ALA F 1 57 ? 18.775 3.314 70.267 1.00 16.72 48 ALA F O 1
ATOM 5744 N N . LEU F 1 58 ? 17.822 5.051 71.322 1.00 12.87 49 LEU F N 1
ATOM 5745 C CA . LEU F 1 58 ? 16.516 4.397 71.428 1.00 16.74 49 LEU F CA 1
ATOM 5746 C C . LEU F 1 58 ? 15.474 5.468 71.273 1.00 16.44 49 LEU F C 1
ATOM 5747 O O . LEU F 1 58 ? 15.689 6.587 71.709 1.00 13.06 49 LEU F O 1
ATOM 5752 N N . GLY F 1 59 ? 14.365 5.151 70.606 1.00 15.29 50 GLY F N 1
ATOM 5753 C CA . GLY F 1 59 ? 13.289 6.133 70.408 1.00 13.37 50 GLY F CA 1
ATOM 5754 C C . GLY F 1 59 ? 13.599 7.163 69.310 1.00 16.02 50 GLY F C 1
ATOM 5755 O O . GLY F 1 59 ? 12.903 8.172 69.169 1.00 14.43 50 GLY F O 1
ATOM 5756 N N . CYS F 1 60 ? 14.602 6.874 68.489 1.00 13.12 51 CYS F N 1
ATOM 5757 C CA . CYS F 1 60 ? 15.024 7.805 67.441 1.00 12.45 51 CYS F CA 1
ATOM 5758 C C . CYS F 1 60 ? 14.734 7.304 66.039 1.00 17.35 51 CYS F C 1
ATOM 5759 O O . CYS F 1 60 ? 15.454 7.621 65.118 1.00 14.72 51 CYS F O 1
ATOM 5762 N N . ASP F 1 61 ? 13.693 6.504 65.874 1.00 16.00 52 ASP F N 1
ATOM 5763 C CA . ASP F 1 61 ? 13.416 5.980 64.531 1.00 16.66 52 ASP F CA 1
ATOM 5764 C C . ASP F 1 61 ? 13.218 7.115 63.506 1.00 20.39 52 ASP F C 1
ATOM 5765 O O . ASP F 1 61 ? 13.517 6.961 62.314 1.00 19.68 52 ASP F O 1
ATOM 5770 N N . ALA F 1 62 ? 12.726 8.256 63.975 1.00 18.24 53 ALA F N 1
ATOM 5771 C CA . ALA F 1 62 ? 12.455 9.389 63.104 1.00 19.18 53 ALA F CA 1
ATOM 5772 C C . ALA F 1 62 ? 13.395 10.568 63.274 1.00 18.78 53 ALA F C 1
ATOM 5773 O O . ALA F 1 62 ? 13.082 11.665 62.820 1.00 17.56 53 ALA F O 1
ATOM 5775 N N . ARG F 1 63 ? 14.534 10.349 63.936 1.00 13.44 54 ARG F N 1
ATOM 5776 C CA . ARG F 1 63 ? 15.501 11.420 64.154 1.00 12.53 54 ARG F CA 1
ATOM 5777 C C . ARG F 1 63 ? 16.888 10.994 63.733 1.00 12.30 54 ARG F C 1
ATOM 5778 O O . ARG F 1 63 ? 17.207 9.800 63.755 1.00 13.23 54 ARG F O 1
ATOM 5786 N N . GLN F 1 64 ? 17.750 11.988 63.491 1.00 9.88 55 GLN F N 1
ATOM 5787 C CA . GLN F 1 64 ? 19.171 11.729 63.221 1.00 10.64 55 GLN F CA 1
ATOM 5788 C C . GLN F 1 64 ? 19.943 11.794 64.531 1.00 13.07 55 GLN F C 1
ATOM 5789 O O . GLN F 1 64 ? 19.999 12.844 65.186 1.00 12.86 55 GLN F O 1
ATOM 5795 N N . VAL F 1 65 ? 20.521 10.662 64.904 1.00 10.42 56 VAL F N 1
ATOM 5796 C CA . VAL F 1 65 ? 21.358 10.540 66.113 1.00 11.30 56 VAL F CA 1
ATOM 5797 C C . VAL F 1 65 ? 22.573 11.483 65.999 1.00 12.58 56 VAL F C 1
ATOM 5798 O O . VAL F 1 65 ? 23.092 11.692 64.916 1.00 12.18 56 VAL F O 1
ATOM 5802 N N . ALA F 1 66 ? 22.958 12.122 67.105 1.00 11.26 57 ALA F N 1
ATOM 5803 C CA . ALA F 1 66 ? 24.062 13.091 67.026 1.00 9.90 57 ALA F CA 1
ATOM 5804 C C . ALA F 1 66 ? 24.885 13.060 68.300 1.00 12.00 57 ALA F C 1
ATOM 5805 O O . ALA F 1 66 ? 24.400 12.676 69.354 1.00 10.92 57 ALA F O 1
ATOM 5807 N N . LEU F 1 67 ? 26.129 13.484 68.190 1.00 10.40 58 LEU F N 1
ATOM 5808 C CA . LEU F 1 67 ? 27.008 13.604 69.353 1.00 10.69 58 LEU F CA 1
ATOM 5809 C C . LEU F 1 67 ? 27.520 15.036 69.293 1.00 14.79 58 LEU F C 1
ATOM 5810 O O . LEU F 1 67 ? 28.096 15.440 68.285 1.00 15.43 58 LEU F O 1
ATOM 5818 N N . LYS F 1 68 ? 27.415 15.757 70.393 1.00 10.98 59 LYS F N 1
ATOM 5819 C CA . LYS F 1 68 ? 27.974 17.104 70.423 1.00 11.23 59 LYS F CA 1
ATOM 5820 C C . LYS F 1 68 ? 29.206 17.165 71.326 1.00 14.84 59 LYS F C 1
ATOM 5821 O O . LYS F 1 68 ? 29.150 16.757 72.503 1.00 14.36 59 LYS F O 1
ATOM 5827 N N . ALA F 1 69 ? 30.307 17.656 70.771 1.00 13.03 60 ALA F N 1
ATOM 5828 C CA . ALA F 1 69 ? 31.535 17.840 71.568 1.00 13.18 60 ALA F CA 1
ATOM 5829 C C . ALA F 1 69 ? 31.381 19.079 72.473 1.00 18.60 60 ALA F C 1
ATOM 5830 O O . ALA F 1 69 ? 30.723 20.067 72.099 1.00 16.13 60 ALA F O 1
ATOM 5832 N N . ASP F 1 70 ? 32.021 19.052 73.639 1.00 16.70 61 ASP F N 1
ATOM 5833 C CA . ASP F 1 70 ? 32.039 20.230 74.521 1.00 16.99 61 ASP F CA 1
ATOM 5834 C C . ASP F 1 70 ? 32.628 21.431 73.734 1.00 16.41 61 ASP F C 1
ATOM 5835 O O . ASP F 1 70 ? 33.463 21.257 72.851 1.00 16.00 61 ASP F O 1
ATOM 5840 N N . THR F 1 71 ? 32.212 22.641 74.079 1.00 18.11 62 THR F N 1
ATOM 5841 C CA . THR F 1 71 ? 32.759 23.842 73.412 1.00 19.15 62 THR F CA 1
ATOM 5842 C C . THR F 1 71 ? 34.284 23.847 73.312 1.00 21.48 62 THR F C 1
ATOM 5843 O O . THR F 1 71 ? 34.842 24.188 72.273 1.00 21.22 62 THR F O 1
ATOM 5847 N N . ASP F 1 72 ? 34.960 23.397 74.375 1.00 21.27 63 ASP F N 1
ATOM 5848 C CA . ASP F 1 72 ? 36.430 23.376 74.401 1.00 21.01 63 ASP F CA 1
ATOM 5849 C C . ASP F 1 72 ? 37.075 22.304 73.556 1.00 22.44 63 ASP F C 1
ATOM 5850 O O . ASP F 1 72 ? 38.309 22.273 73.396 1.00 21.92 63 ASP F O 1
ATOM 5855 N N . ASN F 1 73 ? 36.249 21.455 72.940 1.00 18.08 64 ASN F N 1
ATOM 5856 C CA . ASN F 1 73 ? 36.769 20.339 72.137 1.00 18.41 64 ASN F CA 1
ATOM 5857 C C . ASN F 1 73 ? 36.650 20.469 70.609 1.00 19.93 64 ASN F C 1
ATOM 5858 O O . ASN F 1 73 ? 36.936 19.516 69.884 1.00 19.02 64 ASN F O 1
ATOM 5863 N N . PHE F 1 74 ? 36.213 21.626 70.114 1.00 19.46 65 PHE F N 1
ATOM 5864 C CA . PHE F 1 74 ? 36.063 21.786 68.681 1.00 18.22 65 PHE F CA 1
ATOM 5865 C C . PHE F 1 74 ? 36.346 23.207 68.182 1.00 26.86 65 PHE F C 1
ATOM 5866 O O . PHE F 1 74 ? 36.085 24.168 68.881 1.00 24.18 65 PHE F O 1
ATOM 5881 N N . GLU F 1 75 ? 36.814 23.281 66.936 1.00 31.94 66 GLU F N 1
ATOM 5882 C CA . GLU F 1 75 ? 37.054 24.523 66.201 1.00 35.87 66 GLU F CA 1
ATOM 5883 C C . GLU F 1 75 ? 37.112 24.227 64.713 1.00 48.54 66 GLU F C 1
ATOM 5884 O O . GLU F 1 75 ? 37.719 23.240 64.289 1.00 49.77 66 GLU F O 1
ATOM 5890 N N . GLN F 1 76 ? 36.595 25.154 63.918 1.00 49.52 67 GLN F N 1
ATOM 5891 C CA . GLN F 1 76 ? 36.760 25.117 62.470 1.00 49.74 67 GLN F CA 1
ATOM 5892 C C . GLN F 1 76 ? 36.586 23.725 61.809 1.00 51.48 67 GLN F C 1
ATOM 5893 O O . GLN F 1 76 ? 37.337 23.353 60.891 1.00 51.98 67 GLN F O 1
ATOM 5899 N N . GLY F 1 77 ? 35.540 23.000 62.213 1.00 44.09 68 GLY F N 1
ATOM 5900 C CA . GLY F 1 77 ? 35.270 21.670 61.655 1.00 41.36 68 GLY F CA 1
ATOM 5901 C C . GLY F 1 77 ? 36.248 20.622 62.191 1.00 39.42 68 GLY F C 1
ATOM 5902 O O . GLY F 1 77 ? 36.222 19.457 61.783 1.00 39.82 68 GLY F O 1
ATOM 5903 N N . LYS F 1 78 ? 37.084 21.039 63.139 1.00 32.12 69 LYS F N 1
ATOM 5904 C CA . LYS F 1 78 ? 38.073 20.147 63.772 1.00 28.35 69 LYS F CA 1
ATOM 5905 C C . LYS F 1 78 ? 37.704 19.764 65.198 1.00 24.84 69 LYS F C 1
ATOM 5906 O O . LYS F 1 78 ? 37.341 20.614 66.003 1.00 25.36 69 LYS F O 1
ATOM 5912 N N . PHE F 1 79 ? 37.893 18.487 65.529 1.00 17.70 70 PHE F N 1
ATOM 5913 C CA . PHE F 1 79 ? 37.733 18.034 66.910 1.00 15.76 70 PHE F CA 1
ATOM 5914 C C . PHE F 1 79 ? 39.130 17.770 67.505 1.00 14.85 70 PHE F C 1
ATOM 5915 O O . PHE F 1 79 ? 40.053 17.351 66.802 1.00 16.49 70 PHE F O 1
ATOM 5923 N N . PHE F 1 80 ? 39.231 17.903 68.816 1.00 14.15 71 PHE F N 1
ATOM 5924 C CA . PHE F 1 80 ? 40.481 17.627 69.506 1.00 13.33 71 PHE F CA 1
ATOM 5925 C C . PHE F 1 80 ? 40.235 17.395 71.001 1.00 15.29 71 PHE F C 1
ATOM 5926 O O . PHE F 1 80 ? 39.329 17.989 71.606 1.00 15.16 71 PHE F O 1
ATOM 5934 N N . LEU F 1 81 ? 41.054 16.536 71.599 1.00 14.23 72 LEU F N 1
ATOM 5935 C CA . LEU F 1 81 ? 41.073 16.438 73.040 1.00 12.67 72 LEU F CA 1
ATOM 5936 C C . LEU F 1 81 ? 41.779 17.720 73.475 1.00 16.63 72 LEU F C 1
ATOM 5937 O O . LEU F 1 81 ? 42.622 18.240 72.754 1.00 17.34 72 LEU F O 1
ATOM 5942 N N . ILE F 1 82 ? 41.429 18.224 74.634 1.00 15.15 73 ILE F N 1
ATOM 5943 C CA . ILE F 1 82 ? 42.034 19.469 75.142 1.00 15.29 73 ILE F CA 1
ATOM 5944 C C . ILE F 1 82 ? 42.733 19.203 76.503 1.00 18.99 73 ILE F C 1
ATOM 5945 O O . ILE F 1 82 ? 42.239 18.431 77.327 1.00 15.33 73 ILE F O 1
ATOM 5950 N N . SER F 1 83 ? 43.880 19.840 76.734 1.00 15.97 74 SER F N 1
ATOM 5951 C CA . SER F 1 83 ? 44.578 19.686 78.026 1.00 13.80 74 SER F CA 1
ATOM 5952 C C . SER F 1 83 ? 43.754 20.277 79.172 1.00 17.19 74 SER F C 1
ATOM 5953 O O . SER F 1 83 ? 42.823 21.057 78.949 1.00 19.81 74 SER F O 1
ATOM 5956 N N . ASP F 1 84 ? 44.125 19.945 80.408 1.00 14.32 75 ASP F N 1
ATOM 5957 C CA . ASP F 1 84 ? 43.394 20.409 81.577 1.00 14.93 75 ASP F CA 1
ATOM 5958 C C . ASP F 1 84 ? 43.364 21.955 81.664 1.00 20.48 75 ASP F C 1
ATOM 5959 O O . ASP F 1 84 ? 42.440 22.515 82.252 1.00 19.92 75 ASP F O 1
ATOM 5964 N N . ASN F 1 85 ? 44.439 22.603 81.215 1.00 19.84 76 ASN F N 1
ATOM 5965 C CA . ASN F 1 85 ? 44.512 24.077 81.248 1.00 21.31 76 ASN F CA 1
ATOM 5966 C C . ASN F 1 85 ? 43.857 24.770 80.053 1.00 25.57 76 ASN F C 1
ATOM 5967 O O . ASN F 1 85 ? 43.903 26.007 79.942 1.00 25.51 76 ASN F O 1
ATOM 5972 N N . ASN F 1 86 ? 43.210 23.975 79.190 1.00 21.17 77 ASN F N 1
ATOM 5973 C CA . ASN F 1 86 ? 42.463 24.499 78.035 1.00 19.56 77 ASN F CA 1
ATOM 5974 C C . ASN F 1 86 ? 43.300 25.075 76.910 1.00 24.72 77 ASN F C 1
ATOM 5975 O O . ASN F 1 86 ? 42.785 25.751 76.003 1.00 25.57 77 ASN F O 1
ATOM 5980 N N . ARG F 1 87 ? 44.583 24.758 76.926 1.00 22.41 78 ARG F N 1
ATOM 5981 C CA . ARG F 1 87 ? 45.510 25.316 75.979 1.00 21.97 78 ARG F CA 1
ATOM 5982 C C . ARG F 1 87 ? 46.025 24.456 74.857 1.00 24.78 78 ARG F C 1
ATOM 5983 O O . ARG F 1 87 ? 46.294 24.959 73.773 1.00 27.92 78 ARG F O 1
ATOM 5991 N N . ASP F 1 88 ? 46.364 23.209 75.163 1.00 18.58 79 ASP F N 1
ATOM 5992 C CA . ASP F 1 88 ? 47.012 22.336 74.202 1.00 16.78 79 ASP F CA 1
ATOM 5993 C C . ASP F 1 88 ? 45.997 21.352 73.629 1.00 21.15 79 ASP F C 1
ATOM 5994 O O . ASP F 1 88 ? 45.171 20.796 74.356 1.00 19.96 79 ASP F O 1
ATOM 5999 N N . LYS F 1 89 ? 46.046 21.210 72.318 1.00 18.92 80 LYS F N 1
ATOM 6000 C CA . LYS F 1 89 ? 45.099 20.388 71.592 1.00 18.65 80 LYS F CA 1
ATOM 6001 C C . LYS F 1 89 ? 45.742 19.128 71.075 1.00 23.33 80 LYS F C 1
ATOM 6002 O O . LYS F 1 89 ? 46.899 19.124 70.664 1.00 24.89 80 LYS F O 1
ATOM 6008 N N . LEU F 1 90 ? 44.958 18.054 71.023 1.00 16.44 81 LEU F N 1
ATOM 6009 C CA . LEU F 1 90 ? 45.391 16.851 70.371 1.00 16.01 81 LEU F CA 1
ATOM 6010 C C . LEU F 1 90 ? 44.298 16.554 69.343 1.00 20.30 81 LEU F C 1
ATOM 6011 O O . LEU F 1 90 ? 43.208 16.149 69.714 1.00 18.16 81 LEU F O 1
ATOM 6016 N N . TYR F 1 91 ? 44.547 16.913 68.081 1.00 18.46 82 TYR F N 1
ATOM 6017 C CA . TYR F 1 91 ? 43.539 16.739 67.028 1.00 16.99 82 TYR F CA 1
ATOM 6018 C C . TYR F 1 91 ? 43.197 15.274 66.795 1.00 16.68 82 TYR F C 1
ATOM 6019 O O . TYR F 1 91 ? 44.083 14.422 66.706 1.00 14.82 82 TYR F O 1
ATOM 6028 N N . VAL F 1 92 ? 41.897 14.993 66.646 1.00 15.00 83 VAL F N 1
ATOM 6029 C CA . VAL F 1 92 ? 41.447 13.620 66.426 1.00 14.90 83 VAL F CA 1
ATOM 6030 C C . VAL F 1 92 ? 40.447 13.498 65.301 1.00 17.73 83 VAL F C 1
ATOM 6031 O O . VAL F 1 92 ? 39.724 14.459 64.982 1.00 18.32 83 VAL F O 1
ATOM 6035 N N . ASN F 1 93 ? 40.380 12.296 64.743 1.00 13.84 84 ASN F N 1
ATOM 6036 C CA . ASN F 1 93 ? 39.318 11.919 63.807 1.00 14.41 84 ASN F CA 1
ATOM 6037 C C . ASN F 1 93 ? 38.327 11.064 64.589 1.00 18.04 84 ASN F C 1
ATOM 6038 O O . ASN F 1 93 ? 38.728 10.278 65.451 1.00 17.00 84 ASN F O 1
ATOM 6043 N N . ILE F 1 94 ? 37.039 11.273 64.325 1.00 14.53 85 ILE F N 1
ATOM 6044 C CA . ILE F 1 94 ? 35.943 10.563 65.012 1.00 14.66 85 ILE F CA 1
ATOM 6045 C C . ILE F 1 94 ? 35.252 9.744 63.904 1.00 15.32 85 ILE F C 1
ATOM 6046 O O . ILE F 1 94 ? 34.853 10.300 62.905 1.00 12.95 85 ILE F O 1
ATOM 6051 N N . ARG F 1 95 ? 35.232 8.418 64.027 1.00 12.16 86 ARG F N 1
ATOM 6052 C CA . ARG F 1 95 ? 34.737 7.590 62.954 1.00 11.41 86 ARG F CA 1
ATOM 6053 C C . ARG F 1 95 ? 33.946 6.369 63.478 1.00 15.56 86 ARG F C 1
ATOM 6054 O O . ARG F 1 95 ? 34.445 5.638 64.311 1.00 13.94 86 ARG F O 1
ATOM 6062 N N . PRO F 1 96 ? 32.719 6.159 62.982 1.00 13.46 87 PRO F N 1
ATOM 6063 C CA . PRO F 1 96 ? 31.944 4.968 63.362 1.00 11.72 87 PRO F CA 1
ATOM 6064 C C . PRO F 1 96 ? 32.619 3.729 62.789 1.00 14.36 87 PRO F C 1
ATOM 6065 O O . PRO F 1 96 ? 33.237 3.808 61.734 1.00 16.18 87 PRO F O 1
ATOM 6069 N N . THR F 1 97 ? 32.478 2.578 63.457 1.00 10.05 88 THR F N 1
ATOM 6070 C CA . THR F 1 97 ? 33.161 1.362 63.001 1.00 11.43 88 THR F CA 1
ATOM 6071 C C . THR F 1 97 ? 32.409 0.606 61.896 1.00 15.29 88 THR F C 1
ATOM 6072 O O . THR F 1 97 ? 32.942 -0.331 61.307 1.00 13.35 88 THR F O 1
ATOM 6076 N N . ASP F 1 98 ? 31.165 1.014 61.635 1.00 14.11 89 ASP F N 1
ATOM 6077 C CA . ASP F 1 98 ? 30.355 0.388 60.605 1.00 13.46 89 ASP F CA 1
ATOM 6078 C C . ASP F 1 98 ? 30.393 1.171 59.303 1.00 17.97 89 ASP F C 1
ATOM 6079 O O . ASP F 1 98 ? 29.675 0.843 58.368 1.00 17.07 89 ASP F O 1
ATOM 6084 N N . ASN F 1 99 ? 31.230 2.205 59.259 1.00 19.56 90 ASN F N 1
ATOM 6085 C CA . ASN F 1 99 ? 31.383 3.007 58.053 1.00 22.55 90 ASN F CA 1
ATOM 6086 C C . ASN F 1 99 ? 30.095 3.648 57.532 1.00 25.05 90 ASN F C 1
ATOM 6087 O O . ASN F 1 99 ? 29.972 3.952 56.338 1.00 24.87 90 ASN F O 1
ATOM 6092 N N . SER F 1 100 ? 29.139 3.870 58.428 1.00 17.98 91 SER F N 1
ATOM 6093 C CA . SER F 1 100 ? 27.921 4.604 58.087 1.00 15.34 91 SER F CA 1
ATOM 6094 C C . SER F 1 100 ? 28.313 6.087 57.815 1.00 16.70 91 SER F C 1
ATOM 6095 O O . SER F 1 100 ? 29.408 6.544 58.172 1.00 14.84 91 SER F O 1
ATOM 6098 N N . ALA F 1 101 ? 27.413 6.842 57.184 1.00 13.33 92 ALA F N 1
ATOM 6099 C CA . ALA F 1 101 ? 27.727 8.206 56.816 1.00 13.14 92 ALA F CA 1
ATOM 6100 C C . ALA F 1 101 ? 27.274 9.185 57.872 1.00 13.04 92 ALA F C 1
ATOM 6101 O O . ALA F 1 101 ? 26.109 9.189 58.258 1.00 12.36 92 ALA F O 1
ATOM 6103 N N . TRP F 1 102 ? 28.172 10.110 58.213 1.00 11.19 93 TRP F N 1
ATOM 6104 C CA . TRP F 1 102 ? 27.902 11.158 59.210 1.00 9.73 93 TRP F CA 1
ATOM 6105 C C . TRP F 1 102 ? 28.402 12.492 58.698 1.00 14.12 93 TRP F C 1
ATOM 6106 O O . TRP F 1 102 ? 29.313 12.546 57.863 1.00 14.23 93 TRP F O 1
ATOM 6117 N N . THR F 1 103 ? 27.907 13.557 59.314 1.00 12.53 94 THR F N 1
ATOM 6118 C CA . THR F 1 103 ? 28.296 14.925 58.950 1.00 13.69 94 THR F CA 1
ATOM 6119 C C . THR F 1 103 ? 28.746 15.683 60.181 1.00 16.90 94 THR F C 1
ATOM 6120 O O . THR F 1 103 ? 28.218 15.485 61.264 1.00 14.82 94 THR F O 1
ATOM 6124 N N . THR F 1 104 ? 29.742 16.550 60.008 1.00 16.61 95 THR F N 1
ATOM 6125 C CA . THR F 1 104 ? 30.204 17.418 61.094 1.00 16.71 95 THR F CA 1
ATOM 6126 C C . THR F 1 104 ? 29.698 18.843 60.854 1.00 21.43 95 THR F C 1
ATOM 6127 O O . THR F 1 104 ? 29.758 19.352 59.743 1.00 21.94 95 THR F O 1
ATOM 6131 N N . ASP F 1 105 ? 29.181 19.465 61.899 1.00 18.29 96 ASP F N 1
ATOM 6132 C CA . ASP F 1 105 ? 28.680 20.823 61.817 1.00 18.05 96 ASP F CA 1
ATOM 6133 C C . ASP F 1 105 ? 28.906 21.547 63.140 1.00 21.80 96 ASP F C 1
ATOM 6134 O O . ASP F 1 105 ? 28.195 21.313 64.120 1.00 19.85 96 ASP F O 1
ATOM 6139 N N . ASN F 1 106 ? 29.935 22.390 63.190 1.00 20.76 97 ASN F N 1
ATOM 6140 C CA . ASN F 1 106 ? 30.153 23.209 64.384 1.00 20.77 97 ASN F CA 1
ATOM 6141 C C . ASN F 1 106 ? 30.119 22.408 65.688 1.00 20.99 97 ASN F C 1
ATOM 6142 O O . ASN F 1 106 ? 29.317 22.700 66.569 1.00 21.23 97 ASN F O 1
ATOM 6147 N N . GLY F 1 107 ? 30.955 21.376 65.776 1.00 17.91 98 GLY F N 1
ATOM 6148 C CA . GLY F 1 107 ? 31.103 20.597 67.001 1.00 17.72 98 GLY F CA 1
ATOM 6149 C C . GLY F 1 107 ? 30.079 19.495 67.196 1.00 19.11 98 GLY F C 1
ATOM 6150 O O . GLY F 1 107 ? 30.119 18.779 68.182 1.00 17.23 98 GLY F O 1
ATOM 6151 N N . VAL F 1 108 ? 29.146 19.375 66.262 1.00 14.30 99 VAL F N 1
ATOM 6152 C CA . VAL F 1 108 ? 28.168 18.285 66.331 1.00 13.36 99 VAL F CA 1
ATOM 6153 C C . VAL F 1 108 ? 28.515 17.296 65.227 1.00 15.35 99 VAL F C 1
ATOM 6154 O O . VAL F 1 108 ? 28.736 17.688 64.089 1.00 15.12 99 VAL F O 1
ATOM 6158 N N . PHE F 1 109 ? 28.585 16.017 65.577 1.00 11.80 100 PHE F N 1
ATOM 6159 C CA . PHE F 1 109 ? 28.864 14.950 64.619 1.00 10.99 100 PHE F CA 1
ATOM 6160 C C . PHE F 1 109 ? 27.539 14.174 64.536 1.00 15.14 100 PHE F C 1
ATOM 6161 O O . PHE F 1 109 ? 27.132 13.544 65.513 1.00 12.72 100 PHE F O 1
ATOM 6169 N N . TYR F 1 110 ? 26.818 14.316 63.419 1.00 12.63 101 TYR F N 1
ATOM 6170 C CA . TYR F 1 110 ? 25.467 13.726 63.323 1.00 12.12 101 TYR F CA 1
ATOM 6171 C C . TYR F 1 110 ? 25.296 12.747 62.185 1.00 13.38 101 TYR F C 1
ATOM 6172 O O . TYR F 1 110 ? 25.980 12.822 61.177 1.00 11.99 101 TYR F O 1
ATOM 6181 N N . LYS F 1 111 ? 24.386 11.801 62.358 1.00 10.21 102 LYS F N 1
ATOM 6182 C CA . LYS F 1 111 ? 24.245 10.739 61.365 1.00 9.33 102 LYS F CA 1
ATOM 6183 C C . LYS F 1 111 ? 23.396 11.214 60.170 1.00 12.88 102 LYS F C 1
ATOM 6184 O O . LYS F 1 111 ? 22.411 11.916 60.352 1.00 12.11 102 LYS F O 1
ATOM 6190 N N . ASN F 1 112 ? 23.801 10.858 58.948 1.00 11.29 103 ASN F N 1
ATOM 6191 C CA . ASN F 1 112 ? 23.091 11.350 57.747 1.00 11.96 103 ASN F CA 1
ATOM 6192 C C . ASN F 1 112 ? 21.666 10.785 57.612 1.00 13.26 103 ASN F C 1
ATOM 6193 O O . ASN F 1 112 ? 20.844 11.339 56.908 1.00 15.24 103 ASN F O 1
ATOM 6198 N N . ASP F 1 113 ? 21.418 9.631 58.218 1.00 9.35 104 ASP F N 1
ATOM 6199 C CA . ASP F 1 113 ? 20.107 9.008 58.162 1.00 9.64 104 ASP F CA 1
ATOM 6200 C C . ASP F 1 113 ? 19.422 9.060 59.506 1.00 11.75 104 ASP F C 1
ATOM 6201 O O . ASP F 1 113 ? 20.094 9.077 60.549 1.00 11.43 104 ASP F O 1
ATOM 6206 N N . VAL F 1 114 ? 18.084 8.973 59.485 1.00 9.75 105 VAL F N 1
ATOM 6207 C CA . VAL F 1 114 ? 17.313 8.855 60.722 1.00 10.67 105 VAL F CA 1
ATOM 6208 C C . VAL F 1 114 ? 17.453 7.420 61.187 1.00 14.06 105 VAL F C 1
ATOM 6209 O O . VAL F 1 114 ? 17.885 6.547 60.405 1.00 12.08 105 VAL F O 1
ATOM 6213 N N . GLY F 1 115 ? 17.123 7.172 62.467 1.00 13.44 106 GLY F N 1
ATOM 6214 C CA . GLY F 1 115 ? 17.119 5.798 63.004 1.00 12.89 106 GLY F CA 1
ATOM 6215 C C . GLY F 1 115 ? 17.799 5.675 64.358 1.00 14.53 106 GLY F C 1
ATOM 6216 O O . GLY F 1 115 ? 18.699 6.460 64.689 1.00 15.02 106 GLY F O 1
ATOM 6217 N N . SER F 1 116 ? 17.391 4.658 65.119 1.00 11.43 107 SER F N 1
ATOM 6218 C CA . SER F 1 116 ? 17.948 4.385 66.459 1.00 10.27 107 SER F CA 1
ATOM 6219 C C . SER F 1 116 ? 19.241 3.584 66.345 1.00 13.32 107 SER F C 1
ATOM 6220 O O . SER F 1 116 ? 19.269 2.380 66.561 1.00 14.14 107 SER F O 1
ATOM 6223 N N . TRP F 1 117 ? 20.300 4.255 65.926 1.00 11.87 108 TRP F N 1
ATOM 6224 C CA . TRP F 1 117 ? 21.578 3.590 65.673 1.00 11.20 108 TRP F CA 1
ATOM 6225 C C . TRP F 1 117 ? 22.209 3.047 66.941 1.00 13.93 108 TRP F C 1
ATOM 6226 O O . TRP F 1 117 ? 22.213 3.715 67.997 1.00 13.05 108 TRP F O 1
ATOM 6237 N N . GLY F 1 118 ? 22.775 1.851 66.819 1.00 11.29 109 GLY F N 1
ATOM 6238 C CA . GLY F 1 118 ? 23.656 1.300 67.837 1.00 13.11 109 GLY F CA 1
ATOM 6239 C C . GLY F 1 118 ? 25.011 1.078 67.158 1.00 15.21 109 GLY F C 1
ATOM 6240 O O . GLY F 1 118 ? 25.095 0.462 66.077 1.00 12.60 109 GLY F O 1
ATOM 6241 N N . GLY F 1 119 ? 26.082 1.526 67.797 1.00 11.94 110 GLY F N 1
ATOM 6242 C CA . GLY F 1 119 ? 27.383 1.366 67.196 1.00 11.64 110 GLY F CA 1
ATOM 6243 C C . GLY F 1 119 ? 28.545 1.754 68.093 1.00 13.18 110 GLY F C 1
ATOM 6244 O O . GLY F 1 119 ? 28.387 1.940 69.306 1.00 12.44 110 GLY F O 1
ATOM 6245 N N . ILE F 1 120 ? 29.715 1.827 67.477 1.00 9.88 111 ILE F N 1
ATOM 6246 C CA . ILE F 1 120 ? 30.937 2.155 68.176 1.00 10.74 111 ILE F CA 1
ATOM 6247 C C . ILE F 1 120 ? 31.604 3.279 67.386 1.00 14.58 111 ILE F C 1
ATOM 6248 O O . ILE F 1 120 ? 31.752 3.198 66.164 1.00 12.89 111 ILE F O 1
ATOM 6253 N N . ILE F 1 121 ? 31.955 4.339 68.096 1.00 11.10 112 ILE F N 1
ATOM 6254 C CA . ILE F 1 121 ? 32.662 5.467 67.523 1.00 10.77 112 ILE F CA 1
ATOM 6255 C C . ILE F 1 121 ? 34.114 5.320 67.971 1.00 13.75 112 ILE F C 1
ATOM 6256 O O . ILE F 1 121 ? 34.389 5.119 69.166 1.00 15.09 112 ILE F O 1
ATOM 6261 N N . GLY F 1 122 ? 35.031 5.296 67.026 1.00 10.02 113 GLY F N 1
ATOM 6262 C CA . GLY F 1 122 ? 36.460 5.237 67.382 1.00 9.47 113 GLY F CA 1
ATOM 6263 C C . GLY F 1 122 ? 37.005 6.670 67.404 1.00 15.25 113 GLY F C 1
ATOM 6264 O O . GLY F 1 122 ? 36.659 7.493 66.534 1.00 12.59 113 GLY F O 1
ATOM 6265 N N . ILE F 1 123 ? 37.905 6.946 68.344 1.00 11.66 114 ILE F N 1
ATOM 6266 C CA . ILE F 1 123 ? 38.573 8.264 68.398 1.00 10.83 114 ILE F CA 1
ATOM 6267 C C . ILE F 1 123 ? 40.060 8.009 68.119 1.00 12.70 114 ILE F C 1
ATOM 6268 O O . ILE F 1 123 ? 40.690 7.163 68.769 1.00 12.98 114 ILE F O 1
ATOM 6273 N N . TYR F 1 124 ? 40.586 8.644 67.071 1.00 11.63 115 TYR F N 1
ATOM 6274 C CA . TYR F 1 124 ? 41.967 8.378 66.616 1.00 11.06 115 TYR F CA 1
ATOM 6275 C C . TYR F 1 124 ? 42.766 9.666 66.448 1.00 16.99 115 TYR F C 1
ATOM 6276 O O . TYR F 1 124 ? 42.230 10.677 66.033 1.00 18.17 115 TYR F O 1
ATOM 6285 N N . VAL F 1 125 ? 44.072 9.601 66.716 1.00 15.37 116 VAL F N 1
ATOM 6286 C CA . VAL F 1 125 ? 44.944 10.747 66.509 1.00 14.79 116 VAL F CA 1
ATOM 6287 C C . VAL F 1 125 ? 44.900 11.106 65.021 1.00 17.23 116 VAL F C 1
ATOM 6288 O O . VAL F 1 125 ? 45.021 10.245 64.180 1.00 17.21 116 VAL F O 1
ATOM 6292 N N . ASP F 1 126 ? 44.641 12.374 64.716 1.00 17.58 117 ASP F N 1
ATOM 6293 C CA . ASP F 1 126 ? 44.585 12.819 63.316 1.00 18.27 117 ASP F CA 1
ATOM 6294 C C . ASP F 1 126 ? 45.871 13.551 62.949 1.00 23.04 117 ASP F C 1
ATOM 6295 O O . ASP F 1 126 ? 46.006 14.727 63.255 1.00 22.44 117 ASP F O 1
ATOM 6300 N N . GLY F 1 127 ? 46.797 12.839 62.304 1.00 23.53 118 GLY F N 1
ATOM 6301 C CA . GLY F 1 127 ? 48.122 13.387 61.941 1.00 24.00 118 GLY F CA 1
ATOM 6302 C C . GLY F 1 127 ? 49.098 13.066 63.080 1.00 27.75 118 GLY F C 1
ATOM 6303 O O . GLY F 1 127 ? 48.771 13.270 64.249 1.00 23.85 118 GLY F O 1
ATOM 6304 N N . GLN F 1 128 ? 50.244 12.463 62.761 1.00 27.85 119 GLN F N 1
ATOM 6305 C CA . GLN F 1 128 ? 51.205 12.102 63.814 1.00 28.66 119 GLN F CA 1
ATOM 6306 C C . GLN F 1 128 ? 51.500 13.393 64.607 1.00 28.64 119 GLN F C 1
ATOM 6307 O O . GLN F 1 128 ? 51.606 14.454 64.012 1.00 28.92 119 GLN F O 1
ATOM 6313 N N . GLN F 1 129 ? 51.371 13.352 65.938 1.00 22.30 120 GLN F N 1
ATOM 6314 C CA . GLN F 1 129 ? 51.486 14.590 66.749 1.00 20.63 120 GLN F CA 1
ATOM 6315 C C . GLN F 1 129 ? 52.486 14.394 67.900 1.00 28.34 120 GLN F C 1
ATOM 6316 O O . GLN F 1 129 ? 52.245 14.801 69.060 1.00 27.90 120 GLN F O 1
ATOM 6322 N N . THR F 1 130 ? 53.578 13.716 67.562 1.00 26.48 121 THR F N 1
ATOM 6323 C CA . THR F 1 130 ? 54.614 13.332 68.506 1.00 25.65 121 THR F CA 1
ATOM 6324 C C . THR F 1 130 ? 55.291 14.443 69.325 1.00 30.73 121 THR F C 1
ATOM 6325 O O . THR F 1 130 ? 56.132 14.147 70.185 1.00 33.78 121 THR F O 1
ATOM 6329 N N . ASN F 1 131 ? 54.791 15.671 69.209 1.00 27.49 122 ASN F N 1
ATOM 6330 C CA . ASN F 1 131 ? 55.299 16.816 69.981 1.00 27.68 122 ASN F CA 1
ATOM 6331 C C . ASN F 1 131 ? 54.300 17.433 70.962 1.00 30.48 122 ASN F C 1
ATOM 6332 O O . ASN F 1 131 ? 54.485 18.566 71.429 1.00 29.29 122 ASN F O 1
ATOM 6337 N N . THR F 1 132 ? 53.169 16.767 71.147 1.00 25.56 123 THR F N 1
ATOM 6338 C CA . THR F 1 132 ? 52.167 17.228 72.075 1.00 23.98 123 THR F CA 1
ATOM 6339 C C . THR F 1 132 ? 52.826 17.256 73.459 1.00 24.13 123 THR F C 1
ATOM 6340 O O . THR F 1 132 ? 53.517 16.306 73.811 1.00 23.58 123 THR F O 1
ATOM 6344 N N . PRO F 1 133 ? 52.550 18.292 74.247 1.00 21.47 124 PRO F N 1
ATOM 6345 C CA . PRO F 1 133 ? 53.142 18.404 75.589 1.00 21.19 124 PRO F CA 1
ATOM 6346 C C . PRO F 1 133 ? 52.503 17.411 76.551 1.00 23.84 124 PRO F C 1
ATOM 6347 O O . PRO F 1 133 ? 51.273 17.225 76.549 1.00 20.63 124 PRO F O 1
ATOM 6351 N N . PRO F 1 134 ? 53.325 16.822 77.421 1.00 19.59 125 PRO F N 1
ATOM 6352 C CA . PRO F 1 134 ? 52.787 15.915 78.437 1.00 17.33 125 PRO F CA 1
ATOM 6353 C C . PRO F 1 134 ? 51.715 16.641 79.240 1.00 19.51 125 PRO F C 1
ATOM 6354 O O . PRO F 1 134 ? 51.819 17.843 79.501 1.00 20.96 125 PRO F O 1
ATOM 6358 N N . GLY F 1 135 ? 50.650 15.922 79.604 1.00 15.81 126 GLY F N 1
ATOM 6359 C CA . GLY F 1 135 ? 49.543 16.529 80.344 1.00 13.54 126 GLY F CA 1
ATOM 6360 C C . GLY F 1 135 ? 48.334 15.596 80.246 1.00 13.81 126 GLY F C 1
ATOM 6361 O O . GLY F 1 135 ? 48.463 14.488 79.746 1.00 13.30 126 GLY F O 1
ATOM 6362 N N . ASN F 1 136 ? 47.198 16.030 80.795 1.00 13.16 127 ASN F N 1
ATOM 6363 C CA . ASN F 1 136 ? 45.967 15.219 80.771 1.00 12.14 127 ASN F CA 1
ATOM 6364 C C . ASN F 1 136 ? 45.024 15.846 79.757 1.00 16.98 127 ASN F C 1
ATOM 6365 O O . ASN F 1 136 ? 44.789 17.071 79.787 1.00 15.60 127 ASN F O 1
ATOM 6370 N N . TYR F 1 137 ? 44.529 15.021 78.833 1.00 13.12 128 TYR F N 1
ATOM 6371 C CA . TYR F 1 137 ? 43.724 15.502 77.700 1.00 11.76 128 TYR F CA 1
ATOM 6372 C C . TYR F 1 137 ? 42.353 14.856 77.767 1.00 15.47 128 TYR F C 1
ATOM 6373 O O . TYR F 1 137 ? 42.241 13.709 78.178 1.00 15.82 128 TYR F O 1
ATOM 6382 N N . THR F 1 138 ? 41.319 15.591 77.365 1.00 13.11 129 THR F N 1
ATOM 6383 C CA . THR F 1 138 ? 39.953 15.087 77.508 1.00 12.39 129 THR F CA 1
ATOM 6384 C C . THR F 1 138 ? 39.104 15.484 76.309 1.00 17.21 129 THR F C 1
ATOM 6385 O O . THR F 1 138 ? 39.265 16.578 75.753 1.00 15.62 129 THR F O 1
ATOM 6389 N N . LEU F 1 139 ? 38.227 14.573 75.889 1.00 13.60 130 LEU F N 1
ATOM 6390 C CA . LEU F 1 139 ? 37.239 14.859 74.852 1.00 13.73 130 LEU F CA 1
ATOM 6391 C C . LEU F 1 139 ? 35.903 14.395 75.413 1.00 16.54 130 LEU F C 1
ATOM 6392 O O . LEU F 1 139 ? 35.790 13.280 75.899 1.00 15.20 130 LEU F O 1
ATOM 6397 N N . THR F 1 140 ? 34.934 15.303 75.441 1.00 11.77 131 THR F N 1
ATOM 6398 C CA . THR F 1 140 ? 33.637 15.031 76.018 1.00 11.14 131 THR F CA 1
ATOM 6399 C C . THR F 1 140 ? 32.549 15.140 74.945 1.00 14.81 131 THR F C 1
ATOM 6400 O O . THR F 1 140 ? 32.454 16.158 74.237 1.00 12.82 131 THR F O 1
ATOM 6404 N N . LEU F 1 141 ? 31.757 14.070 74.815 1.00 11.26 132 LEU F N 1
ATOM 6405 C CA . LEU F 1 141 ? 30.715 13.978 73.792 1.00 11.66 132 LEU F CA 1
ATOM 6406 C C . LEU F 1 141 ? 29.376 13.719 74.444 1.00 13.84 132 LEU F C 1
ATOM 6407 O O . LEU F 1 141 ? 29.259 12.862 75.300 1.00 13.92 132 LEU F O 1
ATOM 6412 N N . THR F 1 142 ? 28.353 14.453 74.016 1.00 10.94 133 THR F N 1
ATOM 6413 C CA . THR F 1 142 ? 27.032 14.361 74.619 1.00 9.62 133 THR F CA 1
ATOM 6414 C C . THR F 1 142 ? 26.046 13.883 73.579 1.00 12.74 133 THR F C 1
ATOM 6415 O O . THR F 1 142 ? 25.986 14.436 72.484 1.00 10.58 133 THR F O 1
ATOM 6419 N N . GLY F 1 143 ? 25.248 12.885 73.941 1.00 10.94 134 GLY F N 1
ATOM 6420 C CA . GLY F 1 143 ? 24.285 12.301 72.999 1.00 10.27 134 GLY F CA 1
ATOM 6421 C C . GLY F 1 143 ? 23.055 13.180 72.830 1.00 12.72 134 GLY F C 1
ATOM 6422 O O . GLY F 1 143 ? 22.626 13.859 73.755 1.00 11.32 134 GLY F O 1
ATOM 6423 N N . GLY F 1 144 ? 22.463 13.124 71.644 1.00 8.62 135 GLY F N 1
ATOM 6424 C CA . GLY F 1 144 ? 21.229 13.829 71.394 1.00 7.99 135 GLY F CA 1
ATOM 6425 C C . GLY F 1 144 ? 20.865 13.632 69.937 1.00 12.14 135 GLY F C 1
ATOM 6426 O O . GLY F 1 144 ? 21.249 12.645 69.304 1.00 10.03 135 GLY F O 1
ATOM 6427 N N . TYR F 1 145 ? 20.086 14.545 69.403 1.00 11.23 136 TYR F N 1
ATOM 6428 C CA . TYR F 1 145 ? 19.723 14.395 68.006 1.00 11.37 136 TYR F CA 1
ATOM 6429 C C . TYR F 1 145 ? 19.766 15.694 67.244 1.00 16.70 136 TYR F C 1
ATOM 6430 O O . TYR F 1 145 ? 19.748 16.787 67.830 1.00 13.45 136 TYR F O 1
ATOM 6439 N N . TRP F 1 146 ? 19.778 15.555 65.924 1.00 15.26 137 TRP F N 1
ATOM 6440 C CA . TRP F 1 146 ? 19.859 16.678 65.014 1.00 19.05 137 TRP F CA 1
ATOM 6441 C C . TRP F 1 146 ? 18.484 16.904 64.405 1.00 27.89 137 TRP F C 1
ATOM 6442 O O . TRP F 1 146 ? 17.830 15.970 63.969 1.00 26.17 137 TRP F O 1
ATOM 6453 N N . ALA F 1 147 ? 18.015 18.135 64.421 1.00 31.80 138 ALA F N 1
ATOM 6454 C CA . ALA F 1 147 ? 16.709 18.408 63.819 1.00 34.73 138 ALA F CA 1
ATOM 6455 C C . ALA F 1 147 ? 16.629 19.811 63.262 1.00 37.16 138 ALA F C 1
ATOM 6456 O O . ALA F 1 147 ? 17.427 20.663 63.629 1.00 36.56 138 ALA F O 1
#

Solvent-accessible surface area: 36860 Å² total; per-residue (Å²): 76,71,34,37,76,2,8,9,54,6,68,15,135,2,16,1,0,32,174,7,6,0,48,0,21,127,156,72,86,17,32,23,82,46,90,0,67,94,63,12,81,11,17,101,8,58,3,69,2,101,50,0,113,83,111,34,0,0,0,58,0,66,107,64,4,29,84,138,55,90,13,0,0,15,10,110,68,23,30,41,57,0,70,7,68,16,125,12,83,72,158,27,56,31,48,56,61,113,2,9,15,23,27,68,81,83,20,40,24,32,28,79,0,5,0,41,0,60,30,110,32,43,128,9,56,40,25,58,1,31,0,20,0,31,0,0,16,13,47,192,93,68,29,34,75,1,7,7,55,7,69,14,136,2,16,1,0,33,163,7,5,0,52,0,20,127,153,72,85,12,32,25,85,47,89,0,66,88,56,12,81,11,16,101,8,76,5,70,2,75,49,0,113,82,102,47,0,0,3,58,0,66,103,66,4,29,88,138,59,86,14,0,0,16,9,110,68,25,32,39,58,0,70,6,67,19,125,12,84,74,155,27,55,34,50,58,60,115,3,6,17,32,23,70,76,84,23,40,26,33,25,80,2,4,1,42,0,59,31,115,32,38,135,9,57,39,26,62,2,34,0,20,2,31,0,0,12,34,65,89,69,29,33,74,2,7,6,55,9,70,16,140,1,11,1,0,34,176,7,12,0,63,0,21,129,170,51,97,15,32,28,83,45,91,0,67,94,65,12,82,14,17,101,9,73,4,96,2,96,43,0,116,83,100,44,0,0,3,60,2,60,99,45,1,26,59,144,51,101,10,0,0,6,5,93,52,63,27,25,50,0,51,4,74,18,130,8,84,71,134,30,64,32,50,55,61,90,0,6,15,30,28,77,86,73,19,42,25,38,21,78,0,4,1,47,1,47,26,128,32,32,133,8,55,37,22,47,1,30,0,20,2,32,0,0,8,28,60,85,71,30,36,70,2,7,4,54,8,70,14,145,2,10,1,0,32,153,6,14,0,66,0,19,130,169,53,97,18,34,32,79,49,88,0,60,92,63,12,83,15,18,103,7,76,4,94,2,97,47,0,116,85,102,42,0,0,2,58,2,60,106,48,1,29,57,140,51,99,10,0,0,7,6,94,56,69,25,23,50,0,48,3,70,16,116,7,76,82,122,31,64,32,50,53,63,89,0,7,16,29,25,74,86,74,18,42,26,41,20,77,0,5,0,42,1,44,29,121,32,34,133,8,57,37,22,46,1,30,0,20,1,31,0,0,10,27,69,67,73,32,36,72,1,8,2,45,6,74,15,138,2,16,1,0,32,168,4,30,0,59,0,12,127,145,85,85,35,34,28,81,46,91,0,69,92,64,11,79,12,16,104,7,78,3,79,0,92,34,0,114,83,106,21,0,0,1,61,0,66,104,56,5,28,86,131,51,79,12,0,0,16,10,111,69,17,36,46,61,0,70,7,65,16,105,6,78,82,116,30,63,32,50,54,62,110,1,8,16,19,28,74,84,76,19,39,27,39,23,77,0,5,0,41,0,55,30,110,32,41,126,10,57,40,26,57,2,32,0,21,1,30,0,0,13,12,40,163,87,71,30,37,72,2,8,3,49,6,72,14,138,2,16,1,0,32,174,6,22,0,70,0,21,128,143,88,84,32,32,28,83,45,91,0,68,83,60,11,82,12,16,103,8,77,4,76,0,90,56,0,113,77,98,43,0,0,2,62,0,67,104,58,4,26,82,140,57,82,13,0,0,15,10,109,70,19,31,49,59,0,71,7,64,18,110,8,84,81,124,30,62,32,51,55,62,112,2,8,17,30,27,76,86,74,20,38,26,41,22,78,1,5,0,42,0,54,30,112,34,42,133,10,54,39,26,58,2,32,0,20,2,29,0,0,10,26,67

Nearest PDB structures (foldseek):
  2jkl-assembly3_C  TM=9.996E-01  e=1.944E-25  Escherichia coli
  2jkj-assembly6_F  TM=9.988E-01  e=2.537E-25  Escherichia coli
  1usz-assembly1_A  TM=9.919E-01  e=1.822E-24  Escherichia coli
  2w5p-assembly1_C  TM=9.768E-01  e=2.255E-24  Escherichia coli
  1ut2-assembly1_A  TM=9.894E-01  e=1.241E-23  Escherichia coli

Sequence (836 aa):
GSFTPSGTTGTTKLTVTEKCQVRVGDLTVAKTRGQLTDAAPIGPVTVQALGCDARQVALKADTDNFEQGKFFLISDNNRDKLYVNIRPTDNSAWTTDNGVFYKNDVGSWGGIIGIYVDGQQTNTPPGNYTLTLTGGYWAKGSFTPSGTTGTTKLTVTEKCQVRVGDLTVAKTRGQLTDAAPPIGPVTVQALGCDARQVALKADTDNFEQGKFFLISDNNRDKLYVNIRPTDNSAWTTDNGVFYKNDVGSWGGIIGIYVDGQQTNTPPGNYTLTLTGGYWAGSFTPSGTTGTTKLTVTEKCQVRVGDLTVAKTRGQLTDAAPIGPVTVQALGCDARQVALKADTDNFEQGKFFLISDNNRDKLYVNIRPTDNSAWTTDNGVFYKNDVGSWGGIIGIYVDGQQTNTPPGNYTLTLTGGYWAGSFTPSGTTGTTKLTVTEKCQVRVGDLTVAKTRGQLTDAAPIGPVTVQALGCDARQVALKADTDNFEQGKFFLISDNNRDKLYVNIRPTDNSAWTTDNGVFYKNDVGSWGGIIGIYVDGQQTNTPPGNYTLTLTGGYWAGSFTPSGTTGTTKLTVTEKCQVRVGDLTVAKTRGQLTDAAPIGPVTVQALGCDARQVALKADTDNFEQGKFFLISDNNRDKLYVNIRPTDNSAWTTDNGVFYKNDVGSWGGIIGIYVDGQQTNTPPGNYTLTLTGGYWAKGSFTPSGTTGTTKLTVTEKCQVRVGDLTVAKTRGQLTDAAPIGPVTVQALGCDARQVALKADTDNFEQGKFFLISDNNRDKLYVNIRPTDNSAWTTDNGVFYKNDVGSWGGIIGIYVDGQQTNTPPGNYTLTLTGGYWA

Organism: Escherichia coli (NCBI:txid562)

InterPro domains:
  IPR006713 Adhesin, Dr-family [PF04619] (23-160)
  IPR008966 Adhesion domain superfamily [SSF49401] (22-160)
  IPR021020 Adhesin, Dr family, signal peptide [PF12393] (1-21)
  IPR037028 Dr-adhesin superfamily [G3DSA:2.60.40.1570] (15-160)

CATH classification: 2.60.40.1570

B-factor: mean 21.0, std 13.08, range [3.52, 208.16]

Secondary structure (DSSP, 8-state):
-EEEEEEEEEEEEEEEE-SSEEEESS---EEEGGG--TT-EEEEEEEEEES-TTSEEEEEE-GGGEETTEEEEEETTS--EEEEEEEESSS--EEEETTEEEESS-S--EEEEEEEESS--TTPPSEEEEEEEEEEEEE-/--EEEEEEEEEEEEEEE-SSEEEESS---EEEGGG--TT-EEEEEEEEEES-TTSBEEEEE-GGGEETTEEEEEETTS--EEEEEEEESSS--EEEETTEEEESS-B--EEEEEEEESS--TTPPSEEEEEEEEEEEE-/--EEEEEEEEEEEEEEE-SSEEEESS---EEEGGG--TT-EEEEEEEEEES-TTSEEEEEE-GGGEETTEEEEEETTS--EEEEEEEETT---EEEETTEEEESS-S--EEEEEEEE-S--TTPPSEEEEEEEEEEEE-/--EEEEEEEEEEEEEEE-SSEEEESS---EEEGGG--TT-EEEEEEEEEES-TTSEEEEEE-GGGEETTEEEEEETTS--EEEEEEEETT---EEEETTEEEESS-S--EEEEEEEE-S--TTPPSEEEEEEEEEEEE-/-EEEEEEEEEEEEEEEE-SSEEEESS---EEEGGG--TT-EEEEEEEEEES-TTSEEEEEE-GGGEETTEEEEEETTS--EEEEEEEETT---EEEETTEEEESS-B--EEEEEEEESS--TTPPSEEEEEEEEEEEEE-/--EEEEEEEEEEEEEEE-SSEEEESS---EEEGGG--TT-EEEEEEEEEES-TTSEEEEEE-GGGEETTEEEEEETTS--EEEEEEEETT---EEEETTEEEESS-S--EEEEEEEESS--TTPPSEEEEEEEEEEEE-

Foldseek 3Di:
DDWDFDFFKDKQKEFEAAPPDDDDDDDDHYDHLQQQAAFRWSDKDWDWFDPFQPFKKKKAKDLLQDDDLWGFWAFPVSPFTFTKDKAWPDPFDWDGDNRMTIGPGIHGDTGMIIITGHHRRSVGDGGMTMIMITITTDDD/DDWDFDFFKDKQKEFEDAPPDDDDDDDDHYDHLQQLAAFRFSFKDWDWFDPFQPFKKKKFKDPLQDDDLWGFWAFPVSPFTFTKDKAWPDPFDWDTDNRMIIGPGIHGDTGMIIITGHHRRSPGDGGMTMIMITITTDD/DDWDFDFFKDKQKEFEDAPPDDDDDDDDHYDHLQQLAAFRFRDKDWDWFDPFQPFKKKKFKDPLQDDFQWGFWAFPVSPFTFTKDKAWPVRADWDGGGRMIIGPDIHGDTTMITITGHHRRSVGDGGMTMIMITITTDD/DDWDFDFFKDKQKEFEDAPPDDDDPDDDHYYHLQQLAAFRWRDKDWDWFDPFQPFKKKKFKPPLQDDFQWGWWAFPVSPFTFTKDKAWPVRADWDGGGRMIIGPDIDGDTTMIIITGHHRRSVGDGGMTMIMITITTDD/DDWDFDFAKDKQKEFEAAPPDDDDPDDDHYDHLQQQAAFRWSFKDWDWFDPFAPFWKKKFKDLLQDDDLWGFWAFPVSDFTFTKDKAWPVRADWDGDNRMTIGPDIHGDTTMIIITGHHRRSVGDGGMTMIMITITTDDD/DDWDFDFFKDKQKEFEDAPPDDDDDDDDHYDHLQQQAAFRWSFKDWDWFDPFQPFKKKKAKDLLQDDDLWGFWAFPVSPFTFTKDKAWPVRADWDTDNRMIIGPDIHGDTTMIIIGGHHSRSPGDGGMTMIMITITTDD

Radius of gyration: 28.8 Å; Cα contacts (8 Å, |Δi|>4): 2582; chains: 6; bounding box: 65×57×65 Å